Protein AF-0000000076605123 (afdb_homodimer)

Radius of gyration: 27.69 Å; Cα contacts (8 Å, |Δi|>4): 1890; chains: 2; bounding box: 51×82×64 Å

pLDDT: mean 96.24, std 5.24, range [50.0, 98.94]

Structure (mmCIF, N/CA/C/O backbone):
data_AF-0000000076605123-model_v1
#
loop_
_entity.id
_entity.type
_entity.pdbx_description
1 polymer 'Voltage-gated chloride channel protein'
#
loop_
_atom_site.group_PDB
_atom_site.id
_atom_site.type_symbol
_atom_site.label_atom_id
_atom_site.label_alt_id
_atom_site.label_comp_id
_atom_site.label_asym_id
_atom_site.label_entity_id
_atom_site.label_seq_id
_atom_site.pdbx_PDB_ins_code
_atom_site.Cartn_x
_atom_site.Cartn_y
_atom_site.Cartn_z
_atom_site.occupancy
_atom_site.B_iso_or_equiv
_atom_site.auth_seq_id
_atom_site.auth_comp_id
_atom_site.auth_asym_id
_atom_site.auth_atom_id
_atom_site.pdbx_PDB_model_num
ATOM 1 N N . MET A 1 1 ? -19.969 -5.469 -26.234 1 50.12 1 MET A N 1
ATOM 2 C CA . MET A 1 1 ? -18.516 -5.324 -26.188 1 50.12 1 MET A CA 1
ATOM 3 C C . MET A 1 1 ? -18.109 -3.873 -26.422 1 50.12 1 MET A C 1
ATOM 5 O O . MET A 1 1 ? -17.297 -3.322 -25.688 1 50.12 1 MET A O 1
ATOM 9 N N . ASN A 1 2 ? -18.984 -3.258 -27.281 1 64.31 2 ASN A N 1
ATOM 10 C CA . ASN A 1 2 ? -18.688 -1.905 -27.734 1 64.31 2 ASN A CA 1
ATOM 11 C C . ASN A 1 2 ? -19.078 -0.863 -26.688 1 64.31 2 ASN A C 1
ATOM 13 O O . ASN A 1 2 ? -18.328 0.08 -26.438 1 64.31 2 ASN A O 1
ATOM 17 N N . ILE A 1 3 ? -20.203 -1.2 -26.062 1 66.75 3 ILE A N 1
ATOM 18 C CA . ILE A 1 3 ? -20.688 -0.213 -25.094 1 66.75 3 ILE A CA 1
ATOM 19 C C . ILE A 1 3 ? -19.781 -0.209 -23.875 1 66.75 3 ILE A C 1
ATOM 21 O O . ILE A 1 3 ? -19.453 0.853 -23.328 1 66.75 3 ILE A O 1
ATOM 25 N N . ALA A 1 4 ? -19.312 -1.386 -23.562 1 74.69 4 ALA A N 1
ATOM 26 C CA . ALA A 1 4 ? -18.438 -1.502 -22.406 1 74.69 4 ALA A CA 1
ATOM 27 C C . ALA A 1 4 ? -17.125 -0.764 -22.641 1 74.69 4 ALA A C 1
ATOM 29 O O . ALA A 1 4 ? -16.625 -0.078 -21.734 1 74.69 4 ALA A O 1
ATOM 30 N N . TYR A 1 5 ? -16.703 -0.868 -23.812 1 79.31 5 TYR A N 1
ATOM 31 C CA . TYR A 1 5 ? -15.438 -0.214 -24.141 1 79.31 5 TYR A CA 1
ATOM 32 C C . TYR A 1 5 ? -15.609 1.298 -24.234 1 79.31 5 TYR A C 1
ATOM 34 O O . TYR A 1 5 ? -14.719 2.057 -23.859 1 79.31 5 TYR A O 1
ATOM 42 N N . ARG A 1 6 ? -16.766 1.688 -24.719 1 82.75 6 ARG A N 1
ATOM 43 C CA . ARG A 1 6 ? -17.047 3.117 -24.812 1 82.75 6 ARG A CA 1
ATOM 44 C C . ARG A 1 6 ? -17.172 3.73 -23.422 1 82.75 6 ARG A C 1
ATOM 46 O O . ARG A 1 6 ? -16.688 4.836 -23.172 1 82.75 6 ARG A O 1
ATOM 53 N N . THR A 1 7 ? -17.781 3 -22.609 1 83.81 7 THR A N 1
ATOM 54 C CA . THR A 1 7 ? -17.922 3.461 -21.234 1 83.81 7 THR A CA 1
ATOM 55 C C . THR A 1 7 ? -16.578 3.521 -20.531 1 83.81 7 THR A C 1
ATOM 57 O O . THR A 1 7 ? -16.297 4.469 -19.797 1 83.81 7 THR A O 1
ATOM 60 N N . LEU A 1 8 ? -15.812 2.523 -20.781 1 88.62 8 LEU A N 1
ATOM 61 C CA . LEU A 1 8 ? -14.469 2.475 -20.219 1 88.62 8 LEU A CA 1
ATOM 62 C C . LEU A 1 8 ? -13.648 3.686 -20.656 1 88.62 8 LEU A C 1
ATOM 64 O O . LEU A 1 8 ? -13.102 4.402 -19.812 1 88.62 8 LEU A O 1
ATOM 68 N N . MET A 1 9 ? -13.625 3.906 -21.906 1 90.31 9 MET A N 1
ATOM 69 C CA . MET A 1 9 ? -12.797 4.977 -22.469 1 90.31 9 MET A CA 1
ATOM 70 C C . MET A 1 9 ? -13.305 6.344 -22 1 90.31 9 MET A C 1
ATOM 72 O O . MET A 1 9 ? -12.516 7.211 -21.641 1 90.31 9 MET A O 1
ATOM 76 N N . ALA A 1 10 ? -14.586 6.547 -22.031 1 90.75 10 ALA A N 1
ATOM 77 C CA . ALA A 1 10 ? -15.172 7.824 -21.625 1 90.75 10 ALA A CA 1
ATOM 78 C C . ALA A 1 10 ? -14.859 8.133 -20.156 1 90.75 10 ALA A C 1
ATOM 80 O O . ALA A 1 10 ? -14.492 9.258 -19.812 1 90.75 10 ALA A O 1
ATOM 81 N N . THR A 1 11 ? -15.023 7.152 -19.344 1 91.06 11 THR A N 1
ATOM 82 C CA . THR A 1 11 ? -14.789 7.344 -17.922 1 91.06 11 THR A CA 1
ATOM 83 C C . THR A 1 11 ? -13.305 7.559 -17.641 1 91.06 11 THR A C 1
ATOM 85 O O . THR A 1 11 ? -12.93 8.422 -16.844 1 91.06 11 THR A O 1
ATOM 88 N N . LEU A 1 12 ? -12.492 6.805 -18.312 1 93.56 12 LEU A N 1
ATOM 89 C CA . LEU A 1 12 ? -11.047 6.93 -18.125 1 93.56 12 LEU A CA 1
ATOM 90 C C . LEU A 1 12 ? -10.555 8.297 -18.594 1 93.56 12 LEU A C 1
ATOM 92 O O . LEU A 1 12 ? -9.734 8.93 -17.922 1 93.56 12 LEU A O 1
ATOM 96 N N . ILE A 1 13 ? -11.008 8.719 -19.703 1 94.5 13 ILE A N 1
ATOM 97 C CA . ILE A 1 13 ? -10.617 10.016 -20.25 1 94.5 13 ILE A CA 1
ATOM 98 C C . ILE A 1 13 ? -11.047 11.133 -19.312 1 94.5 13 ILE A C 1
ATOM 100 O O . ILE A 1 13 ? -10.297 12.078 -19.078 1 94.5 13 ILE A O 1
ATOM 104 N N . LYS A 1 14 ? -12.227 10.992 -18.797 1 94.31 14 LYS A N 1
ATOM 105 C CA . LYS A 1 14 ? -12.734 11.969 -17.844 1 94.31 14 LYS A CA 1
ATOM 106 C C . LYS A 1 14 ? -11.859 12.023 -16.594 1 94.31 14 LYS A C 1
ATOM 108 O O . LYS A 1 14 ? -11.5 13.102 -16.125 1 94.31 14 LYS A O 1
ATOM 113 N N . TRP A 1 15 ? -11.547 10.875 -16.062 1 95 15 TRP A N 1
ATOM 114 C CA . TRP A 1 15 ? -10.75 10.797 -14.844 1 95 15 TRP A CA 1
ATOM 115 C C . TRP A 1 15 ? -9.344 11.352 -15.078 1 95 15 TRP A C 1
ATOM 117 O O . TRP A 1 15 ? -8.805 12.062 -14.227 1 95 15 TRP A O 1
ATOM 127 N N . ILE A 1 16 ? -8.789 11.055 -16.203 1 96.75 16 ILE A N 1
ATOM 128 C CA . ILE A 1 16 ? -7.453 11.531 -16.547 1 96.75 16 ILE A CA 1
ATOM 129 C C . ILE A 1 16 ? -7.484 13.039 -16.781 1 96.75 16 ILE A C 1
ATOM 131 O O . ILE A 1 16 ? -6.586 13.758 -16.344 1 96.75 16 ILE A O 1
ATOM 135 N N . PHE A 1 17 ? -8.477 13.516 -17.422 1 97.19 17 PHE A N 1
ATOM 136 C CA . PHE A 1 17 ? -8.633 14.93 -17.719 1 97.19 17 PHE A CA 1
ATOM 137 C C . PHE A 1 17 ? -8.719 15.742 -16.438 1 97.19 17 PHE A C 1
ATOM 139 O O . PHE A 1 17 ? -7.957 16.688 -16.234 1 97.19 17 PHE A O 1
ATOM 146 N N . PHE A 1 18 ? -9.617 15.367 -15.602 1 97.56 18 PHE A N 1
ATOM 147 C CA . PHE A 1 18 ? -9.805 16.109 -14.359 1 97.56 18 PHE A CA 1
ATOM 148 C C . PHE A 1 18 ? -8.586 15.961 -13.461 1 97.56 18 PHE A C 1
ATOM 150 O O . PHE A 1 18 ? -8.18 16.922 -12.789 1 97.56 18 PHE A O 1
ATOM 157 N N . GLY A 1 19 ? -7.992 14.727 -13.406 1 98.12 19 GLY A N 1
ATOM 158 C CA . GLY A 1 19 ? -6.77 14.547 -12.641 1 98.12 19 GLY A CA 1
ATOM 159 C C . GLY A 1 19 ? -5.637 15.445 -13.109 1 98.12 19 GLY A C 1
ATOM 160 O O . GLY A 1 19 ? -4.895 15.984 -12.289 1 98.12 19 GLY A O 1
ATOM 161 N N . THR A 1 20 ? -5.574 15.578 -14.383 1 98.5 20 THR A N 1
ATOM 162 C CA . THR A 1 20 ? -4.52 16.391 -14.969 1 98.5 20 THR A CA 1
ATOM 163 C C . THR A 1 20 ? -4.734 17.875 -14.648 1 98.5 20 THR A C 1
ATOM 165 O O . THR A 1 20 ? -3.803 18.562 -14.242 1 98.5 20 THR A O 1
ATOM 168 N N . ILE A 1 21 ? -5.902 18.344 -14.766 1 98.56 21 ILE A N 1
ATOM 169 C CA . ILE A 1 21 ? -6.223 19.75 -14.5 1 98.56 21 ILE A CA 1
ATOM 170 C C . ILE A 1 21 ? -5.945 20.062 -13.039 1 98.56 21 ILE A C 1
ATOM 172 O O . ILE A 1 21 ? -5.289 21.062 -12.727 1 98.56 21 ILE A O 1
ATOM 176 N N . ILE A 1 22 ? -6.414 19.203 -12.219 1 98.62 22 ILE A N 1
ATOM 177 C CA . ILE A 1 22 ? -6.223 19.391 -10.781 1 98.62 22 ILE A CA 1
ATOM 178 C C . ILE A 1 22 ? -4.734 19.328 -10.445 1 98.62 22 ILE A C 1
ATOM 180 O O . ILE A 1 22 ? -4.23 20.156 -9.688 1 98.62 22 ILE A O 1
ATOM 184 N N . GLY A 1 23 ? -4.051 18.391 -11.023 1 98.75 23 GLY A N 1
ATOM 185 C CA . GLY A 1 23 ? -2.621 18.266 -10.797 1 98.75 23 GLY A CA 1
ATOM 186 C C . GLY A 1 23 ? -1.836 19.484 -11.227 1 98.75 23 GLY A C 1
ATOM 187 O O . GLY A 1 23 ? -0.926 19.922 -10.516 1 98.75 23 GLY A O 1
ATOM 188 N N . ILE A 1 24 ? -2.164 20.016 -12.336 1 98.75 24 ILE A N 1
ATOM 189 C CA . ILE A 1 24 ? -1.457 21.172 -12.867 1 98.75 24 ILE A CA 1
ATOM 190 C C . ILE A 1 24 ? -1.662 22.375 -11.945 1 98.75 24 ILE A C 1
ATOM 192 O O . ILE A 1 24 ? -0.703 23.062 -11.586 1 98.75 24 ILE A O 1
ATOM 196 N N . ILE A 1 25 ? -2.881 22.625 -11.57 1 98.81 25 ILE A N 1
ATOM 197 C CA . ILE A 1 25 ? -3.191 23.781 -10.742 1 98.81 25 ILE A CA 1
ATOM 198 C C . ILE A 1 25 ? -2.564 23.609 -9.359 1 98.81 25 ILE A C 1
ATOM 200 O O . ILE A 1 25 ? -1.899 24.531 -8.859 1 98.81 25 ILE A O 1
ATOM 204 N N . ILE A 1 26 ? -2.73 22.469 -8.812 1 98.75 26 ILE A N 1
ATOM 205 C CA . ILE A 1 26 ? -2.234 22.25 -7.457 1 98.75 26 ILE A CA 1
ATOM 206 C C . ILE A 1 26 ? -0.708 22.203 -7.469 1 98.75 26 ILE A C 1
ATOM 208 O O . ILE A 1 26 ? -0.061 22.672 -6.531 1 98.75 26 ILE A O 1
ATOM 212 N N . GLY A 1 27 ? -0.133 21.547 -8.508 1 98.75 27 GLY A N 1
ATOM 213 C CA . GLY A 1 27 ? 1.315 21.578 -8.625 1 98.75 27 GLY A CA 1
ATOM 214 C C . GLY A 1 27 ? 1.87 23 -8.656 1 98.75 27 GLY A C 1
ATOM 215 O O . GLY A 1 27 ? 2.875 23.281 -8.008 1 98.75 27 GLY A O 1
ATOM 216 N N . SER A 1 28 ? 1.258 23.859 -9.32 1 98.81 28 SER A N 1
ATOM 217 C CA . SER A 1 28 ? 1.699 25.234 -9.445 1 98.81 28 SER A CA 1
ATOM 218 C C . SER A 1 28 ? 1.484 26 -8.148 1 98.81 28 SER A C 1
ATOM 220 O O . SER A 1 28 ? 2.365 26.75 -7.703 1 98.81 28 SER A O 1
ATOM 222 N N . THR A 1 29 ? 0.337 25.875 -7.574 1 98.69 29 THR A N 1
ATOM 223 C CA . THR A 1 29 ? 0.069 26.578 -6.328 1 98.69 29 THR A CA 1
ATOM 224 C C . THR A 1 29 ? 0.966 26.047 -5.207 1 98.69 29 THR A C 1
ATOM 226 O O . THR A 1 29 ? 1.363 26.812 -4.32 1 98.69 29 THR A O 1
ATOM 229 N N . THR A 1 30 ? 1.227 24.75 -5.246 1 98.62 30 THR A N 1
ATOM 230 C CA . THR A 1 30 ? 2.096 24.188 -4.219 1 98.62 30 THR A CA 1
ATOM 231 C C . THR A 1 30 ? 3.531 24.672 -4.398 1 98.62 30 THR A C 1
ATOM 233 O O . THR A 1 30 ? 4.246 24.906 -3.42 1 98.62 30 THR A O 1
ATOM 236 N N . ALA A 1 31 ? 3.936 24.828 -5.641 1 98.56 31 ALA A N 1
ATOM 237 C CA . ALA A 1 31 ? 5.242 25.438 -5.891 1 98.56 31 ALA A CA 1
ATOM 238 C C . ALA A 1 31 ? 5.328 26.828 -5.266 1 98.56 31 ALA A C 1
ATOM 240 O O . ALA A 1 31 ? 6.348 27.172 -4.668 1 98.56 31 ALA A O 1
ATOM 241 N N . LEU A 1 32 ? 4.301 27.578 -5.422 1 98.56 32 LEU A N 1
ATOM 242 C CA . LEU A 1 32 ? 4.23 28.891 -4.809 1 98.56 32 LEU A CA 1
ATOM 243 C C . LEU A 1 32 ? 4.309 28.797 -3.289 1 98.56 32 LEU A C 1
ATOM 245 O O . LEU A 1 32 ? 5.031 29.562 -2.648 1 98.56 32 LEU A O 1
ATOM 249 N N . LEU A 1 33 ? 3.576 27.875 -2.742 1 98.5 33 LEU A N 1
ATOM 250 C CA . LEU A 1 33 ? 3.564 27.672 -1.299 1 98.5 33 LEU A CA 1
ATOM 251 C C . LEU A 1 33 ? 4.965 27.359 -0.784 1 98.5 33 LEU A C 1
ATOM 253 O O . LEU A 1 33 ? 5.426 27.969 0.188 1 98.5 33 LEU A O 1
ATOM 257 N N . LEU A 1 34 ? 5.609 26.453 -1.407 1 97.81 34 LEU A N 1
ATOM 258 C CA . LEU A 1 34 ? 6.91 25.969 -0.949 1 97.81 34 LEU A CA 1
ATOM 259 C C . LEU A 1 34 ? 7.965 27.062 -1.074 1 97.81 34 LEU A C 1
ATOM 261 O O . LEU A 1 34 ? 8.719 27.312 -0.131 1 97.81 34 LEU A O 1
ATOM 265 N N . THR A 1 35 ? 8.023 27.75 -2.166 1 97.75 35 THR A N 1
ATOM 266 C CA . THR A 1 35 ? 9.047 28.766 -2.416 1 97.75 35 THR A CA 1
ATOM 267 C C . THR A 1 35 ? 8.82 29.984 -1.528 1 97.75 35 THR A C 1
ATOM 269 O O . THR A 1 35 ? 9.773 30.547 -0.978 1 97.75 35 THR A O 1
ATOM 272 N N . THR A 1 36 ? 7.59 30.359 -1.417 1 98.19 36 THR A N 1
ATOM 273 C CA . THR A 1 36 ? 7.277 31.516 -0.577 1 98.19 36 THR A CA 1
ATOM 274 C C . THR A 1 36 ? 7.559 31.203 0.891 1 98.19 36 THR A C 1
ATOM 276 O O . THR A 1 36 ? 8.102 32.031 1.613 1 98.19 36 THR A O 1
ATOM 279 N N . ASN A 1 37 ? 7.176 30.047 1.323 1 96.94 37 ASN A N 1
ATOM 280 C CA . ASN A 1 37 ? 7.438 29.641 2.701 1 96.94 37 ASN A CA 1
ATOM 281 C C . ASN A 1 37 ? 8.93 29.609 3.004 1 96.94 37 ASN A C 1
ATOM 283 O O . ASN A 1 37 ? 9.359 29.984 4.102 1 96.94 37 ASN A O 1
ATOM 287 N N . ASP A 1 38 ? 9.688 29.094 2.1 1 96.06 38 ASP A N 1
ATOM 288 C CA . ASP A 1 38 ? 11.141 29.078 2.279 1 96.06 38 ASP A CA 1
ATOM 289 C C . ASP A 1 38 ? 11.703 30.484 2.418 1 96.06 38 ASP A C 1
ATOM 291 O O . ASP A 1 38 ? 12.508 30.75 3.309 1 96.06 38 ASP A O 1
ATOM 295 N N . MET A 1 39 ? 11.25 31.344 1.558 1 97.38 39 MET A N 1
ATOM 296 C CA . MET A 1 39 ? 11.695 32.75 1.59 1 97.38 39 MET A CA 1
ATOM 297 C C . MET A 1 39 ? 11.281 33.406 2.898 1 97.38 39 MET A C 1
ATOM 299 O O . MET A 1 39 ? 12.094 34.094 3.525 1 97.38 39 MET A O 1
ATOM 303 N N . LEU A 1 40 ? 10.102 33.219 3.305 1 98 40 LEU A N 1
ATOM 304 C CA . LEU A 1 40 ? 9.586 33.844 4.516 1 98 40 LEU A CA 1
ATOM 305 C C . LEU A 1 40 ? 10.266 33.25 5.754 1 98 40 LEU A C 1
ATOM 307 O O . LEU A 1 40 ? 10.539 34 6.715 1 98 40 LEU A O 1
ATOM 311 N N . GLY A 1 41 ? 10.453 31.969 5.734 1 96.31 41 GLY A N 1
ATOM 312 C CA . GLY A 1 41 ? 11.172 31.344 6.836 1 96.31 41 GLY A CA 1
ATOM 313 C C . GLY A 1 41 ? 12.578 31.891 7.004 1 96.31 41 GLY A C 1
ATOM 314 O O . GLY A 1 41 ? 13.016 32.156 8.125 1 96.31 41 GLY A O 1
ATOM 315 N N . GLU A 1 42 ? 13.297 32.062 5.926 1 96.44 42 GLU A N 1
ATOM 316 C CA . GLU A 1 42 ? 14.648 32.625 5.949 1 96.44 42 GLU A CA 1
ATOM 317 C C . GLU A 1 42 ? 14.633 34.062 6.438 1 96.44 42 GLU A C 1
ATOM 319 O O . GLU A 1 42 ? 15.523 34.469 7.188 1 96.44 42 GLU A O 1
ATOM 324 N N . THR A 1 43 ? 13.711 34.781 5.969 1 98 43 THR A N 1
ATOM 325 C CA . THR A 1 43 ? 13.57 36.156 6.398 1 98 43 THR A CA 1
ATOM 326 C C . THR A 1 43 ? 13.398 36.25 7.91 1 98 43 THR A C 1
ATOM 328 O O . THR A 1 43 ? 14.031 37.062 8.57 1 98 43 THR A O 1
ATOM 331 N N . ARG A 1 44 ? 12.555 35.438 8.461 1 97.62 44 ARG A N 1
ATOM 332 C CA . ARG A 1 44 ? 12.336 35.406 9.906 1 97.62 44 ARG A CA 1
ATOM 333 C C . ARG A 1 44 ? 13.609 34.969 10.641 1 97.62 44 ARG A C 1
ATOM 335 O O . ARG A 1 44 ? 13.938 35.531 11.695 1 97.62 44 ARG A O 1
ATOM 342 N N . GLU A 1 45 ? 14.273 33.969 10.117 1 95.25 45 GLU A N 1
ATOM 343 C CA . GLU A 1 45 ? 15.5 33.5 10.742 1 95.25 45 GLU A CA 1
ATOM 344 C C . GLU A 1 45 ? 16.562 34.594 10.812 1 95.25 45 GLU A C 1
ATOM 346 O O . GLU A 1 45 ? 17.344 34.625 11.766 1 95.25 45 GLU A O 1
ATOM 351 N N . ASN A 1 46 ? 16.578 35.469 9.844 1 96.31 46 ASN A N 1
ATOM 352 C CA . ASN A 1 46 ? 17.531 36.562 9.805 1 96.31 46 ASN A CA 1
ATOM 353 C C . ASN A 1 46 ? 17.031 37.781 10.586 1 96.31 46 ASN A C 1
ATOM 355 O O . ASN A 1 46 ? 17.797 38.719 10.859 1 96.31 46 ASN A O 1
ATOM 359 N N . ASN A 1 47 ? 15.734 37.688 10.859 1 97.75 47 ASN A N 1
ATOM 360 C CA . ASN A 1 47 ? 15.109 38.781 11.586 1 97.75 47 ASN A CA 1
ATOM 361 C C . ASN A 1 47 ? 14.211 38.281 12.703 1 97.75 47 ASN A C 1
ATOM 363 O O . ASN A 1 47 ? 12.984 38.438 12.648 1 97.75 47 ASN A O 1
ATOM 367 N N . SER A 1 48 ? 14.781 37.875 13.758 1 95.88 48 SER A N 1
ATOM 368 C CA . SER A 1 48 ? 14.07 37.188 14.82 1 95.88 48 SER A CA 1
ATOM 369 C C . SER A 1 48 ? 13.078 38.094 15.516 1 95.88 48 SER A C 1
ATOM 371 O O . SER A 1 48 ? 12.148 37.625 16.172 1 95.88 48 SER A O 1
ATOM 373 N N . TRP A 1 49 ? 13.281 39.438 15.398 1 97 49 TRP A N 1
ATOM 374 C CA . TRP A 1 49 ? 12.375 40.375 16.031 1 97 49 TRP A CA 1
ATOM 375 C C . TRP A 1 49 ? 10.969 40.25 15.469 1 97 49 TRP A C 1
ATOM 377 O O . TRP A 1 49 ? 9.992 40.688 16.094 1 97 49 TRP A O 1
ATOM 387 N N . LEU A 1 50 ? 10.805 39.656 14.281 1 98.56 50 LEU A N 1
ATOM 388 C CA . LEU A 1 50 ? 9.5 39.469 13.648 1 98.56 50 LEU A CA 1
ATOM 389 C C . LEU A 1 50 ? 8.602 38.562 14.5 1 98.56 50 LEU A C 1
ATOM 391 O O . LEU A 1 50 ? 7.375 38.656 14.43 1 98.56 50 LEU A O 1
ATOM 395 N N . ILE A 1 51 ? 9.211 37.719 15.297 1 98.69 51 ILE A N 1
ATOM 396 C CA . ILE A 1 51 ? 8.469 36.781 16.125 1 98.69 51 ILE A CA 1
ATOM 397 C C . ILE A 1 51 ? 7.594 37.531 17.125 1 98.69 51 ILE A C 1
ATOM 399 O O . ILE A 1 51 ? 6.496 37.094 17.453 1 98.69 51 ILE A O 1
ATOM 403 N N . PHE A 1 52 ? 8 38.781 17.531 1 98.56 52 PHE A N 1
ATOM 404 C CA . PHE A 1 52 ? 7.266 39.562 18.5 1 98.56 52 PHE A CA 1
ATOM 405 C C . PHE A 1 52 ? 5.938 40.062 17.922 1 98.56 52 PHE A C 1
ATOM 407 O O . PHE A 1 52 ? 5.047 40.469 18.656 1 98.56 52 PHE A O 1
ATOM 414 N N . PHE A 1 53 ? 5.762 39.906 16.578 1 98.81 53 PHE A N 1
ATOM 415 C CA . PHE A 1 53 ? 4.535 40.344 15.93 1 98.81 53 PHE A CA 1
ATOM 416 C C . PHE A 1 53 ? 3.574 39.188 15.719 1 98.81 53 PHE A C 1
ATOM 418 O O . PHE A 1 53 ? 2.51 39.375 15.125 1 98.81 53 PHE A O 1
ATOM 425 N N . LEU A 1 54 ? 3.908 38.031 16.234 1 98.88 54 LEU A N 1
ATOM 426 C CA . LEU A 1 54 ? 3.064 36.875 16.047 1 98.88 54 LEU A CA 1
ATOM 427 C C . LEU A 1 54 ? 1.677 37.094 16.641 1 98.88 54 LEU A C 1
ATOM 429 O O . LEU A 1 54 ? 0.672 36.688 16.047 1 98.88 54 LEU A O 1
ATOM 433 N N . PRO A 1 55 ? 1.543 37.719 17.859 1 98.88 55 PRO A N 1
ATOM 434 C CA . PRO A 1 55 ? 0.198 38 18.375 1 98.88 55 PRO A CA 1
ATOM 435 C C . PRO A 1 55 ? -0.639 38.844 17.406 1 98.88 55 PRO A C 1
ATOM 437 O O . PRO A 1 55 ? -1.821 38.562 17.203 1 98.88 55 PRO A O 1
ATOM 440 N N . LEU A 1 56 ? -0.04 39.812 16.781 1 98.81 56 LEU A N 1
ATOM 441 C CA . LEU A 1 56 ? -0.747 40.656 15.82 1 98.81 56 LEU A CA 1
ATOM 442 C C . LEU A 1 56 ? -1.094 39.844 14.562 1 98.81 56 LEU A C 1
ATOM 444 O O . LEU A 1 56 ? -2.164 40.031 13.977 1 98.81 56 LEU A O 1
ATOM 448 N N . GLY A 1 57 ? -0.141 39.062 14.148 1 98.81 57 GLY A N 1
ATOM 449 C CA . GLY A 1 57 ? -0.446 38.156 13.055 1 98.81 57 GLY A CA 1
ATOM 450 C C . GLY A 1 57 ? -1.642 37.25 13.336 1 98.81 57 GLY A C 1
ATOM 451 O O . GLY A 1 57 ? -2.43 36.969 12.438 1 98.81 57 GLY A O 1
ATOM 452 N N . GLY A 1 58 ? -1.74 36.812 14.602 1 98.81 58 GLY A N 1
ATOM 453 C CA . GLY A 1 58 ? -2.889 36.031 15.016 1 98.81 58 GLY A CA 1
ATOM 454 C C . GLY A 1 58 ? -4.207 36.75 14.852 1 98.81 58 GLY A C 1
ATOM 455 O O . GLY A 1 58 ? -5.199 36.188 14.414 1 98.81 58 GLY A O 1
ATOM 456 N N . ILE A 1 59 ? -4.215 38.031 15.156 1 98.75 59 ILE A N 1
ATOM 457 C CA . ILE A 1 59 ? -5.41 38.844 14.992 1 98.75 59 ILE A CA 1
ATOM 458 C C . ILE A 1 59 ? -5.793 38.906 13.516 1 98.75 59 ILE A C 1
ATOM 460 O O . ILE A 1 59 ? -6.973 38.781 13.164 1 98.75 59 ILE A O 1
ATOM 464 N N . VAL A 1 60 ? -4.855 39.062 12.656 1 98.81 60 VAL A N 1
ATOM 465 C CA . VAL A 1 60 ? -5.098 39.156 11.227 1 98.81 60 VAL A CA 1
ATOM 466 C C . VAL A 1 60 ? -5.688 37.844 10.711 1 98.81 60 VAL A C 1
ATOM 468 O O . VAL A 1 60 ? -6.676 37.844 9.977 1 98.81 60 VAL A O 1
ATOM 471 N N . ILE A 1 61 ? -5.109 36.719 11.102 1 98.75 61 ILE A N 1
ATOM 472 C CA . ILE A 1 61 ? -5.582 35.438 10.672 1 98.75 61 ILE A CA 1
ATOM 473 C C . ILE A 1 61 ? -6.996 35.188 11.195 1 98.75 61 ILE A C 1
ATOM 475 O O . ILE A 1 61 ? -7.871 34.719 10.453 1 98.75 61 ILE A O 1
ATOM 479 N N . GLY A 1 62 ? -7.156 35.469 12.5 1 98.56 62 GLY A N 1
ATOM 480 C CA . GLY A 1 62 ? -8.492 35.312 13.062 1 98.56 62 GLY A CA 1
ATOM 481 C C . GLY A 1 62 ? -9.531 36.156 12.328 1 98.56 62 GLY A C 1
ATOM 482 O O . GLY A 1 62 ? -10.641 35.656 12.07 1 98.56 62 GLY A O 1
ATOM 483 N N . PHE A 1 63 ? -9.164 37.344 12.039 1 98.44 63 PHE A N 1
ATOM 484 C CA . PHE A 1 63 ? -10.062 38.25 11.312 1 98.44 63 PHE A CA 1
ATOM 485 C C . PHE A 1 63 ? -10.406 37.656 9.945 1 98.44 63 PHE A C 1
ATOM 487 O O . PHE A 1 63 ? -11.57 37.656 9.547 1 98.44 63 PHE A O 1
ATOM 494 N N . MET A 1 64 ? -9.453 37.188 9.211 1 98.44 64 MET A N 1
ATOM 495 C CA . MET A 1 64 ? -9.641 36.594 7.883 1 98.44 64 MET A CA 1
ATOM 496 C C . MET A 1 64 ? -10.609 35.438 7.934 1 98.44 64 MET A C 1
ATOM 498 O O . MET A 1 64 ? -11.539 35.344 7.129 1 98.44 64 MET A O 1
ATOM 502 N N . TYR A 1 65 ? -10.445 34.594 8.898 1 98.06 65 TYR A N 1
ATOM 503 C CA . TYR A 1 65 ? -11.258 33.375 8.961 1 98.06 65 TYR A CA 1
ATOM 504 C C . TYR A 1 65 ? -12.664 33.688 9.469 1 98.06 65 TYR A C 1
ATOM 506 O O . TYR A 1 65 ? -13.633 33.062 9.039 1 98.06 65 TYR A O 1
ATOM 514 N N . MET A 1 66 ? -12.805 34.656 10.375 1 97.31 66 MET A N 1
ATOM 515 C CA . MET A 1 66 ? -14.109 35 10.914 1 97.31 66 MET A CA 1
ATOM 516 C C . MET A 1 66 ? -14.961 35.719 9.867 1 97.31 66 MET A C 1
ATOM 518 O O . MET A 1 66 ? -16.172 35.531 9.812 1 97.31 66 MET A O 1
ATOM 522 N N . ASN A 1 67 ? -14.289 36.406 8.977 1 97.12 67 ASN A N 1
ATOM 523 C CA . ASN A 1 67 ? -15.039 37.25 8.039 1 97.12 67 ASN A CA 1
ATOM 524 C C . ASN A 1 67 ? -15.133 36.594 6.664 1 97.12 67 ASN A C 1
ATOM 526 O O . ASN A 1 67 ? -16.109 36.812 5.941 1 97.12 67 ASN A O 1
ATOM 530 N N . PHE A 1 68 ? -14.141 35.75 6.34 1 97.44 68 PHE A N 1
ATOM 531 C CA . PHE A 1 68 ? -14.117 35.25 4.977 1 97.44 68 PHE A CA 1
ATOM 532 C C . PHE A 1 68 ? -14.078 33.719 4.977 1 97.44 68 PHE A C 1
ATOM 534 O O . PHE A 1 68 ? -14.195 33.094 3.924 1 97.44 68 PHE A O 1
ATOM 541 N N . GLY A 1 69 ? -14 33.125 6.102 1 96.94 69 GLY A N 1
ATOM 542 C CA . GLY A 1 69 ? -13.758 31.703 6.16 1 96.94 69 GLY A CA 1
ATOM 543 C C . GLY A 1 69 ? -15.031 30.891 6.234 1 96.94 69 GLY A C 1
ATOM 544 O O . GLY A 1 69 ? -14.992 29.656 6.117 1 96.94 69 GLY A O 1
ATOM 545 N N . LYS A 1 70 ? -16.156 31.562 6.336 1 96.31 70 LYS A N 1
ATOM 546 C CA . LYS A 1 70 ? -17.422 30.844 6.52 1 96.31 70 LYS A CA 1
ATOM 547 C C . LYS A 1 70 ? -18.375 31.109 5.359 1 96.31 70 LYS A C 1
ATOM 549 O O . LYS A 1 70 ? -18.344 32.188 4.77 1 96.31 70 LYS A O 1
ATOM 554 N N . SER A 1 71 ? -19.062 30 4.965 1 94.31 71 SER A N 1
ATOM 555 C CA . SER A 1 71 ? -20.109 30.109 3.953 1 94.31 71 SER A CA 1
ATOM 556 C C . SER A 1 71 ? -21.125 28.984 4.078 1 94.31 71 SER A C 1
ATOM 558 O O . SER A 1 71 ? -20.766 27.812 4.098 1 94.31 71 SER A O 1
ATOM 560 N N . PHE A 1 72 ? -22.438 29.297 4.188 1 91.56 72 PHE A N 1
ATOM 561 C CA . PHE A 1 72 ? -23.562 28.375 4.18 1 91.56 72 PHE A CA 1
ATOM 562 C C . PHE A 1 72 ? -23.344 27.25 5.184 1 91.56 72 PHE A C 1
ATOM 564 O O . PHE A 1 72 ? -23.453 26.062 4.84 1 91.56 72 PHE A O 1
ATOM 571 N N . GLY A 1 73 ? -22.891 27.531 6.316 1 90.94 73 GLY A N 1
ATOM 572 C CA . GLY A 1 73 ? -22.766 26.578 7.395 1 90.94 73 GLY A CA 1
ATOM 573 C C . GLY A 1 73 ? -21.438 25.812 7.367 1 90.94 73 GLY A C 1
ATOM 574 O O . GLY A 1 73 ? -21.172 25 8.25 1 90.94 73 GLY A O 1
ATOM 575 N N . ASN A 1 74 ? -20.625 26.125 6.387 1 95.06 74 ASN A N 1
ATOM 576 C CA . ASN A 1 74 ? -19.297 25.531 6.297 1 95.06 74 ASN A CA 1
ATOM 577 C C . ASN A 1 74 ? -18.203 26.5 6.762 1 95.06 74 ASN A C 1
ATOM 579 O O . ASN A 1 74 ? -18.297 27.703 6.508 1 95.06 74 ASN A O 1
ATOM 583 N N . ASP A 1 75 ? -17.25 25.984 7.488 1 96.12 75 ASP A N 1
ATOM 584 C CA . ASP A 1 75 ? -16.219 26.797 8.102 1 96.12 75 ASP A CA 1
ATOM 585 C C . ASP A 1 75 ? -14.82 26.344 7.66 1 96.12 75 ASP A C 1
ATOM 587 O O . ASP A 1 75 ? -14.391 25.25 8 1 96.12 75 ASP A O 1
ATOM 591 N N . SER A 1 76 ? -14.109 27.188 7.012 1 96.5 76 SER A N 1
ATOM 592 C CA . SER A 1 76 ? -12.773 26.891 6.52 1 96.5 76 SER A CA 1
ATOM 593 C C . SER A 1 76 ? -11.789 26.688 7.668 1 96.5 76 SER A C 1
ATOM 595 O O . SER A 1 76 ? -10.727 26.094 7.492 1 96.5 76 SER A O 1
ATOM 597 N N . ALA A 1 77 ? -12.164 27.203 8.812 1 95.69 77 ALA A N 1
ATOM 598 C CA . ALA A 1 77 ? -11.289 27.078 9.969 1 95.69 77 ALA A CA 1
ATOM 599 C C . ALA A 1 77 ? -11.164 25.609 10.406 1 95.69 77 ALA A C 1
ATOM 601 O O . ALA A 1 77 ? -10.258 25.266 11.164 1 95.69 77 ALA A O 1
ATOM 602 N N . LYS A 1 78 ? -12.062 24.734 9.898 1 95.69 78 LYS A N 1
ATOM 603 C CA . LYS A 1 78 ? -11.977 23.312 10.188 1 95.69 78 LYS A CA 1
ATOM 604 C C . LYS A 1 78 ? -10.789 22.672 9.461 1 95.69 78 LYS A C 1
ATOM 606 O O . LYS A 1 78 ? -10.367 21.562 9.797 1 95.69 78 LYS A O 1
ATOM 611 N N . GLY A 1 79 ? -10.273 23.375 8.461 1 97 79 GLY A N 1
ATOM 612 C CA . GLY A 1 79 ? -9.094 22.906 7.75 1 97 79 GLY A CA 1
ATOM 613 C C . GLY A 1 79 ? -9.305 21.562 7.062 1 97 79 GLY A C 1
ATOM 614 O O . GLY A 1 79 ? -10.297 21.375 6.348 1 97 79 GLY A O 1
ATOM 615 N N . ASN A 1 80 ? -8.43 20.656 7.258 1 97.5 80 ASN A N 1
ATOM 616 C CA . ASN A 1 80 ? -8.484 19.359 6.609 1 97.5 80 ASN A CA 1
ATOM 617 C C . ASN A 1 80 ? -9.711 18.562 7.051 1 97.5 80 ASN A C 1
ATOM 619 O O . ASN A 1 80 ? -10.18 17.672 6.324 1 97.5 80 ASN A O 1
ATOM 623 N N . ASN A 1 81 ? -10.25 18.875 8.234 1 97.94 81 ASN A N 1
ATOM 624 C CA . ASN A 1 81 ? -11.5 18.234 8.648 1 97.94 81 ASN A CA 1
ATOM 625 C C . ASN A 1 81 ? -12.641 18.562 7.688 1 97.94 81 ASN A C 1
ATOM 627 O O . ASN A 1 81 ? -13.477 17.703 7.391 1 97.94 81 ASN A O 1
ATOM 631 N N . LEU A 1 82 ? -12.68 19.781 7.227 1 97.94 82 LEU A N 1
ATOM 632 C CA . LEU A 1 82 ? -13.711 20.156 6.27 1 97.94 82 LEU A CA 1
ATOM 633 C C . LEU A 1 82 ? -13.555 19.391 4.965 1 97.94 82 LEU A C 1
ATOM 635 O O . LEU A 1 82 ? -14.547 18.984 4.359 1 97.94 82 LEU A O 1
ATOM 639 N N . VAL A 1 83 ? -12.336 19.219 4.523 1 97.88 83 VAL A N 1
ATOM 640 C CA . VAL A 1 83 ? -12.047 18.469 3.307 1 97.88 83 VAL A CA 1
ATOM 641 C C . VAL A 1 83 ? -12.516 17.016 3.465 1 97.88 83 VAL A C 1
ATOM 643 O O . VAL A 1 83 ? -13.172 16.469 2.578 1 97.88 83 VAL A O 1
ATOM 646 N N . ILE A 1 84 ? -12.211 16.422 4.605 1 97.81 84 ILE A N 1
ATOM 647 C CA . ILE A 1 84 ? -12.609 15.047 4.891 1 97.81 84 ILE A CA 1
ATOM 648 C C . ILE A 1 84 ? -14.133 14.945 4.941 1 97.81 84 ILE A C 1
ATOM 650 O O . ILE A 1 84 ? -14.719 14.023 4.375 1 97.81 84 ILE A O 1
ATOM 654 N N . GLU A 1 85 ? -14.766 15.906 5.586 1 97.31 85 GLU A N 1
ATOM 655 C CA . GLU A 1 85 ? -16.219 15.93 5.648 1 97.31 85 GLU A CA 1
ATOM 656 C C . GLU A 1 85 ? -16.828 16.094 4.258 1 97.31 85 GLU A C 1
ATOM 658 O O . GLU A 1 85 ? -17.891 15.547 3.977 1 97.31 85 GLU A O 1
ATOM 663 N N . GLY A 1 86 ? -16.156 16.859 3.455 1 95.88 86 GLY A N 1
ATOM 664 C CA . GLY A 1 86 ? -16.594 17 2.072 1 95.88 86 GLY A CA 1
ATOM 665 C C . GLY A 1 86 ? -16.578 15.68 1.315 1 95.88 86 GLY A C 1
ATOM 666 O O . GLY A 1 86 ? -17.484 15.383 0.55 1 95.88 86 GLY A O 1
ATOM 667 N N . VAL A 1 87 ? -15.594 14.898 1.487 1 95.69 87 VAL A N 1
ATOM 668 C CA . VAL A 1 87 ? -15.477 13.594 0.846 1 95.69 87 VAL A CA 1
ATOM 669 C C . VAL A 1 87 ? -16.594 12.68 1.334 1 95.69 87 VAL A C 1
ATOM 671 O O . VAL A 1 87 ? -17.125 11.875 0.564 1 95.69 87 VAL A O 1
ATOM 674 N N . HIS A 1 88 ? -16.969 12.844 2.609 1 94.38 88 HIS A N 1
ATOM 675 C CA . HIS A 1 88 ? -18 12 3.186 1 94.38 88 HIS A CA 1
ATOM 676 C C . HIS A 1 88 ? -19.391 12.547 2.859 1 94.38 88 HIS A C 1
ATOM 678 O O . HIS A 1 88 ? -20.406 11.93 3.211 1 94.38 88 HIS A O 1
ATOM 684 N N . GLY A 1 89 ? -19.484 13.703 2.268 1 92.31 89 GLY A N 1
ATOM 685 C CA . GLY A 1 89 ? -20.75 14.297 1.892 1 92.31 89 GLY A CA 1
ATOM 686 C C . GLY A 1 89 ? -21.438 15 3.043 1 92.31 89 GLY A C 1
ATOM 687 O O . GLY A 1 89 ? -22.641 15.281 2.975 1 92.31 89 GLY A O 1
ATOM 688 N N . LYS A 1 90 ? -20.656 15.32 4.039 1 93.75 90 LYS A N 1
ATOM 689 C CA . LYS A 1 90 ? -21.234 15.93 5.234 1 93.75 90 LYS A CA 1
ATOM 690 C C . LYS A 1 90 ? -21.094 17.453 5.195 1 93.75 90 LYS A C 1
ATOM 692 O O . LYS A 1 90 ? -21.766 18.156 5.961 1 93.75 90 LYS A O 1
ATOM 697 N N . ALA A 1 91 ? -20.219 17.906 4.363 1 95.69 91 ALA A N 1
ATOM 698 C CA . ALA A 1 91 ? -19.969 19.344 4.23 1 95.69 91 ALA A CA 1
ATOM 699 C C . ALA A 1 91 ? -19.531 19.688 2.814 1 95.69 91 ALA A C 1
ATOM 701 O O . ALA A 1 91 ? -19.328 18.812 1.979 1 95.69 91 ALA A O 1
ATOM 702 N N . LYS A 1 92 ? -19.531 20.938 2.629 1 95.38 92 LYS A N 1
ATOM 703 C CA . LYS A 1 92 ? -19.047 21.438 1.346 1 95.38 92 LYS A CA 1
ATOM 704 C C . LYS A 1 92 ? -17.719 22.188 1.511 1 95.38 92 LYS A C 1
ATOM 706 O O . LYS A 1 92 ? -17.625 23.109 2.33 1 95.38 92 LYS A O 1
ATOM 711 N N . VAL A 1 93 ? -16.766 21.797 0.72 1 97.19 93 VAL A N 1
ATOM 712 C CA . VAL A 1 93 ? -15.5 22.516 0.721 1 97.19 93 VAL A CA 1
ATOM 713 C C . VAL A 1 93 ? -15.68 23.891 0.069 1 97.19 93 VAL A C 1
ATOM 715 O O . VAL A 1 93 ? -16.422 24.031 -0.899 1 97.19 93 VAL A O 1
ATOM 718 N N . LEU A 1 94 ? -14.984 24.844 0.574 1 97.56 94 LEU A N 1
ATOM 719 C CA . LEU A 1 94 ? -15.133 26.203 0.065 1 97.56 94 LEU A CA 1
ATOM 720 C C . LEU A 1 94 ? -14 26.562 -0.893 1 97.56 94 LEU A C 1
ATOM 722 O O . LEU A 1 94 ? -12.836 26.219 -0.638 1 97.56 94 LEU A O 1
ATOM 726 N N . LYS A 1 95 ? -14.25 27.266 -1.944 1 97.06 95 LYS A N 1
ATOM 727 C CA . LYS A 1 95 ? -13.258 27.672 -2.938 1 97.06 95 LYS A CA 1
ATOM 728 C C . LYS A 1 95 ? -12.242 28.625 -2.336 1 97.06 95 LYS A C 1
ATOM 730 O O . LYS A 1 95 ? -11.07 28.641 -2.736 1 97.06 95 LYS A O 1
ATOM 735 N N . ARG A 1 96 ? -12.68 29.406 -1.421 1 97.44 96 ARG A N 1
ATOM 736 C CA . ARG A 1 96 ? -11.805 30.422 -0.851 1 97.44 96 ARG A CA 1
ATOM 737 C C . ARG A 1 96 ? -10.922 29.828 0.242 1 97.44 96 ARG A C 1
ATOM 739 O O . ARG A 1 96 ? -10.016 30.5 0.746 1 97.44 96 ARG A O 1
ATOM 746 N N . MET A 1 97 ? -11.133 28.625 0.636 1 98 97 MET A N 1
ATOM 747 C CA . MET A 1 97 ? -10.352 27.953 1.68 1 98 97 MET A CA 1
ATOM 748 C C . MET A 1 97 ? -8.875 27.922 1.316 1 98 97 MET A C 1
ATOM 750 O O . MET A 1 97 ? -8.016 28.188 2.162 1 98 97 MET A O 1
ATOM 754 N N . GLY A 1 98 ? -8.57 27.609 0.071 1 98.12 98 GLY A N 1
ATOM 755 C CA . GLY A 1 98 ? -7.199 27.5 -0.402 1 98.12 98 GLY A CA 1
ATOM 756 C C . GLY A 1 98 ? -6.41 28.781 -0.252 1 98.12 98 GLY A C 1
ATOM 757 O O . GLY A 1 98 ? -5.398 28.812 0.452 1 98.12 98 GLY A O 1
ATOM 758 N N . PRO A 1 99 ? -6.875 29.844 -0.862 1 98.19 99 PRO A N 1
ATOM 759 C CA . PRO A 1 99 ? -6.184 31.125 -0.718 1 98.19 99 PRO A CA 1
ATOM 760 C C . PRO A 1 99 ? -6.082 31.578 0.736 1 98.19 99 PRO A C 1
ATOM 762 O O . PRO A 1 99 ? -5.051 32.125 1.146 1 98.19 99 PRO A O 1
ATOM 765 N N . LEU A 1 100 ? -7.094 31.375 1.509 1 98.38 100 LEU A N 1
ATOM 766 C CA . LEU A 1 100 ? -7.102 31.781 2.908 1 98.38 100 LEU A CA 1
ATOM 767 C C . LEU A 1 100 ? -6.008 31.062 3.693 1 98.38 100 LEU A C 1
ATOM 769 O O . LEU A 1 100 ? -5.273 31.703 4.457 1 98.38 100 LEU A O 1
ATOM 773 N N . VAL A 1 101 ? -5.938 29.75 3.502 1 98.69 101 VAL A N 1
ATOM 774 C CA . VAL A 1 101 ? -4.969 28.984 4.281 1 98.69 101 VAL A CA 1
ATOM 775 C C . VAL A 1 101 ? -3.553 29.328 3.816 1 98.69 101 VAL A C 1
ATOM 777 O O . VAL A 1 101 ? -2.613 29.328 4.617 1 98.69 101 VAL A O 1
ATOM 780 N N . TYR A 1 102 ? -3.334 29.594 2.527 1 98.69 102 TYR A N 1
ATOM 781 C CA . TYR A 1 102 ? -2.006 29.969 2.049 1 98.69 102 TYR A CA 1
ATOM 782 C C . TYR A 1 102 ? -1.548 31.281 2.674 1 98.69 102 TYR A C 1
ATOM 784 O O . TYR A 1 102 ? -0.441 31.359 3.211 1 98.69 102 TYR A O 1
ATOM 792 N N . ILE A 1 103 ? -2.391 32.281 2.68 1 98.62 103 ILE A N 1
ATOM 793 C CA . ILE A 1 103 ? -2.055 33.562 3.281 1 98.62 103 ILE A CA 1
ATOM 794 C C . ILE A 1 103 ? -1.812 33.406 4.777 1 98.62 103 ILE A C 1
ATOM 796 O O . ILE A 1 103 ? -0.842 33.938 5.324 1 98.62 103 ILE A O 1
ATOM 800 N N . GLY A 1 104 ? -2.719 32.656 5.402 1 98.69 104 GLY A N 1
ATOM 801 C CA . GLY A 1 104 ? -2.531 32.375 6.816 1 98.69 104 GLY A CA 1
ATOM 802 C C . GLY A 1 104 ? -1.224 31.656 7.113 1 98.69 104 GLY A C 1
ATOM 803 O O . GLY A 1 104 ? -0.566 31.953 8.117 1 98.69 104 GLY A O 1
ATOM 804 N N . THR A 1 105 ? -0.885 30.688 6.281 1 98.75 105 THR A N 1
ATOM 805 C CA . THR A 1 105 ? 0.355 29.938 6.457 1 98.75 105 THR A CA 1
ATOM 806 C C . THR A 1 105 ? 1.566 30.859 6.289 1 98.75 105 THR A C 1
ATOM 808 O O . THR A 1 105 ? 2.531 30.766 7.047 1 98.75 105 THR A O 1
ATOM 811 N N . PHE A 1 106 ? 1.521 31.766 5.32 1 98.69 106 PHE A N 1
ATOM 812 C CA . PHE A 1 106 ? 2.6 32.719 5.102 1 98.69 106 PHE A CA 1
ATOM 813 C C . PHE A 1 106 ? 2.805 33.594 6.332 1 98.69 106 PHE A C 1
ATOM 815 O O . PHE A 1 106 ? 3.938 33.812 6.773 1 98.69 106 PHE A O 1
ATOM 822 N N . ILE A 1 107 ? 1.741 34.094 6.926 1 98.81 107 ILE A N 1
ATOM 823 C CA . ILE A 1 107 ? 1.808 34.906 8.117 1 98.81 107 ILE A CA 1
ATOM 824 C C . ILE A 1 107 ? 2.369 34.125 9.281 1 98.81 107 ILE A C 1
ATOM 826 O O . ILE A 1 107 ? 3.244 34.594 10.008 1 98.81 107 ILE A O 1
ATOM 830 N N . THR A 1 108 ? 1.88 32.906 9.453 1 98.81 108 THR A N 1
ATOM 831 C CA . THR A 1 108 ? 2.309 32.031 10.547 1 98.81 108 THR A CA 1
ATOM 832 C C . THR A 1 108 ? 3.809 31.766 10.469 1 98.81 108 THR A C 1
ATOM 834 O O . THR A 1 108 ? 4.52 31.859 11.469 1 98.81 108 THR A O 1
ATOM 837 N N . VAL A 1 109 ? 4.266 31.469 9.266 1 98.25 109 VAL A N 1
ATOM 838 C CA . VAL A 1 109 ? 5.668 31.109 9.062 1 98.25 109 VAL A CA 1
ATOM 839 C C . VAL A 1 109 ? 6.543 32.344 9.242 1 98.25 109 VAL A C 1
ATOM 841 O O . VAL A 1 109 ? 7.562 32.312 9.93 1 98.25 109 VAL A O 1
ATOM 844 N N . LEU A 1 110 ? 6.145 33.469 8.656 1 98.5 110 LEU A N 1
ATOM 845 C CA . LEU A 1 110 ? 6.922 34.688 8.719 1 98.5 110 LEU A CA 1
ATOM 846 C C . LEU A 1 110 ? 7.078 35.156 10.156 1 98.5 110 LEU A C 1
ATOM 848 O O . LEU A 1 110 ? 8.141 35.656 10.539 1 98.5 110 LEU A O 1
ATOM 852 N N . LEU A 1 111 ? 6.039 35 10.945 1 98.75 111 LEU A N 1
ATOM 853 C CA . LEU A 1 111 ? 6.047 35.594 12.281 1 98.75 111 LEU A CA 1
ATOM 854 C C . LEU A 1 111 ? 6.414 34.531 13.328 1 98.75 111 LEU A C 1
ATOM 856 O O . LEU A 1 111 ? 6.383 34.812 14.531 1 98.75 111 LEU A O 1
ATOM 860 N N . GLY A 1 112 ? 6.676 33.344 12.898 1 98.31 112 GLY A N 1
ATOM 861 C CA . GLY A 1 112 ? 7.383 32.406 13.758 1 98.31 112 GLY A CA 1
ATOM 862 C C . GLY A 1 112 ? 6.461 31.406 14.438 1 98.31 112 GLY A C 1
ATOM 863 O O . GLY A 1 112 ? 6.832 30.797 15.453 1 98.31 112 GLY A O 1
ATOM 864 N N . GLY A 1 113 ? 5.23 31.25 13.984 1 98.62 113 GLY A N 1
ATOM 865 C CA . GLY A 1 113 ? 4.434 30.125 14.445 1 98.62 113 GLY A CA 1
ATOM 866 C C . GLY A 1 113 ? 5.02 28.781 14.055 1 98.62 113 GLY A C 1
ATOM 867 O O . GLY A 1 113 ? 5.582 28.625 12.969 1 98.62 113 GLY A O 1
ATOM 868 N N . SER A 1 114 ? 4.922 27.781 14.953 1 98.62 114 SER A N 1
ATOM 869 C CA . SER A 1 114 ? 5.406 26.438 14.672 1 98.62 114 SER A CA 1
ATOM 870 C C . SER A 1 114 ? 4.398 25.641 13.836 1 98.62 114 SER A C 1
ATOM 872 O O . SER A 1 114 ? 3.334 25.266 14.328 1 98.62 114 SER A O 1
ATOM 874 N N . THR A 1 115 ? 4.711 25.453 12.586 1 97.94 115 THR A N 1
ATOM 875 C CA . THR A 1 115 ? 3.773 24.812 11.672 1 97.94 115 THR A CA 1
ATOM 876 C C . THR A 1 115 ? 4.504 24.25 10.453 1 97.94 115 THR A C 1
ATOM 878 O O . THR A 1 115 ? 5.672 24.578 10.227 1 97.94 115 THR A O 1
ATOM 881 N N . GLY A 1 116 ? 3.904 23.359 9.781 1 96.31 116 GLY A N 1
ATOM 882 C CA . GLY A 1 116 ? 4.328 22.938 8.461 1 96.31 116 GLY A CA 1
ATOM 883 C C . GLY A 1 116 ? 3.541 23.594 7.344 1 96.31 116 GLY A C 1
ATOM 884 O O . GLY A 1 116 ? 3.012 24.688 7.512 1 96.31 116 GLY A O 1
ATOM 885 N N . ARG A 1 117 ? 3.547 22.922 6.195 1 94.44 117 ARG A N 1
ATOM 886 C CA . ARG A 1 117 ? 2.896 23.531 5.043 1 94.44 117 ARG A CA 1
ATOM 887 C C . ARG A 1 117 ? 2.066 22.516 4.273 1 94.44 117 ARG A C 1
ATOM 889 O O . ARG A 1 117 ? 1.233 22.875 3.443 1 94.44 117 ARG A O 1
ATOM 896 N N . GLU A 1 118 ? 2.131 21.234 4.605 1 92.25 118 GLU A N 1
ATOM 897 C CA . GLU A 1 118 ? 1.48 20.172 3.828 1 92.25 118 GLU A CA 1
ATOM 898 C C . GLU A 1 118 ? -0.03 20.188 4.043 1 92.25 118 GLU A C 1
ATOM 900 O O . GLU A 1 118 ? -0.794 19.875 3.129 1 92.25 118 GLU A O 1
ATOM 905 N N . GLY A 1 119 ? -0.402 20.5 5.246 1 96 119 GLY A N 1
ATOM 906 C CA . GLY A 1 119 ? -1.826 20.656 5.5 1 96 119 GLY A CA 1
ATOM 907 C C . GLY A 1 119 ? -2.475 21.734 4.645 1 96 119 GLY A C 1
ATOM 908 O O . GLY A 1 119 ? -3.615 21.578 4.207 1 96 119 GLY A O 1
ATOM 909 N N . ALA A 1 120 ? -1.738 22.781 4.461 1 98.25 120 ALA A N 1
ATOM 910 C CA . ALA A 1 120 ? -2.219 23.859 3.607 1 98.25 120 ALA A CA 1
ATOM 911 C C . ALA A 1 120 ? -2.342 23.391 2.156 1 98.25 120 ALA A C 1
ATOM 913 O O . ALA A 1 120 ? -3.293 23.766 1.462 1 98.25 120 ALA A O 1
ATOM 914 N N . ALA A 1 121 ? -1.414 22.578 1.723 1 98.5 121 ALA A N 1
ATOM 915 C CA . ALA A 1 121 ? -1.454 22.062 0.361 1 98.5 121 ALA A CA 1
ATOM 916 C C . ALA A 1 121 ? -2.674 21.172 0.152 1 98.5 121 ALA A C 1
ATOM 918 O O . ALA A 1 121 ? -3.297 21.203 -0.912 1 98.5 121 ALA A O 1
ATOM 919 N N . ILE A 1 122 ? -3.014 20.391 1.127 1 98.31 122 ILE A N 1
ATOM 920 C CA . ILE A 1 122 ? -4.176 19.516 1.06 1 98.31 122 ILE A CA 1
ATOM 921 C C . ILE A 1 122 ? -5.453 20.344 1.006 1 98.31 122 ILE A C 1
ATOM 923 O O . ILE A 1 122 ? -6.355 20.062 0.219 1 98.31 122 ILE A O 1
ATOM 927 N N . GLN A 1 123 ? -5.5 21.375 1.879 1 98.56 123 GLN A N 1
ATOM 928 C CA . GLN A 1 123 ? -6.656 22.266 1.858 1 98.56 123 GLN A CA 1
ATOM 929 C C . GLN A 1 123 ? -6.801 22.953 0.5 1 98.56 123 GLN A C 1
ATOM 931 O O . GLN A 1 123 ? -7.91 23.062 -0.024 1 98.56 123 GLN A O 1
ATOM 936 N N . MET A 1 124 ? -5.688 23.406 -0.054 1 98.69 124 MET A N 1
ATOM 937 C CA . MET A 1 124 ? -5.715 23.969 -1.401 1 98.69 124 MET A CA 1
ATOM 938 C C . MET A 1 124 ? -6.207 22.938 -2.41 1 98.69 124 MET A C 1
ATOM 940 O O . MET A 1 124 ? -6.941 23.281 -3.34 1 98.69 124 MET A O 1
ATOM 944 N N . GLY A 1 125 ? -5.793 21.734 -2.248 1 98.38 125 GLY A N 1
ATOM 945 C CA . GLY A 1 125 ? -6.289 20.656 -3.088 1 98.38 125 GLY A CA 1
ATOM 946 C C . GLY A 1 125 ? -7.801 20.531 -3.059 1 98.38 125 GLY A C 1
ATOM 947 O O . GLY A 1 125 ? -8.438 20.391 -4.105 1 98.38 125 GLY A O 1
ATOM 948 N N . GLY A 1 126 ? -8.344 20.531 -1.841 1 97.81 126 GLY A N 1
ATOM 949 C CA . GLY A 1 126 ? -9.797 20.516 -1.71 1 97.81 126 GLY A CA 1
ATOM 950 C C . GLY A 1 126 ? -10.461 21.703 -2.365 1 97.81 126 GLY A C 1
ATOM 951 O O . GLY A 1 126 ? -11.484 21.562 -3.039 1 97.81 126 GLY A O 1
ATOM 952 N N . SER A 1 127 ? -9.867 22.844 -2.18 1 98.06 127 SER A N 1
ATOM 953 C CA . SER A 1 127 ? -10.391 24.094 -2.719 1 98.06 127 SER A CA 1
ATOM 954 C C . SER A 1 127 ? -10.406 24.078 -4.242 1 98.06 127 SER A C 1
ATOM 956 O O . SER A 1 127 ? -11.414 24.422 -4.863 1 98.06 127 SER A O 1
ATOM 958 N N . VAL A 1 128 ? -9.344 23.672 -4.848 1 98.62 128 VAL A N 1
ATOM 959 C CA . VAL A 1 128 ? -9.211 23.625 -6.297 1 98.62 128 VAL A CA 1
ATOM 960 C C . VAL A 1 128 ? -10.188 22.594 -6.863 1 98.62 128 VAL A C 1
ATOM 962 O O . VAL A 1 128 ? -10.82 22.828 -7.895 1 98.62 128 VAL A O 1
ATOM 965 N N . SER A 1 129 ? -10.273 21.453 -6.238 1 98.12 129 SER A N 1
ATOM 966 C CA . SER A 1 129 ? -11.211 20.438 -6.676 1 98.12 129 SER A CA 1
ATOM 967 C C . SER A 1 129 ? -12.648 20.953 -6.656 1 98.12 129 SER A C 1
ATOM 969 O O . SER A 1 129 ? -13.43 20.656 -7.562 1 98.12 129 SER A O 1
ATOM 971 N N . GLN A 1 130 ? -12.938 21.703 -5.59 1 96.81 130 GLN A N 1
ATOM 972 C CA . GLN A 1 130 ? -14.266 22.297 -5.512 1 96.81 130 GLN A CA 1
ATOM 973 C C . GLN A 1 130 ? -14.5 23.266 -6.664 1 96.81 130 GLN A C 1
ATOM 975 O O . GLN A 1 130 ? -15.586 23.297 -7.254 1 96.81 130 GLN A O 1
ATOM 980 N N . ALA A 1 131 ? -13.562 24.062 -6.984 1 97.62 131 ALA A N 1
ATOM 981 C CA . ALA A 1 131 ? -13.672 25 -8.102 1 97.62 131 ALA A CA 1
ATOM 982 C C . ALA A 1 131 ? -13.875 24.266 -9.422 1 97.62 131 ALA A C 1
ATOM 984 O O . ALA A 1 131 ? -14.688 24.672 -10.25 1 97.62 131 ALA A O 1
ATOM 985 N N . VAL A 1 132 ? -13.133 23.188 -9.617 1 97.44 132 VAL A N 1
ATOM 986 C CA . VAL A 1 132 ? -13.242 22.391 -10.828 1 97.44 132 VAL A CA 1
ATOM 987 C C . VAL A 1 132 ? -14.617 21.734 -10.891 1 97.44 132 VAL A C 1
ATOM 989 O O . VAL A 1 132 ? -15.258 21.719 -11.945 1 97.44 132 VAL A O 1
ATOM 992 N N . ASN A 1 133 ? -15.062 21.203 -9.789 1 95.81 133 ASN A N 1
ATOM 993 C CA . ASN A 1 133 ? -16.391 20.594 -9.695 1 95.81 133 ASN A CA 1
ATOM 994 C C . ASN A 1 133 ? -17.484 21.578 -10.117 1 95.81 133 ASN A C 1
ATOM 996 O O . ASN A 1 133 ? -18.406 21.219 -10.844 1 95.81 133 ASN A O 1
ATOM 1000 N N . GLN A 1 134 ? -17.359 22.781 -9.656 1 95.06 134 GLN A N 1
ATOM 1001 C CA . GLN A 1 134 ? -18.375 23.797 -9.938 1 95.06 134 GLN A CA 1
ATOM 1002 C C . GLN A 1 134 ? -18.281 24.281 -11.375 1 95.06 134 GLN A C 1
ATOM 1004 O O . GLN A 1 134 ? -19.297 24.438 -12.055 1 95.06 134 GLN A O 1
ATOM 1009 N N . PHE A 1 135 ? -17.078 24.5 -11.789 1 96.56 135 PHE A N 1
ATOM 1010 C CA . PHE A 1 135 ? -16.875 25.031 -13.125 1 96.56 135 PHE A CA 1
ATOM 1011 C C . PHE A 1 135 ? -17.344 24.062 -14.188 1 96.56 135 PHE A C 1
ATOM 1013 O O . PHE A 1 135 ? -17.984 24.453 -15.172 1 96.56 135 PHE A O 1
ATOM 1020 N N . PHE A 1 136 ? -17.141 22.766 -14.031 1 96.19 136 PHE A N 1
ATOM 1021 C CA . PHE A 1 136 ? -17.469 21.766 -15.031 1 96.19 136 PHE A CA 1
ATOM 1022 C C . PHE A 1 136 ? -18.781 21.078 -14.695 1 96.19 136 PHE A C 1
ATOM 1024 O O . PHE A 1 136 ? -19.203 20.141 -15.391 1 96.19 136 PHE A O 1
ATOM 1031 N N . LYS A 1 137 ? -19.422 21.438 -13.625 1 94.5 137 LYS A N 1
ATOM 1032 C CA . LYS A 1 137 ? -20.688 20.859 -13.18 1 94.5 137 LYS A CA 1
ATOM 1033 C C . LYS A 1 137 ? -20.609 19.344 -13.078 1 94.5 137 LYS A C 1
ATOM 1035 O O . LYS A 1 137 ? -21.422 18.641 -13.664 1 94.5 137 LYS A O 1
ATOM 1040 N N . VAL A 1 138 ? -19.625 18.969 -12.398 1 92.31 138 VAL A N 1
ATOM 1041 C CA . VAL A 1 138 ? -19.344 17.547 -12.258 1 92.31 138 VAL A CA 1
ATOM 1042 C C . VAL A 1 138 ? -20.469 16.875 -11.469 1 92.31 138 VAL A C 1
ATOM 1044 O O . VAL A 1 138 ? -21.047 17.484 -10.57 1 92.31 138 VAL A O 1
ATOM 1047 N N . SER A 1 139 ? -20.75 15.641 -11.805 1 88.94 139 SER A N 1
ATOM 1048 C CA . SER A 1 139 ? -21.797 14.891 -11.125 1 88.94 139 SER A CA 1
ATOM 1049 C C . SER A 1 139 ? -21.422 14.617 -9.672 1 88.94 139 SER A C 1
ATOM 1051 O O . SER A 1 139 ? -20.234 14.594 -9.328 1 88.94 139 SER A O 1
ATOM 1053 N N . ILE A 1 140 ? -22.391 14.336 -8.875 1 79.31 140 ILE A N 1
ATOM 1054 C CA . ILE A 1 140 ? -22.25 14.188 -7.434 1 79.31 140 ILE A CA 1
ATOM 1055 C C . ILE A 1 140 ? -21.297 13.031 -7.129 1 79.31 140 ILE A C 1
ATOM 1057 O O . ILE A 1 140 ? -20.469 13.117 -6.215 1 79.31 140 ILE A O 1
ATOM 1061 N N . LEU A 1 141 ? -21.453 12 -7.863 1 78.12 141 LEU A N 1
ATOM 1062 C CA . LEU A 1 141 ? -20.641 10.828 -7.605 1 78.12 141 LEU A CA 1
ATOM 1063 C C . LEU A 1 141 ? -19.172 11.117 -7.891 1 78.12 141 LEU A C 1
ATOM 1065 O O . LEU A 1 141 ? -18.281 10.609 -7.195 1 78.12 141 LEU A O 1
ATOM 1069 N N . ASP A 1 142 ? -18.953 11.945 -8.695 1 90.25 142 ASP A N 1
ATOM 1070 C CA . ASP A 1 142 ? -17.578 12.219 -9.125 1 90.25 142 ASP A CA 1
ATOM 1071 C C . ASP A 1 142 ? -16.969 13.375 -8.328 1 90.25 142 ASP A C 1
ATOM 1073 O O . ASP A 1 142 ? -15.758 13.531 -8.281 1 90.25 142 ASP A O 1
ATOM 1077 N N . LYS A 1 143 ? -17.875 14.125 -7.664 1 93.25 143 LYS A N 1
ATOM 1078 C CA . LYS A 1 143 ? -17.375 15.258 -6.891 1 93.25 143 LYS A CA 1
ATOM 1079 C C . LYS A 1 143 ? -16.422 14.797 -5.797 1 93.25 143 LYS A C 1
ATOM 1081 O O . LYS A 1 143 ? -15.344 15.383 -5.617 1 93.25 143 LYS A O 1
ATOM 1086 N N . LYS A 1 144 ? -16.797 13.758 -5.113 1 94.19 144 LYS A N 1
ATOM 1087 C CA . LYS A 1 144 ? -15.984 13.227 -4.027 1 94.19 144 LYS A CA 1
ATOM 1088 C C . LYS A 1 144 ? -14.664 12.672 -4.555 1 94.19 144 LYS A C 1
ATOM 1090 O O . LYS A 1 144 ? -13.625 12.797 -3.898 1 94.19 144 LYS A O 1
ATOM 1095 N N . ILE A 1 145 ? -14.727 12.125 -5.707 1 95.31 145 ILE A N 1
ATOM 1096 C CA . ILE A 1 145 ? -13.555 11.555 -6.359 1 95.31 145 ILE A CA 1
ATOM 1097 C C . ILE A 1 145 ? -12.539 12.664 -6.648 1 95.31 145 ILE A C 1
ATOM 1099 O O . ILE A 1 145 ? -11.344 12.492 -6.402 1 95.31 145 ILE A O 1
ATOM 1103 N N . LEU A 1 146 ? -13 13.773 -7.07 1 97.25 146 LEU A N 1
ATOM 1104 C CA . LEU A 1 146 ? -12.102 14.859 -7.43 1 97.25 146 LEU A CA 1
ATOM 1105 C C . LEU A 1 146 ? -11.508 15.508 -6.18 1 97.25 146 LEU A C 1
ATOM 1107 O O . LEU A 1 146 ? -10.359 15.953 -6.191 1 97.25 146 LEU A O 1
ATOM 1111 N N . ILE A 1 147 ? -12.281 15.578 -5.117 1 97.69 147 ILE A N 1
ATOM 1112 C CA . ILE A 1 147 ? -11.742 16.125 -3.871 1 97.69 147 ILE A CA 1
ATOM 1113 C C . ILE A 1 147 ? -10.586 15.25 -3.389 1 97.69 147 ILE A C 1
ATOM 1115 O O . ILE A 1 147 ? -9.539 15.766 -2.986 1 97.69 147 ILE A O 1
ATOM 1119 N N . MET A 1 148 ? -10.758 13.961 -3.492 1 98 148 MET A N 1
ATOM 1120 C CA . MET A 1 148 ? -9.703 13.047 -3.072 1 98 148 MET A CA 1
ATOM 1121 C C . MET A 1 148 ? -8.492 13.156 -3.99 1 98 148 MET A C 1
ATOM 1123 O O . MET A 1 148 ? -7.352 13.031 -3.537 1 98 148 MET A O 1
ATOM 1127 N N . SER A 1 149 ? -8.742 13.383 -5.238 1 98.19 149 SER A N 1
ATOM 1128 C CA . SER A 1 149 ? -7.629 13.617 -6.156 1 98.19 149 SER A CA 1
ATOM 1129 C C . SER A 1 149 ? -6.875 14.891 -5.805 1 98.19 149 SER A C 1
ATOM 1131 O O . SER A 1 149 ? -5.656 14.969 -5.984 1 98.19 149 SER A O 1
ATOM 1133 N N . GLY A 1 150 ? -7.574 15.883 -5.324 1 98.56 150 GLY A N 1
ATOM 1134 C CA . GLY A 1 150 ? -6.938 17.094 -4.836 1 98.56 150 GLY A CA 1
ATOM 1135 C C . GLY A 1 150 ? -6.043 16.859 -3.633 1 98.56 150 GLY A C 1
ATOM 1136 O O . GLY A 1 150 ? -4.953 17.422 -3.541 1 98.56 150 GLY A O 1
ATOM 1137 N N . ILE A 1 151 ? -6.559 16.047 -2.691 1 98.5 151 ILE A N 1
ATOM 1138 C CA . ILE A 1 151 ? -5.758 15.664 -1.536 1 98.5 151 ILE A CA 1
ATOM 1139 C C . ILE A 1 151 ? -4.453 15.023 -2.006 1 98.5 151 ILE A C 1
ATOM 1141 O O . ILE A 1 151 ? -3.373 15.383 -1.529 1 98.5 151 ILE A O 1
ATOM 1145 N N . SER A 1 152 ? -4.562 14.133 -2.977 1 98.75 152 SER A N 1
ATOM 1146 C CA . SER A 1 152 ? -3.422 13.391 -3.508 1 98.75 152 SER A CA 1
ATOM 1147 C C . SER A 1 152 ? -2.408 14.336 -4.152 1 98.75 152 SER A C 1
ATOM 1149 O O . SER A 1 152 ? -1.203 14.211 -3.918 1 98.75 152 SER A O 1
ATOM 1151 N N . ALA A 1 153 ? -2.91 15.227 -4.965 1 98.81 153 ALA A N 1
ATOM 1152 C CA . ALA A 1 153 ? -2.037 16.172 -5.648 1 98.81 153 ALA A CA 1
ATOM 1153 C C . ALA A 1 153 ? -1.313 17.078 -4.648 1 98.81 153 ALA A C 1
ATOM 1155 O O . ALA A 1 153 ? -0.117 17.344 -4.793 1 98.81 153 ALA A O 1
ATOM 1156 N N . GLY A 1 154 ? -2.029 17.547 -3.707 1 98.5 154 GLY A N 1
ATOM 1157 C CA . GLY A 1 154 ? -1.433 18.406 -2.691 1 98.5 154 GLY A CA 1
ATOM 1158 C C . GLY A 1 154 ? -0.318 17.719 -1.92 1 98.5 154 GLY A C 1
ATOM 1159 O O . GLY A 1 154 ? 0.771 18.281 -1.77 1 98.5 154 GLY A O 1
ATOM 1160 N N . PHE A 1 155 ? -0.606 16.516 -1.461 1 98 155 PHE A N 1
ATOM 1161 C CA . PHE A 1 155 ? 0.377 15.789 -0.67 1 98 155 PHE A CA 1
ATOM 1162 C C . PHE A 1 155 ? 1.588 15.422 -1.518 1 98 155 PHE A C 1
ATOM 1164 O O . PHE A 1 155 ? 2.73 15.633 -1.104 1 98 155 PHE A O 1
ATOM 1171 N N . GLY A 1 156 ? 1.354 14.898 -2.686 1 98.12 156 GLY A N 1
ATOM 1172 C CA . GLY A 1 156 ? 2.438 14.492 -3.568 1 98.12 156 GLY A CA 1
ATOM 1173 C C . GLY A 1 156 ? 3.334 15.648 -3.979 1 98.12 156 GLY A C 1
ATOM 1174 O O . GLY A 1 156 ? 4.559 15.508 -4.012 1 98.12 156 GLY A O 1
ATOM 1175 N N . ALA A 1 157 ? 2.732 16.766 -4.273 1 98.25 157 ALA A N 1
ATOM 1176 C CA . ALA A 1 157 ? 3.484 17.953 -4.684 1 98.25 157 ALA A CA 1
ATOM 1177 C C . ALA A 1 157 ? 4.27 18.531 -3.514 1 98.25 157 ALA A C 1
ATOM 1179 O O . ALA A 1 157 ? 5.402 19 -3.684 1 98.25 157 ALA A O 1
ATOM 1180 N N . ALA A 1 158 ? 3.686 18.5 -2.396 1 97.75 158 ALA A N 1
ATOM 1181 C CA . ALA A 1 158 ? 4.285 19.156 -1.239 1 97.75 158 ALA A CA 1
ATOM 1182 C C . ALA A 1 158 ? 5.523 18.406 -0.761 1 97.75 158 ALA A C 1
ATOM 1184 O O . ALA A 1 158 ? 6.508 19.016 -0.341 1 97.75 158 ALA A O 1
ATOM 1185 N N . PHE A 1 159 ? 5.516 17.078 -0.827 1 96.94 159 PHE A N 1
ATOM 1186 C CA . PHE A 1 159 ? 6.617 16.297 -0.287 1 96.94 159 PHE A CA 1
ATOM 1187 C C . PHE A 1 159 ? 7.508 15.773 -1.407 1 96.94 159 PHE A C 1
ATOM 1189 O O . PHE A 1 159 ? 8.586 15.234 -1.149 1 96.94 159 PHE A O 1
ATOM 1196 N N . GLY A 1 160 ? 7.035 15.922 -2.623 1 97.12 160 GLY A N 1
ATOM 1197 C CA . GLY A 1 160 ? 7.781 15.344 -3.73 1 97.12 160 GLY A CA 1
ATOM 1198 C C . GLY A 1 160 ? 7.703 13.828 -3.773 1 97.12 160 GLY A C 1
ATOM 1199 O O . GLY A 1 160 ? 8.68 13.164 -4.125 1 97.12 160 GLY A O 1
ATOM 1200 N N . THR A 1 161 ? 6.695 13.297 -3.338 1 97.75 161 THR A N 1
ATOM 1201 C CA . THR A 1 161 ? 6.473 11.852 -3.281 1 97.75 161 THR A CA 1
ATOM 1202 C C . THR A 1 161 ? 5.164 11.477 -3.969 1 97.75 161 THR A C 1
ATOM 1204 O O . THR A 1 161 ? 4.145 11.281 -3.307 1 97.75 161 THR A O 1
ATOM 1207 N N . PRO A 1 162 ? 5.133 11.336 -5.285 1 98.06 162 PRO A N 1
ATOM 1208 C CA . PRO A 1 162 ? 3.891 11.156 -6.039 1 98.06 162 PRO A CA 1
ATOM 1209 C C . PRO A 1 162 ? 3.191 9.836 -5.727 1 98.06 162 PRO A C 1
ATOM 1211 O O . PRO A 1 162 ? 1.96 9.766 -5.734 1 98.06 162 PRO A O 1
ATOM 1214 N N . ILE A 1 163 ? 3.941 8.742 -5.449 1 98.69 163 ILE A N 1
ATOM 1215 C CA . ILE A 1 163 ? 3.324 7.469 -5.105 1 98.69 163 ILE A CA 1
ATOM 1216 C C . ILE A 1 163 ? 2.588 7.594 -3.773 1 98.69 163 ILE A C 1
ATOM 1218 O O . ILE A 1 163 ? 1.425 7.203 -3.66 1 98.69 163 ILE A O 1
ATOM 1222 N N . THR A 1 164 ? 3.311 8.188 -2.795 1 98.62 164 THR A N 1
ATOM 1223 C CA . THR A 1 164 ? 2.713 8.43 -1.485 1 98.62 164 THR A CA 1
ATOM 1224 C C . THR A 1 164 ? 1.477 9.312 -1.607 1 98.62 164 THR A C 1
ATOM 1226 O O . THR A 1 164 ? 0.446 9.031 -0.99 1 98.62 164 THR A O 1
ATOM 1229 N N . GLY A 1 165 ? 1.614 10.367 -2.391 1 98.69 165 GLY A N 1
ATOM 1230 C CA . GLY A 1 165 ? 0.483 11.258 -2.584 1 98.69 165 GLY A CA 1
ATOM 1231 C C . GLY A 1 165 ? -0.743 10.562 -3.141 1 98.69 165 GLY A C 1
ATOM 1232 O O . GLY A 1 165 ? -1.857 10.773 -2.66 1 98.69 165 GLY A O 1
ATOM 1233 N N . ALA A 1 166 ? -0.55 9.719 -4.145 1 98.62 166 ALA A N 1
ATOM 1234 C CA . ALA A 1 166 ? -1.661 8.992 -4.754 1 98.62 166 ALA A CA 1
ATOM 1235 C C . ALA A 1 166 ? -2.389 8.141 -3.721 1 98.62 166 ALA A C 1
ATOM 1237 O O . ALA A 1 166 ? -3.615 8.203 -3.605 1 98.62 166 ALA A O 1
ATOM 1238 N N . VAL A 1 167 ? -1.635 7.418 -2.928 1 98.44 167 VAL A N 1
ATOM 1239 C CA . VAL A 1 167 ? -2.223 6.484 -1.975 1 98.44 167 VAL A CA 1
ATOM 1240 C C . VAL A 1 167 ? -2.777 7.25 -0.775 1 98.44 167 VAL A C 1
ATOM 1242 O O . VAL A 1 167 ? -3.801 6.863 -0.204 1 98.44 167 VAL A O 1
ATOM 1245 N N . PHE A 1 168 ? -2.152 8.32 -0.405 1 98.5 168 PHE A N 1
ATOM 1246 C CA . PHE A 1 168 ? -2.6 9.125 0.728 1 98.5 168 PHE A CA 1
ATOM 1247 C C . PHE A 1 168 ? -4.023 9.617 0.514 1 98.5 168 PHE A C 1
ATOM 1249 O O . PHE A 1 168 ? -4.852 9.555 1.427 1 98.5 168 PHE A O 1
ATOM 1256 N N . GLY A 1 169 ? -4.316 10.125 -0.652 1 97.81 169 GLY A N 1
ATOM 1257 C CA . GLY A 1 169 ? -5.668 10.57 -0.954 1 97.81 169 GLY A CA 1
ATOM 1258 C C . GLY A 1 169 ? -6.695 9.453 -0.878 1 97.81 169 GLY A C 1
ATOM 1259 O O . GLY A 1 169 ? -7.855 9.695 -0.54 1 97.81 169 GLY A O 1
ATOM 1260 N N . MET A 1 170 ? -6.25 8.203 -1.147 1 97.19 170 MET A N 1
ATOM 1261 C CA . MET A 1 170 ? -7.137 7.047 -1.124 1 97.19 170 MET A CA 1
ATOM 1262 C C . MET A 1 170 ? -7.367 6.566 0.304 1 97.19 170 MET A C 1
ATOM 1264 O O . MET A 1 170 ? -8.375 5.914 0.591 1 97.19 170 MET A O 1
ATOM 1268 N N . GLU A 1 171 ? -6.48 6.949 1.213 1 97.12 171 GLU A N 1
ATOM 1269 C CA . GLU A 1 171 ? -6.441 6.273 2.506 1 97.12 171 GLU A CA 1
ATOM 1270 C C . GLU A 1 171 ? -6.777 7.238 3.643 1 97.12 171 GLU A C 1
ATOM 1272 O O . GLU A 1 171 ? -7.32 6.828 4.672 1 97.12 171 GLU A O 1
ATOM 1277 N N . MET A 1 172 ? -6.59 8.469 3.506 1 95.44 172 MET A N 1
ATOM 1278 C CA . MET A 1 172 ? -6.523 9.406 4.625 1 95.44 172 MET A CA 1
ATOM 1279 C C . MET A 1 172 ? -7.914 9.695 5.172 1 95.44 172 MET A C 1
ATOM 1281 O O . MET A 1 172 ? -8.07 10.047 6.344 1 95.44 172 MET A O 1
ATOM 1285 N N . VAL A 1 173 ? -9.016 9.453 4.367 1 95.06 173 VAL A N 1
ATOM 1286 C CA . VAL A 1 173 ? -10.328 9.961 4.77 1 95.06 173 VAL A CA 1
ATOM 1287 C C . VAL A 1 173 ? -10.977 8.984 5.746 1 95.06 173 VAL A C 1
ATOM 1289 O O . VAL A 1 173 ? -11.93 9.344 6.441 1 95.06 173 VAL A O 1
ATOM 1292 N N . ALA A 1 174 ? -10.422 7.762 5.793 1 94.5 174 ALA A N 1
ATOM 1293 C CA . ALA A 1 174 ? -10.992 6.758 6.688 1 94.5 174 ALA A CA 1
ATOM 1294 C C . ALA A 1 174 ? -9.914 5.793 7.188 1 94.5 174 ALA A C 1
ATOM 1296 O O . ALA A 1 174 ? -9.133 5.27 6.398 1 94.5 174 ALA A O 1
ATOM 1297 N N . LEU A 1 175 ? -9.906 5.609 8.516 1 95.25 175 LEU A N 1
ATOM 1298 C CA . LEU A 1 175 ? -9.016 4.605 9.086 1 95.25 175 LEU A CA 1
ATOM 1299 C C . LEU A 1 175 ? -9.469 3.201 8.703 1 95.25 175 LEU A C 1
ATOM 1301 O O . LEU A 1 175 ? -10.602 2.811 8.977 1 95.25 175 LEU A O 1
ATOM 1305 N N . GLY A 1 176 ? -8.562 2.504 8.055 1 95.31 176 GLY A N 1
ATOM 1306 C CA . GLY A 1 176 ? -8.859 1.102 7.812 1 95.31 176 GLY A CA 1
ATOM 1307 C C . GLY A 1 176 ? -9.555 0.86 6.48 1 95.31 176 GLY A C 1
ATOM 1308 O O . GLY A 1 176 ? -10.07 -0.229 6.234 1 95.31 176 GLY A O 1
ATOM 1309 N N . LYS A 1 177 ? -9.523 1.852 5.645 1 95.19 177 LYS A N 1
ATOM 1310 C CA . LYS A 1 177 ? -10.102 1.686 4.309 1 95.19 177 LYS A CA 1
ATOM 1311 C C . LYS A 1 177 ? -9.219 2.342 3.25 1 95.19 177 LYS A C 1
ATOM 1313 O O . LYS A 1 177 ? -8.664 3.42 3.475 1 95.19 177 LYS A O 1
ATOM 1318 N N . MET A 1 178 ? -9.07 1.646 2.172 1 95.38 178 MET A N 1
ATOM 1319 C CA . MET A 1 178 ? -8.461 2.18 0.957 1 95.38 178 MET A CA 1
ATOM 1320 C C . MET A 1 178 ? -9.5 2.299 -0.159 1 95.38 178 MET A C 1
ATOM 1322 O O . MET A 1 178 ? -10.102 1.303 -0.563 1 95.38 178 MET A O 1
ATOM 1326 N N . LYS A 1 179 ? -9.711 3.455 -0.676 1 95.19 179 LYS A N 1
ATOM 1327 C CA . LYS A 1 179 ? -10.742 3.672 -1.689 1 95.19 179 LYS A CA 1
ATOM 1328 C C . LYS A 1 179 ? -10.164 3.51 -3.096 1 95.19 179 LYS A C 1
ATOM 1330 O O . LYS A 1 179 ? -9.742 4.488 -3.713 1 95.19 179 LYS A O 1
ATOM 1335 N N . TYR A 1 180 ? -10.375 2.404 -3.674 1 94.75 180 TYR A N 1
ATOM 1336 C CA . TYR A 1 180 ? -9.828 2.074 -4.984 1 94.75 180 TYR A CA 1
ATOM 1337 C C . TYR A 1 180 ? -10.578 2.799 -6.09 1 94.75 180 TYR A C 1
ATOM 1339 O O . TYR A 1 180 ? -10.055 2.994 -7.188 1 94.75 180 TYR A O 1
ATOM 1347 N N . LYS A 1 181 ? -11.781 3.217 -5.785 1 93.75 181 LYS A N 1
ATOM 1348 C CA . LYS A 1 181 ? -12.625 3.846 -6.797 1 93.75 181 LYS A CA 1
ATOM 1349 C C . LYS A 1 181 ? -11.984 5.117 -7.34 1 93.75 181 LYS A C 1
ATOM 1351 O O . LYS A 1 181 ? -12.32 5.57 -8.438 1 93.75 181 LYS A O 1
ATOM 1356 N N . VAL A 1 182 ? -11.078 5.656 -6.582 1 95.25 182 VAL A N 1
ATOM 1357 C CA . VAL A 1 182 ? -10.5 6.938 -6.969 1 95.25 182 VAL A CA 1
ATOM 1358 C C . VAL A 1 182 ? -9.062 6.73 -7.438 1 95.25 182 VAL A C 1
ATOM 1360 O O . VAL A 1 182 ? -8.32 7.695 -7.629 1 95.25 182 VAL A O 1
ATOM 1363 N N . LEU A 1 183 ? -8.695 5.59 -7.688 1 95.31 183 LEU A N 1
ATOM 1364 C CA . LEU A 1 183 ? -7.324 5.184 -7.953 1 95.31 183 LEU A CA 1
ATOM 1365 C C . LEU A 1 183 ? -6.746 5.957 -9.133 1 95.31 183 LEU A C 1
ATOM 1367 O O . LEU A 1 183 ? -5.656 6.52 -9.039 1 95.31 183 LEU A O 1
ATOM 1371 N N . VAL A 1 184 ? -7.449 6.102 -10.227 1 96.38 184 VAL A N 1
ATOM 1372 C CA . VAL A 1 184 ? -6.938 6.668 -11.469 1 96.38 184 VAL A CA 1
ATOM 1373 C C . VAL A 1 184 ? -6.785 8.18 -11.32 1 96.38 184 VAL A C 1
ATOM 1375 O O . VAL A 1 184 ? -5.703 8.727 -11.555 1 96.38 184 VAL A O 1
ATOM 1378 N N . PRO A 1 185 ? -7.789 8.867 -10.875 1 97.5 185 PRO A N 1
ATOM 1379 C CA . PRO A 1 185 ? -7.617 10.312 -10.734 1 97.5 185 PRO A CA 1
ATOM 1380 C C . PRO A 1 185 ? -6.586 10.688 -9.672 1 97.5 185 PRO A C 1
ATOM 1382 O O . PRO A 1 185 ? -5.871 11.68 -9.82 1 97.5 185 PRO A O 1
ATOM 1385 N N . CYS A 1 186 ? -6.504 9.945 -8.602 1 98.38 186 CYS A N 1
ATOM 1386 C CA . CYS A 1 186 ? -5.516 10.203 -7.562 1 98.38 186 CYS A CA 1
ATOM 1387 C C . CYS A 1 186 ? -4.102 10.016 -8.094 1 98.38 186 CYS A C 1
ATOM 1389 O O . CYS A 1 186 ? -3.215 10.828 -7.82 1 98.38 186 CYS A O 1
ATOM 1391 N N . LEU A 1 187 ? -3.934 8.977 -8.859 1 98.19 187 LEU A N 1
ATOM 1392 C CA . LEU A 1 187 ? -2.639 8.727 -9.484 1 98.19 187 LEU A CA 1
ATOM 1393 C C . LEU A 1 187 ? -2.258 9.875 -10.414 1 98.19 187 LEU A C 1
ATOM 1395 O O . LEU A 1 187 ? -1.161 10.43 -10.312 1 98.19 187 LEU A O 1
ATOM 1399 N N . VAL A 1 188 ? -3.127 10.195 -11.289 1 98.31 188 VAL A N 1
ATOM 1400 C CA . VAL A 1 188 ? -2.854 11.211 -12.305 1 98.31 188 VAL A CA 1
ATOM 1401 C C . VAL A 1 188 ? -2.602 12.562 -11.641 1 98.31 188 VAL A C 1
ATOM 1403 O O . VAL A 1 188 ? -1.615 13.234 -11.945 1 98.31 188 VAL A O 1
ATOM 1406 N N . ALA A 1 189 ? -3.457 12.938 -10.742 1 98.81 189 ALA A N 1
ATOM 1407 C CA . ALA A 1 189 ? -3.34 14.242 -10.086 1 98.81 189 ALA A CA 1
ATOM 1408 C C . ALA A 1 189 ? -2.039 14.344 -9.297 1 98.81 189 ALA A C 1
ATOM 1410 O O . ALA A 1 189 ? -1.359 15.367 -9.336 1 98.81 189 ALA A O 1
ATOM 1411 N N . SER A 1 190 ? -1.706 13.32 -8.578 1 98.81 190 SER A N 1
ATOM 1412 C CA . SER A 1 190 ? -0.509 13.336 -7.746 1 98.81 190 SER A CA 1
ATOM 1413 C C . SER A 1 190 ? 0.755 13.406 -8.594 1 98.81 190 SER A C 1
ATOM 1415 O O . SER A 1 190 ? 1.659 14.195 -8.305 1 98.81 190 SER A O 1
ATOM 1417 N N . PHE A 1 191 ? 0.829 12.594 -9.617 1 98.38 191 PHE A N 1
ATOM 1418 C CA . PHE A 1 191 ? 2.014 12.562 -10.469 1 98.38 191 PHE A CA 1
ATOM 1419 C C . PHE A 1 191 ? 2.154 13.867 -11.242 1 98.38 191 PHE A C 1
ATOM 1421 O O . PHE A 1 191 ? 3.248 14.43 -11.336 1 98.38 191 PHE A O 1
ATOM 1428 N N . VAL A 1 192 ? 1.083 14.305 -11.812 1 98.44 192 VAL A N 1
ATOM 1429 C CA . VAL A 1 192 ? 1.126 15.562 -12.547 1 98.44 192 VAL A CA 1
ATOM 1430 C C . VAL A 1 192 ? 1.5 16.703 -11.602 1 98.44 192 VAL A C 1
ATOM 1432 O O . VAL A 1 192 ? 2.342 17.547 -11.93 1 98.44 192 VAL A O 1
ATOM 1435 N N . GLY A 1 193 ? 0.854 16.766 -10.438 1 98.56 193 GLY A N 1
ATOM 1436 C CA . GLY A 1 193 ? 1.188 17.781 -9.461 1 98.56 193 GLY A CA 1
ATOM 1437 C C . GLY A 1 193 ? 2.656 17.781 -9.078 1 98.56 193 GLY A C 1
ATOM 1438 O O . GLY A 1 193 ? 3.287 18.844 -9.016 1 98.56 193 GLY A O 1
ATOM 1439 N N . HIS A 1 194 ? 3.18 16.641 -8.812 1 97.88 194 HIS A N 1
ATOM 1440 C CA . HIS A 1 194 ? 4.582 16.484 -8.438 1 97.88 194 HIS A CA 1
ATOM 1441 C C . HIS A 1 194 ? 5.508 17 -9.531 1 97.88 194 HIS A C 1
ATOM 1443 O O . HIS A 1 194 ? 6.43 17.766 -9.266 1 97.88 194 HIS A O 1
ATOM 1449 N N . TYR A 1 195 ? 5.281 16.625 -10.758 1 96.94 195 TYR A N 1
ATOM 1450 C CA . TYR A 1 195 ? 6.203 16.953 -11.836 1 96.94 195 TYR A CA 1
ATOM 1451 C C . TYR A 1 195 ? 6.078 18.422 -12.234 1 96.94 195 TYR A C 1
ATOM 1453 O O . TYR A 1 195 ? 7.066 19.047 -12.617 1 96.94 195 TYR A O 1
ATOM 1461 N N . VAL A 1 196 ? 4.859 18.938 -12.148 1 98.25 196 VAL A N 1
ATOM 1462 C CA . VAL A 1 196 ? 4.699 20.359 -12.375 1 98.25 196 VAL A CA 1
ATOM 1463 C C . VAL A 1 196 ? 5.496 21.141 -11.328 1 98.25 196 VAL A C 1
ATOM 1465 O O . VAL A 1 196 ? 6.168 22.125 -11.656 1 98.25 196 VAL A O 1
ATOM 1468 N N . THR A 1 197 ? 5.418 20.719 -10.102 1 98.38 197 THR A N 1
ATOM 1469 C CA . THR A 1 197 ? 6.129 21.391 -9.023 1 98.38 197 THR A CA 1
ATOM 1470 C C . THR A 1 197 ? 7.637 21.297 -9.227 1 98.38 197 THR A C 1
ATOM 1472 O O . THR A 1 197 ? 8.344 22.312 -9.172 1 98.38 197 THR A O 1
ATOM 1475 N N . GLU A 1 198 ? 8.164 20.125 -9.461 1 96.44 198 GLU A N 1
ATOM 1476 C CA . GLU A 1 198 ? 9.602 19.891 -9.492 1 96.44 198 GLU A CA 1
ATOM 1477 C C . GLU A 1 198 ? 10.203 20.312 -10.836 1 96.44 198 GLU A C 1
ATOM 1479 O O . GLU A 1 198 ? 11.211 21.031 -10.867 1 96.44 198 GLU A O 1
ATOM 1484 N N . LYS A 1 199 ? 9.609 19.828 -11.914 1 94.81 199 LYS A N 1
ATOM 1485 C CA . LYS A 1 199 ? 10.203 20.062 -13.227 1 94.81 199 LYS A CA 1
ATOM 1486 C C . LYS A 1 199 ? 9.641 21.344 -13.852 1 94.81 199 LYS A C 1
ATOM 1488 O O . LYS A 1 199 ? 10.344 22.031 -14.602 1 94.81 199 LYS A O 1
ATOM 1493 N N . GLY A 1 200 ? 8.406 21.609 -13.68 1 96.56 200 GLY A N 1
ATOM 1494 C CA . GLY A 1 200 ? 7.805 22.812 -14.242 1 96.56 200 GLY A CA 1
ATOM 1495 C C . GLY A 1 200 ? 8.289 24.094 -13.578 1 96.56 200 GLY A C 1
ATOM 1496 O O . GLY A 1 200 ? 8.711 25.031 -14.258 1 96.56 200 GLY A O 1
ATOM 1497 N N . TRP A 1 201 ? 8.281 24.016 -12.234 1 97.94 201 TRP A N 1
ATOM 1498 C CA . TRP A 1 201 ? 8.602 25.25 -11.5 1 97.94 201 TRP A CA 1
ATOM 1499 C C . TRP A 1 201 ? 9.984 25.141 -10.859 1 97.94 201 TRP A C 1
ATOM 1501 O O . TRP A 1 201 ? 10.461 26.109 -10.25 1 97.94 201 TRP A O 1
ATOM 1511 N N . GLY A 1 202 ? 10.633 24 -10.914 1 96.62 202 GLY A N 1
ATOM 1512 C CA . GLY A 1 202 ? 12.008 23.828 -10.484 1 96.62 202 GLY A CA 1
ATOM 1513 C C . GLY A 1 202 ? 12.164 23.781 -8.977 1 96.62 202 GLY A C 1
ATOM 1514 O O . GLY A 1 202 ? 13.219 24.125 -8.445 1 96.62 202 GLY A O 1
ATOM 1515 N N . VAL A 1 203 ? 11.102 23.375 -8.312 1 96.69 203 VAL A N 1
ATOM 1516 C CA . VAL A 1 203 ? 11.148 23.328 -6.852 1 96.69 203 VAL A CA 1
ATOM 1517 C C . VAL A 1 203 ? 11.891 22.078 -6.398 1 96.69 203 VAL A C 1
ATOM 1519 O O . VAL A 1 203 ? 11.703 21 -6.965 1 96.69 203 VAL A O 1
ATOM 1522 N N . GLU A 1 204 ? 12.766 22.234 -5.402 1 92.62 204 GLU A N 1
ATOM 1523 C CA . GLU A 1 204 ? 13.477 21.109 -4.809 1 92.62 204 GLU A CA 1
ATOM 1524 C C . GLU A 1 204 ? 12.891 20.734 -3.447 1 92.62 204 GLU A C 1
ATOM 1526 O O . GLU A 1 204 ? 12.508 21.625 -2.674 1 92.62 204 GLU A O 1
ATOM 1531 N N . HIS A 1 205 ? 12.867 19.484 -3.182 1 92.56 205 HIS A N 1
ATOM 1532 C CA . HIS A 1 205 ? 12.336 19.016 -1.908 1 92.56 205 HIS A CA 1
ATOM 1533 C C . HIS A 1 205 ? 13.461 18.594 -0.966 1 92.56 205 HIS A C 1
ATOM 1535 O O . HIS A 1 205 ? 14.578 18.312 -1.41 1 92.56 205 HIS A O 1
ATOM 1541 N N . GLU A 1 206 ? 13.117 18.547 0.321 1 87.75 206 GLU A N 1
ATOM 1542 C CA . GLU A 1 206 ? 14.078 18.125 1.341 1 87.75 206 GLU A CA 1
ATOM 1543 C C . GLU A 1 206 ? 14.406 16.641 1.208 1 87.75 206 GLU A C 1
ATOM 1545 O O . GLU A 1 206 ? 13.547 15.836 0.845 1 87.75 206 GLU A O 1
ATOM 1550 N N . THR A 1 207 ? 15.672 16.359 1.493 1 89.25 207 THR A N 1
ATOM 1551 C CA . THR A 1 207 ? 16.109 14.961 1.467 1 89.25 207 THR A CA 1
ATOM 1552 C C . THR A 1 207 ? 16.719 14.562 2.807 1 89.25 207 THR A C 1
ATOM 1554 O O . THR A 1 207 ? 17.422 15.352 3.438 1 89.25 207 THR A O 1
ATOM 1557 N N . PHE A 1 208 ? 16.406 13.406 3.229 1 93.44 208 PHE A N 1
ATOM 1558 C CA . PHE A 1 208 ? 16.969 12.797 4.43 1 93.44 208 PHE A CA 1
ATOM 1559 C C . PHE A 1 208 ? 17.688 11.492 4.094 1 93.44 208 PHE A C 1
ATOM 1561 O O . PHE A 1 208 ? 17.203 10.711 3.27 1 93.44 208 PHE A O 1
ATOM 1568 N N . ILE A 1 209 ? 18.891 11.281 4.75 1 94.12 209 ILE A N 1
ATOM 1569 C CA . ILE A 1 209 ? 19.688 10.133 4.363 1 94.12 209 ILE A CA 1
ATOM 1570 C C . ILE A 1 209 ? 19.859 9.195 5.555 1 94.12 209 ILE A C 1
ATOM 1572 O O . ILE A 1 209 ? 20.328 9.609 6.617 1 94.12 209 ILE A O 1
ATOM 1576 N N . ILE A 1 210 ? 19.453 8.008 5.34 1 96.75 210 ILE A N 1
ATOM 1577 C CA . ILE A 1 210 ? 19.797 6.941 6.273 1 96.75 210 ILE A CA 1
ATOM 1578 C C . ILE A 1 210 ? 21.172 6.363 5.91 1 96.75 210 ILE A C 1
ATOM 1580 O O . ILE A 1 210 ? 21.328 5.762 4.844 1 96.75 210 ILE A O 1
ATOM 1584 N N . LYS A 1 211 ? 22.094 6.512 6.746 1 96.31 211 LYS A N 1
ATOM 1585 C CA . LYS A 1 211 ? 23.469 6.102 6.461 1 96.31 211 LYS A CA 1
ATOM 1586 C C . LYS A 1 211 ? 23.625 4.594 6.609 1 96.31 211 LYS A C 1
ATOM 1588 O O . LYS A 1 211 ? 24.312 3.955 5.801 1 96.31 211 LYS A O 1
ATOM 1593 N N . THR A 1 212 ? 23.078 4.055 7.715 1 96.19 212 THR A N 1
ATOM 1594 C CA . THR A 1 212 ? 23.234 2.635 8.008 1 96.19 212 THR A CA 1
ATOM 1595 C C . THR A 1 212 ? 21.906 2.023 8.453 1 96.19 212 THR A C 1
ATOM 1597 O O . THR A 1 212 ? 21.203 2.598 9.289 1 96.19 212 THR A O 1
ATOM 1600 N N . VAL A 1 213 ? 21.578 0.868 7.867 1 97.38 213 VAL A N 1
ATOM 1601 C CA . VAL A 1 213 ? 20.422 0.07 8.281 1 97.38 213 VAL A CA 1
ATOM 1602 C C . VAL A 1 213 ? 20.891 -1.133 9.094 1 97.38 213 VAL A C 1
ATOM 1604 O O . VAL A 1 213 ? 21.844 -1.819 8.711 1 97.38 213 VAL A O 1
ATOM 1607 N N . PRO A 1 214 ? 20.328 -1.329 10.203 1 97.12 214 PRO A N 1
ATOM 1608 C CA . PRO A 1 214 ? 20.75 -2.486 11 1 97.12 214 PRO A CA 1
ATOM 1609 C C . PRO A 1 214 ? 20.438 -3.814 10.312 1 97.12 214 PRO A C 1
ATOM 1611 O O . PRO A 1 214 ? 19.578 -3.877 9.438 1 97.12 214 PRO A O 1
ATOM 1614 N N . GLU A 1 215 ? 21.172 -4.828 10.781 1 94.44 215 GLU A N 1
ATOM 1615 C CA . GLU A 1 215 ? 20.922 -6.172 10.266 1 94.44 215 GLU A CA 1
ATOM 1616 C C . GLU A 1 215 ? 19.594 -6.715 10.758 1 94.44 215 GLU A C 1
ATOM 1618 O O . GLU A 1 215 ? 19.172 -6.434 11.883 1 94.44 215 GLU A O 1
ATOM 1623 N N . SER A 1 216 ? 19.016 -7.535 9.914 1 92.62 216 SER A N 1
ATOM 1624 C CA . SER A 1 216 ? 17.75 -8.172 10.266 1 92.62 216 SER A CA 1
ATOM 1625 C C . SER A 1 216 ? 17.969 -9.273 11.305 1 92.62 216 SER A C 1
ATOM 1627 O O . SER A 1 216 ? 18.734 -10.203 11.086 1 92.62 216 SER A O 1
ATOM 1629 N N . SER A 1 217 ? 17.391 -9.133 12.445 1 93.56 217 SER A N 1
ATOM 1630 C CA . SER A 1 217 ? 17.406 -10.117 13.531 1 93.56 217 SER A CA 1
ATOM 1631 C C . SER A 1 217 ? 16.172 -9.992 14.398 1 93.56 217 SER A C 1
ATOM 1633 O O . SER A 1 217 ? 15.469 -8.977 14.352 1 93.56 217 SER A O 1
ATOM 1635 N N . PHE A 1 218 ? 15.875 -10.992 15.133 1 92.69 218 PHE A N 1
ATOM 1636 C CA . PHE A 1 218 ? 14.734 -10.969 16.047 1 92.69 218 PHE A CA 1
ATOM 1637 C C . PHE A 1 218 ? 14.875 -9.836 17.047 1 92.69 218 PHE A C 1
ATOM 1639 O O . PHE A 1 218 ? 13.891 -9.18 17.391 1 92.69 218 PHE A O 1
ATOM 1646 N N . ALA A 1 219 ? 16.062 -9.617 17.484 1 95.62 219 ALA A N 1
ATOM 1647 C CA . ALA A 1 219 ? 16.312 -8.562 18.469 1 95.62 219 ALA A CA 1
ATOM 1648 C C . ALA A 1 219 ? 16.062 -7.184 17.859 1 95.62 219 ALA A C 1
ATOM 1650 O O . ALA A 1 219 ? 15.484 -6.312 18.516 1 95.62 219 ALA A O 1
ATOM 1651 N N . THR A 1 220 ? 16.531 -7.008 16.641 1 97.44 220 THR A N 1
ATOM 1652 C CA . THR A 1 220 ? 16.344 -5.727 15.977 1 97.44 220 THR A CA 1
ATOM 1653 C C . THR A 1 220 ? 14.859 -5.449 15.75 1 97.44 220 THR A C 1
ATOM 1655 O O . THR A 1 220 ? 14.391 -4.328 15.969 1 97.44 220 THR A O 1
ATOM 1658 N N . TYR A 1 221 ? 14.117 -6.453 15.336 1 97.31 221 TYR A N 1
ATOM 1659 C CA . TYR A 1 221 ? 12.68 -6.281 15.148 1 97.31 221 TYR A CA 1
ATOM 1660 C C . TYR A 1 221 ? 11.984 -5.973 16.469 1 97.31 221 TYR A C 1
ATOM 1662 O O . TYR A 1 221 ? 11.062 -5.16 16.516 1 97.31 221 TYR A O 1
ATOM 1670 N N . GLY A 1 222 ? 12.414 -6.691 17.5 1 97.5 222 GLY A N 1
ATOM 1671 C CA . GLY A 1 222 ? 11.875 -6.383 18.812 1 97.5 222 GLY A CA 1
ATOM 1672 C C . GLY A 1 222 ? 12.07 -4.93 19.219 1 97.5 222 GLY A C 1
ATOM 1673 O O . GLY A 1 222 ? 11.141 -4.289 19.719 1 97.5 222 GLY A O 1
ATOM 1674 N N . LYS A 1 223 ? 13.258 -4.398 19.031 1 98.44 223 LYS A N 1
ATOM 1675 C CA . LYS A 1 223 ? 13.562 -3 19.328 1 98.44 223 LYS A CA 1
ATOM 1676 C C . LYS A 1 223 ? 12.711 -2.064 18.484 1 98.44 223 LYS A C 1
ATOM 1678 O O . LYS A 1 223 ? 12.195 -1.059 18.984 1 98.44 223 LYS A O 1
ATOM 1683 N N . VAL A 1 224 ? 12.547 -2.412 17.172 1 98.69 224 VAL A N 1
ATOM 1684 C CA . VAL A 1 224 ? 11.773 -1.597 16.25 1 98.69 224 VAL A CA 1
ATOM 1685 C C . VAL A 1 224 ? 10.312 -1.531 16.703 1 98.69 224 VAL A C 1
ATOM 1687 O O . VAL A 1 224 ? 9.695 -0.468 16.656 1 98.69 224 VAL A O 1
ATOM 1690 N N . ILE A 1 225 ? 9.766 -2.641 17.141 1 98.31 225 ILE A N 1
ATOM 1691 C CA . ILE A 1 225 ? 8.391 -2.688 17.609 1 98.31 225 ILE A CA 1
ATOM 1692 C C . ILE A 1 225 ? 8.234 -1.798 18.844 1 98.31 225 ILE A C 1
ATOM 1694 O O . ILE A 1 225 ? 7.297 -1.006 18.938 1 98.31 225 ILE A O 1
ATOM 1698 N N . VAL A 1 226 ? 9.133 -1.847 19.75 1 98.5 226 VAL A N 1
ATOM 1699 C CA . VAL A 1 226 ? 9.07 -1.08 21 1 98.5 226 VAL A CA 1
ATOM 1700 C C . VAL A 1 226 ? 9.141 0.413 20.688 1 98.5 226 VAL A C 1
ATOM 1702 O O . VAL A 1 226 ? 8.328 1.195 21.188 1 98.5 226 VAL A O 1
ATOM 1705 N N . VAL A 1 227 ? 10.094 0.799 19.875 1 98.81 227 VAL A N 1
ATOM 1706 C CA . VAL A 1 227 ? 10.25 2.223 19.594 1 98.81 227 VAL A CA 1
ATOM 1707 C C . VAL A 1 227 ? 9.062 2.719 18.766 1 98.81 227 VAL A C 1
ATOM 1709 O O . VAL A 1 227 ? 8.648 3.873 18.891 1 98.81 227 VAL A O 1
ATOM 1712 N N . ALA A 1 228 ? 8.516 1.856 17.875 1 98.88 228 ALA A N 1
ATOM 1713 C CA . ALA A 1 228 ? 7.344 2.252 17.094 1 98.88 228 ALA A CA 1
ATOM 1714 C C . ALA A 1 228 ? 6.16 2.566 18 1 98.88 228 ALA A C 1
ATOM 1716 O O . ALA A 1 228 ? 5.371 3.471 17.703 1 98.88 228 ALA A O 1
ATOM 1717 N N . ILE A 1 229 ? 6.016 1.798 19.031 1 98.5 229 ILE A N 1
ATOM 1718 C CA . ILE A 1 229 ? 4.969 2.07 20.016 1 98.5 229 ILE A CA 1
ATOM 1719 C C . ILE A 1 229 ? 5.211 3.436 20.656 1 98.5 229 ILE A C 1
ATOM 1721 O O . ILE A 1 229 ? 4.277 4.227 20.812 1 98.5 229 ILE A O 1
ATOM 1725 N N . ILE A 1 230 ? 6.406 3.738 20.984 1 98.88 230 ILE A N 1
ATOM 1726 C CA . ILE A 1 230 ? 6.766 5.012 21.594 1 98.88 230 ILE A CA 1
ATOM 1727 C C . ILE A 1 230 ? 6.461 6.156 20.625 1 98.88 230 ILE A C 1
ATOM 1729 O O . ILE A 1 230 ? 5.883 7.172 21.016 1 98.88 230 ILE A O 1
ATOM 1733 N N . PHE A 1 231 ? 6.863 6.012 19.375 1 98.94 231 PHE A N 1
ATOM 1734 C CA . PHE A 1 231 ? 6.598 7.031 18.359 1 98.94 231 PHE A CA 1
ATOM 1735 C C . PHE A 1 231 ? 5.098 7.234 18.188 1 98.94 231 PHE A C 1
ATOM 1737 O O . PHE A 1 231 ? 4.641 8.359 17.969 1 98.94 231 PHE A O 1
ATOM 1744 N N . SER A 1 232 ? 4.367 6.113 18.234 1 98.81 232 SER A N 1
ATOM 1745 C CA . SER A 1 232 ? 2.912 6.184 18.141 1 98.81 232 SER A CA 1
ATOM 1746 C C . SER A 1 232 ? 2.33 6.992 19.297 1 98.81 232 SER A C 1
ATOM 1748 O O . SER A 1 232 ? 1.449 7.828 19.094 1 98.81 232 SER A O 1
ATOM 1750 N N . LEU A 1 233 ? 2.787 6.762 20.422 1 98.69 233 LEU A N 1
ATOM 1751 C CA . LEU A 1 233 ? 2.309 7.465 21.609 1 98.69 233 LEU A CA 1
ATOM 1752 C C . LEU A 1 233 ? 2.658 8.945 21.531 1 98.69 233 LEU A C 1
ATOM 1754 O O . LEU A 1 233 ? 1.902 9.789 22.031 1 98.69 233 LEU A O 1
ATOM 1758 N N . LEU A 1 234 ? 3.799 9.227 20.969 1 98.88 234 LEU A N 1
ATOM 1759 C CA . LEU A 1 234 ? 4.164 10.625 20.75 1 98.88 234 LEU A CA 1
ATOM 1760 C C . LEU A 1 234 ? 3.131 11.32 19.875 1 98.88 234 LEU A C 1
ATOM 1762 O O . LEU A 1 234 ? 2.742 12.461 20.141 1 98.88 234 LEU A O 1
ATOM 1766 N N . SER A 1 235 ? 2.697 10.688 18.828 1 98.75 235 SER A N 1
ATOM 1767 C CA . SER A 1 235 ? 1.687 11.266 17.938 1 98.75 235 SER A CA 1
ATOM 1768 C C . SER A 1 235 ? 0.36 11.453 18.672 1 98.75 235 SER A C 1
ATOM 1770 O O . SER A 1 235 ? -0.348 12.43 18.438 1 98.75 235 SER A O 1
ATOM 1772 N N . VAL A 1 236 ? 0.023 10.477 19.531 1 98.5 236 VAL A N 1
ATOM 1773 C CA . VAL A 1 236 ? -1.203 10.57 20.312 1 98.5 236 VAL A CA 1
ATOM 1774 C C . VAL A 1 236 ? -1.121 11.766 21.266 1 98.5 236 VAL A C 1
ATOM 1776 O O . VAL A 1 236 ? -2.078 12.531 21.375 1 98.5 236 VAL A O 1
ATOM 1779 N N . LEU A 1 237 ? 0.017 11.883 21.875 1 98.75 237 LEU A N 1
ATOM 1780 C CA . LEU A 1 237 ? 0.222 12.992 22.812 1 98.75 237 LEU A CA 1
ATOM 1781 C C . LEU A 1 237 ? 0.071 14.328 22.094 1 98.75 237 LEU A C 1
ATOM 1783 O O . LEU A 1 237 ? -0.592 15.242 22.594 1 98.75 237 LEU A O 1
ATOM 1787 N N . TYR A 1 238 ? 0.667 14.453 21.016 1 98.81 238 TYR A N 1
ATOM 1788 C CA . TYR A 1 238 ? 0.545 15.68 20.234 1 98.81 238 TYR A CA 1
ATOM 1789 C C . TYR A 1 238 ? -0.91 15.961 19.891 1 98.81 238 TYR A C 1
ATOM 1791 O O . TYR A 1 238 ? -1.403 17.078 20.109 1 98.81 238 TYR A O 1
ATOM 1799 N N . SER A 1 239 ? -1.568 14.961 19.312 1 98.44 239 SER A N 1
ATOM 1800 C CA . SER A 1 239 ? -2.943 15.148 18.859 1 98.44 239 SER A CA 1
ATOM 1801 C C . SER A 1 239 ? -3.852 15.562 20.016 1 98.44 239 SER A C 1
ATOM 1803 O O . SER A 1 239 ? -4.672 16.469 19.875 1 98.44 239 SER A O 1
ATOM 1805 N N . GLN A 1 240 ? -3.672 14.93 21.109 1 97.56 240 GLN A N 1
ATOM 1806 C CA . GLN A 1 240 ? -4.52 15.211 22.266 1 97.56 240 GLN A CA 1
ATOM 1807 C C . GLN A 1 240 ? -4.246 16.609 22.828 1 97.56 240 GLN A C 1
ATOM 1809 O O . GLN A 1 240 ? -5.172 17.312 23.219 1 97.56 240 GLN A O 1
ATOM 1814 N N . LEU A 1 241 ? -2.98 16.938 22.859 1 98.56 241 LEU A N 1
ATOM 1815 C CA . LEU A 1 241 ? -2.639 18.266 23.359 1 98.56 241 LEU A CA 1
ATOM 1816 C C . LEU A 1 241 ? -3.16 19.359 22.422 1 98.56 241 LEU A C 1
ATOM 1818 O O . LEU A 1 241 ? -3.725 20.359 22.875 1 98.56 241 LEU A O 1
ATOM 1822 N N . ARG A 1 242 ? -2.963 19.188 21.219 1 98.31 242 ARG A N 1
ATOM 1823 C CA . ARG A 1 242 ? -3.416 20.141 20.203 1 98.31 242 ARG A CA 1
ATOM 1824 C C . ARG A 1 242 ? -4.93 20.312 20.266 1 98.31 242 ARG A C 1
ATOM 1826 O O . ARG A 1 242 ? -5.426 21.453 20.312 1 98.31 242 ARG A O 1
ATOM 1833 N N . HIS A 1 243 ? -5.676 19.266 20.297 1 97.75 243 HIS A N 1
ATOM 1834 C CA . HIS A 1 243 ? -7.133 19.312 20.359 1 97.75 243 HIS A CA 1
ATOM 1835 C C . HIS A 1 243 ? -7.594 19.891 21.703 1 97.75 243 HIS A C 1
ATOM 1837 O O . HIS A 1 243 ? -8.594 20.609 21.75 1 97.75 243 HIS A O 1
ATOM 1843 N N . GLY A 1 244 ? -6.887 19.5 22.734 1 97.62 244 GLY A N 1
ATOM 1844 C CA . GLY A 1 244 ? -7.211 20.047 24.047 1 97.62 244 GLY A CA 1
ATOM 1845 C C . GLY A 1 244 ? -7.062 21.562 24.109 1 97.62 244 GLY A C 1
ATOM 1846 O O . GLY A 1 244 ? -7.93 22.25 24.641 1 97.62 244 GLY A O 1
ATOM 1847 N N . ILE A 1 245 ? -5.988 22.031 23.609 1 98.62 245 ILE A N 1
ATOM 1848 C CA . ILE A 1 245 ? -5.75 23.484 23.594 1 98.62 245 ILE A CA 1
ATOM 1849 C C . ILE A 1 245 ? -6.836 24.172 22.766 1 98.62 245 ILE A C 1
ATOM 1851 O O . ILE A 1 245 ? -7.324 25.234 23.156 1 98.62 245 ILE A O 1
ATOM 1855 N N . GLN A 1 246 ? -7.16 23.594 21.656 1 98.06 246 GLN A N 1
ATOM 1856 C CA . GLN A 1 246 ? -8.219 24.156 20.828 1 98.06 246 GLN A CA 1
ATOM 1857 C C . GLN A 1 246 ? -9.539 24.234 21.594 1 98.06 246 GLN A C 1
ATOM 1859 O O . GLN A 1 246 ? -10.203 25.281 21.578 1 98.06 246 GLN A O 1
ATOM 1864 N N . ARG A 1 247 ? -9.906 23.172 22.234 1 96.31 247 ARG A N 1
ATOM 1865 C CA . ARG A 1 247 ? -11.172 23.125 22.969 1 96.31 247 ARG A CA 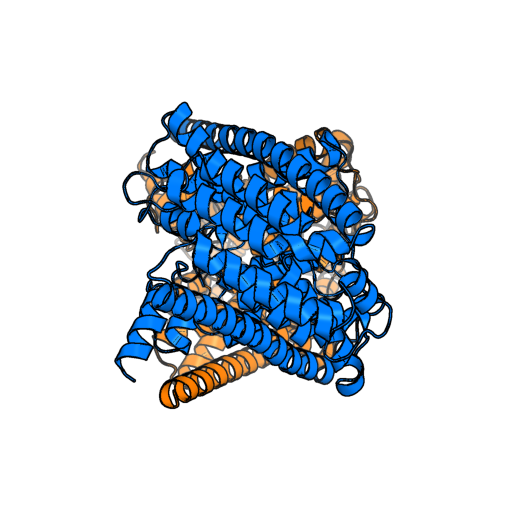1
ATOM 1866 C C . ARG A 1 247 ? -11.188 24.172 24.078 1 96.31 247 ARG A C 1
ATOM 1868 O O . ARG A 1 247 ? -12.172 24.891 24.25 1 96.31 247 ARG A O 1
ATOM 1875 N N . ILE A 1 248 ? -10.141 24.234 24.812 1 97.44 248 ILE A N 1
ATOM 1876 C CA . ILE A 1 248 ? -10.055 25.141 25.969 1 97.44 248 ILE A CA 1
ATOM 1877 C C . ILE A 1 248 ? -10.047 26.594 25.484 1 97.44 248 ILE A C 1
ATOM 1879 O O . ILE A 1 248 ? -10.734 27.438 26.047 1 97.44 248 ILE A O 1
ATOM 1883 N N . SER A 1 249 ? -9.258 26.844 24.5 1 97.69 249 SER A N 1
ATOM 1884 C CA . SER A 1 249 ? -9.188 28.219 23.984 1 97.69 249 SER A CA 1
ATOM 1885 C C . SER A 1 249 ? -10.523 28.656 23.391 1 97.69 249 SER A C 1
ATOM 1887 O O . SER A 1 249 ? -10.922 29.812 23.547 1 97.69 249 SER A O 1
ATOM 1889 N N . GLU A 1 250 ? -11.18 27.781 22.719 1 97.12 250 GLU A N 1
ATOM 1890 C CA . GLU A 1 250 ? -12.492 28.109 22.172 1 97.12 250 GLU A CA 1
ATOM 1891 C C . GLU A 1 250 ? -13.5 28.391 23.297 1 97.12 250 GLU A C 1
ATOM 1893 O O . GLU A 1 250 ? -14.312 29.312 23.172 1 97.12 250 GLU A O 1
ATOM 1898 N N . LYS A 1 251 ? -13.469 27.609 24.297 1 96.44 251 LYS A N 1
ATOM 1899 C CA . LYS A 1 251 ? -14.391 27.766 25.422 1 96.44 251 LYS A CA 1
ATOM 1900 C C . LYS A 1 251 ? -14.195 29.125 26.094 1 96.44 251 LYS A C 1
ATOM 1902 O O . LYS A 1 251 ? -15.164 29.859 26.297 1 96.44 251 LYS A O 1
ATOM 1907 N N . TYR A 1 252 ? -13 29.469 26.312 1 97 252 TYR A N 1
ATOM 1908 C CA . TYR A 1 252 ? -12.727 30.656 27.141 1 97 252 TYR A CA 1
ATOM 1909 C C . TYR A 1 252 ? -12.805 31.922 26.312 1 97 252 TYR A C 1
ATOM 1911 O O . TYR A 1 252 ? -12.992 33.031 26.844 1 97 252 TYR A O 1
ATOM 1919 N N . THR A 1 253 ? -12.68 31.828 25.047 1 96.88 253 THR A N 1
ATOM 1920 C CA . THR A 1 253 ? -12.727 33 24.188 1 96.88 253 THR A CA 1
ATOM 1921 C C . THR A 1 253 ? -14.062 33.094 23.453 1 96.88 253 THR A C 1
ATOM 1923 O O . THR A 1 253 ? -14.219 33.906 22.531 1 96.88 253 THR A O 1
ATOM 1926 N N . LYS A 1 254 ? -15.023 32.188 23.781 1 95.81 254 LYS A N 1
ATOM 1927 C CA . LYS A 1 254 ? -16.328 32.094 23.141 1 95.81 254 LYS A CA 1
ATOM 1928 C C . LYS A 1 254 ? -16.188 31.969 21.625 1 95.81 254 LYS A C 1
ATOM 1930 O O . LYS A 1 254 ? -16.828 32.719 20.875 1 95.81 254 LYS A O 1
ATOM 1935 N N . LYS A 1 255 ? -15.172 31.297 21.203 1 94.56 255 LYS A N 1
ATOM 1936 C CA . LYS A 1 255 ? -14.93 30.922 19.828 1 94.56 255 LYS A CA 1
ATOM 1937 C C . LYS A 1 255 ? -14.508 32.125 18.984 1 94.56 255 LYS A C 1
ATOM 1939 O O . LYS A 1 255 ? -14.625 32.094 17.75 1 94.56 255 LYS A O 1
ATOM 1944 N N . ASN A 1 256 ? -14.062 33.188 19.688 1 97.94 256 ASN A N 1
ATOM 1945 C CA . ASN A 1 256 ? -13.484 34.312 18.938 1 97.94 256 ASN A CA 1
ATOM 1946 C C . ASN A 1 256 ? -12.086 33.969 18.422 1 97.94 256 ASN A C 1
ATOM 1948 O O . ASN A 1 256 ? -11.125 33.969 19.203 1 97.94 256 ASN A O 1
ATOM 1952 N N . HIS A 1 257 ? -11.945 33.812 17.141 1 98.25 257 HIS A N 1
ATOM 1953 C CA . HIS A 1 257 ? -10.711 33.344 16.516 1 98.25 257 HIS A CA 1
ATOM 1954 C C . HIS A 1 257 ? -9.586 34.375 16.656 1 98.25 257 HIS A C 1
ATOM 1956 O O . HIS A 1 257 ? -8.422 34 16.812 1 98.25 257 HIS A O 1
ATOM 1962 N N . MET A 1 258 ? -9.891 35.656 16.641 1 98.56 258 MET A N 1
ATOM 1963 C CA . MET A 1 258 ? -8.891 36.719 16.766 1 98.56 258 MET A CA 1
ATOM 1964 C C . MET A 1 258 ? -8.242 36.688 18.156 1 98.56 258 MET A C 1
ATOM 1966 O O . MET A 1 258 ? -7.02 36.719 18.266 1 98.56 258 MET A O 1
ATOM 1970 N N . VAL A 1 259 ? -9.062 36.531 19.188 1 98.56 259 VAL A N 1
ATOM 1971 C CA . VAL A 1 259 ? -8.57 36.531 20.562 1 98.56 259 VAL A CA 1
ATOM 1972 C C . VAL A 1 259 ? -7.746 35.25 20.812 1 98.56 259 VAL A C 1
ATOM 1974 O O . VAL A 1 259 ? -6.688 35.312 21.438 1 98.56 259 VAL A O 1
ATOM 1977 N N . ARG A 1 260 ? -8.242 34.188 20.359 1 98.31 260 ARG A N 1
ATOM 1978 C CA . ARG A 1 260 ? -7.562 32.906 20.531 1 98.31 260 ARG A CA 1
ATOM 1979 C C . ARG A 1 260 ? -6.16 32.938 19.922 1 98.31 260 ARG A C 1
ATOM 1981 O O . ARG A 1 260 ? -5.188 32.562 20.578 1 98.31 260 ARG A O 1
ATOM 1988 N N . ALA A 1 261 ? -6.109 33.406 18.703 1 98.69 261 ALA A N 1
ATOM 1989 C CA . ALA A 1 261 ? -4.832 33.438 17.984 1 98.69 261 ALA A CA 1
ATOM 1990 C C . ALA A 1 261 ? -3.885 34.469 18.609 1 98.69 261 ALA A C 1
ATOM 1992 O O . ALA A 1 261 ? -2.67 34.25 18.641 1 98.69 261 ALA A O 1
ATOM 1993 N N . PHE A 1 262 ? -4.422 35.594 19.047 1 98.75 262 PHE A N 1
ATOM 1994 C CA . PHE A 1 262 ? -3.604 36.594 19.734 1 98.75 262 PHE A CA 1
ATOM 1995 C C . PHE A 1 262 ? -2.943 36 20.969 1 98.75 262 PHE A C 1
ATOM 1997 O O . PHE A 1 262 ? -1.732 36.125 21.156 1 98.75 262 PHE A O 1
ATOM 2004 N N . VAL A 1 263 ? -3.703 35.344 21.781 1 98.69 263 VAL A N 1
ATOM 2005 C CA . VAL A 1 263 ? -3.207 34.75 23.016 1 98.69 263 VAL A CA 1
ATOM 2006 C C . VAL A 1 263 ? -2.176 33.656 22.703 1 98.69 263 VAL A C 1
ATOM 2008 O O . VAL A 1 263 ? -1.14 33.562 23.359 1 98.69 263 VAL A O 1
ATOM 2011 N N . GLY A 1 264 ? -2.535 32.844 21.719 1 98.75 264 GLY A N 1
ATOM 2012 C CA . GLY A 1 264 ? -1.565 31.859 21.281 1 98.75 264 GLY A CA 1
ATOM 2013 C C . GLY A 1 264 ? -0.245 32.469 20.844 1 98.75 264 GLY A C 1
ATOM 2014 O O . GLY A 1 264 ? 0.822 31.953 21.172 1 98.75 264 GLY A O 1
ATOM 2015 N N . GLY A 1 265 ? -0.307 33.531 20.047 1 98.81 265 GLY A N 1
ATOM 2016 C CA . GLY A 1 265 ? 0.894 34.25 19.641 1 98.81 265 GLY A CA 1
ATOM 2017 C C . GLY A 1 265 ? 1.718 34.75 20.812 1 98.81 265 GLY A C 1
ATOM 2018 O O . GLY A 1 265 ? 2.947 34.656 20.797 1 98.81 265 GLY A O 1
ATOM 2019 N N . VAL A 1 266 ? 1.062 35.25 21.844 1 98.81 266 VAL A N 1
ATOM 2020 C CA . VAL A 1 266 ? 1.748 35.75 23.031 1 98.81 266 VAL A CA 1
ATOM 2021 C C . VAL A 1 266 ? 2.475 34.594 23.719 1 98.81 266 VAL A C 1
ATOM 2023 O O . VAL A 1 266 ? 3.625 34.75 24.141 1 98.81 266 VAL A O 1
ATOM 2026 N N . LEU A 1 267 ? 1.81 33.5 23.844 1 98.81 267 LEU A N 1
ATOM 2027 C CA . LEU A 1 267 ? 2.406 32.344 24.5 1 98.81 267 LEU A CA 1
ATOM 2028 C C . LEU A 1 267 ? 3.652 31.875 23.75 1 98.81 267 LEU A C 1
ATOM 2030 O O . LEU A 1 267 ? 4.652 31.5 24.375 1 98.81 267 LEU A O 1
ATOM 2034 N N . ILE A 1 268 ? 3.602 31.875 22.469 1 98.81 268 ILE A N 1
ATOM 2035 C CA . ILE A 1 268 ? 4.742 31.453 21.656 1 98.81 268 ILE A CA 1
ATOM 2036 C C . ILE A 1 268 ? 5.902 32.406 21.844 1 98.81 268 ILE A C 1
ATOM 2038 O O . ILE A 1 268 ? 7.062 32 21.922 1 98.81 268 ILE A O 1
ATOM 2042 N N . VAL A 1 269 ? 5.582 33.75 21.891 1 98.69 269 VAL A N 1
ATOM 2043 C CA . VAL A 1 269 ? 6.613 34.75 22.125 1 98.69 269 VAL A CA 1
ATOM 2044 C C . VAL A 1 269 ? 7.277 34.5 23.469 1 98.69 269 VAL A C 1
ATOM 2046 O O . VAL A 1 269 ? 8.5 34.594 23.594 1 98.69 269 VAL A O 1
ATOM 2049 N N . ILE A 1 270 ? 6.492 34.219 24.469 1 98.69 270 ILE A N 1
ATOM 2050 C CA . ILE A 1 270 ? 7.012 33.938 25.797 1 98.69 270 ILE A CA 1
ATOM 2051 C C . ILE A 1 270 ? 7.926 32.719 25.766 1 98.69 270 ILE A C 1
ATOM 2053 O O . ILE A 1 270 ? 9.023 32.75 26.328 1 98.69 270 ILE A O 1
ATOM 2057 N N . LEU A 1 271 ? 7.492 31.656 25.109 1 98.5 271 LEU A N 1
ATOM 2058 C CA . LEU A 1 271 ? 8.289 30.438 25.016 1 98.5 271 LEU A CA 1
ATOM 2059 C C . LEU A 1 271 ? 9.578 30.688 24.25 1 98.5 271 LEU A C 1
ATOM 2061 O O . LEU A 1 271 ? 10.625 30.141 24.609 1 98.5 271 LEU A O 1
ATOM 2065 N N . PHE A 1 272 ? 9.461 31.484 23.188 1 97.94 272 PHE A N 1
ATOM 2066 C CA . PHE A 1 272 ? 10.633 31.859 22.406 1 97.94 272 PHE A CA 1
ATOM 2067 C C . PHE A 1 272 ? 11.656 32.562 23.297 1 97.94 272 PHE A C 1
ATOM 2069 O O . PHE A 1 272 ? 12.852 32.281 23.219 1 97.94 272 PHE A O 1
ATOM 2076 N N . LEU A 1 273 ? 11.18 33.438 24.141 1 97.62 273 LEU A N 1
ATOM 2077 C CA . LEU A 1 273 ? 12.055 34.188 25.047 1 97.62 273 LEU A CA 1
ATOM 2078 C C . LEU A 1 273 ? 12.664 33.281 26.094 1 97.62 273 LEU A C 1
ATOM 2080 O O . LEU A 1 273 ? 13.828 33.438 26.469 1 97.62 273 LEU A O 1
ATOM 2084 N N . ILE A 1 274 ? 11.922 32.281 26.562 1 97.56 274 ILE A N 1
ATOM 2085 C CA . ILE A 1 274 ? 12.391 31.359 27.578 1 97.56 274 ILE A CA 1
ATOM 2086 C C . ILE A 1 274 ? 13.469 30.453 26.984 1 97.56 274 ILE A C 1
ATOM 2088 O O . ILE A 1 274 ? 14.5 30.203 27.609 1 97.56 274 ILE A O 1
ATOM 2092 N N . ILE A 1 275 ? 13.219 29.922 25.797 1 96.12 275 ILE A N 1
ATOM 2093 C CA . ILE A 1 275 ? 14.125 29 25.141 1 96.12 275 ILE A CA 1
ATOM 2094 C C . ILE A 1 275 ? 15.367 29.734 24.656 1 96.12 275 ILE A C 1
ATOM 2096 O O . ILE A 1 275 ? 16.469 29.203 24.703 1 96.12 275 ILE A O 1
ATOM 2100 N N . GLY A 1 276 ? 15.234 30.891 24.141 1 94.75 276 GLY A N 1
ATOM 2101 C CA . GLY A 1 276 ? 16.344 31.719 23.688 1 94.75 276 GLY A CA 1
ATOM 2102 C C . GLY A 1 276 ? 16.828 31.344 22.297 1 94.75 276 GLY A C 1
ATOM 2103 O O . GLY A 1 276 ? 17.953 31.688 21.922 1 94.75 276 GLY A O 1
ATOM 2104 N N . SER A 1 277 ? 16.078 30.562 21.641 1 93.75 277 SER A N 1
ATOM 2105 C CA . SER A 1 277 ? 16.391 30.188 20.266 1 93.75 277 SER A CA 1
ATOM 2106 C C . SER A 1 277 ? 15.117 30.047 19.438 1 93.75 277 SER A C 1
ATOM 2108 O O . SER A 1 277 ? 14.031 29.844 19.984 1 93.75 277 SER A O 1
ATOM 2110 N N . GLN A 1 278 ? 15.234 30.156 18.156 1 95.12 278 GLN A N 1
ATOM 2111 C CA . GLN A 1 278 ? 14.07 30.031 17.281 1 95.12 278 GLN A CA 1
ATOM 2112 C C . GLN A 1 278 ? 13.961 28.625 16.703 1 95.12 278 GLN A C 1
ATOM 2114 O O . GLN A 1 278 ? 13.242 28.406 15.727 1 95.12 278 GLN A O 1
ATOM 2119 N N . ASP A 1 279 ? 14.625 27.609 17.281 1 96.06 279 ASP A N 1
ATOM 2120 C CA . ASP A 1 279 ? 14.742 26.25 16.781 1 96.06 279 ASP A CA 1
ATOM 2121 C C . ASP A 1 279 ? 13.375 25.594 16.656 1 96.06 279 ASP A C 1
ATOM 2123 O O . ASP A 1 279 ? 13.18 24.688 15.82 1 96.06 279 ASP A O 1
ATOM 2127 N N . TYR A 1 280 ? 12.477 26.047 17.438 1 97.88 280 TYR A N 1
ATOM 2128 C CA . TYR A 1 280 ? 11.188 25.375 17.5 1 97.88 280 TYR A CA 1
ATOM 2129 C C . TYR A 1 280 ? 10.086 26.219 16.875 1 97.88 280 TYR A C 1
ATOM 2131 O O . TYR A 1 280 ? 8.922 25.828 16.859 1 97.88 280 TYR A O 1
ATOM 2139 N N . ASN A 1 281 ? 10.523 27.469 16.422 1 97.69 281 ASN A N 1
ATOM 2140 C CA . ASN A 1 281 ? 9.656 28.281 15.578 1 97.69 281 ASN A CA 1
ATOM 2141 C C . ASN A 1 281 ? 9.703 27.844 14.117 1 97.69 281 ASN A C 1
ATOM 2143 O O . ASN A 1 281 ? 10.695 27.281 13.672 1 97.69 281 ASN A O 1
ATOM 2147 N N . GLY A 1 282 ? 8.602 28.016 13.414 1 95.94 282 GLY A N 1
ATOM 2148 C CA . GLY A 1 282 ? 8.555 27.641 12.016 1 95.94 282 GLY A CA 1
ATOM 2149 C C . GLY A 1 282 ? 8.586 26.141 11.797 1 95.94 282 GLY A C 1
ATOM 2150 O O . GLY A 1 282 ? 8.039 25.391 12.586 1 95.94 282 GLY A O 1
ATOM 2151 N N . ARG A 1 283 ? 9.234 25.734 10.781 1 92.81 283 ARG A N 1
ATOM 2152 C CA . ARG A 1 283 ? 9.211 24.344 10.359 1 92.81 283 ARG A CA 1
ATOM 2153 C C . ARG A 1 283 ? 10.25 23.516 11.117 1 92.81 283 ARG A C 1
ATOM 2155 O O . ARG A 1 283 ? 10.07 22.312 11.32 1 92.81 283 ARG A O 1
ATOM 2162 N N . GLY A 1 284 ? 11.328 24.078 11.398 1 95.25 284 GLY A N 1
ATOM 2163 C CA . GLY A 1 284 ? 12.383 23.391 12.117 1 95.25 284 GLY A CA 1
ATOM 2164 C C . GLY A 1 284 ? 13.164 22.422 11.25 1 95.25 284 GLY A C 1
ATOM 2165 O O . GLY A 1 284 ? 13.648 21.391 11.727 1 95.25 284 GLY A O 1
ATOM 2166 N N . LEU A 1 285 ? 13.375 22.703 9.969 1 94.56 285 LEU A N 1
ATOM 2167 C CA . LEU A 1 285 ? 13.961 21.797 8.992 1 94.56 285 LEU A CA 1
ATOM 2168 C C . LEU A 1 285 ? 15.445 21.578 9.281 1 94.56 285 LEU A C 1
ATOM 2170 O O . LEU A 1 285 ? 15.969 20.484 9.07 1 94.56 285 LEU A O 1
ATOM 2174 N N . ASP A 1 286 ? 16.109 22.625 9.758 1 95.19 286 ASP A N 1
ATOM 2175 C CA . ASP A 1 286 ? 17.547 22.516 10.031 1 95.19 286 ASP A CA 1
ATOM 2176 C C . ASP A 1 286 ? 17.812 21.453 11.086 1 95.19 286 ASP A C 1
ATOM 2178 O O . ASP A 1 286 ? 18.656 20.562 10.891 1 95.19 286 ASP A O 1
ATOM 2182 N N . MET A 1 287 ? 17.094 21.547 12.148 1 97.5 287 MET A N 1
ATOM 2183 C CA . MET A 1 287 ? 17.297 20.578 13.219 1 97.5 287 MET A CA 1
ATOM 2184 C C . MET A 1 287 ? 16.812 19.203 12.797 1 97.5 287 MET A C 1
ATOM 2186 O O . MET A 1 287 ? 17.391 18.188 13.188 1 97.5 287 MET A O 1
ATOM 2190 N N . LEU A 1 288 ? 15.727 19.141 12.031 1 98 288 LEU A N 1
ATOM 2191 C CA . LEU A 1 288 ? 15.242 17.875 11.492 1 98 288 LEU A CA 1
ATOM 2192 C C . LEU A 1 288 ? 16.328 17.188 10.68 1 98 288 LEU A C 1
ATOM 2194 O O . LEU A 1 288 ? 16.594 15.992 10.875 1 98 288 LEU A O 1
ATOM 2198 N N . GLU A 1 289 ? 16.984 17.906 9.844 1 97.19 289 GLU A N 1
ATOM 2199 C CA . GLU A 1 289 ? 18.062 17.344 9.031 1 97.19 289 GLU A CA 1
ATOM 2200 C C . GLU A 1 289 ? 19.266 16.953 9.891 1 97.19 289 GLU A C 1
ATOM 2202 O O . GLU A 1 289 ? 19.875 15.906 9.664 1 97.19 289 GLU A O 1
ATOM 2207 N N . GLN A 1 290 ? 19.547 17.812 10.836 1 97.81 290 GLN A N 1
ATOM 2208 C CA . GLN A 1 290 ? 20.656 17.562 11.742 1 97.81 290 GLN A CA 1
ATOM 2209 C C . GLN A 1 290 ? 20.453 16.266 12.531 1 97.81 290 GLN A C 1
ATOM 2211 O O . GLN A 1 290 ? 21.406 15.562 12.844 1 97.81 290 GLN A O 1
ATOM 2216 N N . SER A 1 291 ? 19.25 15.953 12.828 1 98.5 291 SER A N 1
ATOM 2217 C CA . SER A 1 291 ? 18.922 14.797 13.656 1 98.5 291 SER A CA 1
ATOM 2218 C C . SER A 1 291 ? 19.328 13.492 12.977 1 98.5 291 SER A C 1
ATOM 2220 O O . SER A 1 291 ? 19.453 12.461 13.633 1 98.5 291 SER A O 1
ATOM 2222 N N . PHE A 1 292 ? 19.531 13.523 11.688 1 98.38 292 PHE A N 1
ATOM 2223 C CA . PHE A 1 292 ? 19.953 12.336 10.945 1 98.38 292 PHE A CA 1
ATOM 2224 C C . PHE A 1 292 ? 21.484 12.195 10.977 1 98.38 292 PHE A C 1
ATOM 2226 O O . PHE A 1 292 ? 22.016 11.133 10.648 1 98.38 292 PHE A O 1
ATOM 2233 N N . LYS A 1 293 ? 22.156 13.266 11.352 1 97.5 293 LYS A N 1
ATOM 2234 C CA . LYS A 1 293 ? 23.594 13.312 11.156 1 97.5 293 LYS A CA 1
ATOM 2235 C C . LYS A 1 293 ? 24.344 13.344 12.484 1 97.5 293 LYS A C 1
ATOM 2237 O O . LYS A 1 293 ? 25.406 12.75 12.617 1 97.5 293 LYS A O 1
ATOM 2242 N N . GLU A 1 294 ? 23.75 14.094 13.438 1 97.69 294 GLU A N 1
ATOM 2243 C CA . GLU A 1 294 ? 24.438 14.281 14.719 1 97.69 294 GLU A CA 1
ATOM 2244 C C . GLU A 1 294 ? 23.422 14.414 15.859 1 97.69 294 GLU A C 1
ATOM 2246 O O . GLU A 1 294 ? 22.219 14.422 15.633 1 97.69 294 GLU A O 1
ATOM 2251 N N . ASP A 1 295 ? 23.953 14.516 17.047 1 97.94 295 ASP A N 1
ATOM 2252 C CA . ASP A 1 295 ? 23.078 14.648 18.219 1 97.94 295 ASP A CA 1
ATOM 2253 C C . ASP A 1 295 ? 22.422 16.016 18.266 1 97.94 295 ASP A C 1
ATOM 2255 O O . ASP A 1 295 ? 23.047 17.031 17.922 1 97.94 295 ASP A O 1
ATOM 2259 N N . VAL A 1 296 ? 21.234 16.016 18.547 1 98.25 296 VAL A N 1
ATOM 2260 C CA . VAL A 1 296 ? 20.469 17.234 18.797 1 98.25 296 VAL A CA 1
ATOM 2261 C C . VAL A 1 296 ? 19.969 17.25 20.234 1 98.25 296 VAL A C 1
ATOM 2263 O O . VAL A 1 296 ? 20.109 16.25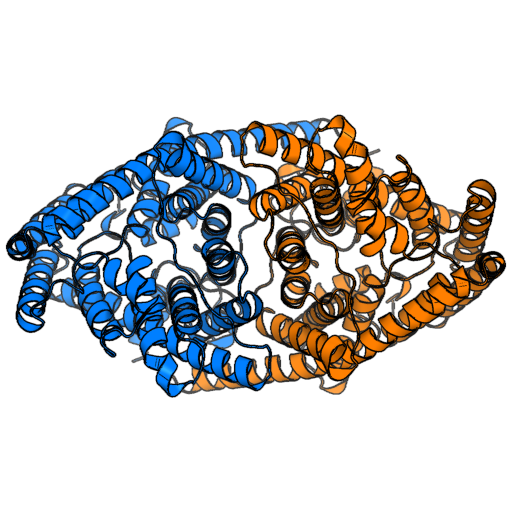 20.953 1 98.25 296 VAL A O 1
ATOM 2266 N N . PRO A 1 297 ? 19.469 18.422 20.75 1 98 297 PRO A N 1
ATOM 2267 C CA . PRO A 1 297 ? 19.016 18.438 22.141 1 98 297 PRO A CA 1
ATOM 2268 C C . PRO A 1 297 ? 18 17.328 22.438 1 98 297 PRO A C 1
ATOM 2270 O O . PRO A 1 297 ? 17.031 17.156 21.703 1 98 297 PRO A O 1
ATOM 2273 N N . PRO A 1 298 ? 18.203 16.547 23.438 1 97.81 298 PRO A N 1
ATOM 2274 C CA . PRO A 1 298 ? 17.438 15.32 23.688 1 97.81 298 PRO A CA 1
ATOM 2275 C C . PRO A 1 298 ? 15.938 15.586 23.891 1 97.81 298 PRO A C 1
ATOM 2277 O O . PRO A 1 298 ? 15.117 14.688 23.672 1 97.81 298 PRO A O 1
ATOM 2280 N N . PHE A 1 299 ? 15.523 16.781 24.234 1 97.88 299 PHE A N 1
ATOM 2281 C CA . PHE A 1 299 ? 14.109 17.062 24.484 1 97.88 299 PHE A CA 1
ATOM 2282 C C . PHE A 1 299 ? 13.547 17.984 23.406 1 97.88 299 PHE A C 1
ATOM 2284 O O . PHE A 1 299 ? 12.516 18.625 23.594 1 97.88 299 PHE A O 1
ATOM 2291 N N . ALA A 1 300 ? 14.242 18.016 22.312 1 98.62 300 ALA A N 1
ATOM 2292 C CA . ALA A 1 300 ? 13.781 18.828 21.188 1 98.62 300 ALA A CA 1
ATOM 2293 C C . ALA A 1 300 ? 12.375 18.422 20.766 1 98.62 300 ALA A C 1
ATOM 2295 O O . ALA A 1 300 ? 11.57 19.281 20.375 1 98.62 300 ALA A O 1
ATOM 2296 N N . PHE A 1 301 ? 12.07 17.109 20.812 1 98.75 301 PHE A N 1
ATOM 2297 C CA . PHE A 1 301 ? 10.766 16.625 20.391 1 98.75 301 PHE A CA 1
ATOM 2298 C C . PHE A 1 301 ? 9.664 17.172 21.281 1 98.75 301 PHE A C 1
ATOM 2300 O O . PHE A 1 301 ? 8.562 17.469 20.812 1 98.75 301 PHE A O 1
ATOM 2307 N N . ILE A 1 302 ? 9.898 17.422 22.531 1 98.62 302 ILE A N 1
ATOM 2308 C CA . ILE A 1 302 ? 8.906 17.953 23.453 1 98.62 302 ILE A CA 1
ATOM 2309 C C . ILE A 1 302 ? 8.688 19.438 23.172 1 98.62 302 ILE A C 1
ATOM 2311 O O . ILE A 1 302 ? 7.551 19.922 23.188 1 98.62 302 ILE A O 1
ATOM 2315 N N . ALA A 1 303 ? 9.797 20.156 23.016 1 98.56 303 ALA A N 1
ATOM 2316 C CA . ALA A 1 303 ? 9.695 21.578 22.719 1 98.56 303 ALA A CA 1
ATOM 2317 C C . ALA A 1 303 ? 8.875 21.828 21.453 1 98.56 303 ALA A C 1
ATOM 2319 O O . ALA A 1 303 ? 7.973 22.672 21.453 1 98.56 303 ALA A O 1
ATOM 2320 N N . LYS A 1 304 ? 9.211 21.062 20.391 1 98.81 304 LYS A N 1
ATOM 2321 C CA . LYS A 1 304 ? 8.469 21.203 19.141 1 98.81 304 LYS A CA 1
ATOM 2322 C C . LYS A 1 304 ? 6.996 20.844 19.328 1 98.81 304 LYS A C 1
ATOM 2324 O O . LYS A 1 304 ? 6.113 21.5 18.766 1 98.81 304 LYS A O 1
ATOM 2329 N N . LEU A 1 305 ? 6.773 19.781 20.078 1 98.88 305 LEU A N 1
ATOM 2330 C CA . LEU A 1 305 ? 5.418 19.344 20.391 1 98.88 305 LEU A CA 1
ATOM 2331 C C . LEU A 1 305 ? 4.609 20.469 21.031 1 98.88 305 LEU A C 1
ATOM 2333 O O . LEU A 1 305 ? 3.498 20.766 20.594 1 98.88 305 LEU A O 1
ATOM 2337 N N . ILE A 1 306 ? 5.16 21.156 21.984 1 98.81 306 ILE A N 1
ATOM 2338 C CA . ILE A 1 306 ? 4.477 22.203 22.734 1 98.81 306 ILE A CA 1
ATOM 2339 C C . ILE A 1 306 ? 4.27 23.422 21.844 1 98.81 306 ILE A C 1
ATOM 2341 O O . ILE A 1 306 ? 3.166 23.969 21.766 1 98.81 306 ILE A O 1
ATOM 2345 N N . PHE A 1 307 ? 5.34 23.875 21.141 1 98.88 307 PHE A N 1
ATOM 2346 C CA . PHE A 1 307 ? 5.25 25.031 20.25 1 98.88 307 PHE A CA 1
ATOM 2347 C C . PHE A 1 307 ? 4.164 24.828 19.203 1 98.88 307 PHE A C 1
ATOM 2349 O O . PHE A 1 307 ? 3.355 25.719 18.953 1 98.88 307 PHE A O 1
ATOM 2356 N N . THR A 1 308 ? 4.145 23.625 18.625 1 98.88 308 THR A N 1
ATOM 2357 C CA . THR A 1 308 ? 3.215 23.359 17.531 1 98.88 308 THR A CA 1
ATOM 2358 C C . THR A 1 308 ? 1.789 23.219 18.047 1 98.88 308 THR A C 1
ATOM 2360 O O . THR A 1 308 ? 0.844 23.703 17.438 1 98.88 308 THR A O 1
ATOM 2363 N N . ALA A 1 309 ? 1.667 22.516 19.172 1 98.88 309 ALA A N 1
ATOM 2364 C CA . ALA A 1 309 ? 0.337 22.312 19.75 1 98.88 309 ALA A CA 1
ATOM 2365 C C . ALA A 1 309 ? -0.316 23.656 20.094 1 98.88 309 ALA A C 1
ATOM 2367 O O . ALA A 1 309 ? -1.513 23.844 19.859 1 98.88 309 ALA A O 1
ATOM 2368 N N . ILE A 1 310 ? 0.454 24.578 20.641 1 98.81 310 ILE A N 1
ATOM 2369 C CA . ILE A 1 310 ? -0.071 25.891 20.984 1 98.81 310 ILE A CA 1
ATOM 2370 C C . ILE A 1 310 ? -0.408 26.656 19.703 1 98.81 310 ILE A C 1
ATOM 2372 O O . ILE A 1 310 ? -1.497 27.234 19.578 1 98.81 310 ILE A O 1
ATOM 2376 N N . THR A 1 311 ? 0.504 26.672 18.75 1 98.81 311 THR A N 1
ATOM 2377 C CA . THR A 1 311 ? 0.305 27.406 17.5 1 98.81 311 THR A CA 1
ATOM 2378 C C . THR A 1 311 ? -0.948 26.922 16.781 1 98.81 311 THR A C 1
ATOM 2380 O O . THR A 1 311 ? -1.854 27.703 16.5 1 98.81 311 THR A O 1
ATOM 2383 N N . MET A 1 312 ? -1.033 25.641 16.578 1 98.44 312 MET A N 1
ATOM 2384 C CA . MET A 1 312 ? -2.127 25.062 15.805 1 98.44 312 MET A CA 1
ATOM 2385 C C . MET A 1 312 ? -3.406 25 16.625 1 98.44 312 MET A C 1
ATOM 2387 O O . MET A 1 312 ? -4.508 25.125 16.094 1 98.44 312 MET A O 1
ATOM 2391 N N . GLY A 1 313 ? -3.289 24.875 17.875 1 98.44 313 GLY A N 1
ATOM 2392 C CA . GLY A 1 313 ? -4.441 24.766 18.75 1 98.44 313 GLY A CA 1
ATOM 2393 C C . GLY A 1 313 ? -5.133 26.094 19 1 98.44 313 GLY A C 1
ATOM 2394 O O . GLY A 1 313 ? -6.289 26.125 19.438 1 98.44 313 GLY A O 1
ATOM 2395 N N . THR A 1 314 ? -4.445 27.188 18.781 1 98.56 314 THR A N 1
ATOM 2396 C CA . THR A 1 314 ? -5.02 28.484 19.125 1 98.56 314 THR A CA 1
ATOM 2397 C C . THR A 1 314 ? -5.461 29.219 17.859 1 98.56 314 THR A C 1
ATOM 2399 O O . THR A 1 314 ? -5.887 30.375 17.922 1 98.56 314 THR A O 1
ATOM 2402 N N . GLY A 1 315 ? -5.281 28.562 16.734 1 97.38 315 GLY A N 1
ATOM 2403 C CA . GLY A 1 315 ? -5.98 29.125 15.594 1 97.38 315 GLY A CA 1
ATOM 2404 C C . GLY A 1 315 ? -5.059 29.484 14.445 1 97.38 315 GLY A C 1
ATOM 2405 O O . GLY A 1 315 ? -5.52 29.875 13.367 1 97.38 315 GLY A O 1
ATOM 2406 N N . PHE A 1 316 ? -3.736 29.422 14.602 1 98.56 316 PHE A N 1
ATOM 2407 C CA . PHE A 1 316 ? -2.838 29.578 13.469 1 98.56 316 PHE A CA 1
ATOM 2408 C C . PHE A 1 316 ? -2.986 28.406 12.5 1 98.56 316 PHE A C 1
ATOM 2410 O O . PHE A 1 316 ? -3.662 27.422 12.805 1 98.56 316 PHE A O 1
ATOM 2417 N N . VAL A 1 317 ? -2.447 28.594 11.25 1 98.19 317 VAL A N 1
ATOM 2418 C CA . VAL A 1 317 ? -2.73 27.594 10.219 1 98.19 317 VAL A CA 1
ATOM 2419 C C . VAL A 1 317 ? -1.439 27.219 9.492 1 98.19 317 VAL A C 1
ATOM 2421 O O . VAL A 1 317 ? -0.432 27.922 9.602 1 98.19 317 VAL A O 1
ATOM 2424 N N . GLY A 1 318 ? -1.477 26.094 8.734 1 97.56 318 GLY A N 1
ATOM 2425 C CA . GLY A 1 318 ? -0.369 25.531 7.988 1 97.56 318 GLY A CA 1
ATOM 2426 C C . GLY A 1 318 ? -0.484 24.031 7.812 1 97.56 318 GLY A C 1
ATOM 2427 O O . GLY A 1 318 ? -1.402 23.547 7.145 1 97.56 318 GLY A O 1
ATOM 2428 N N . GLY A 1 319 ? 0.444 23.328 8.43 1 96.62 319 GLY A N 1
ATOM 2429 C CA . GLY A 1 319 ? 0.448 21.875 8.383 1 96.62 319 GLY A CA 1
ATOM 2430 C C . GLY A 1 319 ? 1.116 21.234 9.586 1 96.62 319 GLY A C 1
ATOM 2431 O O . GLY A 1 319 ? 1.913 21.875 10.273 1 96.62 319 GLY A O 1
ATOM 2432 N N . GLU A 1 320 ? 0.778 19.984 9.766 1 97.25 320 GLU A N 1
ATOM 2433 C CA . GLU A 1 320 ? 1.28 19.344 10.977 1 97.25 320 GLU A CA 1
ATOM 2434 C C . GLU A 1 320 ? 2.156 18.141 10.633 1 97.25 320 GLU A C 1
ATOM 2436 O O . GLU A 1 320 ? 2.738 17.516 11.516 1 97.25 320 GLU A O 1
ATOM 2441 N N . ALA A 1 321 ? 2.334 17.844 9.344 1 97.25 321 ALA A N 1
ATOM 2442 C CA . ALA A 1 321 ? 3.143 16.688 8.945 1 97.25 321 ALA A CA 1
ATOM 2443 C C . ALA A 1 321 ? 4.613 16.906 9.289 1 97.25 321 ALA A C 1
ATOM 2445 O O . ALA A 1 321 ? 5.234 16.078 9.953 1 97.25 321 ALA A O 1
ATOM 2446 N N . ILE A 1 322 ? 5.152 18.047 8.891 1 97.62 322 ILE A N 1
ATOM 2447 C CA . ILE A 1 322 ? 6.566 18.312 9.117 1 97.62 322 ILE A CA 1
ATOM 2448 C C . ILE A 1 322 ? 6.844 18.406 10.617 1 97.62 322 ILE A C 1
ATOM 2450 O O . ILE A 1 322 ? 7.828 17.844 11.109 1 97.62 322 ILE A O 1
ATOM 2454 N N . PRO A 1 323 ? 5.996 19.062 11.359 1 98.5 323 PRO A N 1
ATOM 2455 C CA . PRO A 1 323 ? 6.211 19.031 12.805 1 98.5 323 PRO A CA 1
ATOM 2456 C C . PRO A 1 323 ? 6.238 17.609 13.375 1 98.5 323 PRO A C 1
ATOM 2458 O O . PRO A 1 323 ? 7.039 17.312 14.266 1 98.5 323 PRO A O 1
ATOM 2461 N N . LEU A 1 324 ? 5.375 16.734 12.883 1 98.81 324 LEU A N 1
ATOM 2462 C CA . LEU A 1 324 ? 5.402 15.352 13.328 1 98.81 324 LEU A CA 1
ATOM 2463 C C . LEU A 1 324 ? 6.703 14.672 12.922 1 98.81 324 LEU A C 1
ATOM 2465 O O . LEU A 1 324 ? 7.254 13.867 13.68 1 98.81 324 LEU A O 1
ATOM 2469 N N . PHE A 1 325 ? 7.141 15 11.68 1 98.75 325 PHE A N 1
ATOM 2470 C CA . PHE A 1 325 ? 8.445 14.5 11.258 1 98.75 325 PHE A CA 1
ATOM 2471 C C . PHE A 1 325 ? 9.531 14.922 12.227 1 98.75 325 PHE A C 1
ATOM 2473 O O . PHE A 1 325 ? 10.359 14.109 12.641 1 98.75 325 PHE A O 1
ATOM 2480 N N . PHE A 1 326 ? 9.508 16.234 12.602 1 98.75 326 PHE A N 1
ATOM 2481 C CA . PHE A 1 326 ? 10.492 16.812 13.508 1 98.75 326 PHE A CA 1
ATOM 2482 C C . PHE A 1 326 ? 10.461 16.109 14.859 1 98.75 326 PHE A C 1
ATOM 2484 O O . PHE A 1 326 ? 11.508 15.688 15.367 1 98.75 326 PHE A O 1
ATOM 2491 N N . MET A 1 327 ? 9.289 15.953 15.43 1 98.88 327 MET A N 1
ATOM 2492 C CA . MET A 1 327 ? 9.125 15.328 16.734 1 98.88 327 MET A CA 1
ATOM 2493 C C . MET A 1 327 ? 9.641 13.891 16.719 1 98.88 327 MET A C 1
ATOM 2495 O O . MET A 1 327 ? 10.406 13.492 17.609 1 98.88 327 MET A O 1
ATOM 2499 N N . GLY A 1 328 ? 9.234 13.172 15.711 1 98.94 328 GLY A N 1
ATOM 2500 C CA . GLY A 1 328 ? 9.625 11.773 15.609 1 98.94 328 GLY A CA 1
ATOM 2501 C C . GLY A 1 328 ? 11.109 11.586 15.375 1 98.94 328 GLY A C 1
ATOM 2502 O O . GLY A 1 328 ? 11.742 10.75 16.031 1 98.94 328 GLY A O 1
ATOM 2503 N N . ALA A 1 329 ? 11.648 12.336 14.461 1 98.88 329 ALA A N 1
ATOM 2504 C CA . ALA A 1 329 ? 13.062 12.211 14.117 1 98.88 329 ALA A CA 1
ATOM 2505 C C . ALA A 1 329 ? 13.945 12.57 15.305 1 98.88 329 ALA A C 1
ATOM 2507 O O . ALA A 1 329 ? 14.938 11.891 15.578 1 98.88 329 ALA A O 1
ATOM 2508 N N . THR A 1 330 ? 13.602 13.656 16 1 98.88 330 THR A N 1
ATOM 2509 C CA . THR A 1 330 ? 14.438 14.094 17.109 1 98.88 330 THR A CA 1
ATOM 2510 C C . THR A 1 330 ? 14.281 13.148 18.297 1 98.88 330 THR A C 1
ATOM 2512 O O . THR A 1 330 ? 15.234 12.93 19.047 1 98.88 330 THR A O 1
ATOM 2515 N N . LEU A 1 331 ? 13.094 12.609 18.5 1 98.94 331 LEU A N 1
ATOM 2516 C CA . LEU A 1 331 ? 12.977 11.562 19.516 1 98.94 331 LEU A CA 1
ATOM 2517 C C . LEU A 1 331 ? 13.781 10.328 19.125 1 98.94 331 LEU A C 1
ATOM 2519 O O . LEU A 1 331 ? 14.43 9.711 19.969 1 98.94 331 LEU A O 1
ATOM 2523 N N . GLY A 1 332 ? 13.68 9.922 17.875 1 98.88 332 GLY A N 1
ATOM 2524 C CA . GLY A 1 332 ? 14.508 8.828 17.391 1 98.88 332 GLY A CA 1
ATOM 2525 C C . GLY A 1 332 ? 15.992 9.055 17.625 1 98.88 332 GLY A C 1
ATOM 2526 O O . GLY A 1 332 ? 16.703 8.133 18.031 1 98.88 332 GLY A O 1
ATOM 2527 N N . ASN A 1 333 ? 16.422 10.305 17.344 1 98.69 333 ASN A N 1
ATOM 2528 C CA . ASN A 1 333 ? 17.797 10.711 17.625 1 98.69 333 ASN A CA 1
ATOM 2529 C C . ASN A 1 333 ? 18.141 10.492 19.094 1 98.69 333 ASN A C 1
ATOM 2531 O O . ASN A 1 333 ? 19.172 9.891 19.406 1 98.69 333 ASN A O 1
ATOM 2535 N N . THR A 1 334 ? 17.281 10.867 19.969 1 98.62 334 THR A N 1
ATOM 2536 C CA . THR A 1 334 ? 17.5 10.727 21.406 1 98.62 334 THR A CA 1
ATOM 2537 C C . THR A 1 334 ? 17.562 9.258 21.812 1 98.62 334 THR A C 1
ATOM 2539 O O . THR A 1 334 ? 18.406 8.852 22.609 1 98.62 334 THR A O 1
ATOM 2542 N N . LEU A 1 335 ? 16.734 8.438 21.266 1 98.62 335 LEU A N 1
ATOM 2543 C CA . LEU A 1 335 ? 16.578 7.039 21.656 1 98.62 335 LEU A CA 1
ATOM 2544 C C . LEU A 1 335 ? 17.734 6.203 21.109 1 98.62 335 LEU A C 1
ATOM 2546 O O . LEU A 1 335 ? 17.969 5.082 21.578 1 98.62 335 LEU A O 1
ATOM 2550 N N . SER A 1 336 ? 18.422 6.68 20.156 1 97.81 336 SER A N 1
ATOM 2551 C CA . SER A 1 336 ? 19.484 5.918 19.516 1 97.81 336 SER A CA 1
ATOM 2552 C C . SER A 1 336 ? 20.531 5.48 20.547 1 97.81 336 SER A C 1
ATOM 2554 O O . SER A 1 336 ? 21.078 4.379 20.453 1 97.81 336 SER A O 1
ATOM 2556 N N . GLU A 1 337 ? 20.781 6.301 21.531 1 94.25 337 GLU A N 1
ATOM 2557 C CA . GLU A 1 337 ? 21.781 6.008 22.547 1 94.25 337 GLU A CA 1
ATOM 2558 C C . GLU A 1 337 ? 21.281 4.91 23.5 1 94.25 337 GLU A C 1
ATOM 2560 O O . GLU A 1 337 ? 22.078 4.117 24 1 94.25 337 GLU A O 1
ATOM 2565 N N . PHE A 1 338 ? 20.062 4.809 23.656 1 96.56 338 PHE A N 1
ATOM 2566 C CA . PHE A 1 338 ? 19.484 3.887 24.625 1 96.56 338 PHE A CA 1
ATOM 2567 C C . PHE A 1 338 ? 19.172 2.547 23.969 1 96.56 338 PHE A C 1
ATOM 2569 O O . PHE A 1 338 ? 19.312 1.495 24.594 1 96.56 338 PHE A O 1
ATOM 2576 N N . ILE A 1 339 ? 18.734 2.611 22.734 1 96.62 339 ILE A N 1
ATOM 2577 C CA . ILE A 1 339 ? 18.234 1.432 22.031 1 96.62 339 ILE A CA 1
ATOM 2578 C C . ILE A 1 339 ? 19.375 0.746 21.297 1 96.62 339 ILE A C 1
ATOM 2580 O O . ILE A 1 339 ? 19.281 -0.43 20.938 1 96.62 339 ILE A O 1
ATOM 2584 N N . HIS A 1 340 ? 20.453 1.411 21.062 1 96.19 340 HIS A N 1
ATOM 2585 C CA . HIS A 1 340 ? 21.656 0.915 20.391 1 96.19 340 HIS A CA 1
ATOM 2586 C C . HIS A 1 340 ? 21.344 0.498 18.953 1 96.19 340 HIS A C 1
ATOM 2588 O O . HIS A 1 340 ? 21.672 -0.618 18.547 1 96.19 340 HIS A O 1
ATOM 2594 N N . LEU A 1 341 ? 20.672 1.286 18.172 1 97.75 341 LEU A N 1
ATOM 2595 C CA . LEU A 1 341 ? 20.469 1.243 16.734 1 97.75 341 LEU A CA 1
ATOM 2596 C C . LEU A 1 341 ? 21.047 2.492 16.078 1 97.75 341 LEU A C 1
ATOM 2598 O O . LEU A 1 341 ? 21.219 3.521 16.719 1 97.75 341 LEU A O 1
ATOM 2602 N N . PRO A 1 342 ? 21.438 2.406 14.859 1 98.12 342 PRO A N 1
ATOM 2603 C CA . PRO A 1 342 ? 22.047 3.551 14.188 1 98.12 342 PRO A CA 1
ATOM 2604 C C . PRO A 1 342 ? 21.203 4.812 14.266 1 98.12 342 PRO A C 1
ATOM 2606 O O . PRO A 1 342 ? 19.969 4.75 14.102 1 98.12 342 PRO A O 1
ATOM 2609 N N . LEU A 1 343 ? 21.828 5.945 14.469 1 98.31 343 LEU A N 1
ATOM 2610 C CA . LEU A 1 343 ? 21.188 7.234 14.727 1 98.31 343 LEU A CA 1
ATOM 2611 C C . LEU A 1 343 ? 20.297 7.641 13.562 1 98.31 343 LEU A C 1
ATOM 2613 O O . LEU A 1 343 ? 19.125 7.953 13.758 1 98.31 343 LEU A O 1
ATOM 2617 N N . SER A 1 344 ? 20.844 7.609 12.32 1 98.56 344 SER A N 1
ATOM 2618 C CA . SER A 1 344 ? 20.078 8.039 11.148 1 98.56 344 SER A CA 1
ATOM 2619 C C . SER A 1 344 ? 18.875 7.121 10.906 1 98.56 344 SER A C 1
ATOM 2621 O O . SER A 1 344 ? 17.828 7.578 10.469 1 98.56 344 SER A O 1
ATOM 2623 N N . PHE A 1 345 ? 19.047 5.812 11.25 1 98.62 345 PHE A N 1
ATOM 2624 C CA . PHE A 1 345 ? 17.969 4.84 11.078 1 98.62 345 PHE A CA 1
ATOM 2625 C C . PHE A 1 345 ? 16.828 5.121 12.055 1 98.62 345 PHE A C 1
ATOM 2627 O O . PHE A 1 345 ? 15.656 5.152 11.656 1 98.62 345 PHE A O 1
ATOM 2634 N N . LEU A 1 346 ? 17.141 5.418 13.289 1 98.75 346 LEU A N 1
ATOM 2635 C CA . LEU A 1 346 ? 16.109 5.664 14.289 1 98.75 346 LEU A CA 1
ATOM 2636 C C . LEU A 1 346 ? 15.438 7.012 14.055 1 98.75 346 LEU A C 1
ATOM 2638 O O . LEU A 1 346 ? 14.242 7.168 14.328 1 98.75 346 LEU A O 1
ATOM 2642 N N . ALA A 1 347 ? 16.219 8.008 13.594 1 98.81 347 ALA A N 1
ATOM 2643 C CA . ALA A 1 347 ? 15.625 9.281 13.211 1 98.81 347 ALA A CA 1
ATOM 2644 C C . ALA A 1 347 ? 14.586 9.094 12.109 1 98.81 347 ALA A C 1
ATOM 2646 O O . ALA A 1 347 ? 13.477 9.625 12.195 1 98.81 347 ALA A O 1
ATOM 2647 N N . GLY A 1 348 ? 14.992 8.328 11.094 1 98.81 348 GLY A N 1
ATOM 2648 C CA . GLY A 1 348 ? 14.078 8.047 10 1 98.81 348 GLY A CA 1
ATOM 2649 C C . GLY A 1 348 ? 12.852 7.266 10.438 1 98.81 348 GLY A C 1
ATOM 2650 O O . GLY A 1 348 ? 11.734 7.574 10.023 1 98.81 348 GLY A O 1
ATOM 2651 N N . LEU A 1 349 ? 13.086 6.258 11.25 1 98.88 349 LEU A N 1
ATOM 2652 C CA . LEU A 1 349 ? 11.984 5.438 11.758 1 98.88 349 LEU A CA 1
ATOM 2653 C C . LEU A 1 349 ? 11.016 6.281 12.57 1 98.88 349 LEU A C 1
ATOM 2655 O O . LEU A 1 349 ? 9.797 6.137 12.438 1 98.88 349 LEU A O 1
ATOM 2659 N N . GLY A 1 350 ? 11.562 7.109 13.398 1 98.94 350 GLY A N 1
ATOM 2660 C CA . GLY A 1 350 ? 10.742 8 14.195 1 98.94 350 GLY A CA 1
ATOM 2661 C C . GLY A 1 350 ? 9.938 8.977 13.359 1 98.94 350 GLY A C 1
ATOM 2662 O O . GLY A 1 350 ? 8.758 9.211 13.625 1 98.94 350 GLY A O 1
ATOM 2663 N N . MET A 1 351 ? 10.586 9.539 12.391 1 98.81 351 MET A N 1
ATOM 2664 C CA . MET A 1 351 ? 9.961 10.484 11.477 1 98.81 351 MET A CA 1
ATOM 2665 C C . MET A 1 351 ? 8.711 9.875 10.844 1 98.81 351 MET A C 1
ATOM 2667 O O . MET A 1 351 ? 7.625 10.453 10.93 1 98.81 351 MET A O 1
ATOM 2671 N N . ILE A 1 352 ? 8.82 8.672 10.344 1 98.88 352 ILE A N 1
ATOM 2672 C CA . ILE A 1 352 ? 7.762 8.031 9.57 1 98.88 352 ILE A CA 1
ATOM 2673 C C . ILE A 1 352 ? 6.703 7.461 10.508 1 98.88 352 ILE A C 1
ATOM 2675 O O . ILE A 1 352 ? 5.504 7.605 10.266 1 98.88 352 ILE A O 1
ATOM 2679 N N . ALA A 1 353 ? 7.105 6.836 11.57 1 98.94 353 ALA A N 1
ATOM 2680 C CA . ALA A 1 353 ? 6.176 6.172 12.477 1 98.94 353 ALA A CA 1
ATOM 2681 C C . ALA A 1 353 ? 5.316 7.188 13.219 1 98.94 353 ALA A C 1
ATOM 2683 O O . ALA A 1 353 ? 4.129 6.945 13.461 1 98.94 353 ALA A O 1
ATOM 2684 N N . THR A 1 354 ? 5.887 8.281 13.641 1 98.94 354 THR A N 1
ATOM 2685 C CA . THR A 1 354 ? 5.109 9.312 14.32 1 98.94 354 THR A CA 1
ATOM 2686 C C . THR A 1 354 ? 4.078 9.922 13.367 1 98.94 354 THR A C 1
ATOM 2688 O O . THR A 1 354 ? 2.926 10.133 13.75 1 98.94 354 THR A O 1
ATOM 2691 N N . PHE A 1 355 ? 4.5 10.164 12.18 1 98.81 355 PHE A N 1
ATOM 2692 C CA . PHE A 1 355 ? 3.559 10.648 11.172 1 98.81 355 PHE A CA 1
ATOM 2693 C C . PHE A 1 355 ? 2.436 9.641 10.953 1 98.81 355 PHE A C 1
ATOM 2695 O O . PHE A 1 355 ? 1.264 10.016 10.875 1 98.81 355 PHE A O 1
ATOM 2702 N N . CYS A 1 356 ? 2.805 8.398 10.844 1 98.81 356 CYS A N 1
ATOM 2703 C CA . CYS A 1 356 ? 1.84 7.332 10.617 1 98.81 356 CYS A CA 1
ATOM 2704 C C . CYS A 1 356 ? 0.796 7.293 11.727 1 98.81 356 CYS A C 1
ATOM 2706 O O . CYS A 1 356 ? -0.402 7.203 11.461 1 98.81 356 CYS A O 1
ATOM 2708 N N . GLY A 1 357 ? 1.235 7.359 12.953 1 98.56 357 GLY A N 1
ATOM 2709 C CA . GLY A 1 357 ? 0.308 7.359 14.07 1 98.56 357 GLY A CA 1
ATOM 2710 C C . GLY A 1 357 ? -0.637 8.547 14.062 1 98.56 357 GLY A C 1
ATOM 2711 O O . GLY A 1 357 ? -1.816 8.406 14.398 1 98.56 357 GLY A O 1
ATOM 2712 N N . GLY A 1 358 ? -0.154 9.672 13.711 1 98.5 358 GLY A N 1
ATOM 2713 C CA . GLY A 1 358 ? -0.965 10.875 13.672 1 98.5 358 GLY A CA 1
ATOM 2714 C C . GLY A 1 358 ? -1.938 10.898 12.508 1 98.5 358 GLY A C 1
ATOM 2715 O O . GLY A 1 358 ? -3.096 11.297 12.664 1 98.5 358 GLY A O 1
ATOM 2716 N N . ALA A 1 359 ? -1.468 10.461 11.336 1 98.25 359 ALA A N 1
ATOM 2717 C CA . ALA A 1 359 ? -2.258 10.539 10.109 1 98.25 359 ALA A CA 1
ATOM 2718 C C . ALA A 1 359 ? -3.143 9.312 9.945 1 98.25 359 ALA A C 1
ATOM 2720 O O . ALA A 1 359 ? -4.102 9.328 9.172 1 98.25 359 ALA A O 1
ATOM 2721 N N . ASN A 1 360 ? -2.814 8.203 10.609 1 98.31 360 ASN A N 1
ATOM 2722 C CA . ASN A 1 360 ? -3.551 6.941 10.531 1 98.31 360 ASN A CA 1
ATOM 2723 C C . ASN A 1 360 ? -3.621 6.418 9.102 1 98.31 360 ASN A C 1
ATOM 2725 O O . ASN A 1 360 ? -4.676 5.973 8.648 1 98.31 360 ASN A O 1
ATOM 2729 N N . THR A 1 361 ? -2.605 6.551 8.375 1 98 361 THR A N 1
ATOM 2730 C CA . THR A 1 361 ? -2.473 6.066 7.004 1 98 361 THR A CA 1
ATOM 2731 C C . THR A 1 361 ? -1.261 5.148 6.871 1 98 361 THR A C 1
ATOM 2733 O O . THR A 1 361 ? -0.234 5.547 6.316 1 98 361 THR A O 1
ATOM 2736 N N . PRO A 1 362 ? -1.34 3.908 7.301 1 98.12 362 PRO A N 1
ATOM 2737 C CA . PRO A 1 362 ? -0.166 3.041 7.418 1 98.12 362 PRO A CA 1
ATOM 2738 C C . PRO A 1 362 ? 0.462 2.711 6.066 1 98.12 362 PRO A C 1
ATOM 2740 O O . PRO A 1 362 ? 1.689 2.66 5.945 1 98.12 362 PRO A O 1
ATOM 2743 N N . ILE A 1 363 ? -0.317 2.529 4.992 1 98.31 363 ILE A N 1
ATOM 2744 C CA . ILE A 1 363 ? 0.251 2.18 3.693 1 98.31 363 ILE A CA 1
ATOM 2745 C C . ILE A 1 363 ? 0.913 3.406 3.072 1 98.31 363 ILE A C 1
ATOM 2747 O O . ILE A 1 363 ? 2.031 3.324 2.559 1 98.31 363 ILE A O 1
ATOM 2751 N N . ALA A 1 364 ? 0.232 4.539 3.189 1 98.5 364 ALA A N 1
ATOM 2752 C CA . ALA A 1 364 ? 0.806 5.773 2.656 1 98.5 364 ALA A CA 1
ATOM 2753 C C . ALA A 1 364 ? 2.092 6.141 3.391 1 98.5 364 ALA A C 1
ATOM 2755 O O . ALA A 1 364 ? 3.074 6.547 2.766 1 98.5 364 ALA A O 1
ATOM 2756 N N . ALA A 1 365 ? 2.074 6.031 4.695 1 98.75 365 ALA A N 1
ATOM 2757 C CA . ALA A 1 365 ? 3.266 6.348 5.48 1 98.75 365 ALA A CA 1
ATOM 2758 C C . ALA A 1 365 ? 4.422 5.418 5.117 1 98.75 365 ALA A C 1
ATOM 2760 O O . ALA A 1 365 ? 5.574 5.852 5.051 1 98.75 365 ALA A O 1
ATOM 2761 N N . PHE A 1 366 ? 4.102 4.141 4.906 1 98.75 366 PHE A N 1
ATOM 2762 C CA . PHE A 1 366 ? 5.125 3.189 4.488 1 98.75 366 PHE A CA 1
ATOM 2763 C C . PHE A 1 366 ? 5.703 3.58 3.133 1 98.75 366 PHE A C 1
ATOM 2765 O O . PHE A 1 366 ? 6.922 3.561 2.943 1 98.75 366 PHE A O 1
ATOM 2772 N N . LEU A 1 367 ? 4.855 3.938 2.188 1 98.69 367 LEU A N 1
ATOM 2773 C CA . LEU A 1 367 ? 5.316 4.332 0.86 1 98.69 367 LEU A CA 1
ATOM 2774 C C . LEU A 1 367 ? 6.129 5.617 0.925 1 98.69 367 LEU A C 1
ATOM 2776 O O . LEU A 1 367 ? 7.074 5.805 0.151 1 98.69 367 LEU A O 1
ATOM 2780 N N . LEU A 1 368 ? 5.773 6.453 1.855 1 98.56 368 LEU A N 1
ATOM 2781 C CA . LEU A 1 368 ? 6.562 7.656 2.09 1 98.56 368 LEU A CA 1
ATOM 2782 C C . LEU A 1 368 ? 8 7.297 2.455 1 98.56 368 LEU A C 1
ATOM 2784 O O . LEU A 1 368 ? 8.945 7.918 1.958 1 98.56 368 LEU A O 1
ATOM 2788 N N . ALA A 1 369 ? 8.164 6.309 3.32 1 98.5 369 ALA A N 1
ATOM 2789 C CA . ALA A 1 369 ? 9.5 5.836 3.688 1 98.5 369 ALA A CA 1
ATOM 2790 C C . ALA A 1 369 ? 10.234 5.281 2.475 1 98.5 369 ALA A C 1
ATOM 2792 O O . ALA A 1 369 ? 11.43 5.531 2.297 1 98.5 369 ALA A O 1
ATOM 2793 N N . VAL A 1 370 ? 9.523 4.523 1.643 1 98 370 VAL A N 1
ATOM 2794 C CA . VAL A 1 370 ? 10.117 3.91 0.463 1 98 370 VAL A CA 1
ATOM 2795 C C . VAL A 1 370 ? 10.648 4.992 -0.474 1 98 370 VAL A C 1
ATOM 2797 O O . VAL A 1 370 ? 11.766 4.895 -0.979 1 98 370 VAL A O 1
ATOM 2800 N N . GLU A 1 371 ? 9.859 6.047 -0.705 1 97.31 371 GLU A N 1
ATOM 2801 C CA . GLU A 1 371 ? 10.242 7.113 -1.623 1 97.31 371 GLU A CA 1
ATOM 2802 C C . GLU A 1 371 ? 11.328 8 -1.018 1 97.31 371 GLU A C 1
ATOM 2804 O O . GLU A 1 371 ? 12.273 8.391 -1.707 1 97.31 371 GLU A O 1
ATOM 2809 N N . MET A 1 372 ? 11.234 8.273 0.272 1 97.19 372 MET A N 1
ATOM 2810 C CA . MET A 1 372 ? 12.141 9.234 0.903 1 97.19 372 MET A CA 1
ATOM 2811 C C . MET A 1 372 ? 13.523 8.609 1.124 1 97.19 372 MET A C 1
ATOM 2813 O O . MET A 1 372 ? 14.531 9.312 1.079 1 97.19 372 MET A O 1
ATOM 2817 N N . PHE A 1 373 ? 13.539 7.293 1.38 1 97.19 373 PHE A N 1
ATOM 2818 C CA . PHE A 1 373 ? 14.805 6.68 1.765 1 97.19 373 PHE A CA 1
ATOM 2819 C C . PHE A 1 373 ? 15.266 5.68 0.71 1 97.19 373 PHE A C 1
ATOM 2821 O O . PHE A 1 373 ? 16.094 4.812 0.99 1 97.19 373 PHE A O 1
ATOM 2828 N N . ASP A 1 374 ? 14.656 5.699 -0.458 1 93.44 374 ASP A N 1
ATOM 2829 C CA . ASP A 1 374 ? 15.07 4.926 -1.625 1 93.44 374 ASP A CA 1
ATOM 2830 C C . ASP A 1 374 ? 15.055 3.428 -1.328 1 93.44 374 ASP A C 1
ATOM 2832 O O . ASP A 1 374 ? 16 2.713 -1.649 1 93.44 374 ASP A O 1
ATOM 2836 N N . GLY A 1 375 ? 14.148 3.057 -0.566 1 94.62 375 GLY A N 1
ATOM 2837 C CA . GLY A 1 375 ? 13.922 1.637 -0.347 1 94.62 375 GLY A CA 1
ATOM 2838 C C . GLY A 1 375 ? 14.789 1.059 0.758 1 94.62 375 GLY A C 1
ATOM 2839 O O . GLY A 1 375 ? 14.742 -0.144 1.024 1 94.62 375 GLY A O 1
ATOM 2840 N N . LYS A 1 376 ? 15.539 1.839 1.493 1 95.56 376 LYS A N 1
ATOM 2841 C CA . LYS A 1 376 ? 16.375 1.352 2.588 1 95.56 376 LYS A CA 1
ATOM 2842 C C . LYS A 1 376 ? 15.523 0.996 3.807 1 95.56 376 LYS A C 1
ATOM 2844 O O . LYS A 1 376 ? 14.695 1.795 4.246 1 95.56 376 LYS A O 1
ATOM 2849 N N . GLY A 1 377 ? 15.727 -0.187 4.297 1 96.81 377 GLY A N 1
ATOM 2850 C CA . GLY A 1 377 ? 15.109 -0.598 5.547 1 96.81 377 GLY A CA 1
ATOM 2851 C C . GLY A 1 377 ? 13.617 -0.809 5.438 1 96.81 377 GLY A C 1
ATOM 2852 O O . GLY A 1 377 ? 12.883 -0.634 6.414 1 96.81 377 GLY A O 1
ATOM 2853 N N . ILE A 1 378 ? 13.109 -1.219 4.332 1 97.5 378 ILE A N 1
ATOM 2854 C CA . ILE A 1 378 ? 11.68 -1.186 4.055 1 97.5 378 ILE A CA 1
ATOM 2855 C C . ILE A 1 378 ? 10.953 -2.172 4.965 1 97.5 378 ILE A C 1
ATOM 2857 O O . ILE A 1 378 ? 9.82 -1.918 5.391 1 97.5 378 ILE A O 1
ATOM 2861 N N . GLU A 1 379 ? 11.555 -3.279 5.328 1 97.69 379 GLU A N 1
ATOM 2862 C CA . GLU A 1 379 ? 10.883 -4.238 6.195 1 97.69 379 GLU A CA 1
ATOM 2863 C C . GLU A 1 379 ? 10.625 -3.645 7.578 1 97.69 379 GLU A C 1
ATOM 2865 O O . GLU A 1 379 ? 9.547 -3.818 8.148 1 97.69 379 GLU A O 1
ATOM 2870 N N . PHE A 1 380 ? 11.641 -2.926 8.094 1 98.62 380 PHE A N 1
ATOM 2871 C CA . PHE A 1 380 ? 11.516 -2.289 9.398 1 98.62 380 PHE A CA 1
ATOM 2872 C C . PHE A 1 380 ? 10.461 -1.188 9.367 1 98.62 380 PHE A C 1
ATOM 2874 O O . PHE A 1 380 ? 9.648 -1.07 10.281 1 98.62 380 PHE A O 1
ATOM 2881 N N . PHE A 1 381 ? 10.492 -0.412 8.305 1 98.75 381 PHE A N 1
ATOM 2882 C CA . PHE A 1 381 ? 9.531 0.678 8.188 1 98.75 381 PHE A CA 1
ATOM 2883 C C . PHE A 1 381 ? 8.109 0.139 8.062 1 98.75 381 PHE A C 1
ATOM 2885 O O . PHE A 1 381 ? 7.164 0.737 8.578 1 98.75 381 PHE A O 1
ATOM 2892 N N . PHE A 1 382 ? 7.953 -0.977 7.348 1 98.69 382 PHE A N 1
ATOM 2893 C CA . PHE A 1 382 ? 6.633 -1.577 7.199 1 98.69 382 PHE A CA 1
ATOM 2894 C C . PHE A 1 382 ? 6.082 -2.012 8.555 1 98.69 382 PHE A C 1
ATOM 2896 O O . PHE A 1 382 ? 4.941 -1.701 8.898 1 98.69 382 PHE A O 1
ATOM 2903 N N . VAL A 1 383 ? 6.871 -2.678 9.312 1 98.5 383 VAL A N 1
ATOM 2904 C CA . VAL A 1 383 ? 6.477 -3.135 10.641 1 98.5 383 VAL A CA 1
ATOM 2905 C C . VAL A 1 383 ? 6.188 -1.933 11.539 1 98.5 383 VAL A C 1
ATOM 2907 O O . VAL A 1 383 ? 5.176 -1.907 12.242 1 98.5 383 VAL A O 1
ATOM 2910 N N . ALA A 1 384 ? 7.055 -0.935 11.492 1 98.81 384 ALA A N 1
ATOM 2911 C CA . ALA A 1 384 ? 6.91 0.245 12.336 1 98.81 384 ALA A CA 1
ATOM 2912 C C . ALA A 1 384 ? 5.613 0.987 12.031 1 98.81 384 ALA A C 1
ATOM 2914 O O . ALA A 1 384 ? 4.93 1.462 12.938 1 98.81 384 ALA A O 1
ATOM 2915 N N . CYS A 1 385 ? 5.273 1.118 10.75 1 98.75 385 CYS A N 1
ATOM 2916 C CA . CYS A 1 385 ? 4.059 1.825 10.359 1 98.75 385 CYS A CA 1
ATOM 2917 C C . CYS A 1 385 ? 2.816 1.088 10.844 1 98.75 385 CYS A C 1
ATOM 2919 O O . CYS A 1 385 ? 1.884 1.706 11.359 1 98.75 385 CYS A O 1
ATOM 2921 N N . LEU A 1 386 ? 2.832 -0.195 10.711 1 97.94 386 LEU A N 1
ATOM 2922 C CA . LEU A 1 386 ? 1.666 -0.966 11.125 1 97.94 386 LEU A CA 1
ATOM 2923 C C . LEU A 1 386 ? 1.502 -0.921 12.641 1 97.94 386 LEU A C 1
ATOM 2925 O O . LEU A 1 386 ? 0.385 -0.782 13.148 1 97.94 386 LEU A O 1
ATOM 2929 N N . VAL A 1 387 ? 2.615 -1.051 13.344 1 98.12 387 VAL A N 1
ATOM 2930 C CA . VAL A 1 387 ? 2.58 -0.994 14.805 1 98.12 387 VAL A CA 1
ATOM 2931 C C . VAL A 1 387 ? 2.105 0.385 15.25 1 98.12 387 VAL A C 1
ATOM 2933 O O . VAL A 1 387 ? 1.243 0.495 16.125 1 98.12 387 VAL A O 1
ATOM 2936 N N . SER A 1 388 ? 2.66 1.402 14.688 1 98.75 388 SER A N 1
ATOM 2937 C CA . SER A 1 388 ? 2.268 2.762 15.039 1 98.75 388 SER A CA 1
ATOM 2938 C C . SER A 1 388 ? 0.786 2.998 14.766 1 98.75 388 SER A C 1
ATOM 2940 O O . SER A 1 388 ? 0.088 3.607 15.578 1 98.75 388 SER A O 1
ATOM 2942 N N . TYR A 1 389 ? 0.303 2.496 13.633 1 98.31 389 TYR A N 1
ATOM 2943 C CA . TYR A 1 389 ? -1.102 2.623 13.258 1 98.31 389 TYR A CA 1
ATOM 2944 C C . TYR A 1 389 ? -2.002 1.979 14.312 1 98.31 389 TYR A C 1
ATOM 2946 O O . TYR A 1 389 ? -2.984 2.582 14.75 1 98.31 389 TYR A O 1
ATOM 2954 N N . ILE A 1 390 ? -1.657 0.822 14.711 1 97 390 ILE A N 1
ATOM 2955 C CA . ILE A 1 390 ? -2.492 0.059 15.633 1 97 390 ILE A CA 1
ATOM 2956 C C . ILE A 1 390 ? -2.506 0.739 17 1 97 390 ILE A C 1
ATOM 2958 O O . ILE A 1 390 ? -3.566 0.913 17.609 1 97 390 ILE A O 1
ATOM 2962 N N . PHE A 1 391 ? -1.427 1.259 17.438 1 97.06 391 PHE A N 1
ATOM 2963 C CA . PHE A 1 391 ? -1.306 1.681 18.828 1 97.06 391 PHE A CA 1
ATOM 2964 C C . PHE A 1 391 ? -1.713 3.141 19 1 97.06 391 PHE A C 1
ATOM 2966 O O . PHE A 1 391 ? -1.916 3.613 20.109 1 97.06 391 PHE A O 1
ATOM 2973 N N . SER A 1 392 ? -1.864 3.863 17.906 1 97.38 392 SER A N 1
ATOM 2974 C CA . SER A 1 392 ? -2.402 5.215 18.016 1 97.38 392 SER A CA 1
ATOM 2975 C C . SER A 1 392 ? -3.881 5.195 18.391 1 97.38 392 SER A C 1
ATOM 2977 O O . SER A 1 392 ? -4.441 6.223 18.766 1 97.38 392 SER A O 1
ATOM 2979 N N . GLY A 1 393 ? -4.531 4.008 18.25 1 93.62 393 GLY A N 1
ATOM 2980 C CA . GLY A 1 393 ? -5.918 3.859 18.672 1 93.62 393 GLY A CA 1
ATOM 2981 C C . GLY A 1 393 ? -6.879 4.684 17.828 1 93.62 393 GLY A C 1
ATOM 2982 O O . GLY A 1 393 ? -6.828 4.641 16.594 1 93.62 393 GLY A O 1
ATOM 2983 N N . HIS A 1 394 ? -7.777 5.336 18.516 1 92.56 394 HIS A N 1
ATOM 2984 C CA . HIS A 1 394 ? -8.766 6.148 17.812 1 92.56 394 HIS A CA 1
ATOM 2985 C C . HIS A 1 394 ? -8.344 7.613 17.766 1 92.56 394 HIS A C 1
ATOM 2987 O O . HIS A 1 394 ? -9.195 8.5 17.672 1 92.56 394 HIS A O 1
ATOM 2993 N N . HIS A 1 395 ? -7.094 7.863 17.969 1 96.12 395 HIS A N 1
ATOM 2994 C CA . HIS A 1 395 ? -6.578 9.227 17.969 1 96.12 395 HIS A CA 1
ATOM 2995 C C . HIS A 1 395 ? -5.938 9.562 16.625 1 96.12 395 HIS A C 1
ATOM 2997 O O . HIS A 1 395 ? -5.539 8.672 15.875 1 96.12 395 HIS A O 1
ATOM 3003 N N . GLY A 1 396 ? -5.859 10.836 16.344 1 97.19 396 GLY A N 1
ATOM 3004 C CA . GLY A 1 396 ? -5.266 11.305 15.102 1 97.19 396 GLY A CA 1
ATOM 3005 C C . GLY A 1 396 ? -5.359 12.805 14.922 1 97.19 396 GLY A C 1
ATOM 3006 O O . GLY A 1 396 ? -5.969 13.492 15.742 1 97.19 396 GLY A O 1
ATOM 3007 N N . LEU A 1 397 ? -4.805 13.25 13.914 1 97.81 397 LEU A N 1
ATOM 3008 C CA . LEU A 1 397 ? -4.727 14.672 13.625 1 97.81 397 LEU A CA 1
ATOM 3009 C C . LEU A 1 397 ? -6.102 15.242 13.305 1 97.81 397 LEU A C 1
ATOM 3011 O O . LEU A 1 397 ? -6.375 16.406 13.578 1 97.81 397 LEU A O 1
ATOM 3015 N N . TRP A 1 398 ? -6.953 14.43 12.68 1 97.88 398 TRP A N 1
ATOM 3016 C CA . TRP A 1 398 ? -8.195 14.961 12.125 1 97.88 398 TRP A CA 1
ATOM 3017 C C . TRP A 1 398 ? -9.406 14.227 12.688 1 97.88 398 TRP A C 1
ATOM 3019 O O . TRP A 1 398 ? -9.75 13.141 12.219 1 97.88 398 TRP A O 1
ATOM 3029 N N . PRO A 1 399 ? -10.109 14.844 13.531 1 97.19 399 PRO A N 1
ATOM 3030 C CA . PRO A 1 399 ? -11.25 14.25 14.219 1 97.19 399 PRO A CA 1
ATOM 3031 C C . PRO A 1 399 ? -12.344 13.797 13.25 1 97.19 399 PRO A C 1
ATOM 3033 O O . PRO A 1 399 ? -13.164 12.938 13.602 1 97.19 399 PRO A O 1
ATOM 3036 N N . SER A 1 400 ? -12.383 14.266 12.047 1 97.25 400 SER A N 1
ATOM 3037 C CA . SER A 1 400 ? -13.438 13.961 11.086 1 97.25 400 SER A CA 1
ATOM 3038 C C . SER A 1 400 ? -13.211 12.609 10.414 1 97.25 400 SER A C 1
ATOM 3040 O O . SER A 1 400 ? -14.086 12.102 9.719 1 97.25 400 SER A O 1
ATOM 3042 N N . GLN A 1 401 ? -12.047 11.953 10.617 1 97.5 401 GLN A N 1
ATOM 3043 C CA . GLN A 1 401 ? -11.781 10.641 10.047 1 97.5 401 GLN A CA 1
ATOM 3044 C C . GLN A 1 401 ? -12.695 9.578 10.648 1 97.5 401 GLN A C 1
ATOM 3046 O O . GLN A 1 401 ? -12.867 9.531 11.867 1 97.5 401 GLN A O 1
ATOM 3051 N N . LYS A 1 402 ? -13.25 8.773 9.812 1 97.56 402 LYS A N 1
ATOM 3052 C CA . LYS A 1 402 ? -14.07 7.652 10.281 1 97.56 402 LYS A CA 1
ATOM 3053 C C . LYS A 1 402 ? -13.195 6.449 10.625 1 97.56 402 LYS A C 1
ATOM 3055 O O . LYS A 1 402 ? -12.133 6.25 10.039 1 97.56 402 LYS A O 1
ATOM 3060 N N . ILE A 1 403 ? -13.625 5.633 11.562 1 96.81 403 ILE A N 1
ATOM 3061 C CA . ILE A 1 403 ? -12.844 4.508 12.07 1 96.81 403 ILE A CA 1
ATOM 3062 C C . ILE A 1 403 ? -13.484 3.195 11.633 1 96.81 403 ILE A C 1
ATOM 3064 O O . ILE A 1 403 ? -14.68 2.971 11.867 1 96.81 403 ILE A O 1
ATOM 3068 N N . PHE A 1 404 ? -12.734 2.338 11.047 1 96.69 404 PHE A N 1
ATOM 3069 C CA . PHE A 1 404 ? -13.164 0.997 10.664 1 96.69 404 PHE A CA 1
ATOM 3070 C C . PHE A 1 404 ? -12.195 -0.051 11.195 1 96.69 404 PHE A C 1
ATOM 3072 O O . PHE A 1 404 ? -11.234 0.282 11.898 1 96.69 404 PHE A O 1
ATOM 3079 N N . GLU A 1 405 ? -12.469 -1.353 10.953 1 93.56 405 GLU A N 1
ATOM 3080 C CA . GLU A 1 405 ? -11.562 -2.422 11.367 1 93.56 405 GLU A CA 1
ATOM 3081 C C . GLU A 1 405 ? -10.195 -2.27 10.711 1 93.56 405 GLU A C 1
ATOM 3083 O O . GLU A 1 405 ? -10.094 -1.787 9.578 1 93.56 405 GLU A O 1
ATOM 3088 N N . PRO A 1 406 ? -9.164 -2.594 11.43 1 94.06 406 PRO A N 1
ATOM 3089 C CA . PRO A 1 406 ? -9.125 -3.418 12.641 1 94.06 406 PRO A CA 1
ATOM 3090 C C . PRO A 1 406 ? -9.25 -2.596 13.922 1 94.06 406 PRO A C 1
ATOM 3092 O O . PRO A 1 406 ? -9.484 -3.152 14.992 1 94.06 406 PRO A O 1
ATOM 3095 N N . LYS A 1 407 ? -9.141 -1.301 13.867 1 93.88 407 LYS A N 1
ATOM 3096 C CA . LYS A 1 407 ? -9.102 -0.479 15.07 1 93.88 407 LYS A CA 1
ATOM 3097 C C . LYS A 1 407 ? -10.453 -0.478 15.781 1 93.88 407 LYS A C 1
ATOM 3099 O O . LYS A 1 407 ? -10.508 -0.488 17.016 1 93.88 407 LYS A O 1
ATOM 3104 N N . SER A 1 408 ? -11.57 -0.429 15.008 1 93.5 408 SER A N 1
ATOM 3105 C CA . SER A 1 408 ? -12.883 -0.428 15.648 1 93.5 408 SER A CA 1
ATOM 3106 C C . SER A 1 408 ? -13.086 -1.677 16.5 1 93.5 408 SER A C 1
ATOM 3108 O O . SER A 1 408 ? -13.562 -1.591 17.641 1 93.5 408 SER A O 1
ATOM 3110 N N . ARG A 1 409 ? -12.656 -2.793 15.953 1 90.69 409 ARG A N 1
ATOM 3111 C CA . ARG A 1 409 ? -12.773 -4.047 16.688 1 90.69 409 ARG A CA 1
ATOM 3112 C C . ARG A 1 409 ? -11.805 -4.078 17.875 1 90.69 409 ARG A C 1
ATOM 3114 O O . ARG A 1 409 ? -12.188 -4.461 18.969 1 90.69 409 ARG A O 1
ATOM 3121 N N . LEU A 1 410 ? -10.609 -3.686 17.688 1 91.81 410 LEU A N 1
ATOM 3122 C CA . LEU A 1 410 ? -9.562 -3.74 18.703 1 91.81 410 LEU A CA 1
ATOM 3123 C C . LEU A 1 410 ? -9.914 -2.842 19.875 1 91.81 410 LEU A C 1
ATOM 3125 O O . LEU A 1 410 ? -9.594 -3.168 21.031 1 91.81 410 LEU A O 1
ATOM 3129 N N . TYR A 1 411 ? -10.609 -1.753 19.625 1 92.06 411 TYR A N 1
ATOM 3130 C CA . TYR A 1 411 ? -10.867 -0.774 20.672 1 92.06 411 TYR A CA 1
ATOM 3131 C C . TYR A 1 411 ? -12.352 -0.697 21 1 92.06 411 TYR A C 1
ATOM 3133 O O . TYR A 1 411 ? -12.812 0.249 21.641 1 92.06 411 TYR A O 1
ATOM 3141 N N . ASN A 1 412 ? -13.156 -1.692 20.531 1 89.75 412 ASN A N 1
ATOM 3142 C CA . ASN A 1 412 ? -14.578 -1.848 20.828 1 89.75 412 ASN A CA 1
ATOM 3143 C C . ASN A 1 412 ? -15.359 -0.592 20.453 1 89.75 412 ASN A C 1
ATOM 3145 O O . ASN A 1 412 ? -16.078 -0.039 21.297 1 89.75 412 ASN A O 1
ATOM 3149 N N . ILE A 1 413 ? -15.086 -0.149 19.219 1 91.81 413 ILE A N 1
ATOM 3150 C CA . ILE A 1 413 ? -15.773 0.999 18.641 1 91.81 413 ILE A CA 1
ATOM 3151 C C . ILE A 1 413 ? -16.672 0.54 17.484 1 91.81 413 ILE A C 1
ATOM 3153 O O . ILE A 1 413 ? -16.297 -0.362 16.734 1 91.81 413 ILE A O 1
ATOM 3157 N N . GLU A 1 414 ? -17.844 1.161 17.359 1 93.12 414 GLU A N 1
ATOM 3158 C CA . GLU A 1 414 ? -18.703 0.869 16.219 1 93.12 414 GLU A CA 1
ATOM 3159 C C . GLU A 1 414 ? -18.078 1.347 14.906 1 93.12 414 GLU A C 1
ATOM 3161 O O . GLU A 1 414 ? -17.516 2.439 14.852 1 93.12 414 GLU A O 1
ATOM 3166 N N . ASP A 1 415 ? -18.219 0.582 13.844 1 94.38 415 ASP A N 1
ATOM 3167 C CA . ASP A 1 415 ? -17.656 0.948 12.539 1 94.38 415 ASP A CA 1
ATOM 3168 C C . ASP A 1 415 ? -18.328 2.211 12 1 94.38 415 ASP A C 1
ATOM 3170 O O . ASP A 1 415 ? -19.547 2.354 12.062 1 94.38 415 ASP A O 1
ATOM 3174 N N . GLY A 1 416 ? -17.453 3.104 11.57 1 94.56 416 GLY A N 1
ATOM 3175 C CA . GLY A 1 416 ? -18 4.234 10.844 1 94.56 416 GLY A CA 1
ATOM 3176 C C . GLY A 1 416 ? -18.125 5.488 11.68 1 94.56 416 GLY A C 1
ATOM 3177 O O . GLY A 1 416 ? -18.375 6.574 11.156 1 94.56 416 GLY A O 1
ATOM 3178 N N . LEU A 1 417 ? -17.875 5.34 12.977 1 95.69 417 LEU A N 1
ATOM 3179 C CA . LEU A 1 417 ? -17.844 6.539 13.812 1 95.69 417 LEU A CA 1
ATOM 3180 C C . LEU A 1 417 ? -16.578 7.352 13.547 1 95.69 417 LEU A C 1
ATOM 3182 O O . LEU A 1 417 ? -15.523 6.785 13.266 1 95.69 417 LEU A O 1
ATOM 3186 N N . SER A 1 418 ? -16.703 8.664 13.633 1 96 418 SER A N 1
ATOM 3187 C CA . SER A 1 418 ? -15.516 9.516 13.508 1 96 418 SER A CA 1
ATOM 3188 C C . SER A 1 418 ? -14.719 9.547 14.805 1 96 418 SER A C 1
ATOM 3190 O O . SER A 1 418 ? -15.227 9.172 15.859 1 96 418 SER A O 1
ATOM 3192 N N . ILE A 1 419 ? -13.547 9.977 14.75 1 95.06 419 ILE A N 1
ATOM 3193 C CA . ILE A 1 419 ? -12.703 10.148 15.93 1 95.06 419 ILE A CA 1
ATOM 3194 C C . ILE A 1 419 ? -13.391 11.094 16.922 1 95.06 419 ILE A C 1
ATOM 3196 O O . ILE A 1 419 ? -13.398 10.844 18.125 1 95.06 419 ILE A O 1
ATOM 3200 N N . GLU A 1 420 ? -13.953 12.117 16.375 1 94.75 420 GLU A N 1
ATOM 3201 C CA . GLU A 1 420 ? -14.656 13.102 17.203 1 94.75 420 GLU A CA 1
ATOM 3202 C C . GLU A 1 420 ? -15.812 12.461 17.953 1 94.75 420 GLU A C 1
ATOM 3204 O O . GLU A 1 420 ? -16.016 12.727 19.141 1 94.75 420 GLU A O 1
ATOM 3209 N N . ASP A 1 421 ? -16.562 11.633 17.266 1 94.5 421 ASP A N 1
ATOM 3210 C CA . ASP A 1 421 ? -17.703 10.961 17.875 1 94.5 421 ASP A CA 1
ATOM 3211 C C . ASP A 1 421 ? -17.25 10.094 19.047 1 94.5 421 ASP A C 1
ATOM 3213 O O . ASP A 1 421 ? -17.906 10.07 20.094 1 94.5 421 ASP A O 1
ATOM 3217 N N . VAL A 1 422 ? -16.188 9.438 18.906 1 93.25 422 VAL A N 1
ATOM 3218 C CA . VAL A 1 422 ? -15.695 8.516 19.906 1 93.25 422 VAL A CA 1
ATOM 3219 C C . VAL A 1 422 ? -15.18 9.305 21.125 1 93.25 422 VAL A C 1
ATOM 3221 O O . VAL A 1 422 ? -15.43 8.922 22.266 1 93.25 422 VAL A O 1
ATOM 3224 N N . GLU A 1 423 ? -14.477 10.391 20.859 1 90.75 423 GLU A N 1
ATOM 3225 C CA . GLU A 1 423 ? -13.93 11.211 21.938 1 90.75 423 GLU A CA 1
ATOM 3226 C C . GLU A 1 423 ? -15.039 11.883 22.734 1 90.75 423 GLU A C 1
ATOM 3228 O O . GLU A 1 423 ? -14.938 12.008 23.953 1 90.75 423 GLU A O 1
ATOM 3233 N N . LYS A 1 424 ? -16.094 12.281 22.094 1 89.81 424 LYS A N 1
ATOM 3234 C CA . LYS A 1 424 ? -17.219 12.906 22.766 1 89.81 424 LYS A CA 1
ATOM 3235 C C . LYS A 1 424 ? -17.938 11.898 23.672 1 89.81 424 LYS A C 1
ATOM 3237 O O . LYS A 1 424 ? -18.359 12.242 24.781 1 89.81 424 LYS A O 1
ATOM 3242 N N . LYS A 1 425 ? -18.125 10.742 23.156 1 86.62 425 LYS A N 1
ATOM 3243 C CA . LYS A 1 425 ? -18.781 9.695 23.922 1 86.62 425 LYS A CA 1
ATOM 3244 C C . LYS A 1 425 ? -17.969 9.344 25.172 1 86.62 425 LYS A C 1
ATOM 3246 O O . LYS A 1 425 ? -18.547 9.047 26.219 1 86.62 425 LYS A O 1
ATOM 3251 N N . LYS A 1 426 ? -16.688 9.383 25.109 1 81.25 426 LYS A N 1
ATOM 3252 C CA . LYS A 1 426 ? -15.82 9.078 26.25 1 81.25 426 LYS A CA 1
ATOM 3253 C C . LYS A 1 426 ? -15.898 10.172 27.312 1 81.25 426 LYS A C 1
ATOM 3255 O O . LYS A 1 426 ? -15.844 9.883 28.5 1 81.25 426 LYS A O 1
ATOM 3260 N N . ARG A 1 427 ? -16.078 11.359 26.891 1 75.94 427 ARG A N 1
ATOM 3261 C CA . ARG A 1 427 ? -16.141 12.484 27.812 1 75.94 427 ARG A CA 1
ATOM 3262 C C . ARG A 1 427 ? -17.484 12.5 28.547 1 75.94 427 ARG A C 1
ATOM 3264 O O . ARG A 1 427 ? -17.547 12.906 29.719 1 75.94 427 ARG A O 1
ATOM 3271 N N . HIS A 1 428 ? -18.406 12.031 27.891 1 71.25 428 HIS A N 1
ATOM 3272 C CA . HIS A 1 428 ? -19.703 12.008 28.531 1 71.25 428 HIS A CA 1
ATOM 3273 C C . HIS A 1 428 ? -19.812 10.859 29.531 1 71.25 428 HIS A C 1
ATOM 3275 O O . HIS A 1 428 ? -20.625 10.914 30.453 1 71.25 428 HIS A O 1
ATOM 3281 N N . LYS A 1 429 ? -19.188 9.828 29.297 1 68.31 429 LYS A N 1
ATOM 3282 C CA . LYS A 1 429 ? -19.203 8.695 30.219 1 68.31 429 LYS A CA 1
ATOM 3283 C C . LYS A 1 429 ? -18.359 8.977 31.469 1 68.31 429 LYS A C 1
ATOM 3285 O O . LYS A 1 429 ? -18.547 8.344 32.5 1 68.31 429 LYS A O 1
ATOM 3290 N N . LYS A 1 430 ? -17.453 10.133 31.375 1 53.28 430 LYS A N 1
ATOM 3291 C CA . LYS A 1 430 ? -16.672 10.5 32.562 1 53.28 430 LYS A CA 1
ATOM 3292 C C . LYS A 1 430 ? -17.406 11.555 33.375 1 53.28 430 LYS A C 1
ATOM 3294 O O . LYS A 1 430 ? -18.062 12.445 32.844 1 53.28 430 LYS A O 1
ATOM 3299 N N . MET B 1 1 ? -11.477 2.365 30.422 1 50 1 MET B N 1
ATOM 3300 C CA . MET B 1 1 ? -10.109 2.457 29.906 1 50 1 MET B CA 1
ATOM 3301 C C . MET B 1 1 ? -9.414 1.102 29.969 1 50 1 MET B C 1
ATOM 3303 O O . MET B 1 1 ? -8.789 0.674 29 1 50 1 MET B O 1
ATOM 3307 N N . ASN B 1 2 ? -9.875 0.364 31.062 1 64 2 ASN B N 1
ATOM 3308 C CA . ASN B 1 2 ? -9.242 -0.912 31.375 1 64 2 ASN B CA 1
ATOM 3309 C C . ASN B 1 2 ? -9.766 -2.033 30.484 1 64 2 ASN B C 1
ATOM 3311 O O . ASN B 1 2 ? -8.984 -2.852 29.984 1 64 2 ASN B O 1
ATOM 3315 N N . ILE B 1 3 ? -11.086 -1.898 30.219 1 66.69 3 ILE B N 1
ATOM 3316 C CA . ILE B 1 3 ? -11.672 -2.977 29.438 1 66.69 3 ILE B CA 1
ATOM 3317 C C . ILE B 1 3 ? -11.211 -2.869 27.984 1 66.69 3 ILE B C 1
ATOM 3319 O O . ILE B 1 3 ? -10.914 -3.881 27.344 1 66.69 3 ILE B O 1
ATOM 3323 N N . ALA B 1 4 ? -11.062 -1.643 27.578 1 74.88 4 ALA B N 1
ATOM 3324 C CA . ALA B 1 4 ? -10.617 -1.422 26.203 1 74.88 4 ALA B CA 1
ATOM 3325 C C . ALA B 1 4 ? -9.195 -1.931 26 1 74.88 4 ALA B C 1
ATOM 3327 O O . ALA B 1 4 ? -8.891 -2.559 24.984 1 74.88 4 ALA B O 1
ATOM 3328 N N . TYR B 1 5 ? -8.43 -1.708 26.984 1 79.25 5 TYR B N 1
ATOM 3329 C CA . TYR B 1 5 ? -7.039 -2.141 26.891 1 79.25 5 TYR B CA 1
ATOM 3330 C C . TYR B 1 5 ? -6.934 -3.658 26.984 1 79.25 5 TYR B C 1
ATOM 3332 O O . TYR B 1 5 ? -6.086 -4.273 26.344 1 79.25 5 TYR B O 1
ATOM 3340 N N . ARG B 1 6 ? -7.801 -4.227 27.797 1 82.94 6 ARG B N 1
ATOM 3341 C CA . ARG B 1 6 ? -7.812 -5.68 27.922 1 82.94 6 ARG B CA 1
ATOM 3342 C C . ARG B 1 6 ? -8.266 -6.344 26.625 1 82.94 6 ARG B C 1
ATOM 3344 O O . ARG B 1 6 ? -7.707 -7.359 26.219 1 82.94 6 ARG B O 1
ATOM 3351 N N . THR B 1 7 ? -9.195 -5.758 26.062 1 84 7 THR B N 1
ATOM 3352 C CA . THR B 1 7 ? -9.695 -6.27 24.797 1 84 7 THR B CA 1
ATOM 3353 C C . THR B 1 7 ? -8.641 -6.133 23.703 1 84 7 THR B C 1
ATOM 3355 O O . THR B 1 7 ? -8.453 -7.039 22.891 1 84 7 THR B O 1
ATOM 3358 N N . LEU B 1 8 ? -8.008 -5.008 23.734 1 88.75 8 LEU B N 1
ATOM 3359 C CA . LEU B 1 8 ? -6.938 -4.758 22.781 1 88.75 8 LEU B CA 1
ATOM 3360 C C . LEU B 1 8 ? -5.84 -5.809 22.906 1 88.75 8 LEU B C 1
ATOM 3362 O O . LEU B 1 8 ? -5.473 -6.449 21.922 1 88.75 8 LEU B O 1
ATOM 3366 N N . MET B 1 9 ? -5.375 -5.988 24.078 1 90.44 9 MET B N 1
ATOM 3367 C CA . MET B 1 9 ? -4.258 -6.898 24.312 1 90.44 9 MET B CA 1
ATOM 3368 C C . MET B 1 9 ? -4.656 -8.336 24.016 1 90.44 9 MET B C 1
ATOM 3370 O O . MET B 1 9 ? -3.891 -9.078 23.391 1 90.44 9 MET B O 1
ATOM 3374 N N . ALA B 1 10 ? -5.82 -8.75 24.422 1 90.81 10 ALA B N 1
ATOM 3375 C CA . ALA B 1 10 ? -6.289 -10.109 24.188 1 90.81 10 ALA B CA 1
ATOM 3376 C C . ALA B 1 10 ? -6.406 -10.398 22.688 1 90.81 10 ALA B C 1
ATOM 3378 O O . ALA B 1 10 ? -5.988 -11.461 22.219 1 90.81 10 ALA B O 1
ATOM 3379 N N . THR B 1 11 ? -6.977 -9.477 22 1 91.06 11 THR B N 1
ATOM 3380 C CA . THR B 1 11 ? -7.168 -9.664 20.562 1 91.06 11 THR B CA 1
ATOM 3381 C C . THR B 1 11 ? -5.832 -9.648 19.828 1 91.06 11 THR B C 1
ATOM 3383 O O . THR B 1 11 ? -5.598 -10.461 18.938 1 91.06 11 THR B O 1
ATOM 3386 N N . LEU B 1 12 ? -4.98 -8.758 20.234 1 93.56 12 LEU B N 1
ATOM 3387 C CA . LEU B 1 12 ? -3.668 -8.648 19.609 1 93.56 12 LEU B CA 1
ATOM 3388 C C . LEU B 1 12 ? -2.842 -9.906 19.875 1 93.56 12 LEU B C 1
ATOM 3390 O O . LEU B 1 12 ? -2.182 -10.422 18.969 1 93.56 12 LEU B O 1
ATOM 3394 N N . ILE B 1 13 ? -2.855 -10.383 21.047 1 94.56 13 ILE B N 1
ATOM 3395 C CA . ILE B 1 13 ? -2.111 -11.578 21.422 1 94.56 13 ILE B CA 1
ATOM 3396 C C . ILE B 1 13 ? -2.635 -12.773 20.625 1 94.56 13 ILE B C 1
ATOM 3398 O O . ILE B 1 13 ? -1.854 -13.594 20.141 1 94.56 13 ILE B O 1
ATOM 3402 N N . LYS B 1 14 ? -3.912 -12.844 20.516 1 94.31 14 LYS B N 1
ATOM 3403 C CA . LYS B 1 14 ? -4.535 -13.914 19.75 1 94.31 14 LYS B CA 1
ATOM 3404 C C . LYS B 1 14 ? -4.102 -13.859 18.281 1 94.31 14 LYS B C 1
ATOM 3406 O O . LYS B 1 14 ? -3.74 -14.883 17.703 1 94.31 14 LYS B O 1
ATOM 3411 N N . TRP B 1 15 ? -4.164 -12.695 17.703 1 95.06 15 TRP B N 1
ATOM 3412 C CA . TRP B 1 15 ? -3.809 -12.516 16.297 1 95.06 15 TRP B CA 1
ATOM 3413 C C . TRP B 1 15 ? -2.336 -12.836 16.062 1 95.06 15 TRP B C 1
ATOM 3415 O O . TRP B 1 15 ? -1.98 -13.477 15.07 1 95.06 15 TRP B O 1
ATOM 3425 N N . ILE B 1 16 ? -1.502 -12.414 16.969 1 96.81 16 ILE B N 1
ATOM 3426 C CA . ILE B 1 16 ? -0.068 -12.664 16.875 1 96.81 16 ILE B CA 1
ATOM 3427 C C . ILE B 1 16 ? 0.215 -14.148 17.062 1 96.81 16 ILE B C 1
ATOM 3429 O O . ILE B 1 16 ? 1.032 -14.734 16.344 1 96.81 16 ILE B O 1
ATOM 3433 N N . PHE B 1 17 ? -0.452 -14.773 17.969 1 97.25 17 PHE B N 1
ATOM 3434 C CA . PHE B 1 17 ? -0.279 -16.188 18.266 1 97.25 17 PHE B CA 1
ATOM 3435 C C . PHE B 1 17 ? -0.635 -17.031 17.047 1 97.25 17 PHE B C 1
ATOM 3437 O O . PHE B 1 17 ? 0.17 -17.859 16.594 1 97.25 17 PHE B O 1
ATOM 3444 N N . PHE B 1 18 ? -1.798 -16.828 16.547 1 97.62 18 PHE B N 1
ATOM 3445 C CA . PHE B 1 18 ? -2.24 -17.609 15.406 1 97.62 18 PHE B CA 1
ATOM 3446 C C . PHE B 1 18 ? -1.397 -17.297 14.18 1 97.62 18 PHE B C 1
ATOM 3448 O O . PHE B 1 18 ? -1.079 -18.203 13.391 1 97.62 18 PHE B O 1
ATOM 3455 N N . GLY B 1 19 ? -1.055 -15.992 13.969 1 98.19 19 GLY B N 1
ATOM 3456 C CA . GLY B 1 19 ? -0.175 -15.641 12.867 1 98.19 19 GLY B CA 1
ATOM 3457 C C . GLY B 1 19 ? 1.172 -16.328 12.938 1 98.19 19 GLY B C 1
ATOM 3458 O O . GLY B 1 19 ? 1.702 -16.766 11.914 1 98.19 19 GLY B O 1
ATOM 3459 N N . THR B 1 20 ? 1.657 -16.422 14.125 1 98.5 20 THR B N 1
ATOM 3460 C CA . THR B 1 20 ? 2.959 -17.047 14.336 1 98.5 20 THR B CA 1
ATOM 3461 C C . THR B 1 20 ? 2.891 -18.547 14.055 1 98.5 20 THR B C 1
ATOM 3463 O O . THR B 1 20 ? 3.75 -19.094 13.359 1 98.5 20 THR B O 1
ATOM 3466 N N . ILE B 1 21 ? 1.905 -19.203 14.523 1 98.56 21 ILE B N 1
ATOM 3467 C CA . ILE B 1 21 ? 1.749 -20.641 14.328 1 98.56 21 ILE B CA 1
ATOM 3468 C C . ILE B 1 21 ? 1.599 -20.938 12.844 1 98.56 21 ILE B C 1
ATOM 3470 O O . ILE B 1 21 ? 2.275 -21.828 12.312 1 98.56 21 ILE B O 1
ATOM 3474 N N . ILE B 1 22 ? 0.771 -20.203 12.234 1 98.62 22 ILE B N 1
ATOM 3475 C CA . ILE B 1 22 ? 0.53 -20.391 10.805 1 98.62 22 ILE B CA 1
ATOM 3476 C C . ILE B 1 22 ? 1.809 -20.109 10.023 1 98.62 22 ILE B C 1
ATOM 3478 O O . ILE B 1 22 ? 2.174 -20.859 9.117 1 98.62 22 ILE B O 1
ATOM 3482 N N . GLY B 1 23 ? 2.479 -19.047 10.391 1 98.75 23 GLY B N 1
ATOM 3483 C CA . GLY B 1 23 ? 3.727 -18.688 9.727 1 98.75 23 GLY B CA 1
ATOM 3484 C C . GLY B 1 23 ? 4.789 -19.766 9.859 1 98.75 23 GLY B C 1
ATOM 3485 O O . GLY B 1 23 ? 5.492 -20.062 8.891 1 98.75 23 GLY B O 1
ATOM 3486 N N . ILE B 1 24 ? 4.914 -20.312 11 1 98.75 24 ILE B N 1
ATOM 3487 C CA . ILE B 1 24 ? 5.926 -21.328 11.258 1 98.75 24 ILE B CA 1
ATOM 3488 C C . ILE B 1 24 ? 5.637 -22.578 10.414 1 98.75 24 ILE B C 1
ATOM 3490 O O . ILE B 1 24 ? 6.531 -23.109 9.758 1 98.75 24 ILE B O 1
ATOM 3494 N N . ILE B 1 25 ? 4.418 -23.016 10.438 1 98.81 25 ILE B N 1
ATOM 3495 C CA . ILE B 1 25 ? 4.051 -24.234 9.719 1 98.81 25 ILE B CA 1
ATOM 3496 C C . ILE B 1 25 ? 4.184 -24 8.219 1 98.81 25 ILE B C 1
ATOM 3498 O O . ILE B 1 25 ? 4.797 -24.812 7.512 1 98.81 25 ILE B O 1
ATOM 3502 N N . ILE B 1 26 ? 3.674 -22.922 7.773 1 98.75 26 ILE B N 1
ATOM 3503 C CA . ILE B 1 26 ? 3.678 -22.656 6.336 1 98.75 26 ILE B CA 1
ATOM 3504 C C . ILE B 1 26 ? 5.102 -22.359 5.871 1 98.75 26 ILE B C 1
ATOM 3506 O O . ILE B 1 26 ? 5.492 -22.75 4.766 1 98.75 26 ILE B O 1
ATOM 3510 N N . GLY B 1 27 ? 5.867 -21.594 6.699 1 98.75 27 GLY B N 1
ATOM 3511 C CA . GLY B 1 27 ? 7.27 -21.391 6.355 1 98.75 27 GLY B CA 1
ATOM 3512 C C . GLY B 1 27 ? 8.023 -22.703 6.18 1 98.75 27 GLY B C 1
ATOM 3513 O O . GLY B 1 27 ? 8.812 -22.844 5.238 1 98.75 27 GLY B O 1
ATOM 3514 N N . SER B 1 28 ? 7.789 -23.625 6.98 1 98.81 28 SER B N 1
ATOM 3515 C CA . SER B 1 28 ? 8.461 -24.922 6.926 1 98.81 28 SER B CA 1
ATOM 3516 C C . SER B 1 28 ? 7.977 -25.75 5.738 1 98.81 28 SER B C 1
ATOM 3518 O O . SER B 1 28 ? 8.781 -26.359 5.027 1 98.81 28 SER B O 1
ATOM 3520 N N . THR B 1 29 ? 6.707 -25.812 5.562 1 98.69 29 THR B N 1
ATOM 3521 C CA . THR B 1 29 ? 6.18 -26.578 4.441 1 98.69 29 THR B CA 1
ATOM 3522 C C . THR B 1 29 ? 6.586 -25.953 3.113 1 98.69 29 THR B C 1
ATOM 3524 O O . THR B 1 29 ? 6.805 -26.656 2.127 1 98.69 29 THR B O 1
ATOM 3527 N N . THR B 1 30 ? 6.633 -24.641 3.088 1 98.62 30 THR B N 1
ATOM 3528 C CA . THR B 1 30 ? 7.035 -23.984 1.852 1 98.62 30 THR B CA 1
ATOM 3529 C C . THR B 1 30 ? 8.516 -24.219 1.564 1 98.62 30 THR B C 1
ATOM 3531 O O . THR B 1 30 ? 8.914 -24.359 0.406 1 98.62 30 THR B O 1
ATOM 3534 N N . ALA B 1 31 ? 9.312 -24.25 2.617 1 98.62 31 ALA B N 1
ATOM 3535 C CA . ALA B 1 31 ? 10.711 -24.641 2.432 1 98.62 31 ALA B CA 1
ATOM 3536 C C . ALA B 1 31 ? 10.82 -26.016 1.775 1 98.62 31 ALA B C 1
ATOM 3538 O O . ALA B 1 31 ? 11.641 -26.219 0.881 1 98.62 31 ALA B O 1
ATOM 3539 N N . LEU B 1 32 ? 10.016 -26.922 2.225 1 98.56 32 LEU B N 1
ATOM 3540 C CA . LEU B 1 32 ? 9.977 -28.25 1.63 1 98.56 32 LEU B CA 1
ATOM 3541 C C . LEU B 1 32 ? 9.562 -28.188 0.165 1 98.56 32 LEU B C 1
ATOM 3543 O O . LEU B 1 32 ? 10.156 -28.844 -0.689 1 98.56 32 LEU B O 1
ATOM 3547 N N . LEU B 1 33 ? 8.547 -27.422 -0.102 1 98.5 33 LEU B N 1
ATOM 3548 C CA . LEU B 1 33 ? 8.055 -27.25 -1.465 1 98.5 33 LEU B CA 1
ATOM 3549 C C . LEU B 1 33 ? 9.156 -26.734 -2.381 1 98.5 33 LEU B C 1
ATOM 3551 O O . LEU B 1 33 ? 9.383 -27.281 -3.465 1 98.5 33 LEU B O 1
ATOM 3555 N N . LEU B 1 34 ? 9.812 -25.703 -1.957 1 97.81 34 LEU B N 1
ATOM 3556 C CA . LEU B 1 34 ? 10.812 -25.031 -2.785 1 97.81 34 LEU B CA 1
ATOM 3557 C C . LEU B 1 34 ? 12.016 -25.938 -3.025 1 97.81 34 LEU B C 1
ATOM 3559 O O . LEU B 1 34 ? 12.461 -26.094 -4.164 1 97.81 34 LEU B O 1
ATOM 3563 N N . THR B 1 35 ? 12.516 -26.594 -2.033 1 97.75 35 THR B N 1
ATOM 3564 C CA . THR B 1 35 ? 13.711 -27.422 -2.141 1 97.75 35 THR B CA 1
ATOM 3565 C C . THR B 1 35 ? 13.422 -28.688 -2.943 1 97.75 35 THR B C 1
ATOM 3567 O O . THR B 1 35 ? 14.234 -29.094 -3.777 1 97.75 35 THR B O 1
ATOM 3570 N N . THR B 1 36 ? 12.297 -29.25 -2.676 1 98.19 36 THR B N 1
ATOM 3571 C CA . THR B 1 36 ? 11.922 -30.453 -3.404 1 98.19 36 THR B CA 1
ATOM 3572 C C . THR B 1 36 ? 11.68 -30.141 -4.879 1 98.19 36 THR B C 1
ATOM 3574 O O . THR B 1 36 ? 12.094 -30.906 -5.754 1 98.19 36 THR B O 1
ATOM 3577 N N . ASN B 1 37 ? 10.992 -29.078 -5.141 1 96.94 37 ASN B N 1
ATOM 3578 C CA . ASN B 1 37 ? 10.742 -28.688 -6.523 1 96.94 37 ASN B CA 1
ATOM 3579 C C . ASN B 1 37 ? 12.047 -28.422 -7.273 1 96.94 37 ASN B C 1
ATOM 3581 O O . ASN B 1 37 ? 12.156 -28.75 -8.461 1 96.94 37 ASN B O 1
ATOM 3585 N N . ASP B 1 38 ? 12.961 -27.75 -6.633 1 96.12 38 ASP B N 1
ATOM 3586 C CA . ASP B 1 38 ? 14.258 -27.5 -7.258 1 96.12 38 ASP B CA 1
ATOM 3587 C C . ASP B 1 38 ? 14.969 -28.812 -7.602 1 96.12 38 ASP B C 1
ATOM 3589 O O . ASP B 1 38 ? 15.492 -28.969 -8.703 1 96.12 38 ASP B O 1
ATOM 3593 N N . MET B 1 39 ? 14.945 -29.719 -6.668 1 97.38 39 MET B N 1
ATOM 3594 C CA . MET B 1 39 ? 15.578 -31.016 -6.871 1 97.38 39 MET B CA 1
ATOM 3595 C C . MET B 1 39 ? 14.891 -31.781 -8 1 97.38 39 MET B C 1
ATOM 3597 O O . MET B 1 39 ? 15.562 -32.344 -8.867 1 97.38 39 MET B O 1
ATOM 3601 N N . LEU B 1 40 ? 13.633 -31.781 -8.023 1 98 40 LEU B N 1
ATOM 3602 C CA . LEU B 1 40 ? 12.875 -32.531 -9.023 1 98 40 LEU B CA 1
ATOM 3603 C C . LEU B 1 40 ? 13.031 -31.875 -10.398 1 98 40 LEU B C 1
ATOM 3605 O O . LEU B 1 40 ? 13.102 -32.562 -11.414 1 98 40 LEU B O 1
ATOM 3609 N N . GLY B 1 41 ? 13 -30.562 -10.406 1 96.38 41 GLY B N 1
ATOM 3610 C CA . GLY B 1 41 ? 13.234 -29.859 -11.664 1 96.38 41 GLY B CA 1
ATOM 3611 C C . GLY B 1 41 ? 14.586 -30.172 -12.273 1 96.38 41 GLY B C 1
ATOM 3612 O O . GLY B 1 41 ? 14.688 -30.391 -13.484 1 96.38 41 GLY B O 1
ATOM 3613 N N . GLU B 1 42 ? 15.625 -30.203 -11.484 1 96.5 42 GLU B N 1
ATOM 3614 C CA . GLU B 1 42 ? 16.969 -30.547 -11.938 1 96.5 42 GLU B CA 1
ATOM 3615 C C . GLU B 1 42 ? 17.031 -31.984 -12.43 1 96.5 42 GLU B C 1
ATOM 3617 O O . GLU B 1 42 ? 17.703 -32.281 -13.43 1 96.5 42 GLU B O 1
ATOM 3622 N N . THR B 1 43 ? 16.422 -32.844 -11.719 1 98 43 THR B N 1
ATOM 3623 C CA . THR B 1 43 ? 16.375 -34.219 -12.117 1 98 43 THR B CA 1
ATOM 3624 C C . THR B 1 43 ? 15.758 -34.375 -13.508 1 98 43 THR B C 1
ATOM 3626 O O . THR B 1 43 ? 16.281 -35.125 -14.344 1 98 43 THR B O 1
ATOM 3629 N N . ARG B 1 44 ? 14.672 -33.719 -13.742 1 97.62 44 ARG B N 1
ATOM 3630 C CA . ARG B 1 44 ? 14.016 -33.75 -15.047 1 97.62 44 ARG B CA 1
ATOM 3631 C C . ARG B 1 44 ? 14.914 -33.156 -16.125 1 97.62 44 ARG B C 1
ATOM 3633 O O . ARG B 1 44 ? 14.977 -33.688 -17.25 1 97.62 44 ARG B O 1
ATOM 3640 N N . GLU B 1 45 ? 15.539 -32.062 -15.812 1 95.25 45 GLU B N 1
ATOM 3641 C CA . GLU B 1 45 ? 16.406 -31.406 -16.781 1 95.25 45 GLU B CA 1
ATOM 3642 C C . GLU B 1 45 ? 17.562 -32.312 -17.203 1 95.25 45 GLU B C 1
ATOM 3644 O O . GLU B 1 45 ? 18 -32.281 -18.359 1 95.25 45 GLU B O 1
ATOM 3649 N N . ASN B 1 46 ? 18.016 -33.156 -16.297 1 96.31 46 ASN B N 1
ATOM 3650 C CA . ASN B 1 46 ? 19.109 -34.094 -16.594 1 96.31 46 ASN B CA 1
ATOM 3651 C C . ASN B 1 46 ? 18.578 -35.375 -17.219 1 96.31 46 ASN B C 1
ATOM 3653 O O . ASN B 1 46 ? 19.359 -36.188 -17.734 1 96.31 46 ASN B O 1
ATOM 3657 N N . ASN B 1 47 ? 17.266 -35.531 -17.078 1 97.75 47 ASN B N 1
ATOM 3658 C CA . ASN B 1 47 ? 16.625 -36.719 -17.594 1 97.75 47 ASN B CA 1
ATOM 3659 C C . ASN B 1 47 ? 15.352 -36.375 -18.359 1 97.75 47 ASN B C 1
ATOM 3661 O O . ASN B 1 47 ? 14.242 -36.719 -17.938 1 97.75 47 ASN B O 1
ATOM 3665 N N . SER B 1 48 ? 15.492 -35.938 -19.516 1 95.88 48 SER B N 1
ATOM 3666 C CA . SER B 1 48 ? 14.383 -35.375 -20.297 1 95.88 48 SER B CA 1
ATOM 3667 C C . SER B 1 48 ? 13.383 -36.469 -20.672 1 95.88 48 SER B C 1
ATOM 3669 O O . SER B 1 48 ? 12.227 -36.156 -20.984 1 95.88 48 SER B O 1
ATOM 3671 N N . TRP B 1 49 ? 13.812 -37.719 -20.672 1 97 49 TRP B N 1
ATOM 3672 C CA . TRP B 1 49 ? 12.914 -38.812 -21.016 1 97 49 TRP B CA 1
ATOM 3673 C C . TRP B 1 49 ? 11.758 -38.906 -20.031 1 97 49 TRP B C 1
ATOM 3675 O O . TRP B 1 49 ? 10.719 -39.531 -20.328 1 97 49 TRP B O 1
ATOM 3685 N N . LEU B 1 50 ? 11.875 -38.312 -18.828 1 98.56 50 LEU B N 1
ATOM 3686 C CA . LEU B 1 50 ? 10.828 -38.312 -17.812 1 98.56 50 LEU B CA 1
ATOM 3687 C C . LEU B 1 50 ? 9.578 -37.625 -18.312 1 98.56 50 LEU B C 1
ATOM 3689 O O . LEU B 1 50 ? 8.469 -37.906 -17.875 1 98.56 50 LEU B O 1
ATOM 3693 N N . ILE B 1 51 ? 9.766 -36.688 -19.25 1 98.69 51 ILE B N 1
ATOM 3694 C CA . ILE B 1 51 ? 8.664 -35.906 -19.781 1 98.69 51 ILE B CA 1
ATOM 3695 C C . ILE B 1 51 ? 7.656 -36.812 -20.469 1 98.69 51 ILE B C 1
ATOM 3697 O O . ILE B 1 51 ? 6.449 -36.562 -20.438 1 98.69 51 ILE B O 1
ATOM 3701 N N . PHE B 1 52 ? 8.109 -37.969 -21 1 98.5 52 PHE B N 1
ATOM 3702 C CA . PHE B 1 52 ? 7.246 -38.906 -21.719 1 98.5 52 PHE B CA 1
ATOM 3703 C C . PHE B 1 52 ? 6.258 -39.594 -20.766 1 98.5 52 PHE B C 1
ATOM 3705 O O . PHE B 1 52 ? 5.262 -40.156 -21.203 1 98.5 52 PHE B O 1
ATOM 3712 N N . PHE B 1 53 ? 6.484 -39.438 -19.453 1 98.81 53 PHE B N 1
ATOM 3713 C CA . PHE B 1 53 ? 5.613 -40.062 -18.453 1 98.81 53 PHE B CA 1
ATOM 3714 C C . PHE B 1 53 ? 4.59 -39.062 -17.938 1 98.81 53 PHE B C 1
ATOM 3716 O O . PHE B 1 53 ? 3.803 -39.375 -17.047 1 98.81 53 PHE B O 1
ATOM 3723 N N . LEU B 1 54 ? 4.57 -37.875 -18.484 1 98.88 54 LEU B N 1
ATOM 3724 C CA . LEU B 1 54 ? 3.65 -36.844 -18.016 1 98.88 54 LEU B CA 1
ATOM 3725 C C . LEU B 1 54 ? 2.203 -37.312 -18.156 1 98.88 54 LEU B C 1
ATOM 3727 O O . LEU B 1 54 ? 1.381 -37.031 -17.266 1 98.88 54 LEU B O 1
ATOM 3731 N N . PRO B 1 55 ? 1.796 -38 -19.297 1 98.88 55 PRO B N 1
ATOM 3732 C CA . PRO B 1 55 ? 0.421 -38.5 -19.359 1 98.88 55 PRO B CA 1
ATOM 3733 C C . PRO B 1 55 ? 0.072 -39.406 -18.203 1 98.88 55 PRO B C 1
ATOM 3735 O O . PRO B 1 55 ? -1.019 -39.312 -17.641 1 98.88 55 PRO B O 1
ATOM 3738 N N . LEU B 1 56 ? 0.974 -40.281 -17.812 1 98.81 56 LEU B N 1
ATOM 3739 C CA . LEU B 1 56 ? 0.748 -41.188 -16.703 1 98.81 56 LEU B CA 1
ATOM 3740 C C . LEU B 1 56 ? 0.685 -40.406 -15.375 1 98.81 56 LEU B C 1
ATOM 3742 O O . LEU B 1 56 ? -0.102 -40.75 -14.492 1 98.81 56 LEU B O 1
ATOM 3746 N N . GLY B 1 57 ? 1.574 -39.469 -15.258 1 98.81 57 GLY B N 1
ATOM 3747 C CA . GLY B 1 57 ? 1.482 -38.594 -14.102 1 98.81 57 GLY B CA 1
ATOM 3748 C C . GLY B 1 57 ? 0.131 -37.906 -13.977 1 98.81 57 GLY B C 1
ATOM 3749 O O . GLY B 1 57 ? -0.371 -37.719 -12.867 1 98.81 57 GLY B O 1
ATOM 3750 N N . GLY B 1 58 ? -0.426 -37.531 -15.141 1 98.81 58 GLY B N 1
ATOM 3751 C CA . GLY B 1 58 ? -1.758 -36.938 -15.156 1 98.81 58 GLY B CA 1
ATOM 3752 C C . GLY B 1 58 ? -2.822 -37.875 -14.602 1 98.81 58 GLY B C 1
ATOM 3753 O O . GLY B 1 58 ? -3.713 -37.438 -13.867 1 98.81 58 GLY B O 1
ATOM 3754 N N . ILE B 1 59 ? -2.719 -39.125 -14.922 1 98.75 59 ILE B N 1
ATOM 3755 C CA . ILE B 1 59 ? -3.656 -40.125 -14.414 1 98.75 59 ILE B CA 1
ATOM 3756 C C . ILE B 1 59 ? -3.545 -40.188 -12.891 1 98.75 59 ILE B C 1
ATOM 3758 O O . ILE B 1 59 ? -4.559 -40.25 -12.188 1 98.75 59 ILE B O 1
ATOM 3762 N N . VAL B 1 60 ? -2.377 -40.188 -12.375 1 98.81 60 VAL B N 1
ATOM 3763 C CA . VAL B 1 60 ? -2.141 -40.281 -10.938 1 98.81 60 VAL B CA 1
ATOM 3764 C C . VAL B 1 60 ? -2.746 -39.062 -10.234 1 98.81 60 VAL B C 1
ATOM 3766 O O . VAL B 1 60 ? -3.438 -39.188 -9.227 1 98.81 60 VAL B O 1
ATOM 3769 N N . ILE B 1 61 ? -2.5 -37.906 -10.766 1 98.75 61 ILE B N 1
ATOM 3770 C CA . ILE B 1 61 ? -3.014 -36.656 -10.172 1 98.75 61 ILE B CA 1
ATOM 3771 C C . ILE B 1 61 ? -4.539 -36.656 -10.227 1 98.75 61 ILE B C 1
ATOM 3773 O O . ILE B 1 61 ? -5.199 -36.344 -9.234 1 98.75 61 ILE B O 1
ATOM 3777 N N . GLY B 1 62 ? -5.059 -37 -11.414 1 98.56 62 GLY B N 1
ATOM 3778 C CA . GLY B 1 62 ? -6.504 -37.094 -11.531 1 98.56 62 GLY B CA 1
ATOM 3779 C C . GLY B 1 62 ? -7.121 -38.062 -10.539 1 98.56 62 GLY B C 1
ATOM 3780 O O . GLY B 1 62 ? -8.156 -37.75 -9.938 1 98.56 62 GLY B O 1
ATOM 3781 N N . PHE B 1 63 ? -6.496 -39.188 -10.406 1 98.38 63 PHE B N 1
ATOM 3782 C CA . PHE B 1 63 ? -6.961 -40.188 -9.453 1 98.38 63 PHE B CA 1
ATOM 3783 C C . PHE B 1 63 ? -6.949 -39.625 -8.031 1 98.38 63 PHE B C 1
ATOM 3785 O O . PHE B 1 63 ? -7.914 -39.812 -7.289 1 98.38 63 PHE B O 1
ATOM 3792 N N . MET B 1 64 ? -5.902 -38.969 -7.625 1 98.44 64 MET B N 1
ATOM 3793 C CA . MET B 1 64 ? -5.762 -38.406 -6.289 1 98.44 64 MET B CA 1
ATOM 3794 C C . MET B 1 64 ? -6.871 -37.406 -6.008 1 98.44 64 MET B C 1
ATOM 3796 O O . MET B 1 64 ? -7.508 -37.438 -4.949 1 98.44 64 MET B O 1
ATOM 3800 N N . TYR B 1 65 ? -7.152 -36.562 -6.961 1 98.06 65 TYR B N 1
ATOM 3801 C CA . TYR B 1 65 ? -8.125 -35.5 -6.73 1 98.06 65 TYR B CA 1
ATOM 3802 C C . TYR B 1 65 ? -9.547 -36.062 -6.785 1 98.06 65 TYR B C 1
ATOM 3804 O O . TYR B 1 65 ? -10.43 -35.562 -6.062 1 98.06 65 TYR B O 1
ATOM 3812 N N . MET B 1 66 ? -9.812 -37.031 -7.617 1 97.31 66 MET B N 1
ATOM 3813 C CA . MET B 1 66 ? -11.156 -37.625 -7.73 1 97.31 66 MET B CA 1
ATOM 3814 C C . MET B 1 66 ? -11.508 -38.438 -6.492 1 97.31 66 MET B C 1
ATOM 3816 O O . MET B 1 66 ? -12.664 -38.438 -6.062 1 97.31 66 MET B O 1
ATOM 3820 N N . ASN B 1 67 ? -10.477 -39 -5.879 1 97.12 67 ASN B N 1
ATOM 3821 C CA . ASN B 1 67 ? -10.75 -39.906 -4.777 1 97.12 67 ASN B CA 1
ATOM 3822 C C . ASN B 1 67 ? -10.523 -39.25 -3.424 1 97.12 67 ASN B C 1
ATOM 3824 O O . ASN B 1 67 ? -11.18 -39.594 -2.439 1 97.12 67 ASN B O 1
ATOM 3828 N N . PHE B 1 68 ? -9.617 -38.25 -3.404 1 97.44 68 PHE B N 1
ATOM 3829 C CA . PHE B 1 68 ? -9.258 -37.719 -2.104 1 97.44 68 PHE B CA 1
ATOM 3830 C C . PHE B 1 68 ? -9.469 -36.188 -2.074 1 97.44 68 PHE B C 1
ATOM 3832 O O . PHE B 1 68 ? -9.344 -35.562 -1.022 1 97.44 68 PHE B O 1
ATOM 3839 N N . GLY B 1 69 ? -9.844 -35.625 -3.166 1 96.88 69 GLY B N 1
ATOM 3840 C CA . GLY B 1 69 ? -9.867 -34.188 -3.26 1 96.88 69 GLY B CA 1
ATOM 3841 C C . GLY B 1 69 ? -11.219 -33.594 -2.908 1 96.88 69 GLY B C 1
ATOM 3842 O O . GLY B 1 69 ? -11.344 -32.375 -2.775 1 96.88 69 GLY B O 1
ATOM 3843 N N . LYS B 1 70 ? -12.188 -34.438 -2.666 1 96.31 70 LYS B N 1
ATOM 3844 C CA . LYS B 1 70 ? -13.539 -33.938 -2.426 1 96.31 70 LYS B CA 1
ATOM 3845 C C . LYS B 1 70 ? -14.023 -34.344 -1.034 1 96.31 70 LYS B C 1
ATOM 3847 O O . LYS B 1 70 ? -13.656 -35.375 -0.513 1 96.31 70 LYS B O 1
ATOM 3852 N N . SER B 1 71 ? -14.75 -33.344 -0.422 1 94.38 71 SER B N 1
ATOM 3853 C CA . SER B 1 71 ? -15.391 -33.594 0.861 1 94.38 71 SER B CA 1
ATOM 3854 C C . SER B 1 71 ? -16.562 -32.625 1.087 1 94.38 71 SER B C 1
ATOM 3856 O O . SER B 1 71 ? -16.406 -31.422 0.978 1 94.38 71 SER B O 1
ATOM 3858 N N . PHE B 1 72 ? -17.766 -33.156 1.392 1 91.5 72 PHE B N 1
ATOM 3859 C CA . PHE B 1 72 ? -18.969 -32.406 1.773 1 91.5 72 PHE B CA 1
ATOM 3860 C C . PHE B 1 72 ? -19.25 -31.297 0.781 1 91.5 72 PHE B C 1
ATOM 3862 O O . PHE B 1 72 ? -19.453 -30.141 1.175 1 91.5 72 PHE B O 1
ATOM 3869 N N . GLY B 1 73 ? -19.141 -31.547 -0.448 1 90.94 73 GLY B N 1
ATOM 3870 C CA . GLY B 1 73 ? -19.516 -30.594 -1.482 1 90.94 73 GLY B CA 1
ATOM 3871 C C . GLY B 1 73 ? -18.391 -29.641 -1.849 1 90.94 73 GLY B C 1
ATOM 3872 O O . GLY B 1 73 ? -18.547 -28.797 -2.746 1 90.94 73 GLY B O 1
ATOM 3873 N N . ASN B 1 74 ? -17.266 -29.781 -1.176 1 95 74 ASN B N 1
ATOM 3874 C CA . ASN B 1 74 ? -16.094 -28.984 -1.491 1 95 74 ASN B CA 1
ATOM 3875 C C . ASN B 1 74 ? -15.062 -29.781 -2.293 1 95 74 ASN B C 1
ATOM 3877 O O . ASN B 1 74 ? -14.875 -30.969 -2.055 1 95 74 ASN B O 1
ATOM 3881 N N . ASP B 1 75 ? -14.469 -29.125 -3.264 1 96.19 75 ASP B N 1
ATOM 3882 C CA . ASP B 1 75 ? -13.555 -29.781 -4.195 1 96.19 75 ASP B CA 1
ATOM 3883 C C . ASP B 1 75 ? -12.188 -29.109 -4.191 1 96.19 75 ASP B C 1
ATOM 3885 O O . ASP B 1 75 ? -12.07 -27.953 -4.609 1 96.19 75 ASP B O 1
ATOM 3889 N N . SER B 1 76 ? -11.172 -29.812 -3.82 1 96.56 76 SER B N 1
ATOM 3890 C CA . SER B 1 76 ? -9.812 -29.281 -3.764 1 96.56 76 SER B CA 1
ATOM 3891 C C . SER B 1 76 ? -9.289 -28.969 -5.156 1 96.56 76 SER B C 1
ATOM 3893 O O . SER B 1 76 ? -8.328 -28.203 -5.305 1 96.56 76 SER B O 1
ATOM 3895 N N . ALA B 1 77 ? -9.914 -29.547 -6.141 1 95.81 77 ALA B N 1
ATOM 3896 C CA . ALA B 1 77 ? -9.477 -29.312 -7.516 1 95.81 77 ALA B CA 1
ATOM 3897 C C . ALA B 1 77 ? -9.734 -27.859 -7.93 1 95.81 77 ALA B C 1
ATOM 3899 O O . ALA B 1 77 ? -9.18 -27.391 -8.922 1 95.81 77 ALA B O 1
ATOM 3900 N N . LYS B 1 78 ? -10.547 -27.125 -7.145 1 95.75 78 LYS B N 1
ATOM 3901 C CA . LYS B 1 78 ? -10.781 -25.703 -7.406 1 95.75 78 LYS B CA 1
ATOM 3902 C C . LYS B 1 78 ? -9.547 -24.875 -7.074 1 95.75 78 LYS B C 1
ATOM 3904 O O . LYS B 1 78 ? -9.438 -23.719 -7.496 1 95.75 78 LYS B O 1
ATOM 3909 N N . GLY B 1 79 ? -8.648 -25.453 -6.301 1 97.06 79 GLY B N 1
ATOM 3910 C CA . GLY B 1 79 ? -7.395 -24.781 -5.984 1 97.06 79 GLY B CA 1
ATOM 3911 C C . GLY B 1 79 ? -7.59 -23.484 -5.227 1 97.06 79 GLY B C 1
ATOM 3912 O O . GLY B 1 79 ? -8.328 -23.438 -4.238 1 97.06 79 GLY B O 1
ATOM 3913 N N . ASN B 1 80 ? -6.965 -22.453 -5.66 1 97.56 80 ASN B N 1
ATOM 3914 C CA . ASN B 1 80 ? -7.02 -21.156 -4.992 1 97.56 80 ASN B CA 1
ATOM 3915 C C . ASN B 1 80 ? -8.43 -20.578 -5.012 1 97.56 80 ASN B C 1
ATOM 3917 O O . ASN B 1 80 ? -8.789 -19.766 -4.156 1 97.56 80 ASN B O 1
ATOM 3921 N N . ASN B 1 81 ? -9.266 -21 -5.977 1 97.94 81 ASN B N 1
ATOM 3922 C CA . ASN B 1 81 ? -10.664 -20.578 -5.965 1 97.94 81 ASN B CA 1
ATOM 3923 C C . ASN B 1 81 ? -11.383 -21.062 -4.707 1 97.94 81 ASN B C 1
ATOM 3925 O O . ASN B 1 81 ? -12.211 -20.344 -4.148 1 97.94 81 ASN B O 1
ATOM 3929 N N . LEU B 1 82 ? -11.078 -22.266 -4.281 1 97.94 82 LEU B N 1
ATOM 3930 C CA . LEU B 1 82 ? -11.688 -22.781 -3.059 1 97.94 82 LEU B CA 1
ATOM 3931 C C . LEU B 1 82 ? -11.258 -21.953 -1.848 1 97.94 82 LEU B C 1
ATOM 3933 O O . LEU B 1 82 ? -12.062 -21.703 -0.95 1 97.94 82 LEU B O 1
ATOM 3937 N N . VAL B 1 83 ? -10.008 -21.578 -1.813 1 97.94 83 VAL B N 1
ATOM 3938 C CA . VAL B 1 83 ? -9.477 -20.766 -0.726 1 97.94 83 VAL B CA 1
ATOM 3939 C C . VAL B 1 83 ? -10.195 -19.422 -0.693 1 97.94 83 VAL B C 1
ATOM 3941 O O . VAL B 1 83 ? -10.617 -18.969 0.37 1 97.94 83 VAL B O 1
ATOM 3944 N N . ILE B 1 84 ? -10.367 -18.812 -1.856 1 97.81 84 ILE B N 1
ATOM 3945 C CA . ILE B 1 84 ? -11.047 -17.516 -1.972 1 97.81 84 ILE B CA 1
ATOM 3946 C C . ILE B 1 84 ? -12.5 -17.672 -1.537 1 97.81 84 ILE B C 1
ATOM 3948 O O . ILE B 1 84 ? -13.023 -16.828 -0.797 1 97.81 84 ILE B O 1
ATOM 3952 N N . GLU B 1 85 ? -13.141 -18.719 -1.974 1 97.31 85 GLU B N 1
ATOM 3953 C CA . GLU B 1 85 ? -14.523 -18.984 -1.577 1 97.31 85 GLU B CA 1
ATOM 3954 C C . GLU B 1 85 ? -14.633 -19.203 -0.072 1 97.31 85 GLU B C 1
ATOM 3956 O O . GLU B 1 85 ? -15.633 -18.828 0.545 1 97.31 85 GLU B O 1
ATOM 3961 N N . GLY B 1 86 ? -13.625 -19.844 0.464 1 95.88 86 GLY B N 1
ATOM 3962 C CA . GLY B 1 86 ? -13.578 -20 1.908 1 95.88 86 GLY B CA 1
ATOM 3963 C C . GLY B 1 86 ? -13.531 -18.688 2.658 1 95.88 86 GLY B C 1
ATOM 3964 O O . GLY B 1 86 ? -14.203 -18.531 3.682 1 95.88 86 GLY B O 1
ATOM 3965 N N . VAL B 1 87 ? -12.789 -17.766 2.197 1 95.75 87 VAL B N 1
ATOM 3966 C CA . VAL B 1 87 ? -12.688 -16.453 2.807 1 95.75 87 VAL B CA 1
ATOM 3967 C C . VAL B 1 87 ? -14.031 -15.734 2.719 1 95.75 87 VAL B C 1
ATOM 3969 O O . VAL B 1 87 ? -14.422 -15.008 3.637 1 95.75 87 VAL B O 1
ATOM 3972 N N . HIS B 1 88 ? -14.75 -15.977 1.623 1 94.44 88 HIS B N 1
ATOM 3973 C CA . HIS B 1 88 ? -16.047 -15.328 1.423 1 94.44 88 HIS B CA 1
ATOM 3974 C C . HIS B 1 88 ? -17.156 -16.078 2.15 1 94.44 88 HIS B C 1
ATOM 3976 O O . HIS B 1 88 ? -18.312 -15.641 2.145 1 94.44 88 HIS B O 1
ATOM 3982 N N . GLY B 1 89 ? -16.859 -17.219 2.709 1 92.25 89 GLY B N 1
ATOM 3983 C CA . GLY B 1 89 ? -17.844 -18 3.445 1 92.25 89 GLY B CA 1
ATOM 3984 C C . GLY B 1 89 ? -18.75 -18.828 2.547 1 92.25 89 GLY B C 1
ATOM 3985 O O . GLY B 1 89 ? -19.797 -19.297 2.977 1 92.25 89 GLY B O 1
ATOM 3986 N N . LYS B 1 90 ? -18.266 -19.047 1.347 1 93.81 90 LYS B N 1
ATOM 3987 C CA . LYS B 1 90 ? -19.078 -19.766 0.374 1 93.81 90 LYS B CA 1
ATOM 3988 C C . LYS B 1 90 ? -18.703 -21.25 0.332 1 93.81 90 LYS B C 1
ATOM 3990 O O . LYS B 1 90 ? -19.453 -22.062 -0.202 1 93.81 90 LYS B O 1
ATOM 3995 N N . ALA B 1 91 ? -17.547 -21.547 0.823 1 95.75 91 ALA B N 1
ATOM 3996 C CA . ALA B 1 91 ? -17.047 -22.922 0.833 1 95.75 91 ALA B CA 1
ATOM 3997 C C . ALA B 1 91 ? -16.141 -23.156 2.031 1 95.75 91 ALA B C 1
ATOM 3999 O O . ALA B 1 91 ? -15.82 -22.234 2.773 1 95.75 91 ALA B O 1
ATOM 4000 N N . LYS B 1 92 ? -15.883 -24.375 2.189 1 95.38 92 LYS B N 1
ATOM 4001 C CA . LYS B 1 92 ? -14.945 -24.766 3.244 1 95.38 92 LYS B CA 1
ATOM 4002 C C . LYS B 1 92 ? -13.641 -25.297 2.658 1 95.38 92 LYS B C 1
ATOM 4004 O O . LYS B 1 92 ? -13.664 -26.203 1.826 1 95.38 92 LYS B O 1
ATOM 4009 N N . VAL B 1 93 ? -12.562 -24.75 3.111 1 97.25 93 VAL B N 1
ATOM 4010 C CA . VAL B 1 93 ? -11.266 -25.266 2.695 1 97.25 93 VAL B CA 1
ATOM 4011 C C . VAL B 1 93 ? -11.008 -26.625 3.338 1 97.25 93 VAL B C 1
ATOM 4013 O O . VAL B 1 93 ? -11.391 -26.859 4.488 1 97.25 93 VAL B O 1
ATOM 4016 N N . LEU B 1 94 ? -10.359 -27.469 2.643 1 97.56 94 LEU B N 1
ATOM 4017 C CA . LEU B 1 94 ? -10.125 -28.828 3.137 1 97.56 94 LEU B CA 1
ATOM 4018 C C . LEU B 1 94 ? -8.711 -28.953 3.686 1 97.56 94 LEU B C 1
ATOM 4020 O O . LEU B 1 94 ? -7.754 -28.453 3.094 1 97.56 94 LEU B O 1
ATOM 4024 N N . LYS B 1 95 ? -8.516 -29.688 4.711 1 97.06 95 LYS B N 1
ATOM 4025 C CA . LYS B 1 95 ? -7.211 -29.891 5.336 1 97.06 95 LYS B CA 1
ATOM 4026 C C . LYS B 1 95 ? -6.285 -30.703 4.422 1 97.06 95 LYS B C 1
ATOM 4028 O O . LYS B 1 95 ? -5.066 -30.516 4.445 1 97.06 95 LYS B O 1
ATOM 4033 N N . ARG B 1 96 ? -6.855 -31.547 3.678 1 97.44 96 ARG B N 1
ATOM 4034 C CA . ARG B 1 96 ? -6.047 -32.438 2.836 1 97.44 96 ARG B CA 1
ATOM 4035 C C . ARG B 1 96 ? -5.656 -31.734 1.538 1 97.44 96 ARG B C 1
ATOM 4037 O O . ARG B 1 96 ? -4.859 -32.25 0.759 1 97.44 96 ARG B O 1
ATOM 4044 N N . MET B 1 97 ? -6.168 -30.578 1.254 1 97.94 97 MET B N 1
ATOM 4045 C CA . MET B 1 97 ? -5.871 -29.828 0.039 1 97.94 97 MET B CA 1
ATOM 4046 C C . MET B 1 97 ? -4.375 -29.547 -0.078 1 97.94 97 MET B C 1
ATOM 4048 O O . MET B 1 97 ? -3.795 -29.703 -1.154 1 97.94 97 MET B O 1
ATOM 4052 N N . GLY B 1 98 ? -3.746 -29.141 1.033 1 98.12 98 GLY B N 1
ATOM 4053 C CA . GLY B 1 98 ? -2.334 -28.797 1.059 1 98.12 98 GLY B CA 1
ATOM 4054 C C . GLY B 1 98 ? -1.433 -29.953 0.638 1 98.12 98 GLY B C 1
ATOM 4055 O O . GLY B 1 98 ? -0.695 -29.828 -0.344 1 98.12 98 GLY B O 1
ATOM 4056 N N . PRO B 1 99 ? -1.514 -31.062 1.318 1 98.19 99 PRO B N 1
ATOM 4057 C CA . PRO B 1 99 ? -0.708 -32.219 0.934 1 98.19 99 PRO B CA 1
ATOM 4058 C C . PRO B 1 99 ? -0.992 -32.688 -0.491 1 98.19 99 PRO B C 1
ATOM 4060 O O . PRO B 1 99 ? -0.068 -33.062 -1.217 1 98.19 99 PRO B O 1
ATOM 4063 N N . LEU B 1 100 ? -2.215 -32.656 -0.894 1 98.38 100 LEU B N 1
ATOM 4064 C CA . LEU B 1 100 ? -2.594 -33.094 -2.23 1 98.38 100 LEU B CA 1
ATOM 4065 C C . LEU B 1 100 ? -1.93 -32.25 -3.299 1 98.38 100 LEU B C 1
ATOM 4067 O O . LEU B 1 100 ? -1.379 -32.781 -4.27 1 98.38 100 LEU B O 1
ATOM 4071 N N . VAL B 1 101 ? -2.008 -30.938 -3.113 1 98.69 101 VAL B N 1
ATOM 4072 C CA . VAL B 1 101 ? -1.467 -30.047 -4.137 1 98.69 101 VAL B CA 1
ATOM 4073 C C . VAL B 1 101 ? 0.057 -30.141 -4.148 1 98.69 101 VAL B C 1
ATOM 4075 O O . VAL B 1 101 ? 0.686 -30.016 -5.203 1 98.69 101 VAL B O 1
ATOM 4078 N N . TYR B 1 102 ? 0.715 -30.344 -2.994 1 98.69 102 TYR B N 1
ATOM 4079 C CA . TYR B 1 102 ? 2.166 -30.484 -2.963 1 98.69 102 TYR B CA 1
ATOM 4080 C C . TYR B 1 102 ? 2.609 -31.719 -3.732 1 98.69 102 TYR B C 1
ATOM 4082 O O . TYR B 1 102 ? 3.494 -31.641 -4.59 1 98.69 102 TYR B O 1
ATOM 4090 N N . ILE B 1 103 ? 1.966 -32.844 -3.5 1 98.62 103 ILE B N 1
ATOM 4091 C CA . ILE B 1 103 ? 2.299 -34.094 -4.211 1 98.62 103 ILE B CA 1
ATOM 4092 C C . ILE B 1 103 ? 2.029 -33.906 -5.703 1 98.62 103 ILE B C 1
ATOM 4094 O O . ILE B 1 103 ? 2.85 -34.281 -6.535 1 98.62 103 ILE B O 1
ATOM 4098 N N . GLY B 1 104 ? 0.87 -33.344 -5.996 1 98.75 104 GLY B N 1
ATOM 4099 C CA . GLY B 1 104 ? 0.56 -33.062 -7.391 1 98.75 104 GLY B CA 1
ATOM 4100 C C . GLY B 1 104 ? 1.579 -3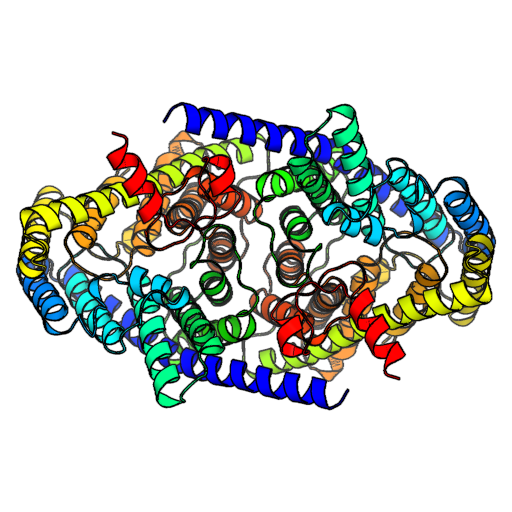2.156 -8.062 1 98.75 104 GLY B C 1
ATOM 4101 O O . GLY B 1 104 ? 1.931 -32.375 -9.227 1 98.75 104 GLY B O 1
ATOM 4102 N N . THR B 1 105 ? 2.008 -31.125 -7.352 1 98.75 105 THR B N 1
ATOM 4103 C CA . THR B 1 105 ? 2.996 -30.188 -7.883 1 98.75 105 THR B CA 1
ATOM 4104 C C . THR B 1 105 ? 4.328 -30.891 -8.125 1 98.75 105 THR B C 1
ATOM 4106 O O . THR B 1 105 ? 4.98 -30.672 -9.141 1 98.75 105 THR B O 1
ATOM 4109 N N . PHE B 1 106 ? 4.727 -31.766 -7.219 1 98.69 106 PHE B N 1
ATOM 4110 C CA . PHE B 1 106 ? 5.957 -32.531 -7.375 1 98.69 106 PHE B CA 1
ATOM 4111 C C . PHE B 1 106 ? 5.906 -33.406 -8.625 1 98.69 106 PHE B C 1
ATOM 4113 O O . PHE B 1 106 ? 6.863 -33.438 -9.398 1 98.69 106 PHE B O 1
ATOM 4120 N N . ILE B 1 107 ? 4.801 -34.062 -8.867 1 98.81 107 ILE B N 1
ATOM 4121 C CA . ILE B 1 107 ? 4.625 -34.906 -10.039 1 98.81 107 ILE B CA 1
ATOM 4122 C C . ILE B 1 107 ? 4.66 -34.062 -11.305 1 98.81 107 ILE B C 1
ATOM 4124 O O . ILE B 1 107 ? 5.324 -34.406 -12.281 1 98.81 107 ILE B O 1
ATOM 4128 N N . THR B 1 108 ? 3.955 -32.969 -11.289 1 98.81 108 THR B N 1
ATOM 4129 C CA . THR B 1 108 ? 3.879 -32.062 -12.445 1 98.81 108 THR B CA 1
ATOM 4130 C C . THR B 1 108 ? 5.266 -31.547 -12.82 1 98.81 108 THR B C 1
ATOM 4132 O O . THR B 1 108 ? 5.633 -31.562 -14 1 98.81 108 THR B O 1
ATOM 4135 N N . VAL B 1 109 ? 6.02 -31.141 -11.82 1 98.25 109 VAL B N 1
ATOM 4136 C CA . VAL B 1 109 ? 7.344 -30.562 -12.055 1 98.25 109 VAL B CA 1
ATOM 4137 C C . VAL B 1 109 ? 8.305 -31.656 -12.523 1 98.25 109 VAL B C 1
ATOM 4139 O O . VAL B 1 109 ? 9.039 -31.469 -13.492 1 98.25 109 VAL B O 1
ATOM 4142 N N . LEU B 1 110 ? 8.289 -32.812 -11.875 1 98.5 110 LEU B N 1
ATOM 4143 C CA . LEU B 1 110 ? 9.188 -33.906 -12.203 1 98.5 110 LEU B CA 1
ATOM 4144 C C . LEU B 1 110 ? 8.961 -34.375 -13.633 1 98.5 110 LEU B C 1
ATOM 4146 O O . LEU B 1 110 ? 9.914 -34.688 -14.344 1 98.5 110 LEU B O 1
ATOM 4150 N N . LEU B 1 111 ? 7.727 -34.406 -14.055 1 98.75 111 LEU B N 1
ATOM 4151 C CA . LEU B 1 111 ? 7.406 -35 -15.344 1 98.75 111 LEU B CA 1
ATOM 4152 C C . LEU B 1 111 ? 7.258 -33.938 -16.422 1 98.75 111 LEU B C 1
ATOM 4154 O O . LEU B 1 111 ? 6.898 -34.25 -17.562 1 98.75 111 LEU B O 1
ATOM 4158 N N . GLY B 1 112 ? 7.449 -32.688 -16.062 1 98.31 112 GLY B N 1
ATOM 4159 C CA . GLY B 1 112 ? 7.691 -31.688 -17.078 1 98.31 112 GLY B CA 1
ATOM 4160 C C . GLY B 1 112 ? 6.457 -30.875 -17.422 1 98.31 112 GLY B C 1
ATOM 4161 O O . GLY B 1 112 ? 6.391 -30.25 -18.484 1 98.31 112 GLY B O 1
ATOM 4162 N N . GLY B 1 113 ? 5.418 -30.891 -16.594 1 98.62 113 GLY B N 1
ATOM 4163 C CA . GLY B 1 113 ? 4.348 -29.922 -16.75 1 98.62 113 GLY B CA 1
ATOM 4164 C C . GLY B 1 113 ? 4.801 -28.484 -16.531 1 98.62 113 GLY B C 1
ATOM 4165 O O . GLY B 1 113 ? 5.648 -28.234 -15.68 1 98.62 113 GLY B O 1
ATOM 4166 N N . SER B 1 114 ? 4.273 -27.547 -17.328 1 98.62 114 SER B N 1
ATOM 4167 C CA . SER B 1 114 ? 4.602 -26.125 -17.172 1 98.62 114 SER B CA 1
ATOM 4168 C C . SER B 1 114 ? 3.799 -25.5 -16.047 1 98.62 114 SER B C 1
ATOM 4170 O O . SER B 1 114 ? 2.586 -25.297 -16.172 1 98.62 114 SER B O 1
ATOM 4172 N N . THR B 1 115 ? 4.445 -25.234 -14.945 1 98 115 THR B N 1
ATOM 4173 C CA . THR B 1 115 ? 3.75 -24.719 -13.773 1 98 115 THR B CA 1
ATOM 4174 C C . THR B 1 115 ? 4.723 -24.016 -12.828 1 98 115 THR B C 1
ATOM 4176 O O . THR B 1 115 ? 5.941 -24.141 -12.977 1 98 115 THR B O 1
ATOM 4179 N N . GLY B 1 116 ? 4.223 -23.219 -11.969 1 96.38 116 GLY B N 1
ATOM 4180 C CA . GLY B 1 116 ? 4.965 -22.688 -10.836 1 96.38 116 GLY B CA 1
ATOM 4181 C C . GLY B 1 116 ? 4.684 -23.438 -9.547 1 96.38 116 GLY B C 1
ATOM 4182 O O . GLY B 1 116 ? 4.316 -24.609 -9.57 1 96.38 116 GLY B O 1
ATOM 4183 N N . ARG B 1 117 ? 4.93 -22.734 -8.453 1 94.56 117 ARG B N 1
ATOM 4184 C CA . ARG B 1 117 ? 4.781 -23.422 -7.168 1 94.56 117 ARG B CA 1
ATOM 4185 C C . ARG B 1 117 ? 4.082 -22.516 -6.156 1 94.56 117 ARG B C 1
ATOM 4187 O O . ARG B 1 117 ? 3.615 -22.984 -5.117 1 94.56 117 ARG B O 1
ATOM 4194 N N . GLU B 1 118 ? 3.838 -21.266 -6.453 1 92.44 118 GLU B N 1
ATOM 4195 C CA . GLU B 1 118 ? 3.303 -20.297 -5.488 1 92.44 118 GLU B CA 1
ATOM 4196 C C . GLU B 1 118 ? 1.823 -20.562 -5.219 1 92.44 118 GLU B C 1
ATOM 4198 O O . GLU B 1 118 ? 1.343 -20.344 -4.105 1 92.44 118 GLU B O 1
ATOM 4203 N N . GLY B 1 119 ? 1.144 -20.969 -6.258 1 96.19 119 GLY B N 1
ATOM 4204 C CA . GLY B 1 119 ? -0.244 -21.359 -6.059 1 96.19 119 GLY B CA 1
ATOM 4205 C C . GLY B 1 119 ? -0.411 -22.5 -5.07 1 96.19 119 GLY B C 1
ATOM 4206 O O . GLY B 1 119 ? -1.369 -22.516 -4.293 1 96.19 119 GLY B O 1
ATOM 4207 N N . ALA B 1 120 ? 0.507 -23.391 -5.148 1 98.31 120 ALA B N 1
ATOM 4208 C CA . ALA B 1 120 ? 0.498 -24.516 -4.215 1 98.31 120 ALA B CA 1
ATOM 4209 C C . ALA B 1 120 ? 0.759 -24.047 -2.785 1 98.31 120 ALA B C 1
ATOM 4211 O O . ALA B 1 120 ? 0.145 -24.547 -1.839 1 98.31 120 ALA B O 1
ATOM 4212 N N . ALA B 1 121 ? 1.64 -23.094 -2.648 1 98.5 121 ALA B N 1
ATOM 4213 C CA . ALA B 1 121 ? 1.944 -22.547 -1.329 1 98.5 121 ALA B CA 1
ATOM 4214 C C . ALA B 1 121 ? 0.723 -21.844 -0.727 1 98.5 121 ALA B C 1
ATOM 4216 O O . ALA B 1 121 ? 0.478 -21.953 0.478 1 98.5 121 ALA B O 1
ATOM 4217 N N . ILE B 1 122 ? -0.032 -21.156 -1.534 1 98.38 122 ILE B N 1
ATOM 4218 C CA . ILE B 1 122 ? -1.24 -20.484 -1.087 1 98.38 122 ILE B CA 1
ATOM 4219 C C . ILE B 1 122 ? -2.285 -21.5 -0.657 1 98.38 122 ILE B C 1
ATOM 4221 O O . ILE B 1 122 ? -2.934 -21.344 0.38 1 98.38 122 ILE B O 1
ATOM 4225 N N . GLN B 1 123 ? -2.43 -22.547 -1.479 1 98.56 123 GLN B N 1
ATOM 4226 C CA . GLN B 1 123 ? -3.363 -23.609 -1.12 1 98.56 123 GLN B CA 1
ATOM 4227 C C . GLN B 1 123 ? -2.969 -24.281 0.197 1 98.56 123 GLN B C 1
ATOM 4229 O O . GLN B 1 123 ? -3.824 -24.562 1.038 1 98.56 123 GLN B O 1
ATOM 4234 N N . MET B 1 124 ? -1.683 -24.547 0.359 1 98.69 124 MET B N 1
ATOM 4235 C CA . MET B 1 124 ? -1.195 -25.062 1.634 1 98.69 124 MET B CA 1
ATOM 4236 C C . MET B 1 124 ? -1.507 -24.094 2.771 1 98.69 124 MET B C 1
ATOM 4238 O O . MET B 1 124 ? -1.856 -24.516 3.875 1 98.69 124 MET B O 1
ATOM 4242 N N . GLY B 1 125 ? -1.361 -22.844 2.512 1 98.44 125 GLY B N 1
ATOM 4243 C CA . GLY B 1 125 ? -1.739 -21.844 3.49 1 98.44 125 GLY B CA 1
ATOM 4244 C C . GLY B 1 125 ? -3.186 -21.953 3.938 1 98.44 125 GLY B C 1
ATOM 4245 O O . GLY B 1 125 ? -3.479 -21.891 5.133 1 98.44 125 GLY B O 1
ATOM 4246 N N . GLY B 1 126 ? -4.07 -22.078 2.955 1 97.81 126 GLY B N 1
ATOM 4247 C CA . GLY B 1 126 ? -5.469 -22.297 3.281 1 97.81 126 GLY B CA 1
ATOM 4248 C C . GLY B 1 126 ? -5.703 -23.562 4.078 1 97.81 126 GLY B C 1
ATOM 4249 O O . GLY B 1 126 ? -6.477 -23.562 5.039 1 97.81 126 GLY B O 1
ATOM 4250 N N . SER B 1 127 ? -5.027 -24.578 3.699 1 98.12 127 SER B N 1
ATOM 4251 C CA . SER B 1 127 ? -5.145 -25.891 4.34 1 98.12 127 SER B CA 1
ATOM 4252 C C . SER B 1 127 ? -4.688 -25.844 5.793 1 98.12 127 SER B C 1
ATOM 4254 O O . SER B 1 127 ? -5.379 -26.328 6.688 1 98.12 127 SER B O 1
ATOM 4256 N N . VAL B 1 128 ? -3.568 -25.266 6.043 1 98.62 128 VAL B N 1
ATOM 4257 C CA . VAL B 1 128 ? -3.004 -25.156 7.383 1 98.62 128 VAL B CA 1
ATOM 4258 C C . VAL B 1 128 ? -3.906 -24.281 8.25 1 98.62 128 VAL B C 1
ATOM 4260 O O . VAL B 1 128 ? -4.137 -24.578 9.422 1 98.62 128 VAL B O 1
ATOM 4263 N N . SER B 1 129 ? -4.359 -23.188 7.703 1 98.12 129 SER B N 1
ATOM 4264 C CA . SER B 1 129 ? -5.266 -22.312 8.438 1 98.12 129 SER B CA 1
ATOM 4265 C C . SER B 1 129 ? -6.535 -23.062 8.852 1 98.12 129 SER B C 1
ATOM 4267 O O . SER B 1 129 ? -7.035 -22.875 9.961 1 98.12 129 SER B O 1
ATOM 4269 N N . GLN B 1 130 ? -7.016 -23.875 7.926 1 96.88 130 GLN B N 1
ATOM 4270 C CA . GLN B 1 130 ? -8.188 -24.688 8.242 1 96.88 130 GLN B CA 1
ATOM 4271 C C . GLN B 1 130 ? -7.895 -25.656 9.391 1 96.88 130 GLN B C 1
ATOM 4273 O O . GLN B 1 130 ? -8.727 -25.828 10.289 1 96.88 130 GLN B O 1
ATOM 4278 N N . ALA B 1 131 ? -6.797 -26.266 9.383 1 97.69 131 ALA B N 1
ATOM 4279 C CA . ALA B 1 131 ? -6.402 -27.188 10.453 1 97.69 131 ALA B CA 1
ATOM 4280 C C . ALA B 1 131 ? -6.301 -26.453 11.781 1 97.69 131 ALA B C 1
ATOM 4282 O O . ALA B 1 131 ? -6.738 -26.969 12.82 1 97.69 131 ALA B O 1
ATOM 4283 N N . VAL B 1 132 ? -5.703 -25.266 11.766 1 97.56 132 VAL B N 1
ATOM 4284 C CA . VAL B 1 132 ? -5.559 -24.453 12.969 1 97.56 132 VAL B CA 1
ATOM 4285 C C . VAL B 1 132 ? -6.934 -24.031 13.477 1 97.56 132 VAL B C 1
ATOM 4287 O O . VAL B 1 132 ? -7.207 -24.094 14.672 1 97.56 132 VAL B O 1
ATOM 4290 N N . ASN B 1 133 ? -7.777 -23.609 12.57 1 95.81 133 ASN B N 1
ATOM 4291 C CA . ASN B 1 133 ? -9.141 -23.219 12.914 1 95.81 133 ASN B CA 1
ATOM 4292 C C . ASN B 1 133 ? -9.875 -24.359 13.625 1 95.81 133 ASN B C 1
ATOM 4294 O O . ASN B 1 133 ? -10.57 -24.125 14.617 1 95.81 133 ASN B O 1
ATOM 4298 N N . GLN B 1 134 ? -9.711 -25.531 13.141 1 95.19 134 GLN B N 1
ATOM 4299 C CA . GLN B 1 134 ? -10.414 -26.688 13.688 1 95.19 134 GLN B CA 1
ATOM 4300 C C . GLN B 1 134 ? -9.797 -27.125 15.016 1 95.19 134 GLN B C 1
ATOM 4302 O O . GLN B 1 134 ? -10.508 -27.406 15.977 1 95.19 134 GLN B O 1
ATOM 4307 N N . PHE B 1 135 ? -8.523 -27.141 15.031 1 96.56 135 PHE B N 1
ATOM 4308 C CA . PHE B 1 135 ? -7.816 -27.594 16.219 1 96.56 135 PHE B CA 1
ATOM 4309 C C . PHE B 1 135 ? -8.094 -26.672 17.406 1 96.56 135 PHE B C 1
ATOM 4311 O O . PHE B 1 135 ? -8.312 -27.141 18.531 1 96.56 135 PHE B O 1
ATOM 4318 N N . PHE B 1 136 ? -8.133 -25.375 17.219 1 96.25 136 PHE B N 1
ATOM 4319 C CA . PHE B 1 136 ? -8.297 -24.406 18.297 1 96.25 136 PHE B CA 1
ATOM 4320 C C . PHE B 1 136 ? -9.742 -23.938 18.406 1 96.25 136 PHE B C 1
ATOM 4322 O O . PHE B 1 136 ? -10.062 -23.062 19.203 1 96.25 136 PHE B O 1
ATOM 4329 N N . LYS B 1 137 ? -10.609 -24.438 17.562 1 94.62 137 LYS B N 1
ATOM 4330 C CA . LYS B 1 137 ? -12.023 -24.078 17.547 1 94.62 137 LYS B CA 1
ATOM 4331 C C . LYS B 1 137 ? -12.219 -22.578 17.469 1 94.62 137 LYS B C 1
ATOM 4333 O O . LYS B 1 137 ? -12.922 -21.984 18.297 1 94.62 137 LYS B O 1
ATOM 4338 N N . VAL B 1 138 ? -11.57 -22.078 16.531 1 92.38 138 VAL B N 1
ATOM 4339 C CA . VAL B 1 138 ? -11.586 -20.625 16.344 1 92.38 138 VAL B CA 1
ATOM 4340 C C . VAL B 1 138 ? -12.992 -20.156 15.969 1 92.38 138 VAL B C 1
ATOM 4342 O O . VAL B 1 138 ? -13.727 -20.875 15.281 1 92.38 138 VAL B O 1
ATOM 4345 N N . SER B 1 139 ? -13.336 -18.969 16.406 1 89.06 139 SER B N 1
ATOM 4346 C CA . SER B 1 139 ? -14.656 -18.406 16.125 1 89.06 139 SER B CA 1
ATOM 4347 C C . SER B 1 139 ? -14.812 -18.109 14.633 1 89.06 139 SER B C 1
ATOM 4349 O O . SER B 1 139 ? -13.82 -17.906 13.93 1 89.06 139 SER B O 1
ATOM 4351 N N . ILE B 1 140 ? -16.016 -18.031 14.203 1 79.75 140 ILE B N 1
ATOM 4352 C CA . ILE B 1 140 ? -16.375 -17.891 12.797 1 79.75 140 ILE B CA 1
ATOM 4353 C C . ILE B 1 140 ? -15.773 -16.594 12.242 1 79.75 140 ILE B C 1
ATOM 4355 O O . ILE B 1 140 ? -15.289 -16.562 11.109 1 79.75 140 ILE B O 1
ATOM 4359 N N . LEU B 1 141 ? -15.844 -15.602 13.047 1 78 141 LEU B N 1
ATOM 4360 C CA . LEU B 1 141 ? -15.352 -14.305 12.578 1 78 141 LEU B CA 1
ATOM 4361 C C . LEU B 1 141 ? -13.844 -14.344 12.352 1 78 141 LEU B C 1
ATOM 4363 O O . LEU B 1 141 ? -13.336 -13.711 11.43 1 78 141 LEU B O 1
ATOM 4367 N N . ASP B 1 142 ? -13.234 -15.125 13.016 1 90.12 142 ASP B N 1
ATOM 4368 C CA . ASP B 1 142 ? -11.781 -15.148 12.969 1 90.12 142 ASP B CA 1
ATOM 4369 C C . ASP B 1 142 ? -11.281 -16.203 11.984 1 90.12 142 ASP B C 1
ATOM 4371 O O . ASP B 1 142 ? -10.125 -16.172 11.555 1 90.12 142 ASP B O 1
ATOM 4375 N N . LYS B 1 143 ? -12.211 -17.109 11.617 1 93.38 143 LYS B N 1
ATOM 4376 C CA . LYS B 1 143 ? -11.805 -18.172 10.695 1 93.38 143 LYS B CA 1
ATOM 4377 C C . LYS B 1 143 ? -11.32 -17.594 9.375 1 93.38 143 LYS B C 1
ATOM 4379 O O . LYS B 1 143 ? -10.273 -18.016 8.859 1 93.38 143 LYS B O 1
ATOM 4384 N N . LYS B 1 144 ? -12.055 -16.656 8.867 1 94.25 144 LYS B N 1
ATOM 4385 C CA . LYS B 1 144 ? -11.703 -16.031 7.598 1 94.25 144 LYS B CA 1
ATOM 4386 C C . LYS B 1 144 ? -10.391 -15.266 7.703 1 94.25 144 LYS B C 1
ATOM 4388 O O . LYS B 1 144 ? -9.602 -15.234 6.75 1 94.25 144 LYS B O 1
ATOM 4393 N N . ILE B 1 145 ? -10.172 -14.695 8.844 1 95.31 145 ILE B N 1
ATOM 4394 C CA . ILE B 1 145 ? -8.961 -13.93 9.109 1 95.31 145 ILE B CA 1
ATOM 4395 C C . ILE B 1 145 ? -7.742 -14.852 9.039 1 95.31 145 ILE B C 1
ATOM 4397 O O . ILE B 1 145 ? -6.723 -14.5 8.438 1 95.31 145 ILE B O 1
ATOM 4401 N N . LEU B 1 146 ? -7.883 -16.016 9.547 1 97.25 146 LEU B N 1
ATOM 4402 C CA . LEU B 1 146 ? -6.754 -16.938 9.57 1 97.25 146 LEU B CA 1
ATOM 4403 C C . LEU B 1 146 ? -6.488 -17.516 8.188 1 97.25 146 LEU B C 1
ATOM 4405 O O . LEU B 1 146 ? -5.336 -17.766 7.828 1 97.25 146 LEU B O 1
ATOM 4409 N N . ILE B 1 147 ? -7.527 -17.734 7.426 1 97.75 147 ILE B N 1
ATOM 4410 C CA . ILE B 1 147 ? -7.324 -18.219 6.062 1 97.75 147 ILE B CA 1
ATOM 4411 C C . ILE B 1 147 ? -6.527 -17.188 5.266 1 97.75 147 ILE B C 1
ATOM 4413 O O . ILE B 1 147 ? -5.594 -17.547 4.543 1 97.75 147 ILE B O 1
ATOM 4417 N N . MET B 1 148 ? -6.863 -15.945 5.445 1 98 148 MET B N 1
ATOM 4418 C CA . MET B 1 148 ? -6.152 -14.883 4.738 1 98 148 MET B CA 1
ATOM 4419 C C . MET B 1 148 ? -4.711 -14.773 5.227 1 98 148 MET B C 1
ATOM 4421 O O . MET B 1 148 ? -3.807 -14.484 4.445 1 98 148 MET B O 1
ATOM 4425 N N . SER B 1 149 ? -4.516 -14.992 6.488 1 98.19 149 SER B N 1
ATOM 4426 C CA . SER B 1 149 ? -3.152 -15.016 7.004 1 98.19 149 SER B CA 1
ATOM 4427 C C . SER B 1 149 ? -2.354 -16.172 6.402 1 98.19 149 SER B C 1
ATOM 4429 O O . SER B 1 149 ? -1.145 -16.047 6.191 1 98.19 149 SER B O 1
ATOM 4431 N N . GLY B 1 150 ? -3 -17.266 6.141 1 98.56 150 GLY B N 1
ATOM 4432 C CA . GLY B 1 150 ? -2.361 -18.375 5.449 1 98.56 150 GLY B CA 1
ATOM 4433 C C . GLY B 1 150 ? -1.939 -18.031 4.035 1 98.56 150 GLY B C 1
ATOM 4434 O O . GLY B 1 150 ? -0.855 -18.422 3.594 1 98.56 150 GLY B O 1
ATOM 4435 N N . 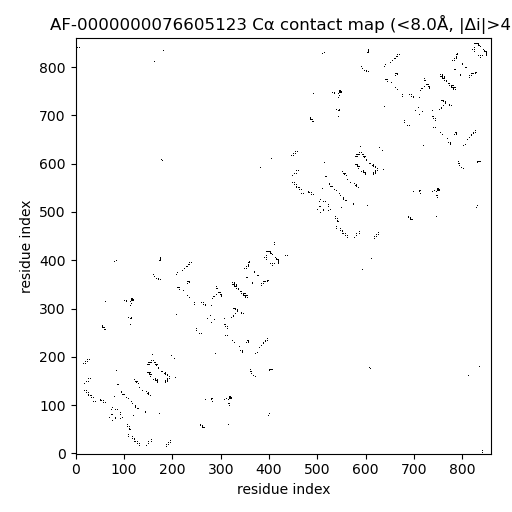ILE B 1 151 ? -2.844 -17.359 3.318 1 98.5 151 ILE B N 1
ATOM 4436 C CA . ILE B 1 151 ? -2.516 -16.875 1.981 1 98.5 151 ILE B CA 1
ATOM 4437 C C . ILE B 1 151 ? -1.249 -16.031 2.035 1 98.5 151 ILE B C 1
ATOM 4439 O O . ILE B 1 151 ? -0.331 -16.219 1.235 1 98.5 151 ILE B O 1
ATOM 4443 N N . SER B 1 152 ? -1.184 -15.133 3.023 1 98.81 152 SER B N 1
ATOM 4444 C CA . SER B 1 152 ? -0.065 -14.203 3.189 1 98.81 152 SER B CA 1
ATOM 4445 C C . SER B 1 152 ? 1.234 -14.953 3.463 1 98.81 152 SER B C 1
ATOM 4447 O O . SER B 1 152 ? 2.27 -14.648 2.869 1 98.81 152 SER B O 1
ATOM 4449 N N . ALA B 1 153 ? 1.148 -15.898 4.359 1 98.81 153 ALA B N 1
ATOM 4450 C CA . ALA B 1 153 ? 2.33 -16.688 4.711 1 98.81 153 ALA B CA 1
ATOM 4451 C C . ALA B 1 153 ? 2.84 -17.484 3.514 1 98.81 153 ALA B C 1
ATOM 4453 O O . ALA B 1 153 ? 4.047 -17.547 3.273 1 98.81 153 ALA B O 1
ATOM 4454 N N . GLY B 1 154 ? 1.955 -18.094 2.834 1 98.5 154 GLY B N 1
ATOM 4455 C CA . GLY B 1 154 ? 2.336 -18.859 1.663 1 98.5 154 GLY B CA 1
ATOM 4456 C C . GLY B 1 154 ? 3.029 -18.031 0.6 1 98.5 154 GLY B C 1
ATOM 4457 O O . GLY B 1 154 ? 4.09 -18.406 0.101 1 98.5 154 GLY B O 1
ATOM 4458 N N . PHE B 1 155 ? 2.42 -16.906 0.272 1 98 155 PHE B N 1
ATOM 4459 C CA . PHE B 1 155 ? 2.977 -16.047 -0.769 1 98 155 PHE B CA 1
ATOM 4460 C C . PHE B 1 155 ? 4.316 -15.469 -0.333 1 98 155 PHE B C 1
ATOM 4462 O O . PHE B 1 155 ? 5.289 -15.508 -1.089 1 98 155 PHE B O 1
ATOM 4469 N N . GLY B 1 156 ? 4.379 -14.945 0.874 1 98.12 156 GLY B N 1
ATOM 4470 C CA . GLY B 1 156 ? 5.602 -14.352 1.385 1 98.12 156 GLY B CA 1
ATOM 4471 C C . GLY B 1 156 ? 6.754 -15.336 1.466 1 98.12 156 GLY B C 1
ATOM 4472 O O . GLY B 1 156 ? 7.891 -15 1.122 1 98.12 156 GLY B O 1
ATOM 4473 N N . ALA B 1 157 ? 6.465 -16.531 1.898 1 98.31 157 ALA B N 1
ATOM 4474 C CA . ALA B 1 157 ? 7.488 -17.562 2.023 1 98.31 157 ALA B CA 1
ATOM 4475 C C . ALA B 1 157 ? 7.949 -18.047 0.653 1 98.31 157 ALA B C 1
ATOM 4477 O O . ALA B 1 157 ? 9.133 -18.312 0.45 1 98.31 157 ALA B O 1
ATOM 4478 N N . ALA B 1 158 ? 7.051 -18.141 -0.229 1 97.75 158 ALA B N 1
ATOM 4479 C CA . ALA B 1 158 ? 7.359 -18.734 -1.532 1 97.75 158 ALA B CA 1
ATOM 4480 C C . ALA B 1 158 ? 8.258 -17.797 -2.35 1 97.75 158 ALA B C 1
ATOM 4482 O O . ALA B 1 158 ? 9.141 -18.266 -3.072 1 97.75 158 ALA B O 1
ATOM 4483 N N . PHE B 1 159 ? 8.055 -16.484 -2.254 1 96.94 159 PHE B N 1
ATOM 4484 C CA . PHE B 1 159 ? 8.789 -15.547 -3.086 1 96.94 159 PHE B CA 1
ATOM 4485 C C . PHE B 1 159 ? 9.891 -14.867 -2.285 1 96.94 159 PHE B C 1
ATOM 4487 O O . PHE B 1 159 ? 10.734 -14.172 -2.854 1 96.94 159 PHE B O 1
ATOM 4494 N N . GLY B 1 160 ? 9.852 -15.055 -0.974 1 97.12 160 GLY B N 1
ATOM 4495 C CA . GLY B 1 160 ? 10.797 -14.336 -0.139 1 97.12 160 GLY B CA 1
ATOM 4496 C C . GLY B 1 160 ? 10.5 -12.852 -0.036 1 97.12 160 GLY B C 1
ATOM 4497 O O . GLY B 1 160 ? 11.422 -12.031 0.012 1 97.12 160 GLY B O 1
ATOM 4498 N N . THR B 1 161 ? 9.336 -12.508 -0.131 1 97.75 161 THR B N 1
ATOM 4499 C CA . THR B 1 161 ? 8.883 -11.125 -0.08 1 97.75 161 THR B CA 1
ATOM 4500 C C . THR B 1 161 ? 7.812 -10.945 0.992 1 97.75 161 THR B C 1
ATOM 4502 O O . THR B 1 161 ? 6.617 -10.938 0.688 1 97.75 161 THR B O 1
ATOM 4505 N N . PRO B 1 162 ? 8.164 -10.766 2.252 1 98.12 162 PRO B N 1
ATOM 4506 C CA . PRO B 1 162 ? 7.207 -10.766 3.363 1 98.12 162 PRO B CA 1
ATOM 4507 C C . PRO B 1 162 ? 6.246 -9.586 3.316 1 98.12 162 PRO B C 1
ATOM 4509 O O . PRO B 1 162 ? 5.082 -9.711 3.711 1 98.12 162 PRO B O 1
ATOM 4512 N N . ILE B 1 163 ? 6.695 -8.391 2.854 1 98.69 163 ILE B N 1
ATOM 4513 C CA . ILE B 1 163 ? 5.805 -7.238 2.752 1 98.69 163 ILE B CA 1
ATOM 4514 C C . ILE B 1 163 ? 4.719 -7.52 1.715 1 98.69 163 ILE B C 1
ATOM 4516 O O . ILE B 1 163 ? 3.533 -7.32 1.983 1 98.69 163 ILE B O 1
ATOM 4520 N N . THR B 1 164 ? 5.184 -8.023 0.54 1 98.62 164 THR B N 1
ATOM 4521 C CA . THR B 1 164 ? 4.254 -8.391 -0.523 1 98.62 164 THR B CA 1
ATOM 4522 C C . THR B 1 164 ? 3.277 -9.461 -0.045 1 98.62 164 THR B C 1
ATOM 4524 O O . THR B 1 164 ? 2.074 -9.367 -0.304 1 98.62 164 THR B O 1
ATOM 4527 N N . GLY B 1 165 ? 3.814 -10.438 0.633 1 98.69 165 GLY B N 1
ATOM 4528 C CA . GLY B 1 165 ? 2.957 -11.492 1.143 1 98.69 165 GLY B CA 1
ATOM 4529 C C . GLY B 1 165 ? 1.87 -10.984 2.07 1 98.69 165 GLY B C 1
ATOM 4530 O O . GLY B 1 165 ? 0.711 -11.391 1.956 1 98.69 165 GLY B O 1
ATOM 4531 N N . ALA B 1 166 ? 2.23 -10.117 2.982 1 98.62 166 ALA B N 1
ATOM 4532 C CA . ALA B 1 166 ? 1.263 -9.555 3.924 1 98.62 166 ALA B CA 1
ATOM 4533 C C . ALA B 1 166 ? 0.123 -8.859 3.189 1 98.62 166 ALA B C 1
ATOM 4535 O O . ALA B 1 166 ? -1.052 -9.117 3.457 1 98.62 166 ALA B O 1
ATOM 4536 N N . VAL B 1 167 ? 0.457 -8.047 2.23 1 98.44 167 VAL B N 1
ATOM 4537 C CA . VAL B 1 167 ? -0.543 -7.242 1.535 1 98.44 167 VAL B CA 1
ATOM 4538 C C . VAL B 1 167 ? -1.314 -8.117 0.549 1 98.44 167 VAL B C 1
ATOM 4540 O O . VAL B 1 167 ? -2.512 -7.914 0.335 1 98.44 167 VAL B O 1
ATOM 4543 N N . PHE B 1 168 ? -0.661 -9.094 -0.03 1 98.56 168 PHE B N 1
ATOM 4544 C CA . PHE B 1 168 ? -1.307 -9.984 -0.987 1 98.56 168 PHE B CA 1
ATOM 4545 C C . PHE B 1 168 ? -2.496 -10.695 -0.351 1 98.56 168 PHE B C 1
ATOM 4547 O O . PHE B 1 168 ? -3.564 -10.789 -0.958 1 98.56 168 PHE B O 1
ATOM 4554 N N . GLY B 1 169 ? -2.338 -11.195 0.828 1 97.88 169 GLY B N 1
ATOM 4555 C CA . GLY B 1 169 ? -3.438 -11.844 1.526 1 97.88 169 GLY B CA 1
ATOM 4556 C C . GLY B 1 169 ? -4.598 -10.914 1.808 1 97.88 169 GLY B C 1
ATOM 4557 O O . GLY B 1 169 ? -5.754 -11.344 1.844 1 97.88 169 GLY B O 1
ATOM 4558 N N . MET B 1 170 ? -4.285 -9.609 1.964 1 97.25 170 MET B N 1
ATOM 4559 C CA . MET B 1 170 ? -5.301 -8.602 2.25 1 97.25 170 MET B CA 1
ATOM 4560 C C . MET B 1 170 ? -6.039 -8.195 0.978 1 97.25 170 MET B C 1
ATOM 4562 O O . MET B 1 170 ? -7.172 -7.715 1.038 1 97.25 170 MET B O 1
ATOM 4566 N N . GLU B 1 171 ? -5.445 -8.461 -0.173 1 97.12 171 GLU B N 1
ATOM 4567 C CA . GLU B 1 171 ? -5.922 -7.824 -1.396 1 97.12 171 GLU B CA 1
ATOM 4568 C C . GLU B 1 171 ? -6.43 -8.859 -2.396 1 97.12 171 GLU B C 1
ATOM 4570 O O . GLU B 1 171 ? -7.328 -8.57 -3.189 1 97.12 171 GLU B O 1
ATOM 4575 N N . MET B 1 172 ? -6.02 -10.031 -2.354 1 95.62 172 MET B N 1
ATOM 4576 C CA . MET B 1 172 ? -6.156 -10.969 -3.463 1 95.62 172 MET B CA 1
ATOM 4577 C C . MET B 1 172 ? -7.586 -11.5 -3.555 1 95.62 172 MET B C 1
ATOM 4579 O O . MET B 1 172 ? -8.039 -11.898 -4.633 1 95.62 172 MET B O 1
ATOM 4583 N N . VAL B 1 173 ? -8.398 -11.422 -2.457 1 95.19 173 VAL B N 1
ATOM 4584 C CA . VAL B 1 173 ? -9.672 -12.141 -2.439 1 95.19 173 VAL B CA 1
ATOM 4585 C C . VAL B 1 173 ? -10.742 -11.305 -3.137 1 95.19 173 VAL B C 1
ATOM 4587 O O . VAL B 1 173 ? -11.797 -11.828 -3.512 1 95.19 173 VAL B O 1
ATOM 4590 N N . ALA B 1 174 ? -10.438 -10.008 -3.318 1 94.69 174 ALA B N 1
ATOM 4591 C CA . ALA B 1 174 ? -11.406 -9.133 -3.963 1 94.69 174 ALA B CA 1
ATOM 4592 C C . ALA B 1 174 ? -10.711 -8.023 -4.746 1 94.69 174 ALA B C 1
ATOM 4594 O O . ALA B 1 174 ? -9.812 -7.359 -4.23 1 94.69 174 ALA B O 1
ATOM 4595 N N . LEU B 1 175 ? -11.141 -7.867 -6.02 1 95.38 175 LEU B N 1
ATOM 4596 C CA . LEU B 1 175 ? -10.648 -6.75 -6.816 1 95.38 175 LEU B CA 1
ATOM 4597 C C . LEU B 1 175 ? -11.172 -5.426 -6.273 1 95.38 175 LEU B C 1
ATOM 4599 O O . LEU B 1 175 ? -12.383 -5.23 -6.156 1 95.38 175 LEU B O 1
ATOM 4603 N N . GLY B 1 176 ? -10.234 -4.574 -5.91 1 95.38 176 GLY B N 1
ATOM 4604 C CA . GLY B 1 176 ? -10.664 -3.232 -5.547 1 95.38 176 GLY B CA 1
ATOM 4605 C C . GLY B 1 176 ? -10.93 -3.072 -4.062 1 95.38 176 GLY B C 1
ATOM 4606 O O . GLY B 1 176 ? -11.523 -2.078 -3.639 1 95.38 176 GLY B O 1
ATOM 4607 N N . LYS B 1 177 ? -10.492 -4.035 -3.305 1 95.31 177 LYS B N 1
ATOM 4608 C CA . LYS B 1 177 ? -10.633 -3.928 -1.854 1 95.31 177 LYS B CA 1
ATOM 4609 C C . LYS B 1 177 ? -9.367 -4.41 -1.145 1 95.31 177 LYS B C 1
ATOM 4611 O O . LYS B 1 177 ? -8.75 -5.391 -1.562 1 95.31 177 LYS B O 1
ATOM 4616 N N . MET B 1 178 ? -9.008 -3.68 -0.154 1 95.5 178 MET B N 1
ATOM 4617 C CA . MET B 1 178 ? -7.969 -4.082 0.794 1 95.5 178 MET B CA 1
ATOM 4618 C C . MET B 1 178 ? -8.562 -4.328 2.176 1 95.5 178 MET B C 1
ATOM 4620 O O . MET B 1 178 ? -9.156 -3.426 2.773 1 95.5 178 MET B O 1
ATOM 4624 N N . LYS B 1 179 ? -8.422 -5.469 2.717 1 95.25 179 LYS B N 1
ATOM 4625 C CA . LYS B 1 179 ? -9.031 -5.816 3.996 1 95.25 179 LYS B CA 1
ATOM 4626 C C . LYS B 1 179 ? -8.086 -5.531 5.156 1 95.25 179 LYS B C 1
ATOM 4628 O O . LYS B 1 179 ? -7.332 -6.41 5.578 1 95.25 179 LYS B O 1
ATOM 4633 N N . TYR B 1 180 ? -8.273 -4.461 5.793 1 94.88 180 TYR B N 1
ATOM 4634 C CA . TYR B 1 180 ? -7.398 -4.016 6.871 1 94.88 180 TYR B CA 1
ATOM 4635 C C . TYR B 1 180 ? -7.645 -4.824 8.141 1 94.88 180 TYR B C 1
ATOM 4637 O O . TYR B 1 180 ? -6.773 -4.902 9.016 1 94.88 180 TYR B O 1
ATOM 4645 N N . LYS B 1 181 ? -8.797 -5.434 8.227 1 93.75 181 LYS B N 1
ATOM 4646 C CA . LYS B 1 181 ? -9.172 -6.16 9.43 1 93.75 181 LYS B CA 1
ATOM 4647 C C . LYS B 1 181 ? -8.195 -7.301 9.711 1 93.75 181 LYS B C 1
ATOM 4649 O O . LYS B 1 181 ? -8.094 -7.777 10.844 1 93.75 181 LYS B O 1
ATOM 4654 N N . VAL B 1 182 ? -7.508 -7.703 8.695 1 95.38 182 VAL B N 1
ATOM 4655 C CA . VAL B 1 182 ? -6.637 -8.867 8.844 1 95.38 182 VAL B CA 1
ATOM 4656 C C . VAL B 1 182 ? -5.176 -8.422 8.844 1 95.38 182 VAL B C 1
ATOM 4658 O O . VAL B 1 182 ? -4.27 -9.25 8.766 1 95.38 182 VAL B O 1
ATOM 4661 N N . LEU B 1 183 ? -4.945 -7.227 8.992 1 95.31 183 LEU B N 1
ATOM 4662 C CA . LEU B 1 183 ? -3.639 -6.602 8.828 1 95.31 183 LEU B CA 1
ATOM 4663 C C . LEU B 1 183 ? -2.609 -7.246 9.75 1 95.31 183 LEU B C 1
ATOM 4665 O O . LEU B 1 183 ? -1.527 -7.637 9.305 1 95.31 183 LEU B O 1
ATOM 4669 N N . VAL B 1 184 ? -2.904 -7.469 11 1 96.38 184 VAL B N 1
ATOM 4670 C CA . VAL B 1 184 ? -1.95 -7.918 12.016 1 96.38 184 VAL B CA 1
ATOM 4671 C C . VAL B 1 184 ? -1.612 -9.391 11.789 1 96.38 184 VAL B C 1
ATOM 4673 O O . VAL B 1 184 ? -0.44 -9.75 11.656 1 96.38 184 VAL B O 1
ATOM 4676 N N . PRO B 1 185 ? -2.588 -10.234 11.664 1 97.56 185 PRO B N 1
ATOM 4677 C CA . PRO B 1 185 ? -2.24 -11.641 11.438 1 97.56 185 PRO B CA 1
ATOM 4678 C C . PRO B 1 185 ? -1.548 -11.867 10.094 1 97.56 185 PRO B C 1
ATOM 4680 O O . PRO B 1 185 ? -0.671 -12.727 9.984 1 97.56 185 PRO B O 1
ATOM 4683 N N . CYS B 1 186 ? -1.921 -11.18 9.062 1 98.38 186 CYS B N 1
ATOM 4684 C CA . CYS B 1 186 ? -1.274 -11.305 7.762 1 98.38 186 CYS B CA 1
ATOM 4685 C C . CYS B 1 186 ? 0.188 -10.883 7.836 1 98.38 186 CYS B C 1
ATOM 4687 O O . CYS B 1 186 ? 1.06 -11.555 7.277 1 98.38 186 CYS B O 1
ATOM 4689 N N . LEU B 1 187 ? 0.419 -9.773 8.539 1 98.19 187 LEU B N 1
ATOM 4690 C CA . LEU B 1 187 ? 1.788 -9.312 8.727 1 98.19 187 LEU B CA 1
ATOM 4691 C C . LEU B 1 187 ? 2.619 -10.352 9.469 1 98.19 187 LEU B C 1
ATOM 4693 O O . LEU B 1 187 ? 3.699 -10.727 9.008 1 98.19 187 LEU B O 1
ATOM 4697 N N . VAL B 1 188 ? 2.117 -10.805 10.562 1 98.31 188 VAL B N 1
ATOM 4698 C CA . VAL B 1 188 ? 2.852 -11.734 11.414 1 98.31 188 VAL B CA 1
ATOM 4699 C C . VAL B 1 188 ? 3.096 -13.047 10.672 1 98.31 188 VAL B C 1
ATOM 4701 O O . VAL B 1 188 ? 4.223 -13.547 10.633 1 98.31 188 VAL B O 1
ATOM 4704 N N . ALA B 1 189 ? 2.08 -13.578 10.078 1 98.81 189 ALA B N 1
ATOM 4705 C CA . ALA B 1 189 ? 2.191 -14.859 9.383 1 98.81 189 ALA B CA 1
ATOM 4706 C C . ALA B 1 189 ? 3.182 -14.773 8.227 1 98.81 189 ALA B C 1
ATOM 4708 O O . ALA B 1 189 ? 3.994 -15.68 8.031 1 98.81 189 ALA B O 1
ATOM 4709 N N . SER B 1 190 ? 3.105 -13.742 7.465 1 98.81 190 SER B N 1
ATOM 4710 C CA . SER B 1 190 ? 3.971 -13.586 6.301 1 98.81 190 SER B CA 1
ATOM 4711 C C . SER B 1 190 ? 5.43 -13.438 6.711 1 98.81 190 SER B C 1
ATOM 4713 O O . SER B 1 190 ? 6.312 -14.078 6.137 1 98.81 190 SER B O 1
ATOM 4715 N N . PHE B 1 191 ? 5.691 -12.562 7.68 1 98.38 191 PHE B N 1
ATOM 4716 C CA . PHE B 1 191 ? 7.062 -12.32 8.117 1 98.38 191 PHE B CA 1
ATOM 4717 C C . PHE B 1 191 ? 7.645 -13.562 8.773 1 98.38 191 PHE B C 1
ATOM 4719 O O . PHE B 1 191 ? 8.789 -13.938 8.508 1 98.38 191 PHE B O 1
ATOM 4726 N N . VAL B 1 192 ? 6.887 -14.164 9.648 1 98.44 192 VAL B N 1
ATOM 4727 C CA . VAL B 1 192 ? 7.355 -15.383 10.297 1 98.44 192 VAL B CA 1
ATOM 4728 C C . VAL B 1 192 ? 7.594 -16.469 9.258 1 98.44 192 VAL B C 1
ATOM 4730 O O . VAL B 1 192 ? 8.617 -17.156 9.289 1 98.44 192 VAL B O 1
ATOM 4733 N N . GLY B 1 193 ? 6.637 -16.672 8.344 1 98.56 193 GLY B N 1
ATOM 4734 C CA . GLY B 1 193 ? 6.809 -17.656 7.285 1 98.56 193 GLY B CA 1
ATOM 4735 C C . GLY B 1 193 ? 8.062 -17.438 6.465 1 98.56 193 GLY B C 1
ATOM 4736 O O . GLY B 1 193 ? 8.805 -18.375 6.18 1 98.56 193 GLY B O 1
ATOM 4737 N N . HIS B 1 194 ? 8.289 -16.219 6.078 1 97.88 194 HIS B N 1
ATOM 4738 C CA . HIS B 1 194 ? 9.461 -15.852 5.285 1 97.88 194 HIS B CA 1
ATOM 4739 C C . HIS B 1 194 ? 10.75 -16.172 6.023 1 97.88 194 HIS B C 1
ATOM 4741 O O . HIS B 1 194 ? 11.648 -16.812 5.465 1 97.88 194 HIS B O 1
ATOM 4747 N N . TYR B 1 195 ? 10.867 -15.805 7.266 1 96.94 195 TYR B N 1
ATOM 4748 C CA . TYR B 1 195 ? 12.117 -15.953 7.996 1 96.94 195 TYR B CA 1
ATOM 4749 C C . TYR B 1 195 ? 12.359 -17.406 8.383 1 96.94 195 TYR B C 1
ATOM 4751 O O . TYR B 1 195 ? 13.5 -17.859 8.422 1 96.94 195 TYR B O 1
ATOM 4759 N N . VAL B 1 196 ? 11.273 -18.125 8.664 1 98.25 196 VAL B N 1
ATOM 4760 C CA . VAL B 1 196 ? 11.422 -19.547 8.891 1 98.25 196 VAL B CA 1
ATOM 4761 C C . VAL B 1 196 ? 11.969 -20.219 7.633 1 98.25 196 VAL B C 1
ATOM 4763 O O . VAL B 1 196 ? 12.852 -21.078 7.711 1 98.25 196 VAL B O 1
ATOM 4766 N N . THR B 1 197 ? 11.438 -19.859 6.504 1 98.38 197 THR B N 1
ATOM 4767 C CA . THR B 1 197 ? 11.875 -20.438 5.234 1 98.38 197 THR B CA 1
ATOM 4768 C C . THR B 1 197 ? 13.336 -20.094 4.961 1 98.38 197 THR B C 1
ATOM 4770 O O . THR B 1 197 ? 14.148 -20.984 4.672 1 98.38 197 THR B O 1
ATOM 4773 N N . GLU B 1 198 ? 13.727 -18.844 5.039 1 96.44 198 GLU B N 1
ATOM 4774 C CA . GLU B 1 198 ? 15.047 -18.375 4.625 1 96.44 198 GLU B CA 1
ATOM 4775 C C . GLU B 1 198 ? 16.094 -18.656 5.699 1 96.44 198 GLU B C 1
ATOM 4777 O O . GLU B 1 198 ? 17.156 -19.203 5.402 1 96.44 198 GLU B O 1
ATOM 4782 N N . LYS B 1 199 ? 15.797 -18.25 6.922 1 94.88 199 LYS B N 1
ATOM 4783 C CA . LYS B 1 199 ? 16.797 -18.359 7.98 1 94.88 199 LYS B CA 1
ATOM 4784 C C . LYS B 1 199 ? 16.672 -19.688 8.719 1 94.88 199 LYS B C 1
ATOM 4786 O O . LYS B 1 199 ? 17.672 -20.234 9.188 1 94.88 199 LYS B O 1
ATOM 4791 N N . GLY B 1 200 ? 15.5 -20.172 8.93 1 96.5 200 GLY B N 1
ATOM 4792 C CA . GLY B 1 200 ? 15.305 -21.422 9.625 1 96.5 200 GLY B CA 1
ATOM 4793 C C . GLY B 1 200 ? 15.758 -22.625 8.812 1 96.5 200 GLY B C 1
ATOM 4794 O O . GLY B 1 200 ? 16.516 -23.469 9.312 1 96.5 200 GLY B O 1
ATOM 4795 N N . TRP B 1 201 ? 15.32 -22.594 7.547 1 97.94 201 TRP B N 1
ATOM 4796 C CA . TRP B 1 201 ? 15.578 -23.766 6.719 1 97.94 201 TRP B CA 1
ATOM 4797 C C . TRP B 1 201 ? 16.656 -23.469 5.676 1 97.94 201 TRP B C 1
ATOM 4799 O O . TRP B 1 201 ? 17.062 -24.359 4.922 1 97.94 201 TRP B O 1
ATOM 4809 N N . GLY B 1 202 ? 17.094 -22.219 5.555 1 96.56 202 GLY B N 1
ATOM 4810 C CA . GLY B 1 202 ? 18.234 -21.859 4.723 1 96.56 202 GLY B CA 1
ATOM 4811 C C . GLY B 1 202 ? 17.891 -21.828 3.242 1 96.56 202 GLY B C 1
ATOM 4812 O O . GLY B 1 202 ? 18.781 -22 2.396 1 96.56 202 GLY B O 1
ATOM 4813 N N . VAL B 1 203 ? 16.625 -21.609 2.949 1 96.69 203 VAL B N 1
ATOM 4814 C CA . VAL B 1 203 ? 16.203 -21.594 1.554 1 96.69 203 VAL B CA 1
ATOM 4815 C C . VAL B 1 203 ? 16.562 -20.25 0.923 1 96.69 203 VAL B C 1
ATOM 4817 O O . VAL B 1 203 ? 16.406 -19.203 1.551 1 96.69 203 VAL B O 1
ATOM 4820 N N . GLU B 1 204 ? 17.078 -20.297 -0.302 1 92.62 204 GLU B N 1
ATOM 4821 C CA . GLU B 1 204 ? 17.391 -19.094 -1.061 1 92.62 204 GLU B CA 1
ATOM 4822 C C . GLU B 1 204 ? 16.359 -18.859 -2.164 1 92.62 204 GLU B C 1
ATOM 4824 O O . GLU B 1 204 ? 15.898 -19.797 -2.807 1 92.62 204 GLU B O 1
ATOM 4829 N N . HIS B 1 205 ? 16.062 -17.641 -2.383 1 92.5 205 HIS B N 1
ATOM 4830 C CA . HIS B 1 205 ? 15.086 -17.281 -3.416 1 92.5 205 HIS B CA 1
ATOM 4831 C C . HIS B 1 205 ? 15.789 -16.719 -4.648 1 92.5 205 HIS B C 1
ATOM 4833 O O . HIS B 1 205 ? 16.922 -16.266 -4.57 1 92.5 205 HIS B O 1
ATOM 4839 N N . GLU B 1 206 ? 15.047 -16.75 -5.758 1 87.75 206 GLU B N 1
ATOM 4840 C CA . GLU B 1 206 ? 15.562 -16.203 -7.012 1 87.75 206 GLU B CA 1
ATOM 4841 C C . GLU B 1 206 ? 15.68 -14.68 -6.949 1 87.75 206 GLU B C 1
ATOM 4843 O O . GLU B 1 206 ? 14.859 -14.016 -6.316 1 87.75 206 GLU B O 1
ATOM 4848 N N . THR B 1 207 ? 16.719 -14.203 -7.613 1 89.31 207 THR B N 1
ATOM 4849 C CA . THR B 1 207 ? 16.922 -12.766 -7.688 1 89.31 207 THR B CA 1
ATOM 4850 C C . THR B 1 207 ? 17 -12.297 -9.141 1 89.31 207 THR B C 1
ATOM 4852 O O . THR B 1 207 ? 17.594 -12.984 -9.977 1 89.31 207 THR B O 1
ATOM 4855 N N . PHE B 1 208 ? 16.406 -11.227 -9.414 1 93.56 208 PHE B N 1
ATOM 4856 C CA . PHE B 1 208 ? 16.453 -10.562 -10.719 1 93.56 208 PHE B CA 1
ATOM 4857 C C . PHE B 1 208 ? 17.016 -9.148 -10.586 1 93.56 208 PHE B C 1
ATOM 4859 O O . PHE B 1 208 ? 16.703 -8.438 -9.633 1 93.56 208 PHE B O 1
ATOM 4866 N N . ILE B 1 209 ? 17.906 -8.766 -11.562 1 94.19 209 ILE B N 1
ATOM 4867 C CA . ILE B 1 209 ? 18.594 -7.488 -11.414 1 94.19 209 ILE B CA 1
ATOM 4868 C C . ILE B 1 209 ? 18.234 -6.562 -12.57 1 94.19 209 ILE B C 1
ATOM 4870 O O . ILE B 1 209 ? 18.406 -6.922 -13.734 1 94.19 209 ILE B O 1
ATOM 4874 N N . ILE B 1 210 ? 17.734 -5.457 -12.211 1 96.81 210 ILE B N 1
ATOM 4875 C CA . ILE B 1 210 ? 17.594 -4.375 -13.18 1 96.81 210 ILE B CA 1
ATOM 4876 C C . ILE B 1 210 ? 18.906 -3.58 -13.25 1 96.81 210 ILE B C 1
ATOM 4878 O O . ILE B 1 210 ? 19.281 -2.93 -12.273 1 96.81 210 ILE B O 1
ATOM 4882 N N . LYS B 1 211 ? 19.531 -3.594 -14.328 1 96.31 211 LYS B N 1
ATOM 4883 C CA . LYS B 1 211 ? 20.844 -2.965 -14.477 1 96.31 211 LYS B CA 1
ATOM 4884 C C . LYS B 1 211 ? 20.703 -1.453 -14.641 1 96.31 211 LYS B C 1
ATOM 4886 O O . LYS B 1 211 ? 21.5 -0.694 -14.078 1 96.31 211 LYS B O 1
ATOM 4891 N N . THR B 1 212 ? 19.75 -1.045 -15.5 1 96.25 212 THR B N 1
ATOM 4892 C CA . THR B 1 212 ? 19.578 0.374 -15.789 1 96.25 212 THR B CA 1
ATOM 4893 C C . THR B 1 212 ? 18.109 0.756 -15.789 1 96.25 212 THR B C 1
ATOM 4895 O O . THR B 1 212 ? 17.281 0.056 -16.375 1 96.25 212 THR B O 1
ATOM 4898 N N . VAL B 1 213 ? 17.797 1.853 -15.109 1 97.38 213 VAL B N 1
ATOM 4899 C CA . VAL B 1 213 ? 16.469 2.447 -15.117 1 97.38 213 VAL B CA 1
ATOM 4900 C C . VAL B 1 213 ? 16.453 3.689 -16.016 1 97.38 213 VAL B C 1
ATOM 4902 O O . VAL B 1 213 ? 17.359 4.531 -15.914 1 97.38 213 VAL B O 1
ATOM 4905 N N . PRO B 1 214 ? 15.539 3.777 -16.859 1 97.19 214 PRO B N 1
ATOM 4906 C CA . PRO B 1 214 ? 15.508 4.965 -17.719 1 97.19 214 PRO B CA 1
ATOM 4907 C C . PRO B 1 214 ? 15.219 6.246 -16.938 1 97.19 214 PRO B C 1
ATOM 4909 O O . PRO B 1 214 ? 14.672 6.191 -15.844 1 97.19 214 PRO B O 1
ATOM 4912 N N . GLU B 1 215 ? 15.586 7.34 -17.609 1 94.5 215 GLU B N 1
ATOM 4913 C CA . GLU B 1 215 ? 15.305 8.641 -17 1 94.5 215 GLU B CA 1
ATOM 4914 C C . GLU B 1 215 ? 13.812 8.945 -17.031 1 94.5 215 GLU B C 1
ATOM 4916 O O . GLU B 1 215 ? 13.117 8.578 -17.984 1 94.5 215 GLU B O 1
ATOM 4921 N N . SER B 1 216 ? 13.414 9.688 -16.031 1 92.69 216 SER B N 1
ATOM 4922 C CA . SER B 1 216 ? 12.023 10.109 -15.961 1 92.69 216 SER B CA 1
ATOM 4923 C C . SER B 1 216 ? 11.711 11.195 -16.984 1 92.69 216 SER B C 1
ATOM 4925 O O . SER B 1 216 ? 12.367 12.242 -17 1 92.69 216 SER B O 1
ATOM 4927 N N . SER B 1 217 ? 10.836 10.953 -17.891 1 93.62 217 SER B N 1
ATOM 4928 C CA . SER B 1 217 ? 10.352 11.898 -18.891 1 93.62 217 SER B CA 1
ATOM 4929 C C . SER B 1 217 ? 8.93 11.547 -19.328 1 93.62 217 SER B C 1
ATOM 4931 O O . SER B 1 217 ? 8.453 10.438 -19.094 1 93.62 217 SER B O 1
ATOM 4933 N N . PHE B 1 218 ? 8.273 12.461 -19.922 1 92.75 218 PHE B N 1
ATOM 4934 C CA . PHE B 1 218 ? 6.926 12.234 -20.422 1 92.75 218 PHE B CA 1
ATOM 4935 C C . PHE B 1 218 ? 6.918 11.109 -21.453 1 92.75 218 PHE B C 1
ATOM 4937 O O . PHE B 1 218 ? 5.996 10.297 -21.484 1 92.75 218 PHE B O 1
ATOM 4944 N N . ALA B 1 219 ? 7.926 11.086 -22.25 1 95.62 219 ALA B N 1
ATOM 4945 C CA . ALA B 1 219 ? 8.031 10.055 -23.281 1 95.62 219 ALA B CA 1
ATOM 4946 C C . ALA B 1 219 ? 8.195 8.672 -22.656 1 95.62 219 ALA B C 1
ATOM 4948 O O . ALA B 1 219 ? 7.598 7.699 -23.125 1 95.62 219 ALA B O 1
ATOM 4949 N N . THR B 1 220 ? 9.062 8.602 -21.656 1 97.44 220 THR B N 1
ATOM 4950 C CA . THR B 1 220 ? 9.297 7.32 -21 1 97.44 220 THR B CA 1
ATOM 4951 C C . THR B 1 220 ? 8.023 6.816 -20.328 1 97.44 220 THR B C 1
ATOM 4953 O O . THR B 1 220 ? 7.699 5.629 -20.422 1 97.44 220 THR B O 1
ATOM 4956 N N . TYR B 1 221 ? 7.301 7.695 -19.688 1 97.31 221 TYR B N 1
ATOM 4957 C CA . TYR B 1 221 ? 6.047 7.297 -19.047 1 97.31 221 TYR B CA 1
ATOM 4958 C C . TYR B 1 221 ? 5.031 6.848 -20.094 1 97.31 221 TYR B C 1
ATOM 4960 O O . TYR B 1 221 ? 4.277 5.898 -19.875 1 97.31 221 TYR B O 1
ATOM 4968 N N . GLY B 1 222 ? 4.98 7.609 -21.188 1 97.5 222 GLY B N 1
ATOM 4969 C CA . GLY B 1 222 ? 4.113 7.184 -22.281 1 97.5 222 GLY B CA 1
ATOM 4970 C C . GLY B 1 222 ? 4.406 5.777 -22.766 1 97.5 222 GLY B C 1
ATOM 4971 O O . GLY B 1 222 ? 3.486 4.98 -22.969 1 97.5 222 GLY B O 1
ATOM 4972 N N . LYS B 1 223 ? 5.664 5.441 -22.969 1 98.44 223 LYS B N 1
ATOM 4973 C CA . LYS B 1 223 ? 6.078 4.105 -23.391 1 98.44 223 LYS B CA 1
ATOM 4974 C C . LYS B 1 223 ? 5.691 3.064 -22.344 1 98.44 223 LYS B C 1
ATOM 4976 O O . LYS B 1 223 ? 5.215 1.979 -22.672 1 98.44 223 LYS B O 1
ATOM 4981 N N . VAL B 1 224 ? 5.898 3.416 -21.031 1 98.69 224 VAL B N 1
ATOM 4982 C CA . VAL B 1 224 ? 5.594 2.508 -19.938 1 98.69 224 VAL B CA 1
ATOM 4983 C C . VAL B 1 224 ? 4.098 2.199 -19.922 1 98.69 224 VAL B C 1
ATOM 4985 O O . VAL B 1 224 ? 3.697 1.052 -19.703 1 98.69 224 VAL B O 1
ATOM 4988 N N . ILE B 1 225 ? 3.271 3.189 -20.125 1 98.31 225 ILE B N 1
ATOM 4989 C CA . ILE B 1 225 ? 1.824 3.004 -20.156 1 98.31 225 ILE B CA 1
ATOM 4990 C C . ILE B 1 225 ? 1.439 2.068 -21.297 1 98.31 225 ILE B C 1
ATOM 4992 O O . ILE B 1 225 ? 0.656 1.135 -21.109 1 98.31 225 ILE B O 1
ATOM 4996 N N . VAL B 1 226 ? 1.991 2.248 -22.438 1 98.5 226 VAL B N 1
ATOM 4997 C CA . VAL B 1 226 ? 1.668 1.449 -23.609 1 98.5 226 VAL B CA 1
ATOM 4998 C C . VAL B 1 226 ? 2.068 -0.005 -23.375 1 98.5 226 VAL B C 1
ATOM 5000 O O . VAL B 1 226 ? 1.279 -0.92 -23.625 1 98.5 226 VAL B O 1
ATOM 5003 N N . VAL B 1 227 ? 3.268 -0.213 -22.922 1 98.81 227 VAL B N 1
ATOM 5004 C CA . VAL B 1 227 ? 3.727 -1.587 -22.734 1 98.81 227 VAL B CA 1
ATOM 5005 C C . VAL B 1 227 ? 2.957 -2.244 -21.594 1 98.81 227 VAL B C 1
ATOM 5007 O O . VAL B 1 227 ? 2.719 -3.455 -21.609 1 98.81 227 VAL B O 1
ATOM 5010 N N . ALA B 1 228 ? 2.592 -1.468 -20.547 1 98.88 228 ALA B N 1
ATOM 5011 C CA . ALA B 1 228 ? 1.803 -2.025 -19.453 1 98.88 228 ALA B CA 1
ATOM 5012 C C . ALA B 1 228 ? 0.459 -2.547 -19.953 1 98.88 228 ALA B C 1
ATOM 5014 O O . ALA B 1 228 ? -0.046 -3.559 -19.469 1 98.88 228 ALA B O 1
ATOM 5015 N N . ILE B 1 229 ? -0.128 -1.829 -20.875 1 98.5 229 ILE B N 1
ATOM 5016 C CA . ILE B 1 229 ? -1.368 -2.291 -21.484 1 98.5 229 ILE B CA 1
ATOM 5017 C C . ILE B 1 229 ? -1.127 -3.615 -22.203 1 98.5 229 ILE B C 1
ATOM 5019 O O . ILE B 1 229 ? -1.925 -4.547 -22.094 1 98.5 229 ILE B O 1
ATOM 5023 N N . ILE B 1 230 ? -0.049 -3.729 -22.891 1 98.88 230 ILE B N 1
ATOM 5024 C CA . ILE B 1 230 ? 0.298 -4.945 -23.625 1 98.88 230 ILE B CA 1
ATOM 5025 C C . ILE B 1 230 ? 0.496 -6.098 -22.641 1 98.88 230 ILE B C 1
ATOM 5027 O O . ILE B 1 230 ? -0.003 -7.203 -22.859 1 98.88 230 ILE B O 1
ATOM 5031 N N . PHE B 1 231 ? 1.24 -5.867 -21.578 1 98.94 231 PHE B N 1
ATOM 5032 C CA . PHE B 1 231 ? 1.468 -6.887 -20.562 1 98.94 231 PHE B CA 1
ATOM 5033 C C . PHE B 1 231 ? 0.152 -7.32 -19.938 1 98.94 231 PHE B C 1
ATOM 5035 O O . PHE B 1 231 ? -0.032 -8.5 -19.609 1 98.94 231 PHE B O 1
ATOM 5042 N N . SER B 1 232 ? -0.737 -6.336 -19.703 1 98.81 232 SER B N 1
ATOM 5043 C CA . SER B 1 232 ? -2.062 -6.637 -19.172 1 98.81 232 SER B CA 1
ATOM 5044 C C . SER B 1 232 ? -2.836 -7.559 -20.109 1 98.81 232 SER B C 1
ATOM 5046 O O . SER B 1 232 ? -3.469 -8.516 -19.672 1 98.81 232 SER B O 1
ATOM 5048 N N . LEU B 1 233 ? -2.789 -7.277 -21.328 1 98.69 233 LEU B N 1
ATOM 5049 C CA . LEU B 1 233 ? -3.492 -8.078 -22.312 1 98.69 233 LEU B CA 1
ATOM 5050 C C . LEU B 1 233 ? -2.91 -9.484 -22.391 1 98.69 233 LEU B C 1
ATOM 5052 O O . LEU B 1 233 ? -3.635 -10.453 -22.641 1 98.69 233 LEU B O 1
ATOM 5056 N N . LEU B 1 234 ? -1.616 -9.57 -22.219 1 98.88 234 LEU B N 1
ATOM 5057 C CA . LEU B 1 234 ? -0.983 -10.883 -22.156 1 98.88 234 LEU B CA 1
ATOM 5058 C C . LEU B 1 234 ? -1.566 -11.711 -21.016 1 98.88 234 LEU B C 1
ATOM 5060 O O . LEU B 1 234 ? -1.834 -12.906 -21.188 1 98.88 234 LEU B O 1
ATOM 5064 N N . SER B 1 235 ? -1.751 -11.125 -19.859 1 98.75 235 SER B N 1
ATOM 5065 C CA . SER B 1 235 ? -2.33 -11.836 -18.734 1 98.75 235 SER B CA 1
ATOM 5066 C C . SER B 1 235 ? -3.771 -12.25 -19.016 1 98.75 235 SER B C 1
ATOM 5068 O O . SER B 1 235 ? -4.207 -13.32 -18.594 1 98.75 235 SER B O 1
ATOM 5070 N N . VAL B 1 236 ? -4.516 -11.359 -19.703 1 98.5 236 VAL B N 1
ATOM 5071 C CA . VAL B 1 236 ? -5.891 -11.664 -20.062 1 98.5 236 VAL B CA 1
ATOM 5072 C C . VAL B 1 236 ? -5.922 -12.859 -21.016 1 98.5 236 VAL B C 1
ATOM 5074 O O . VAL B 1 236 ? -6.738 -13.766 -20.859 1 98.5 236 VAL B O 1
ATOM 5077 N N . LEU B 1 237 ? -5.027 -12.805 -21.969 1 98.75 237 LEU B N 1
ATOM 5078 C CA . LEU B 1 237 ? -4.945 -13.891 -22.938 1 98.75 237 LEU B CA 1
ATOM 5079 C C . LEU B 1 237 ? -4.652 -15.219 -22.25 1 98.75 237 LEU B C 1
ATOM 5081 O O . LEU B 1 237 ? -5.289 -16.234 -22.547 1 98.75 237 LEU B O 1
ATOM 5085 N N . TYR B 1 238 ? -3.742 -15.227 -21.406 1 98.81 238 TYR B N 1
ATOM 5086 C CA . TYR B 1 238 ? -3.418 -16.438 -20.672 1 98.81 238 TYR B CA 1
ATOM 5087 C C . TYR B 1 238 ? -4.629 -16.938 -19.891 1 98.81 238 TYR B C 1
ATOM 5089 O O . TYR B 1 238 ? -4.977 -18.125 -19.969 1 98.81 238 TYR B O 1
ATOM 5097 N N . SER B 1 239 ? -5.23 -16.047 -19.109 1 98.44 239 SER B N 1
ATOM 5098 C CA . SER B 1 239 ? -6.348 -16.438 -18.266 1 98.44 239 SER B CA 1
ATOM 5099 C C . SER B 1 239 ? -7.492 -17.031 -19.078 1 98.44 239 SER B C 1
ATOM 5101 O O . SER B 1 239 ? -8.07 -18.047 -18.719 1 98.44 239 SER B O 1
ATOM 5103 N N . GLN B 1 240 ? -7.77 -16.375 -20.172 1 97.56 240 GLN B N 1
ATOM 5104 C CA . GLN B 1 240 ? -8.875 -16.828 -21.016 1 97.56 240 GLN B CA 1
ATOM 5105 C C . GLN B 1 240 ? -8.57 -18.172 -21.656 1 97.56 240 GLN B C 1
ATOM 5107 O O . GLN B 1 240 ? -9.453 -19.031 -21.766 1 97.56 240 GLN B O 1
ATOM 5112 N N . LEU B 1 241 ? -7.34 -18.312 -22.094 1 98.56 241 LEU B N 1
ATOM 5113 C CA . LEU B 1 241 ? -6.961 -19.578 -22.703 1 98.56 241 LEU B CA 1
ATOM 5114 C C . LEU B 1 241 ? -6.988 -20.719 -21.688 1 98.56 241 LEU B C 1
ATOM 5116 O O . LEU B 1 241 ? -7.5 -21.797 -21.953 1 98.56 241 LEU B O 1
ATOM 5120 N N . ARG B 1 242 ? -6.449 -20.469 -20.578 1 98.31 242 ARG B N 1
ATOM 5121 C CA . ARG B 1 242 ? -6.402 -21.469 -19.516 1 98.31 242 ARG B CA 1
ATOM 5122 C C . ARG B 1 242 ? -7.809 -21.875 -19.094 1 98.31 242 ARG B C 1
ATOM 5124 O O . ARG B 1 242 ? -8.109 -23.078 -19.016 1 98.31 242 ARG B O 1
ATOM 5131 N N . HIS B 1 243 ? -8.688 -20.969 -18.859 1 97.75 243 HIS B N 1
ATOM 5132 C CA . HIS B 1 243 ? -10.07 -21.25 -18.484 1 97.75 243 HIS B CA 1
ATOM 5133 C C . HIS B 1 243 ? -10.82 -21.938 -19.609 1 97.75 243 HIS B C 1
ATOM 5135 O O . HIS B 1 243 ? -11.664 -22.812 -19.359 1 97.75 243 HIS B O 1
ATOM 5141 N N . GLY B 1 244 ? -10.555 -21.453 -20.812 1 97.62 244 GLY B N 1
ATOM 5142 C CA . GLY B 1 244 ? -11.188 -22.078 -21.969 1 97.62 244 GLY B CA 1
ATOM 5143 C C . GLY B 1 244 ? -10.828 -23.547 -22.109 1 97.62 244 GLY B C 1
ATOM 5144 O O . GLY B 1 244 ? -11.695 -24.391 -22.359 1 97.62 244 GLY B O 1
ATOM 5145 N N . ILE B 1 245 ? -9.578 -23.859 -22 1 98.62 245 ILE B N 1
ATOM 5146 C CA . ILE B 1 245 ? -9.117 -25.234 -22.078 1 98.62 245 ILE B CA 1
ATOM 5147 C C . ILE B 1 245 ? -9.773 -26.062 -20.984 1 98.62 245 ILE B C 1
ATOM 5149 O O . ILE B 1 245 ? -10.18 -27.203 -21.219 1 98.62 245 ILE B O 1
ATOM 5153 N N . GLN B 1 246 ? -9.828 -25.516 -19.812 1 98.06 246 GLN B N 1
ATOM 5154 C CA . GLN B 1 246 ? -10.469 -26.219 -18.703 1 98.06 246 GLN B CA 1
ATOM 5155 C C . GLN B 1 246 ? -11.93 -26.531 -19.031 1 98.06 246 GLN B C 1
ATOM 5157 O O . GLN B 1 246 ? -12.383 -27.656 -18.828 1 98.06 246 GLN B O 1
ATOM 5162 N N . ARG B 1 247 ? -12.648 -25.562 -19.469 1 96.25 247 ARG B N 1
ATOM 5163 C CA . ARG B 1 247 ? -14.07 -25.734 -19.781 1 96.25 247 ARG B CA 1
ATOM 5164 C C . ARG B 1 247 ? -14.273 -26.781 -20.859 1 96.25 247 ARG B C 1
ATOM 5166 O O . ARG B 1 247 ? -15.133 -27.656 -20.734 1 96.25 247 ARG B O 1
ATOM 5173 N N . ILE B 1 248 ? -13.5 -26.719 -21.906 1 97.44 248 ILE B N 1
ATOM 5174 C CA . ILE B 1 248 ? -13.633 -27.609 -23.047 1 97.44 248 ILE B CA 1
ATOM 5175 C C . ILE B 1 248 ? -13.25 -29.031 -22.625 1 97.44 248 ILE B C 1
ATOM 5177 O O . ILE B 1 248 ? -13.93 -30 -22.969 1 97.44 248 ILE B O 1
ATOM 5181 N N . SER B 1 249 ? -12.148 -29.141 -21.938 1 97.69 249 SER B N 1
ATOM 5182 C CA . SER B 1 249 ? -11.703 -30.453 -21.5 1 97.69 249 SER B CA 1
ATOM 5183 C C . SER B 1 249 ? -12.703 -31.094 -20.531 1 97.69 249 SER B C 1
ATOM 5185 O O . SER B 1 249 ? -12.938 -32.312 -20.578 1 97.69 249 SER B O 1
ATOM 5187 N N . GLU B 1 250 ? -13.25 -30.312 -19.672 1 97.12 250 GLU B N 1
ATOM 5188 C CA . GLU B 1 250 ? -14.258 -30.828 -18.75 1 97.12 250 GLU B CA 1
ATOM 5189 C C . GLU B 1 250 ? -15.5 -31.297 -19.516 1 97.12 250 GLU B C 1
ATOM 5191 O O . GLU B 1 250 ? -16.094 -32.344 -19.172 1 97.12 250 GLU B O 1
ATOM 5196 N N . LYS B 1 251 ? -15.906 -30.547 -20.453 1 96.44 251 LYS B N 1
ATOM 5197 C CA . LYS B 1 251 ? -17.094 -30.875 -21.234 1 96.44 251 LYS B CA 1
ATOM 5198 C C . LYS B 1 251 ? -16.922 -32.219 -21.984 1 96.44 251 LYS B C 1
ATOM 5200 O O . LYS B 1 251 ? -17.766 -33.094 -21.891 1 96.44 251 LYS B O 1
ATOM 5205 N N . TYR B 1 252 ? -15.805 -32.375 -22.578 1 97 252 TYR B N 1
ATOM 5206 C CA . TYR B 1 252 ? -15.617 -33.5 -23.469 1 97 252 TYR B CA 1
ATOM 5207 C C . TYR B 1 252 ? -15.219 -34.75 -22.703 1 97 252 TYR B C 1
ATOM 5209 O O . TYR B 1 252 ? -15.383 -35.875 -23.188 1 97 252 TYR B O 1
ATOM 5217 N N . THR B 1 253 ? -14.734 -34.625 -21.531 1 96.88 253 THR B N 1
ATOM 5218 C CA . THR B 1 253 ? -14.328 -35.781 -20.734 1 96.88 253 THR B CA 1
ATOM 5219 C C . THR B 1 253 ? -15.328 -36.031 -19.609 1 96.88 253 THR B C 1
ATOM 5221 O O . THR B 1 253 ? -15.062 -36.844 -18.719 1 96.88 253 THR B O 1
ATOM 5224 N N . LYS B 1 254 ? -16.484 -35.281 -19.594 1 95.75 254 LYS B N 1
ATOM 5225 C CA . LYS B 1 254 ? -17.516 -35.406 -18.578 1 95.75 254 LYS B CA 1
ATOM 5226 C C . LYS B 1 254 ? -16.938 -35.219 -17.188 1 95.75 254 LYS B C 1
ATOM 5228 O O . LYS B 1 254 ? -17.188 -36.031 -16.297 1 95.75 254 LYS B O 1
ATOM 5233 N N . LYS B 1 255 ? -15.969 -34.406 -17.094 1 94.5 255 LYS B N 1
ATOM 5234 C CA . LYS B 1 255 ? -15.367 -33.938 -15.836 1 94.5 255 LYS B CA 1
ATOM 5235 C C . LYS B 1 255 ? -14.508 -35.031 -15.211 1 94.5 255 LYS B C 1
ATOM 5237 O O . LYS B 1 255 ? -14.227 -35 -14.008 1 94.5 255 LYS B O 1
ATOM 5242 N N . ASN B 1 256 ? -14.133 -36.031 -16.031 1 97.94 256 ASN B N 1
ATOM 5243 C CA . ASN B 1 256 ? -13.188 -37.031 -15.555 1 97.94 256 ASN B CA 1
ATOM 5244 C C . ASN B 1 256 ? -11.766 -36.469 -15.492 1 97.94 256 ASN B C 1
ATOM 5246 O O . ASN B 1 256 ? -11.109 -36.312 -16.516 1 97.94 256 ASN B O 1
ATOM 5250 N N . HIS B 1 257 ? -11.25 -36.281 -14.305 1 98.25 257 HIS B N 1
ATOM 5251 C CA . HIS B 1 257 ? -9.984 -35.594 -14.078 1 98.25 257 HIS B CA 1
ATOM 5252 C C . HIS B 1 257 ? -8.812 -36.406 -14.602 1 98.25 257 HIS B C 1
ATOM 5254 O O . HIS B 1 257 ? -7.832 -35.875 -15.109 1 98.25 257 HIS B O 1
ATOM 5260 N N . MET B 1 258 ? -8.883 -37.719 -14.516 1 98.56 258 MET B N 1
ATOM 5261 C CA . MET B 1 258 ? -7.82 -38.625 -14.984 1 98.56 258 MET B CA 1
ATOM 5262 C C . MET B 1 258 ? -7.652 -38.5 -16.5 1 98.56 258 MET B C 1
ATOM 5264 O O . MET B 1 258 ? -6.531 -38.375 -16.984 1 98.56 258 MET B O 1
ATOM 5268 N N . VAL B 1 259 ? -8.75 -38.531 -17.219 1 98.56 259 VAL B N 1
ATOM 5269 C CA . VAL B 1 259 ? -8.719 -38.469 -18.672 1 98.56 259 VAL B CA 1
ATOM 5270 C C . VAL B 1 259 ? -8.227 -37.125 -19.141 1 98.56 259 VAL B C 1
ATOM 5272 O O . VAL B 1 259 ? -7.422 -37 -20.062 1 98.56 259 VAL B O 1
ATOM 5275 N N . ARG B 1 260 ? -8.734 -36.094 -18.516 1 98.31 260 ARG B N 1
ATOM 5276 C CA . ARG B 1 260 ? -8.352 -34.75 -18.859 1 98.31 260 ARG B CA 1
ATOM 5277 C C . ARG B 1 260 ? -6.848 -34.531 -18.719 1 98.31 260 ARG B C 1
ATOM 5279 O O . ARG B 1 260 ? -6.203 -34.031 -19.641 1 98.31 260 ARG B O 1
ATOM 5286 N N . ALA B 1 261 ? -6.336 -34.969 -17.594 1 98.69 261 ALA B N 1
ATOM 5287 C CA . ALA B 1 261 ? -4.914 -34.781 -17.328 1 98.69 261 ALA B CA 1
ATOM 5288 C C . ALA B 1 261 ? -4.055 -35.656 -18.234 1 98.69 261 ALA B C 1
ATOM 5290 O O . ALA B 1 261 ? -2.961 -35.25 -18.641 1 98.69 261 ALA B O 1
ATOM 5291 N N . PHE B 1 262 ? -4.512 -36.875 -18.5 1 98.75 262 PHE B N 1
ATOM 5292 C CA . PHE B 1 262 ? -3.799 -37.719 -19.438 1 98.75 262 PHE B CA 1
ATOM 5293 C C . PHE B 1 262 ? -3.662 -37.062 -20.797 1 98.75 262 PHE B C 1
ATOM 5295 O O . PHE B 1 262 ? -2.566 -37 -21.359 1 98.75 262 PHE B O 1
ATOM 5302 N N . VAL B 1 263 ? -4.738 -36.531 -21.344 1 98.69 263 VAL B N 1
ATOM 5303 C CA . VAL B 1 263 ? -4.754 -35.906 -22.656 1 98.69 263 VAL B CA 1
ATOM 5304 C C . VAL B 1 263 ? -3.859 -34.688 -22.641 1 98.69 263 VAL B C 1
ATOM 5306 O O . VAL B 1 263 ? -3.113 -34.438 -23.594 1 98.69 263 VAL B O 1
ATOM 5309 N N . GLY B 1 264 ? -4.012 -33.938 -21.547 1 98.75 264 GLY B N 1
ATOM 5310 C CA . GLY B 1 264 ? -3.125 -32.781 -21.422 1 98.75 264 GLY B CA 1
ATOM 5311 C C . GLY B 1 264 ? -1.656 -33.156 -21.438 1 98.75 264 GLY B C 1
ATOM 5312 O O . GLY B 1 264 ? -0.842 -32.469 -22.062 1 98.75 264 GLY B O 1
ATOM 5313 N N . GLY B 1 265 ? -1.294 -34.188 -20.703 1 98.81 265 GLY B N 1
ATOM 5314 C CA . GLY B 1 265 ? 0.072 -34.688 -20.703 1 98.81 265 GLY B CA 1
ATOM 5315 C C . GLY B 1 265 ? 0.557 -35.094 -22.078 1 98.81 265 GLY B C 1
ATOM 5316 O O . GLY B 1 265 ? 1.701 -34.812 -22.453 1 98.81 265 GLY B O 1
ATOM 5317 N N . VAL B 1 266 ? -0.292 -35.719 -22.859 1 98.81 266 VAL B N 1
ATOM 5318 C CA . VAL B 1 266 ? 0.058 -36.125 -24.219 1 98.81 266 VAL B CA 1
ATOM 5319 C C . VAL B 1 266 ? 0.338 -34.906 -25.078 1 98.81 266 VAL B C 1
ATOM 5321 O O . VAL B 1 266 ? 1.305 -34.875 -25.844 1 98.81 266 VAL B O 1
ATOM 5324 N N . LEU B 1 267 ? -0.506 -33.906 -24.953 1 98.81 267 LEU B N 1
ATOM 5325 C CA . LEU B 1 267 ? -0.336 -32.688 -25.734 1 98.81 267 LEU B CA 1
ATOM 5326 C C . LEU B 1 267 ? 0.99 -32 -25.391 1 98.81 267 LEU B C 1
ATOM 5328 O O . LEU B 1 267 ? 1.673 -31.5 -26.281 1 98.81 267 LEU B O 1
ATOM 5332 N N . ILE B 1 268 ? 1.353 -32 -24.156 1 98.81 268 ILE B N 1
ATOM 5333 C CA . ILE B 1 268 ? 2.602 -31.375 -23.734 1 98.81 268 ILE B CA 1
ATOM 5334 C C . ILE B 1 268 ? 3.787 -32.156 -24.297 1 98.81 268 ILE B C 1
ATOM 5336 O O . ILE B 1 268 ? 4.781 -31.562 -24.719 1 98.81 268 ILE B O 1
ATOM 5340 N N . VAL B 1 269 ? 3.678 -33.531 -24.281 1 98.69 269 VAL B N 1
ATOM 5341 C CA . VAL B 1 269 ? 4.734 -34.344 -24.844 1 98.69 269 VAL B CA 1
ATOM 5342 C C . VAL B 1 269 ? 4.895 -34.031 -26.328 1 98.69 269 VAL B C 1
ATOM 5344 O O . VAL B 1 269 ? 6.016 -33.906 -26.828 1 98.69 269 VAL B O 1
ATOM 5347 N N . ILE B 1 270 ? 3.82 -33.906 -27.031 1 98.69 270 ILE B N 1
ATOM 5348 C CA . ILE B 1 270 ? 3.85 -33.594 -28.453 1 98.69 270 ILE B CA 1
ATOM 5349 C C . ILE B 1 270 ? 4.52 -32.219 -28.672 1 98.69 270 ILE B C 1
ATOM 5351 O O . ILE B 1 270 ? 5.375 -32.094 -29.547 1 98.69 270 ILE B O 1
ATOM 5355 N N . LEU B 1 271 ? 4.129 -31.234 -27.891 1 98.5 271 LEU B N 1
ATOM 5356 C CA . LEU B 1 271 ? 4.707 -29.906 -28.016 1 98.5 271 LEU B CA 1
ATOM 5357 C C . LEU B 1 271 ? 6.199 -29.922 -27.703 1 98.5 271 LEU B C 1
ATOM 5359 O O . LEU B 1 271 ? 6.984 -29.219 -28.344 1 98.5 271 LEU B O 1
ATOM 5363 N N . PHE B 1 272 ? 6.559 -30.688 -26.656 1 97.94 272 PHE B N 1
ATOM 5364 C CA . PHE B 1 272 ? 7.961 -30.859 -26.297 1 97.94 272 PHE B CA 1
ATOM 5365 C C . PHE B 1 272 ? 8.758 -31.422 -27.469 1 97.94 272 PHE B C 1
ATOM 5367 O O . PHE B 1 272 ? 9.852 -30.953 -27.766 1 97.94 272 PHE B O 1
ATOM 5374 N N . LEU B 1 273 ? 8.18 -32.375 -28.156 1 97.62 273 LEU B N 1
ATOM 5375 C CA . LEU B 1 273 ? 8.844 -33 -29.297 1 97.62 273 LEU B CA 1
ATOM 5376 C C . LEU B 1 273 ? 8.938 -32.031 -30.469 1 97.62 273 LEU B C 1
ATOM 5378 O O . LEU B 1 273 ? 9.93 -32 -31.203 1 97.62 273 LEU B O 1
ATOM 5382 N N . ILE B 1 274 ? 7.941 -31.188 -30.672 1 97.62 274 ILE B N 1
ATOM 5383 C CA . ILE B 1 274 ? 7.914 -30.219 -31.75 1 97.62 274 ILE B CA 1
ATOM 5384 C C . ILE B 1 274 ? 8.961 -29.125 -31.5 1 97.62 274 ILE B C 1
ATOM 5386 O O . ILE B 1 274 ? 9.695 -28.734 -32.406 1 97.62 274 ILE B O 1
ATOM 5390 N N . ILE B 1 275 ? 9.008 -28.641 -30.266 1 96.12 275 ILE B N 1
ATOM 5391 C CA . ILE B 1 275 ? 9.914 -27.547 -29.906 1 96.12 275 ILE B CA 1
ATOM 5392 C C . ILE B 1 275 ? 11.352 -28.078 -29.844 1 96.12 275 ILE B C 1
ATOM 5394 O O . ILE B 1 275 ? 12.289 -27.375 -30.219 1 96.12 275 ILE B O 1
ATOM 5398 N N . GLY B 1 276 ? 11.57 -29.219 -29.344 1 94.81 276 GLY B N 1
ATOM 5399 C CA . GLY B 1 276 ? 12.883 -29.844 -29.281 1 94.81 276 GLY B CA 1
ATOM 5400 C C . GLY B 1 276 ? 13.711 -29.375 -28.109 1 94.81 276 GLY B C 1
ATOM 5401 O O . GLY B 1 276 ? 14.93 -29.531 -28.094 1 94.81 276 GLY B O 1
ATOM 5402 N N . SER B 1 277 ? 13.078 -28.688 -27.234 1 93.69 277 SER B N 1
ATOM 5403 C CA . SER B 1 277 ? 13.742 -28.234 -26 1 93.69 277 SER B CA 1
ATOM 5404 C C . SER B 1 277 ? 12.789 -28.266 -24.812 1 93.69 277 SER B C 1
ATOM 5406 O O . SER B 1 277 ? 11.562 -28.25 -25 1 93.69 277 SER B O 1
ATOM 5408 N N . GLN B 1 278 ? 13.305 -28.344 -23.641 1 95.19 278 GLN B N 1
ATOM 5409 C CA . GLN B 1 278 ? 12.469 -28.375 -22.453 1 95.19 278 GLN B CA 1
ATOM 5410 C C . GLN B 1 278 ? 12.328 -27 -21.828 1 95.19 278 GLN B C 1
ATOM 5412 O O . GLN B 1 278 ? 11.938 -26.875 -20.672 1 95.19 278 GLN B O 1
ATOM 5417 N N . ASP B 1 279 ? 12.617 -25.891 -22.562 1 96.06 279 ASP B N 1
ATOM 5418 C CA . ASP B 1 279 ? 12.664 -24.516 -22.078 1 96.06 279 ASP B CA 1
ATOM 5419 C C . ASP B 1 279 ? 11.312 -24.078 -21.516 1 96.06 279 ASP B C 1
ATOM 5421 O O . ASP B 1 279 ? 11.25 -23.203 -20.656 1 96.06 279 ASP B O 1
ATOM 5425 N N . TYR B 1 280 ? 10.297 -24.703 -22 1 97.88 280 TYR B N 1
ATOM 5426 C CA . TYR B 1 280 ? 8.961 -24.25 -21.625 1 97.88 280 TYR B CA 1
ATOM 5427 C C . TYR B 1 280 ? 8.266 -25.25 -20.719 1 97.88 280 TYR B C 1
ATOM 5429 O O . TYR B 1 280 ? 7.109 -25.047 -20.344 1 97.88 280 TYR B O 1
ATOM 5437 N N . ASN B 1 281 ? 9.016 -26.375 -20.438 1 97.69 281 ASN B N 1
ATOM 5438 C CA . ASN B 1 281 ? 8.594 -27.297 -19.391 1 97.69 281 ASN B CA 1
ATOM 5439 C C . ASN B 1 281 ? 9.023 -26.828 -18 1 97.69 281 ASN B C 1
ATOM 5441 O O . ASN B 1 281 ? 9.992 -26.078 -17.875 1 97.69 281 ASN B O 1
ATOM 5445 N N . GLY B 1 282 ? 8.234 -27.156 -17 1 96 282 GLY B N 1
ATOM 5446 C CA . GLY B 1 282 ? 8.57 -26.766 -15.648 1 96 282 GLY B CA 1
ATOM 5447 C C . GLY B 1 282 ? 8.43 -25.266 -15.406 1 96 282 GLY B C 1
ATOM 5448 O O . GLY B 1 282 ? 7.527 -24.625 -15.945 1 96 282 GLY B O 1
ATOM 5449 N N . ARG B 1 283 ? 9.305 -24.688 -14.617 1 94.12 283 ARG B N 1
ATOM 5450 C CA . ARG B 1 283 ? 9.18 -23.312 -14.172 1 94.12 283 ARG B CA 1
ATOM 5451 C C . ARG B 1 283 ? 9.805 -22.359 -15.188 1 94.12 283 ARG B C 1
ATOM 5453 O O . ARG B 1 283 ? 9.375 -21.203 -15.312 1 94.12 283 ARG B O 1
ATOM 5460 N N . GLY B 1 284 ? 10.781 -22.781 -15.875 1 95.12 284 GLY B N 1
ATOM 5461 C CA . GLY B 1 284 ? 11.438 -21.953 -16.859 1 95.12 284 GLY B CA 1
ATOM 5462 C C . GLY B 1 284 ? 12.289 -20.859 -16.25 1 95.12 284 GLY B C 1
ATOM 5463 O O . GLY B 1 284 ? 12.453 -19.781 -16.844 1 95.12 284 GLY B O 1
ATOM 5464 N N . LEU B 1 285 ? 12.93 -21.062 -15.07 1 94.69 285 LEU B N 1
ATOM 5465 C CA . LEU B 1 285 ? 13.641 -20.047 -14.312 1 94.69 285 LEU B CA 1
ATOM 5466 C C . LEU B 1 285 ? 14.906 -19.609 -15.031 1 94.69 285 LEU B C 1
ATOM 5468 O O . LEU B 1 285 ? 15.281 -18.438 -14.969 1 94.69 285 LEU B O 1
ATOM 5472 N N . ASP B 1 286 ? 15.547 -20.547 -15.742 1 95.19 286 ASP B N 1
ATOM 5473 C CA . ASP B 1 286 ? 16.781 -20.203 -16.438 1 95.19 286 ASP B CA 1
ATOM 5474 C C . ASP B 1 286 ? 16.531 -19.141 -17.516 1 95.19 286 ASP B C 1
ATOM 5476 O O . ASP B 1 286 ? 17.234 -18.125 -17.562 1 95.19 286 ASP B O 1
ATOM 5480 N N . MET B 1 287 ? 15.555 -19.391 -18.281 1 97.5 287 MET B N 1
ATOM 5481 C CA . MET B 1 287 ? 15.25 -18.422 -19.344 1 97.5 287 MET B CA 1
ATOM 5482 C C . MET B 1 287 ? 14.703 -17.125 -18.75 1 97.5 287 MET B C 1
ATOM 5484 O O . MET B 1 287 ? 14.961 -16.047 -19.281 1 97.5 287 MET B O 1
ATOM 5488 N N . LEU B 1 288 ? 13.93 -17.234 -17.688 1 98.06 288 LEU B N 1
ATOM 5489 C CA . LEU B 1 288 ? 13.438 -16.047 -17 1 98.06 288 LEU B CA 1
ATOM 5490 C C . LEU B 1 288 ? 14.602 -15.164 -16.547 1 98.06 288 LEU B C 1
ATOM 5492 O O . LEU B 1 288 ? 14.594 -13.953 -16.781 1 98.06 288 LEU B O 1
ATOM 5496 N N . GLU B 1 289 ? 15.594 -15.742 -15.977 1 97.25 289 GLU B N 1
ATOM 5497 C CA . GLU B 1 289 ? 16.766 -15 -15.523 1 97.25 289 GLU B CA 1
ATOM 5498 C C . GLU B 1 289 ? 17.547 -14.445 -16.703 1 97.25 289 GLU B C 1
ATOM 5500 O O . GLU B 1 289 ? 18.031 -13.312 -16.656 1 97.25 289 GLU B O 1
ATOM 5505 N N . GLN B 1 290 ? 17.656 -15.258 -17.719 1 97.81 290 GLN B N 1
ATOM 5506 C CA . GLN B 1 290 ? 18.375 -14.859 -18.922 1 97.81 290 GLN B CA 1
ATOM 5507 C C . GLN B 1 290 ? 17.719 -13.641 -19.578 1 97.81 290 GLN B C 1
ATOM 5509 O O . GLN B 1 290 ? 18.422 -12.797 -20.156 1 97.81 290 GLN B O 1
ATOM 5514 N N . SER B 1 291 ? 16.453 -13.539 -19.469 1 98.5 291 SER B N 1
ATOM 5515 C CA . SER B 1 291 ? 15.711 -12.469 -20.125 1 98.5 291 SER B CA 1
ATOM 5516 C C . SER B 1 291 ? 16.094 -11.102 -19.578 1 98.5 291 SER B C 1
ATOM 5518 O O . SER B 1 291 ? 15.844 -10.078 -20.219 1 98.5 291 SER B O 1
ATOM 5520 N N . PHE B 1 292 ? 16.703 -11.07 -18.406 1 98.38 292 PHE B N 1
ATOM 5521 C CA . PHE B 1 292 ? 17.141 -9.812 -17.812 1 98.38 292 PHE B CA 1
ATOM 5522 C C . PHE B 1 292 ? 18.531 -9.438 -18.312 1 98.38 292 PHE B C 1
ATOM 5524 O O . PHE B 1 292 ? 18.969 -8.297 -18.141 1 98.38 292 PHE B O 1
ATOM 5531 N N . LYS B 1 293 ? 19.203 -10.383 -18.906 1 97.56 293 LYS B N 1
ATOM 5532 C CA . LYS B 1 293 ? 20.641 -10.195 -19.172 1 97.56 293 LYS B CA 1
ATOM 5533 C C . LYS B 1 293 ? 20.922 -10.141 -20.672 1 97.56 293 LYS B C 1
ATOM 5535 O O . LYS B 1 293 ? 21.781 -9.391 -21.109 1 97.56 293 LYS B O 1
ATOM 5540 N N . GLU B 1 294 ? 20.188 -11 -21.406 1 97.69 294 GLU B N 1
ATOM 5541 C CA . GLU B 1 294 ? 20.453 -11.109 -22.844 1 97.69 294 GLU B CA 1
ATOM 5542 C C . GLU B 1 294 ? 19.188 -11.422 -23.609 1 97.69 294 GLU B C 1
ATOM 5544 O O . GLU B 1 294 ? 18.125 -11.617 -23.016 1 97.69 294 GLU B O 1
ATOM 5549 N N . ASP B 1 295 ? 19.312 -11.492 -24.922 1 97.94 295 ASP B N 1
ATOM 5550 C CA . ASP B 1 295 ? 18.172 -11.789 -25.766 1 97.94 295 ASP B CA 1
ATOM 5551 C C . ASP B 1 295 ? 17.75 -13.25 -25.625 1 97.94 295 ASP B C 1
ATOM 5553 O O . ASP B 1 295 ? 18.594 -14.141 -25.531 1 97.94 295 ASP B O 1
ATOM 5557 N N . VAL B 1 296 ? 16.547 -13.445 -25.531 1 98.25 296 VAL B N 1
ATOM 5558 C CA . VAL B 1 296 ? 15.938 -14.773 -25.562 1 98.25 296 VAL B CA 1
ATOM 5559 C C . VAL B 1 296 ? 15.031 -14.898 -26.781 1 98.25 296 VAL B C 1
ATOM 5561 O O . VAL B 1 296 ? 14.781 -13.914 -27.484 1 98.25 296 VAL B O 1
ATOM 5564 N N . PRO B 1 297 ? 14.594 -16.141 -27.125 1 98 297 PRO B N 1
ATOM 5565 C CA . PRO B 1 297 ? 13.734 -16.266 -28.297 1 98 297 PRO B CA 1
ATOM 5566 C C . PRO B 1 297 ? 12.523 -15.344 -28.25 1 98 297 PRO B C 1
ATOM 5568 O O . PRO B 1 297 ? 11.812 -15.305 -27.234 1 98 297 PRO B O 1
ATOM 5571 N N . PRO B 1 298 ? 12.258 -14.562 -29.25 1 97.88 298 PRO B N 1
ATOM 5572 C CA . PRO B 1 298 ? 11.266 -13.484 -29.219 1 97.88 298 PRO B CA 1
ATOM 5573 C C . PRO B 1 298 ? 9.852 -13.992 -28.938 1 97.88 298 PRO B C 1
ATOM 5575 O O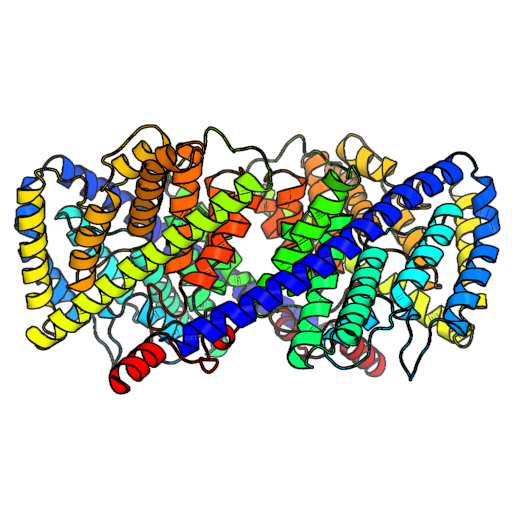 . PRO B 1 298 ? 9 -13.234 -28.469 1 97.88 298 PRO B O 1
ATOM 5578 N N . PHE B 1 299 ? 9.547 -15.242 -29.172 1 97.94 299 PHE B N 1
ATOM 5579 C CA . PHE B 1 299 ? 8.195 -15.742 -28.953 1 97.94 299 PHE B CA 1
ATOM 5580 C C . PHE B 1 299 ? 8.148 -16.719 -27.781 1 97.94 299 PHE B C 1
ATOM 5582 O O . PHE B 1 299 ? 7.223 -17.516 -27.672 1 97.94 299 PHE B O 1
ATOM 5589 N N . ALA B 1 300 ? 9.141 -16.609 -26.969 1 98.62 300 ALA B N 1
ATOM 5590 C CA . ALA B 1 300 ? 9.195 -17.469 -25.781 1 98.62 300 ALA B CA 1
ATOM 5591 C C . ALA B 1 300 ? 7.945 -17.281 -24.922 1 98.62 300 ALA B C 1
ATOM 5593 O O . ALA B 1 300 ? 7.445 -18.234 -24.328 1 98.62 300 ALA B O 1
ATOM 5594 N N . PHE B 1 301 ? 7.438 -16.031 -24.844 1 98.75 301 PHE B N 1
ATOM 5595 C CA . PHE B 1 301 ? 6.27 -15.742 -24.016 1 98.75 301 PHE B CA 1
ATOM 5596 C C . PHE B 1 301 ? 5.047 -16.484 -24.531 1 98.75 301 PHE B C 1
ATOM 5598 O O . PHE B 1 301 ? 4.211 -16.938 -23.75 1 98.75 301 PHE B O 1
ATOM 5605 N N . ILE B 1 302 ? 4.914 -16.734 -25.797 1 98.62 302 ILE B N 1
ATOM 5606 C CA . ILE B 1 302 ? 3.781 -17.438 -26.391 1 98.62 302 ILE B CA 1
ATOM 5607 C C . ILE B 1 302 ? 3.9 -18.938 -26.094 1 98.62 302 ILE B C 1
ATOM 5609 O O . ILE B 1 302 ? 2.908 -19.578 -25.75 1 98.62 302 ILE B O 1
ATOM 5613 N N . ALA B 1 303 ? 5.113 -19.453 -26.297 1 98.62 303 ALA B N 1
ATOM 5614 C CA . ALA B 1 303 ? 5.332 -20.859 -26.031 1 98.62 303 ALA B CA 1
ATOM 5615 C C . ALA B 1 303 ? 4.996 -21.203 -24.578 1 98.62 303 ALA B C 1
ATOM 5617 O O . ALA B 1 303 ? 4.289 -22.172 -24.312 1 98.62 303 ALA B O 1
ATOM 5618 N N . LYS B 1 304 ? 5.527 -20.375 -23.641 1 98.81 304 LYS B N 1
ATOM 5619 C CA . LYS B 1 304 ? 5.238 -20.594 -22.234 1 98.81 304 LYS B CA 1
ATOM 5620 C C . LYS B 1 304 ? 3.742 -20.484 -21.953 1 98.81 304 LYS B C 1
ATOM 5622 O O . LYS B 1 304 ? 3.197 -21.25 -21.156 1 98.81 304 LYS B O 1
ATOM 5627 N N . LEU B 1 305 ? 3.119 -19.484 -22.562 1 98.88 305 LEU B N 1
ATOM 5628 C CA . LEU B 1 305 ? 1.683 -19.281 -22.422 1 98.88 305 LEU B CA 1
ATOM 5629 C C . LEU B 1 305 ? 0.907 -20.531 -22.812 1 98.88 305 LEU B C 1
ATOM 5631 O O . LEU B 1 305 ? 0.052 -21 -22.062 1 98.88 305 LEU B O 1
ATOM 5635 N N . ILE B 1 306 ? 1.244 -21.141 -23.906 1 98.81 306 ILE B N 1
ATOM 5636 C CA . ILE B 1 306 ? 0.541 -22.312 -24.438 1 98.81 306 ILE B CA 1
ATOM 5637 C C . ILE B 1 306 ? 0.818 -23.531 -23.547 1 98.81 306 ILE B C 1
ATOM 5639 O O . ILE B 1 306 ? -0.108 -24.234 -23.141 1 98.81 306 ILE B O 1
ATOM 5643 N N . PHE B 1 307 ? 2.111 -23.797 -23.219 1 98.88 307 PHE B N 1
ATOM 5644 C CA . PHE B 1 307 ? 2.488 -24.922 -22.375 1 98.88 307 PHE B CA 1
ATOM 5645 C C . PHE B 1 307 ? 1.762 -24.859 -21.047 1 98.88 307 PHE B C 1
ATOM 5647 O O . PHE B 1 307 ? 1.226 -25.875 -20.578 1 98.88 307 PHE B O 1
ATOM 5654 N N . THR B 1 308 ? 1.736 -23.656 -20.453 1 98.88 308 THR B N 1
ATOM 5655 C CA . THR B 1 308 ? 1.164 -23.516 -19.125 1 98.88 308 THR B CA 1
ATOM 5656 C C . THR B 1 308 ? -0.358 -23.609 -19.172 1 98.88 308 THR B C 1
ATOM 5658 O O . THR B 1 308 ? -0.973 -24.234 -18.297 1 98.88 308 THR B O 1
ATOM 5661 N N . ALA B 1 309 ? -0.942 -22.984 -20.172 1 98.88 309 ALA B N 1
ATOM 5662 C CA . ALA B 1 309 ? -2.396 -23.016 -20.297 1 98.88 309 ALA B CA 1
ATOM 5663 C C . ALA B 1 309 ? -2.902 -24.438 -20.453 1 98.88 309 ALA B C 1
ATOM 5665 O O . ALA B 1 309 ? -3.926 -24.812 -19.875 1 98.88 309 ALA B O 1
ATOM 5666 N N . ILE B 1 310 ? -2.195 -25.234 -21.25 1 98.81 310 ILE B N 1
ATOM 5667 C CA . ILE B 1 310 ? -2.584 -26.625 -21.438 1 98.81 310 ILE B CA 1
ATOM 5668 C C . ILE B 1 310 ? -2.383 -27.406 -20.141 1 98.81 310 ILE B C 1
ATOM 5670 O O . ILE B 1 310 ? -3.271 -28.141 -19.703 1 98.81 310 ILE B O 1
ATOM 5674 N N . THR B 1 311 ? -1.229 -27.25 -19.516 1 98.88 311 THR B N 1
ATOM 5675 C CA . THR B 1 311 ? -0.912 -27.984 -18.297 1 98.88 311 THR B CA 1
ATOM 5676 C C . THR B 1 311 ? -1.94 -27.672 -17.203 1 98.88 311 THR B C 1
ATOM 5678 O O . THR B 1 311 ? -2.578 -28.594 -16.688 1 98.88 311 THR B O 1
ATOM 5681 N N . MET B 1 312 ? -2.156 -26.438 -16.953 1 98.44 312 MET B N 1
ATOM 5682 C CA . MET B 1 312 ? -3.031 -26.016 -15.852 1 98.44 312 MET B CA 1
ATOM 5683 C C . MET B 1 312 ? -4.5 -26.188 -16.234 1 98.44 312 MET B C 1
ATOM 5685 O O . MET B 1 312 ? -5.344 -26.453 -15.391 1 98.44 312 MET B O 1
ATOM 5689 N N . GLY B 1 313 ? -4.801 -26.062 -17.469 1 98.44 313 GLY B N 1
ATOM 5690 C CA . GLY B 1 313 ? -6.172 -26.156 -17.938 1 98.44 313 GLY B CA 1
ATOM 5691 C C . GLY B 1 313 ? -6.688 -27.594 -18 1 98.44 313 GLY B C 1
ATOM 5692 O O . GLY B 1 313 ? -7.898 -27.812 -18.031 1 98.44 313 GLY B O 1
ATOM 5693 N N . THR B 1 314 ? -5.789 -28.562 -18.031 1 98.56 314 THR B N 1
ATOM 5694 C CA . THR B 1 314 ? -6.223 -29.938 -18.203 1 98.56 314 THR B CA 1
ATOM 5695 C C . THR B 1 314 ? -6.129 -30.703 -16.875 1 98.56 314 THR B C 1
ATOM 5697 O O . THR B 1 314 ? -6.371 -31.922 -16.844 1 98.56 314 THR B O 1
ATOM 5700 N N . GLY B 1 315 ? -5.711 -29.984 -15.844 1 97.38 315 GLY B N 1
ATOM 5701 C CA . GLY B 1 315 ? -5.922 -30.641 -14.562 1 97.38 315 GLY B CA 1
ATOM 5702 C C . GLY B 1 315 ? -4.641 -30.812 -13.766 1 97.38 315 GLY B C 1
ATOM 5703 O O . GLY B 1 315 ? -4.676 -31.234 -12.609 1 97.38 315 GLY B O 1
ATOM 5704 N N . PHE B 1 316 ? -3.471 -30.547 -14.328 1 98.56 316 PHE B N 1
ATOM 5705 C CA . PHE B 1 316 ? -2.25 -30.516 -13.531 1 98.56 316 PHE B CA 1
ATOM 5706 C C . PHE B 1 316 ? -2.273 -29.375 -12.539 1 98.56 316 PHE B C 1
ATOM 5708 O O . PHE B 1 316 ? -3.156 -28.516 -12.594 1 98.56 316 PHE B O 1
ATOM 5715 N N . VAL B 1 317 ? -1.337 -29.422 -11.516 1 98.25 317 VAL B N 1
ATOM 5716 C CA . VAL B 1 317 ? -1.438 -28.469 -10.43 1 98.25 317 VAL B CA 1
ATOM 5717 C C . VAL B 1 317 ? -0.062 -27.875 -10.133 1 98.25 317 VAL B C 1
ATOM 5719 O O . VAL B 1 317 ? 0.959 -28.406 -10.562 1 98.25 317 VAL B O 1
ATOM 5722 N N . GLY B 1 318 ? -0.047 -26.75 -9.391 1 97.56 318 GLY B N 1
ATOM 5723 C CA . GLY B 1 318 ? 1.133 -25.984 -9.008 1 97.56 318 GLY B CA 1
ATOM 5724 C C . GLY B 1 318 ? 0.843 -24.516 -8.758 1 97.56 318 GLY B C 1
ATOM 5725 O O . GLY B 1 318 ? 0.128 -24.172 -7.816 1 97.56 318 GLY B O 1
ATOM 5726 N N . GLY B 1 319 ? 1.402 -23.688 -9.633 1 96.69 319 GLY B N 1
ATOM 5727 C CA . GLY B 1 319 ? 1.189 -22.266 -9.547 1 96.69 319 GLY B CA 1
ATOM 5728 C C . GLY B 1 319 ? 1.336 -21.547 -10.883 1 96.69 319 GLY B C 1
ATOM 5729 O O . GLY B 1 319 ? 1.966 -22.078 -11.797 1 96.69 319 GLY B O 1
ATOM 5730 N N . GLU B 1 320 ? 0.763 -20.375 -10.906 1 97.25 320 GLU B N 1
ATOM 5731 C CA . GLU B 1 320 ? 0.749 -19.688 -12.195 1 97.25 320 GLU B CA 1
ATOM 5732 C C . GLU B 1 320 ? 1.486 -18.359 -12.109 1 97.25 320 GLU B C 1
ATOM 5734 O O . GLU B 1 320 ? 1.658 -17.672 -13.117 1 97.25 320 GLU B O 1
ATOM 5739 N N . ALA B 1 321 ? 2.018 -18 -10.93 1 97.25 321 ALA B N 1
ATOM 5740 C CA . ALA B 1 321 ? 2.717 -16.734 -10.773 1 97.25 321 ALA B CA 1
ATOM 5741 C C . ALA B 1 321 ? 4.023 -16.719 -11.57 1 97.25 321 ALA B C 1
ATOM 5743 O O . ALA B 1 321 ? 4.262 -15.82 -12.367 1 97.25 321 ALA B O 1
ATOM 5744 N N . ILE B 1 322 ? 4.82 -17.734 -11.391 1 97.62 322 ILE B N 1
ATOM 5745 C CA . ILE B 1 322 ? 6.121 -17.797 -12.055 1 97.62 322 ILE B CA 1
ATOM 5746 C C . ILE B 1 322 ? 5.926 -17.875 -13.562 1 97.62 322 ILE B C 1
ATOM 5748 O O . ILE B 1 322 ? 6.613 -17.188 -14.32 1 97.62 322 ILE B O 1
ATOM 5752 N N . PRO B 1 323 ? 5.008 -18.672 -14.016 1 98.5 323 PRO B N 1
ATOM 5753 C CA . PRO B 1 323 ? 4.754 -18.641 -15.453 1 98.5 323 PRO B CA 1
ATOM 5754 C C . PRO B 1 323 ? 4.379 -17.266 -15.969 1 98.5 323 PRO B C 1
ATOM 5756 O O . PRO B 1 323 ? 4.801 -16.859 -17.047 1 98.5 323 PRO B O 1
ATOM 5759 N N . LEU B 1 324 ? 3.576 -16.516 -15.219 1 98.81 324 LEU B N 1
ATOM 5760 C CA . LEU B 1 324 ? 3.236 -15.156 -15.625 1 98.81 324 LEU B CA 1
ATOM 5761 C C . LEU B 1 324 ? 4.477 -14.273 -15.625 1 98.81 324 LEU B C 1
ATOM 5763 O O . LEU B 1 324 ? 4.625 -13.414 -16.5 1 98.81 324 LEU B O 1
ATOM 5767 N N . PHE B 1 325 ? 5.332 -14.492 -14.586 1 98.75 325 PHE B N 1
ATOM 5768 C CA . PHE B 1 325 ? 6.602 -13.781 -14.57 1 98.75 325 PHE B CA 1
ATOM 5769 C C . PHE B 1 325 ? 7.391 -14.055 -15.844 1 98.75 325 PHE B C 1
ATOM 5771 O O . PHE B 1 325 ? 7.906 -13.125 -16.469 1 98.75 325 PHE B O 1
ATOM 5778 N N . PHE B 1 326 ? 7.453 -15.344 -16.219 1 98.75 326 PHE B N 1
ATOM 5779 C CA . PHE B 1 326 ? 8.188 -15.781 -17.406 1 98.75 326 PHE B CA 1
ATOM 5780 C C . PHE B 1 326 ? 7.629 -15.125 -18.656 1 98.75 326 PHE B C 1
ATOM 5782 O O . PHE B 1 326 ? 8.375 -14.562 -19.469 1 98.75 326 PHE B O 1
ATOM 5789 N N . MET B 1 327 ? 6.32 -15.18 -18.844 1 98.94 327 MET B N 1
ATOM 5790 C CA . MET B 1 327 ? 5.664 -14.625 -20.016 1 98.94 327 MET B CA 1
ATOM 5791 C C . MET B 1 327 ? 5.918 -13.125 -20.125 1 98.94 327 MET B C 1
ATOM 5793 O O . MET B 1 327 ? 6.293 -12.633 -21.203 1 98.94 327 MET B O 1
ATOM 5797 N N . GLY B 1 328 ? 5.746 -12.461 -19 1 98.94 328 GLY B N 1
ATOM 5798 C CA . GLY B 1 328 ? 5.918 -11.016 -19 1 98.94 328 GLY B CA 1
ATOM 5799 C C . GLY B 1 328 ? 7.352 -10.578 -19.234 1 98.94 328 GLY B C 1
ATOM 5800 O O . GLY B 1 328 ? 7.609 -9.672 -20.031 1 98.94 328 GLY B O 1
ATOM 5801 N N . ALA B 1 329 ? 8.25 -11.219 -18.562 1 98.88 329 ALA B N 1
ATOM 5802 C CA . ALA B 1 329 ? 9.664 -10.859 -18.672 1 98.88 329 ALA B CA 1
ATOM 5803 C C . ALA B 1 329 ? 10.18 -11.102 -20.094 1 98.88 329 ALA B C 1
ATOM 5805 O O . ALA B 1 329 ? 10.914 -10.281 -20.641 1 98.88 329 ALA B O 1
ATOM 5806 N N . THR B 1 330 ? 9.82 -12.234 -20.656 1 98.88 330 THR B N 1
ATOM 5807 C CA . THR B 1 330 ? 10.32 -12.57 -21.984 1 98.88 330 THR B CA 1
ATOM 5808 C C . THR B 1 330 ? 9.656 -11.695 -23.047 1 98.88 330 THR B C 1
ATOM 5810 O O . THR B 1 330 ? 10.281 -11.344 -24.047 1 98.88 330 THR B O 1
ATOM 5813 N N . LEU B 1 331 ? 8.398 -11.352 -22.859 1 98.94 331 LEU B N 1
ATOM 5814 C CA . LEU B 1 331 ? 7.801 -10.359 -23.75 1 98.94 331 LEU B CA 1
ATOM 5815 C C . LEU B 1 331 ? 8.484 -9.008 -23.609 1 98.94 331 LEU B C 1
ATOM 5817 O O . LEU B 1 331 ? 8.719 -8.312 -24.594 1 98.94 331 LEU B O 1
ATOM 5821 N N . GLY B 1 332 ? 8.727 -8.594 -22.375 1 98.88 332 GLY B N 1
ATOM 5822 C CA . GLY B 1 332 ? 9.477 -7.375 -22.156 1 98.88 332 GLY B CA 1
ATOM 5823 C C . GLY B 1 332 ? 10.828 -7.367 -22.844 1 98.88 332 GLY B C 1
ATOM 5824 O O . GLY B 1 332 ? 11.234 -6.355 -23.422 1 98.88 332 GLY B O 1
ATOM 5825 N N . ASN B 1 333 ? 11.5 -8.523 -22.734 1 98.69 333 ASN B N 1
ATOM 5826 C CA . ASN B 1 333 ? 12.758 -8.711 -23.453 1 98.69 333 ASN B CA 1
ATOM 5827 C C . ASN B 1 333 ? 12.602 -8.477 -24.953 1 98.69 333 ASN B C 1
ATOM 5829 O O . ASN B 1 333 ? 13.375 -7.734 -25.547 1 98.69 333 ASN B O 1
ATOM 5833 N N . THR B 1 334 ? 11.586 -9.008 -25.531 1 98.62 334 THR B N 1
ATOM 5834 C CA . THR B 1 334 ? 11.312 -8.867 -26.953 1 98.62 334 THR B CA 1
ATOM 5835 C C . THR B 1 334 ? 11.008 -7.418 -27.312 1 98.62 334 THR B C 1
ATOM 5837 O O . THR B 1 334 ? 11.484 -6.906 -28.312 1 98.62 334 THR B O 1
ATOM 5840 N N . LEU B 1 335 ? 10.266 -6.73 -26.516 1 98.62 335 LEU B N 1
ATOM 5841 C CA . LEU B 1 335 ? 9.789 -5.379 -26.797 1 98.62 335 LEU B CA 1
ATOM 5842 C C . LEU B 1 335 ? 10.914 -4.359 -26.625 1 98.62 335 LEU B C 1
ATOM 5844 O O . LEU B 1 335 ? 10.812 -3.229 -27.094 1 98.62 335 LEU B O 1
ATOM 5848 N N . SER B 1 336 ? 11.922 -4.703 -25.938 1 97.75 336 SER B N 1
ATOM 5849 C CA . SER B 1 336 ? 13.008 -3.762 -25.641 1 97.75 336 SER B CA 1
ATOM 5850 C C . SER B 1 336 ? 13.594 -3.189 -26.938 1 97.75 336 SER B C 1
ATOM 5852 O O . SER B 1 336 ? 13.945 -2.01 -26.984 1 97.75 336 SER B O 1
ATOM 5854 N N . GLU B 1 337 ? 13.656 -3.975 -27.953 1 94.25 337 GLU B N 1
ATOM 5855 C CA . GLU B 1 337 ? 14.219 -3.549 -29.234 1 94.25 337 GLU B CA 1
ATOM 5856 C C . GLU B 1 337 ? 13.289 -2.572 -29.953 1 94.25 337 GLU B C 1
ATOM 5858 O O . GLU B 1 337 ? 13.75 -1.674 -30.656 1 94.25 337 GLU B O 1
ATOM 5863 N N . PHE B 1 338 ? 12.078 -2.684 -29.719 1 96.56 338 PHE B N 1
ATOM 5864 C CA . PHE B 1 338 ? 11.094 -1.892 -30.438 1 96.56 338 PHE B CA 1
ATOM 5865 C C . PHE B 1 338 ? 10.773 -0.603 -29.688 1 96.56 338 PHE B C 1
ATOM 5867 O O . PHE B 1 338 ? 10.539 0.438 -30.312 1 96.56 338 PHE B O 1
ATOM 5874 N N . ILE B 1 339 ? 10.766 -0.705 -28.391 1 96.56 339 ILE B N 1
ATOM 5875 C CA . ILE B 1 339 ? 10.328 0.399 -27.531 1 96.56 339 ILE B CA 1
ATOM 5876 C C . ILE B 1 339 ? 11.523 1.278 -27.172 1 96.56 339 ILE B C 1
ATOM 5878 O O . ILE B 1 339 ? 11.359 2.434 -26.781 1 96.56 339 ILE B O 1
ATOM 5882 N N . HIS B 1 340 ? 12.703 0.809 -27.312 1 96.12 340 HIS B N 1
ATOM 5883 C CA . HIS B 1 340 ? 13.953 1.506 -27.031 1 96.12 340 HIS B CA 1
ATOM 5884 C C . HIS B 1 340 ? 14.047 1.897 -25.562 1 96.12 340 HIS B C 1
ATOM 5886 O O . HIS B 1 340 ? 14.297 3.061 -25.234 1 96.12 340 HIS B O 1
ATOM 5892 N N . LEU B 1 341 ? 13.797 1.022 -24.641 1 97.75 341 LEU B N 1
ATOM 5893 C CA . LEU B 1 341 ? 14.055 1.07 -23.203 1 97.75 341 LEU B CA 1
ATOM 5894 C C . LEU B 1 341 ? 15 -0.051 -22.781 1 97.75 341 LEU B C 1
ATOM 5896 O O . LEU B 1 341 ? 15.125 -1.059 -23.484 1 97.75 341 LEU B O 1
ATOM 5900 N N . PRO B 1 342 ? 15.719 0.135 -21.75 1 98.12 342 PRO B N 1
ATOM 5901 C CA . PRO B 1 342 ? 16.688 -0.879 -21.328 1 98.12 342 PRO B CA 1
ATOM 5902 C C . PRO B 1 342 ? 16.062 -2.262 -21.172 1 98.12 342 PRO B C 1
ATOM 5904 O O . PRO B 1 342 ? 14.969 -2.387 -20.625 1 98.12 342 PRO B O 1
ATOM 5907 N N . LEU B 1 343 ? 16.781 -3.291 -21.578 1 98.31 343 LEU B N 1
ATOM 5908 C CA . LEU B 1 343 ? 16.312 -4.668 -21.656 1 98.31 343 LEU B CA 1
ATOM 5909 C C . LEU B 1 343 ? 15.898 -5.18 -20.281 1 98.31 343 LEU B C 1
ATOM 5911 O O . LEU B 1 343 ? 14.781 -5.676 -20.094 1 98.31 343 LEU B O 1
ATOM 5915 N N . SER B 1 344 ? 16.781 -5.027 -19.266 1 98.56 344 SER B N 1
ATOM 5916 C CA . SER B 1 344 ? 16.5 -5.539 -17.922 1 98.56 344 SER B CA 1
ATOM 5917 C C . SER B 1 344 ? 15.305 -4.82 -17.297 1 98.56 344 SER B C 1
ATOM 5919 O O . SER B 1 344 ? 14.523 -5.422 -16.562 1 98.56 344 SER B O 1
ATOM 5921 N N . PHE B 1 345 ? 15.156 -3.516 -17.641 1 98.62 345 PHE B N 1
ATOM 5922 C CA . PHE B 1 345 ? 14.047 -2.723 -17.125 1 98.62 345 PHE B CA 1
ATOM 5923 C C . PHE B 1 345 ? 12.719 -3.207 -17.688 1 98.62 345 PHE B C 1
ATOM 5925 O O . PHE B 1 345 ? 11.75 -3.406 -16.953 1 98.62 345 PHE B O 1
ATOM 5932 N N . LEU B 1 346 ? 12.672 -3.479 -18.969 1 98.75 346 LEU B N 1
ATOM 5933 C CA . LEU B 1 346 ? 11.43 -3.914 -19.609 1 98.75 346 LEU B CA 1
ATOM 5934 C C . LEU B 1 346 ? 11.086 -5.344 -19.203 1 98.75 346 LEU B C 1
ATOM 5936 O O . LEU B 1 346 ? 9.906 -5.691 -19.094 1 98.75 346 LEU B O 1
ATOM 5940 N N . ALA B 1 347 ? 12.133 -6.184 -19.047 1 98.88 347 ALA B N 1
ATOM 5941 C CA . ALA B 1 347 ? 11.891 -7.527 -18.531 1 98.88 347 ALA B CA 1
ATOM 5942 C C . ALA B 1 347 ? 11.234 -7.477 -17.156 1 98.88 347 ALA B C 1
ATOM 5944 O O . ALA B 1 347 ? 10.25 -8.18 -16.906 1 98.88 347 ALA B O 1
ATOM 5945 N N . GLY B 1 348 ? 11.812 -6.641 -16.297 1 98.81 348 GLY B N 1
ATOM 5946 C CA . GLY B 1 348 ? 11.25 -6.48 -14.969 1 98.81 348 GLY B CA 1
ATOM 5947 C C . GLY B 1 348 ? 9.836 -5.914 -14.977 1 98.81 348 GLY B C 1
ATOM 5948 O O . GLY B 1 348 ? 8.969 -6.387 -14.242 1 98.81 348 GLY B O 1
ATOM 5949 N N . LEU B 1 349 ? 9.641 -4.906 -15.797 1 98.88 349 LEU B N 1
ATOM 5950 C CA . LEU B 1 349 ? 8.32 -4.289 -15.922 1 98.88 349 LEU B CA 1
ATOM 5951 C C . LEU B 1 349 ? 7.289 -5.305 -16.406 1 98.88 349 LEU B C 1
ATOM 5953 O O . LEU B 1 349 ? 6.168 -5.348 -15.898 1 98.88 349 LEU B O 1
ATOM 5957 N N . GLY B 1 350 ? 7.676 -6.047 -17.391 1 98.94 350 GLY B N 1
ATOM 5958 C CA . GLY B 1 350 ? 6.793 -7.078 -17.906 1 98.94 350 GLY B CA 1
ATOM 5959 C C . GLY B 1 350 ? 6.461 -8.148 -16.891 1 98.94 350 GLY B C 1
ATOM 5960 O O . GLY B 1 350 ? 5.309 -8.578 -16.781 1 98.94 350 GLY B O 1
ATOM 5961 N N . MET B 1 351 ? 7.469 -8.562 -16.188 1 98.81 351 MET B N 1
ATOM 5962 C CA . MET B 1 351 ? 7.316 -9.57 -15.141 1 98.81 351 MET B CA 1
ATOM 5963 C C . MET B 1 351 ? 6.25 -9.156 -14.133 1 98.81 351 MET B C 1
ATOM 5965 O O . MET B 1 351 ? 5.305 -9.906 -13.883 1 98.81 351 MET B O 1
ATOM 5969 N N . ILE B 1 352 ? 6.32 -7.945 -13.672 1 98.88 352 ILE B N 1
ATOM 5970 C CA . ILE B 1 352 ? 5.469 -7.465 -12.586 1 98.88 352 ILE B CA 1
ATOM 5971 C C . ILE B 1 352 ? 4.094 -7.098 -13.141 1 98.88 352 ILE B C 1
ATOM 5973 O O . ILE B 1 352 ? 3.068 -7.426 -12.531 1 98.88 352 ILE B O 1
ATOM 5977 N N . ALA B 1 353 ? 4.035 -6.441 -14.25 1 98.94 353 ALA B N 1
ATOM 5978 C CA . ALA B 1 353 ? 2.775 -5.957 -14.797 1 98.94 353 ALA B CA 1
ATOM 5979 C C . ALA B 1 353 ? 1.896 -7.117 -15.266 1 98.94 353 ALA B C 1
ATOM 5981 O O . ALA B 1 353 ? 0.672 -7.074 -15.117 1 98.94 353 ALA B O 1
ATOM 5982 N N . THR B 1 354 ? 2.467 -8.102 -15.875 1 98.94 354 THR B N 1
ATOM 5983 C CA . THR B 1 354 ? 1.695 -9.266 -16.297 1 98.94 354 THR B CA 1
ATOM 5984 C C . THR B 1 354 ? 1.124 -10.008 -15.094 1 98.94 354 THR B C 1
ATOM 5986 O O . THR B 1 354 ? -0.041 -10.406 -15.102 1 98.94 354 THR B O 1
ATOM 5989 N N . PHE B 1 355 ? 1.933 -10.156 -14.094 1 98.81 355 PHE B N 1
ATOM 5990 C CA . PHE B 1 355 ? 1.44 -10.758 -12.867 1 98.81 355 PHE B CA 1
ATOM 5991 C C . PHE B 1 355 ? 0.297 -9.938 -12.281 1 98.81 355 PHE B C 1
ATOM 5993 O O . PHE B 1 355 ? -0.715 -10.5 -11.852 1 98.81 355 PHE B O 1
ATOM 6000 N N . CYS B 1 356 ? 0.482 -8.648 -12.266 1 98.81 356 CYS B N 1
ATOM 6001 C CA . CYS B 1 356 ? -0.522 -7.742 -11.719 1 98.81 356 CYS B CA 1
ATOM 6002 C C . CYS B 1 356 ? -1.853 -7.902 -12.453 1 98.81 356 CYS B C 1
ATOM 6004 O O . CYS B 1 356 ? -2.904 -7.992 -11.812 1 98.81 356 CYS B O 1
ATOM 6006 N N . GLY B 1 357 ? -1.823 -7.93 -13.75 1 98.62 357 GLY B N 1
ATOM 6007 C CA . GLY B 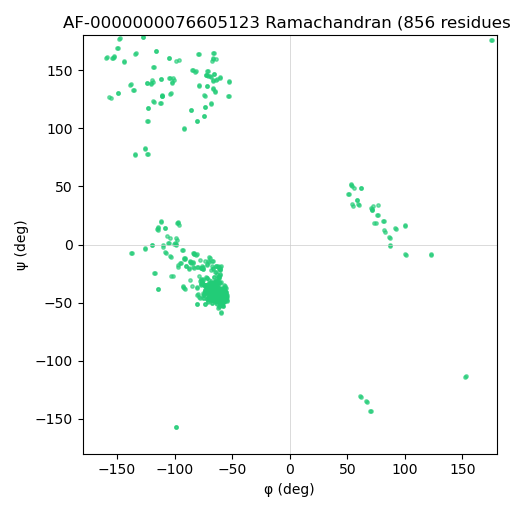1 357 ? -3.041 -8.109 -14.523 1 98.62 357 GLY B CA 1
ATOM 6008 C C . GLY B 1 357 ? -3.734 -9.43 -14.25 1 98.62 357 GLY B C 1
ATOM 6009 O O . GLY B 1 357 ? -4.965 -9.492 -14.195 1 98.62 357 GLY B O 1
ATOM 6010 N N . GLY B 1 358 ? -2.975 -10.445 -14.094 1 98.56 358 GLY B N 1
ATOM 6011 C CA . GLY B 1 358 ? -3.529 -11.766 -13.828 1 98.56 358 GLY B CA 1
ATOM 6012 C C . GLY B 1 358 ? -4.074 -11.914 -12.422 1 98.56 358 GLY B C 1
ATOM 6013 O O . GLY B 1 358 ? -5.141 -12.5 -12.219 1 98.56 358 GLY B O 1
ATOM 6014 N N . ALA B 1 359 ? -3.344 -11.383 -11.445 1 98.25 359 ALA B N 1
ATOM 6015 C CA . ALA B 1 359 ? -3.689 -11.555 -10.039 1 98.25 359 ALA B CA 1
ATOM 6016 C C . ALA B 1 359 ? -4.664 -10.477 -9.57 1 98.25 359 ALA B C 1
ATOM 6018 O O . ALA B 1 359 ? -5.32 -10.633 -8.539 1 98.25 359 ALA B O 1
ATOM 6019 N N . ASN B 1 360 ? -4.742 -9.344 -10.281 1 98.38 360 ASN B N 1
ATOM 6020 C CA . ASN B 1 360 ? -5.609 -8.219 -9.945 1 98.38 360 ASN B CA 1
ATOM 6021 C C . ASN B 1 360 ? -5.312 -7.68 -8.555 1 98.38 360 ASN B C 1
ATOM 6023 O O . ASN B 1 360 ? -6.234 -7.395 -7.785 1 98.38 360 ASN B O 1
ATOM 6027 N N . THR B 1 361 ? -4.113 -7.633 -8.172 1 98 361 THR B N 1
ATOM 6028 C CA . THR B 1 361 ? -3.639 -7.098 -6.902 1 98 361 THR B CA 1
ATOM 6029 C C . THR B 1 361 ? -2.607 -5.996 -7.133 1 98 361 THR B C 1
ATOM 6031 O O . THR B 1 361 ? -1.41 -6.207 -6.938 1 98 361 THR B O 1
ATOM 6034 N N . PRO B 1 362 ? -3.018 -4.785 -7.484 1 98.19 362 PRO B N 1
ATOM 6035 C CA . PRO B 1 362 ? -2.092 -3.746 -7.941 1 98.19 362 PRO B CA 1
ATOM 6036 C C . PRO B 1 362 ? -1.133 -3.287 -6.844 1 98.19 362 PRO B C 1
ATOM 6038 O O . PRO B 1 362 ? 0.046 -3.041 -7.113 1 98.19 362 PRO B O 1
ATOM 6041 N N . ILE B 1 363 ? -1.552 -3.215 -5.574 1 98.31 363 ILE B N 1
ATOM 6042 C CA . ILE B 1 363 ? -0.668 -2.746 -4.512 1 98.31 363 ILE B CA 1
ATOM 6043 C C . ILE B 1 363 ? 0.342 -3.838 -4.16 1 98.31 363 ILE B C 1
ATOM 6045 O O . ILE B 1 363 ? 1.536 -3.564 -4.02 1 98.31 363 ILE B O 1
ATOM 6049 N N . ALA B 1 364 ? -0.16 -5.039 -4.098 1 98.5 364 ALA B N 1
ATOM 6050 C CA . ALA B 1 364 ? 0.738 -6.148 -3.793 1 98.5 364 ALA B CA 1
ATOM 6051 C C . ALA B 1 364 ? 1.776 -6.332 -4.895 1 98.5 364 ALA B C 1
ATOM 6053 O O . ALA B 1 364 ? 2.955 -6.562 -4.617 1 98.5 364 ALA B O 1
ATOM 6054 N N . ALA B 1 365 ? 1.359 -6.281 -6.105 1 98.75 365 ALA B N 1
ATOM 6055 C CA . ALA B 1 365 ? 2.262 -6.41 -7.246 1 98.75 365 ALA B CA 1
ATOM 6056 C C . ALA B 1 365 ? 3.311 -5.301 -7.242 1 98.75 365 ALA B C 1
ATOM 6058 O O . ALA B 1 365 ? 4.477 -5.535 -7.57 1 98.75 365 ALA B O 1
ATOM 6059 N N . PHE B 1 366 ? 2.867 -4.094 -6.922 1 98.75 366 PHE B N 1
ATOM 6060 C CA . PHE B 1 366 ? 3.799 -2.979 -6.816 1 98.75 366 PHE B CA 1
ATOM 6061 C C . PHE B 1 366 ? 4.828 -3.234 -5.723 1 98.75 366 PHE B C 1
ATOM 6063 O O . PHE B 1 366 ? 6.023 -3.012 -5.922 1 98.75 366 PHE B O 1
ATOM 6070 N N . LEU B 1 367 ? 4.391 -3.693 -4.566 1 98.69 367 LEU B N 1
ATOM 6071 C CA . LEU B 1 367 ? 5.301 -3.971 -3.459 1 98.69 367 LEU B CA 1
ATOM 6072 C C . LEU B 1 367 ? 6.25 -5.113 -3.809 1 98.69 367 LEU B C 1
ATOM 6074 O O . LEU B 1 367 ? 7.402 -5.125 -3.371 1 98.69 367 LEU B O 1
ATOM 6078 N N . LEU B 1 368 ? 5.754 -6.012 -4.605 1 98.56 368 LEU B N 1
ATOM 6079 C CA . LEU B 1 368 ? 6.617 -7.078 -5.102 1 98.56 368 LEU B CA 1
ATOM 6080 C C . LEU B 1 368 ? 7.793 -6.508 -5.891 1 98.56 368 LEU B C 1
ATOM 6082 O O . LEU B 1 368 ? 8.93 -6.953 -5.727 1 98.56 368 LEU B O 1
ATOM 6086 N N . ALA B 1 369 ? 7.52 -5.539 -6.734 1 98.56 369 ALA B N 1
ATOM 6087 C CA . ALA B 1 369 ? 8.578 -4.867 -7.484 1 98.56 369 ALA B CA 1
ATOM 6088 C C . ALA B 1 369 ? 9.555 -4.168 -6.547 1 98.56 369 ALA B C 1
ATOM 6090 O O . ALA B 1 369 ? 10.773 -4.215 -6.762 1 98.56 369 ALA B O 1
ATOM 6091 N N . VAL B 1 370 ? 9.023 -3.514 -5.516 1 98.06 370 VAL B N 1
ATOM 6092 C CA . VAL B 1 370 ? 9.844 -2.781 -4.562 1 98.06 370 VAL B CA 1
ATOM 6093 C C . VAL B 1 370 ? 10.805 -3.742 -3.865 1 98.06 370 VAL B C 1
ATOM 6095 O O . VAL B 1 370 ? 12 -3.451 -3.732 1 98.06 370 VAL B O 1
ATOM 6098 N N . GLU B 1 371 ? 10.312 -4.898 -3.426 1 97.31 371 GLU B N 1
ATOM 6099 C CA . GLU B 1 371 ? 11.133 -5.867 -2.703 1 97.31 371 GLU B CA 1
ATOM 6100 C C . GLU B 1 371 ? 12.102 -6.578 -3.641 1 97.31 371 GLU B C 1
ATOM 6102 O O . GLU B 1 371 ? 13.266 -6.797 -3.289 1 97.31 371 GLU B O 1
ATOM 6107 N N . MET B 1 372 ? 11.664 -6.898 -4.844 1 97.19 372 MET B N 1
ATOM 6108 C CA . MET B 1 372 ? 12.469 -7.711 -5.754 1 97.19 372 MET B CA 1
ATOM 6109 C C . MET B 1 372 ? 13.586 -6.883 -6.375 1 97.19 372 MET B C 1
ATOM 6111 O O . MET B 1 372 ? 14.664 -7.406 -6.664 1 97.19 372 MET B O 1
ATOM 6115 N N . PHE B 1 373 ? 13.312 -5.59 -6.598 1 97.19 373 PHE B N 1
ATOM 6116 C CA . PHE B 1 373 ? 14.281 -4.789 -7.34 1 97.19 373 PHE B CA 1
ATOM 6117 C C . PHE B 1 373 ? 14.875 -3.703 -6.453 1 97.19 373 PHE B C 1
ATOM 6119 O O . PHE B 1 373 ? 15.43 -2.719 -6.953 1 97.19 373 PHE B O 1
ATOM 6126 N N . ASP B 1 374 ? 14.664 -3.789 -5.156 1 93.31 374 ASP B N 1
ATOM 6127 C CA . ASP B 1 374 ? 15.289 -2.928 -4.156 1 93.31 374 ASP B CA 1
ATOM 6128 C C . ASP B 1 374 ? 14.93 -1.461 -4.395 1 93.31 374 ASP B C 1
ATOM 6130 O O . ASP B 1 374 ? 15.805 -0.593 -4.367 1 93.31 374 ASP B O 1
ATOM 6134 N N . GLY B 1 375 ? 13.805 -1.271 -4.832 1 94.56 375 GLY B N 1
ATOM 6135 C CA . GLY B 1 375 ? 13.297 0.087 -4.941 1 94.56 375 GLY B CA 1
ATOM 6136 C C . GLY B 1 375 ? 13.672 0.762 -6.246 1 94.56 375 GLY B C 1
ATOM 6137 O O . GLY B 1 375 ? 13.336 1.931 -6.465 1 94.56 375 GLY B O 1
ATOM 6138 N N . LYS B 1 376 ? 14.281 0.102 -7.188 1 95.56 376 LYS B N 1
ATOM 6139 C CA . LYS B 1 376 ? 14.641 0.683 -8.477 1 95.56 376 LYS B CA 1
ATOM 6140 C C . LYS B 1 376 ? 13.414 0.864 -9.367 1 95.56 376 LYS B C 1
ATOM 6142 O O . LYS B 1 376 ? 12.633 -0.073 -9.555 1 95.56 376 LYS B O 1
ATOM 6147 N N . GLY B 1 377 ? 13.258 2.059 -9.859 1 96.88 377 GLY B N 1
ATOM 6148 C CA . GLY B 1 377 ? 12.227 2.332 -10.844 1 96.88 377 GLY B CA 1
ATOM 6149 C C . GLY B 1 377 ? 10.82 2.303 -10.266 1 96.88 377 GLY B C 1
ATOM 6150 O O . GLY B 1 377 ? 9.859 1.992 -10.969 1 96.88 377 GLY B O 1
ATOM 6151 N N . ILE B 1 378 ? 10.633 2.643 -9.047 1 97.5 378 ILE B N 1
ATOM 6152 C CA . ILE B 1 378 ? 9.383 2.389 -8.336 1 97.5 378 ILE B CA 1
ATOM 6153 C C . ILE B 1 378 ? 8.258 3.223 -8.953 1 97.5 378 ILE B C 1
ATOM 6155 O O . ILE B 1 378 ? 7.109 2.781 -9.008 1 97.5 378 ILE B O 1
ATOM 6159 N N . GLU B 1 379 ? 8.531 4.418 -9.453 1 97.69 379 GLU B N 1
ATOM 6160 C CA . GLU B 1 379 ? 7.477 5.234 -10.047 1 97.69 379 GLU B CA 1
ATOM 6161 C C . GLU B 1 379 ? 6.902 4.574 -11.297 1 97.69 379 GLU B C 1
ATOM 6163 O O . GLU B 1 379 ? 5.684 4.562 -11.5 1 97.69 379 GLU B O 1
ATOM 6168 N N . PHE B 1 380 ? 7.805 4.004 -12.117 1 98.62 380 PHE B N 1
ATOM 6169 C CA . PHE B 1 380 ? 7.379 3.324 -13.336 1 98.62 380 PHE B CA 1
ATOM 6170 C C . PHE B 1 380 ? 6.578 2.07 -13.008 1 98.62 380 PHE B C 1
ATOM 6172 O O . PHE B 1 380 ? 5.551 1.802 -13.633 1 98.62 380 PHE B O 1
ATOM 6179 N N . PHE B 1 381 ? 7.066 1.33 -12.023 1 98.81 381 PHE B N 1
ATOM 6180 C CA . PHE B 1 381 ? 6.375 0.103 -11.641 1 98.81 381 PHE B CA 1
ATOM 6181 C C . PHE B 1 381 ? 5 0.413 -11.062 1 98.81 381 PHE B C 1
ATOM 6183 O O . PHE B 1 381 ? 4.047 -0.343 -11.273 1 98.81 381 PHE B O 1
ATOM 6190 N N . PHE B 1 382 ? 4.891 1.514 -10.305 1 98.75 382 PHE B N 1
ATOM 6191 C CA . PHE B 1 382 ? 3.602 1.898 -9.742 1 98.75 382 PHE B CA 1
ATOM 6192 C C . PHE B 1 382 ? 2.596 2.203 -10.844 1 98.75 382 PHE B C 1
ATOM 6194 O O . PHE B 1 382 ? 1.468 1.706 -10.82 1 98.75 382 PHE B O 1
ATOM 6201 N N . VAL B 1 383 ? 2.992 2.975 -11.789 1 98.5 383 VAL B N 1
ATOM 6202 C CA . VAL B 1 383 ? 2.137 3.328 -12.922 1 98.5 383 VAL B CA 1
ATOM 6203 C C . VAL B 1 383 ? 1.779 2.072 -13.711 1 98.5 383 VAL B C 1
ATOM 6205 O O . VAL B 1 383 ? 0.618 1.868 -14.07 1 98.5 383 VAL B O 1
ATOM 6208 N N . ALA B 1 384 ? 2.773 1.222 -13.961 1 98.81 384 ALA B N 1
ATOM 6209 C CA . ALA B 1 384 ? 2.561 0.013 -14.758 1 98.81 384 ALA B CA 1
ATOM 6210 C C . ALA B 1 384 ? 1.561 -0.919 -14.078 1 98.81 384 ALA B C 1
ATOM 6212 O O . ALA B 1 384 ? 0.713 -1.52 -14.742 1 98.81 384 ALA B O 1
ATOM 6213 N N . CYS B 1 385 ? 1.658 -1.078 -12.758 1 98.75 385 CYS B N 1
ATOM 6214 C CA . CYS B 1 385 ? 0.755 -1.961 -12.031 1 98.75 385 CYS B CA 1
ATOM 6215 C C . CYS B 1 385 ? -0.677 -1.443 -12.086 1 98.75 385 CYS B C 1
ATOM 6217 O O . CYS B 1 385 ? -1.612 -2.217 -12.297 1 98.75 385 CYS B O 1
ATOM 6219 N N . LEU B 1 386 ? -0.822 -0.163 -11.922 1 98 386 LEU B N 1
ATOM 6220 C CA . LEU B 1 386 ? -2.168 0.4 -11.938 1 98 386 LEU B CA 1
ATOM 6221 C C . LEU B 1 386 ? -2.787 0.295 -13.32 1 98 386 LEU B C 1
ATOM 6223 O O . LEU B 1 386 ? -3.971 -0.028 -13.461 1 98 386 LEU B O 1
ATOM 6227 N N . VAL B 1 387 ? -1.987 0.581 -14.336 1 98.19 387 VAL B N 1
ATOM 6228 C CA . VAL B 1 387 ? -2.469 0.483 -15.711 1 98.19 387 VAL B CA 1
ATOM 6229 C C . VAL B 1 387 ? -2.838 -0.964 -16.031 1 98.19 387 VAL B C 1
ATOM 6231 O O . VAL B 1 387 ? -3.9 -1.231 -16.594 1 98.19 387 VAL B O 1
ATOM 6234 N N . SER B 1 388 ? -1.972 -1.862 -15.695 1 98.75 388 SER B N 1
ATOM 6235 C CA . SER B 1 388 ? -2.234 -3.275 -15.945 1 98.75 388 SER B CA 1
ATOM 6236 C C . SER B 1 388 ? -3.5 -3.738 -15.227 1 98.75 388 SER B C 1
ATOM 6238 O O . SER B 1 388 ? -4.309 -4.473 -15.797 1 98.75 388 SER B O 1
ATOM 6240 N N . TYR B 1 389 ? -3.686 -3.295 -13.977 1 98.31 389 TYR B N 1
ATOM 6241 C CA . TYR B 1 389 ? -4.867 -3.633 -13.195 1 98.31 389 TYR B CA 1
ATOM 6242 C C . TYR B 1 389 ? -6.137 -3.168 -13.891 1 98.31 389 TYR B C 1
ATOM 6244 O O . TYR B 1 389 ? -7.102 -3.928 -14.008 1 98.31 389 TYR B O 1
ATOM 6252 N N . ILE B 1 390 ? -6.121 -1.976 -14.352 1 97 390 ILE B N 1
ATOM 6253 C CA . ILE B 1 390 ? -7.312 -1.379 -14.945 1 97 390 ILE B CA 1
ATOM 6254 C C . ILE B 1 390 ? -7.648 -2.086 -16.25 1 97 390 ILE B C 1
ATOM 6256 O O . ILE B 1 390 ? -8.805 -2.439 -16.5 1 9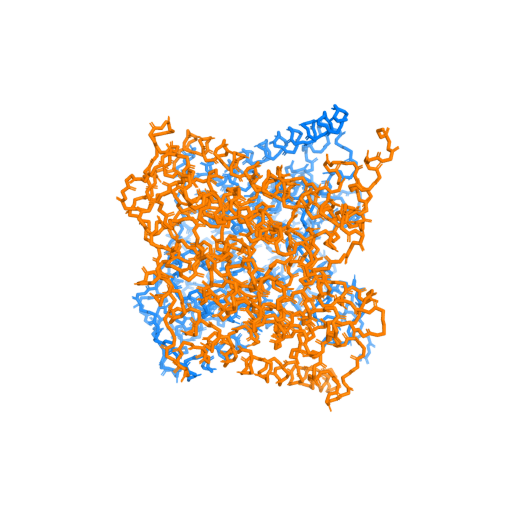7 390 ILE B O 1
ATOM 6260 N N . PHE B 1 391 ? -6.688 -2.439 -17.031 1 97.06 391 PHE B N 1
ATOM 6261 C CA . PHE B 1 391 ? -6.941 -2.873 -18.406 1 97.06 391 PHE B CA 1
ATOM 6262 C C . PHE B 1 391 ? -7.141 -4.383 -18.469 1 97.06 391 PHE B C 1
ATOM 6264 O O . PHE B 1 391 ? -7.609 -4.91 -19.469 1 97.06 391 PHE B O 1
ATOM 6271 N N . SER B 1 392 ? -6.84 -5.09 -17.391 1 97.31 392 SER B N 1
ATOM 6272 C CA . SER B 1 392 ? -7.156 -6.516 -17.359 1 97.31 392 SER B CA 1
ATOM 6273 C C . SER B 1 392 ? -8.664 -6.738 -17.25 1 97.31 392 SER B C 1
ATOM 6275 O O . SER B 1 392 ? -9.148 -7.855 -17.469 1 97.31 392 SER B O 1
ATOM 6277 N N . GLY B 1 393 ? -9.414 -5.676 -16.906 1 93.62 393 GLY B N 1
ATOM 6278 C CA . GLY B 1 393 ? -10.867 -5.762 -16.859 1 93.62 393 GLY B CA 1
ATOM 6279 C C . GLY B 1 393 ? -11.367 -6.699 -15.773 1 93.62 393 GLY B C 1
ATOM 6280 O O . GLY B 1 393 ? -10.945 -6.613 -14.625 1 93.62 393 GLY B O 1
ATOM 6281 N N . HIS B 1 394 ? -12.32 -7.512 -16.156 1 92.38 394 HIS B N 1
ATOM 6282 C CA . HIS B 1 394 ? -12.891 -8.445 -15.195 1 92.38 394 HIS B CA 1
ATOM 6283 C C . HIS B 1 394 ? -12.234 -9.82 -15.312 1 92.38 394 HIS B C 1
ATOM 6285 O O . HIS B 1 394 ? -12.828 -10.828 -14.914 1 92.38 394 HIS B O 1
ATOM 6291 N N . HIS B 1 395 ? -11.109 -9.875 -15.938 1 96 395 HIS B N 1
ATOM 6292 C CA . HIS B 1 395 ? -10.406 -11.141 -16.125 1 96 395 HIS B CA 1
ATOM 6293 C C . HIS B 1 395 ? -9.336 -11.336 -15.055 1 96 395 HIS B C 1
ATOM 6295 O O . HIS B 1 395 ? -8.875 -10.375 -14.445 1 96 395 HIS B O 1
ATOM 6301 N N . GLY B 1 396 ? -8.961 -12.57 -14.859 1 97.12 396 GLY B N 1
ATOM 6302 C CA . GLY B 1 396 ? -7.945 -12.906 -13.875 1 97.12 396 GLY B CA 1
ATOM 6303 C C . GLY B 1 396 ? -7.742 -14.398 -13.711 1 97.12 396 GLY B C 1
ATOM 6304 O O . GLY B 1 396 ? -8.453 -15.203 -14.328 1 97.12 396 GLY B O 1
ATOM 6305 N N . LEU B 1 397 ? -6.832 -14.719 -12.93 1 97.88 397 LEU B N 1
ATOM 6306 C CA . LEU B 1 397 ? -6.441 -16.109 -12.719 1 97.88 397 LEU B CA 1
ATOM 6307 C C . LEU B 1 397 ? -7.543 -16.891 -12 1 97.88 397 LEU B C 1
ATOM 6309 O O . LEU B 1 397 ? -7.699 -18.094 -12.211 1 97.88 397 LEU B O 1
ATOM 6313 N N . TRP B 1 398 ? -8.273 -16.203 -11.117 1 97.94 398 TRP B N 1
ATOM 6314 C CA . TRP B 1 398 ? -9.18 -16.906 -10.211 1 97.94 398 TRP B CA 1
ATOM 6315 C C . TRP B 1 398 ? -10.602 -16.391 -10.352 1 97.94 398 TRP B C 1
ATOM 6317 O O . TRP B 1 398 ? -10.953 -15.359 -9.773 1 97.94 398 TRP B O 1
ATOM 6327 N N . PRO B 1 399 ? -11.422 -17.141 -10.953 1 97.19 399 PRO B N 1
ATOM 6328 C CA . PRO B 1 399 ? -12.805 -16.766 -11.227 1 97.19 399 PRO B CA 1
ATOM 6329 C C . PRO B 1 399 ? -13.602 -16.469 -9.953 1 97.19 399 PRO B C 1
ATOM 6331 O O . PRO B 1 399 ? -14.617 -15.758 -10.008 1 97.19 399 PRO B O 1
ATOM 6334 N N . SER B 1 400 ? -13.188 -16.891 -8.805 1 97.25 400 SER B N 1
ATOM 6335 C CA . SER B 1 400 ? -13.922 -16.734 -7.555 1 97.25 400 SER B CA 1
ATOM 6336 C C . SER B 1 400 ? -13.719 -15.352 -6.957 1 97.25 400 SER B C 1
ATOM 6338 O O . SER B 1 400 ? -14.398 -14.969 -6.008 1 97.25 400 SER B O 1
ATOM 6340 N N . GLN B 1 401 ? -12.797 -14.539 -7.5 1 97.56 401 GLN B N 1
ATOM 6341 C CA . GLN B 1 401 ? -12.578 -13.188 -7.004 1 97.56 401 GLN B CA 1
ATOM 6342 C C . GLN B 1 401 ? -13.789 -12.297 -7.266 1 97.56 401 GLN B C 1
ATOM 6344 O O . GLN B 1 401 ? -14.344 -12.305 -8.367 1 97.56 401 GLN B O 1
ATOM 6349 N N . LYS B 1 402 ? -14.18 -11.555 -6.277 1 97.56 402 LYS B N 1
ATOM 6350 C CA . LYS B 1 402 ? -15.273 -10.594 -6.434 1 97.56 402 LYS B CA 1
ATOM 6351 C C . LYS B 1 402 ? -14.758 -9.273 -7.004 1 97.56 402 LYS B C 1
ATOM 6353 O O . LYS B 1 402 ? -13.609 -8.891 -6.77 1 97.56 402 LYS B O 1
ATOM 6358 N N . ILE B 1 403 ? -15.578 -8.57 -7.742 1 96.81 403 ILE B N 1
ATOM 6359 C CA . ILE B 1 403 ? -15.188 -7.352 -8.438 1 96.81 403 ILE B CA 1
ATOM 6360 C C . IL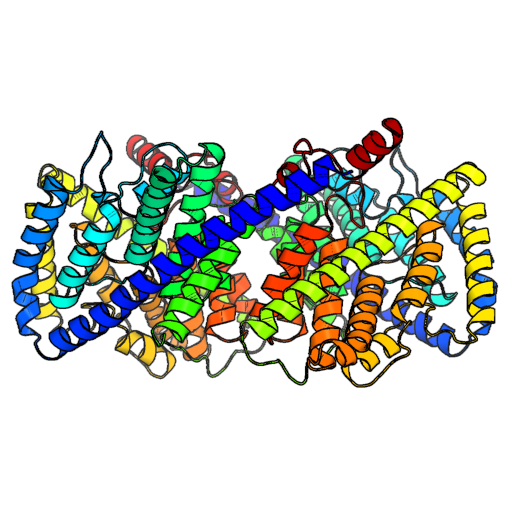E B 1 403 ? -15.867 -6.145 -7.789 1 96.81 403 ILE B C 1
ATOM 6362 O O . ILE B 1 403 ? -17.094 -6.121 -7.633 1 96.81 403 ILE B O 1
ATOM 6366 N N . PHE B 1 404 ? -15.109 -5.16 -7.438 1 96.75 404 PHE B N 1
ATOM 6367 C CA . PHE B 1 404 ? -15.609 -3.893 -6.906 1 96.75 404 PHE B CA 1
ATOM 6368 C C . PHE B 1 404 ? -15.031 -2.717 -7.688 1 96.75 404 PHE B C 1
ATOM 6370 O O . PHE B 1 404 ? -14.297 -2.91 -8.656 1 96.75 404 PHE B O 1
ATOM 6377 N N . GLU B 1 405 ? -15.414 -1.471 -7.344 1 93.69 405 GLU B N 1
ATOM 6378 C CA . GLU B 1 405 ? -14.867 -0.283 -7.992 1 93.69 405 GLU B CA 1
ATOM 6379 C C . GLU B 1 405 ? -13.352 -0.2 -7.805 1 93.69 405 GLU B C 1
ATOM 6381 O O . GLU B 1 405 ? -12.828 -0.63 -6.777 1 93.69 405 GLU B O 1
ATOM 6386 N N . PRO B 1 406 ? -12.672 0.27 -8.789 1 94.06 406 PRO B N 1
ATOM 6387 C CA . PRO B 1 406 ? -13.141 1.062 -9.93 1 94.06 406 PRO B CA 1
ATOM 6388 C C . PRO B 1 406 ? -13.523 0.198 -11.125 1 94.06 406 PRO B C 1
ATOM 6390 O O . PRO B 1 406 ? -14.172 0.681 -12.055 1 94.06 406 PRO B O 1
ATOM 6393 N N . LYS B 1 407 ? -13.195 -1.062 -11.148 1 93.81 407 LYS B N 1
ATOM 6394 C CA . LYS B 1 407 ? -13.406 -1.896 -12.328 1 93.81 407 LYS B CA 1
ATOM 6395 C C . LYS B 1 407 ? -14.891 -2.135 -12.578 1 93.81 407 LYS B C 1
ATOM 6397 O O . LYS B 1 407 ? -15.336 -2.168 -13.727 1 93.81 407 LYS B O 1
ATOM 6402 N N . SER B 1 408 ? -15.703 -2.344 -11.5 1 93.5 408 SER B N 1
ATOM 6403 C CA . SER B 1 408 ? -17.125 -2.572 -11.695 1 93.5 408 SER B CA 1
ATOM 6404 C C . SER B 1 408 ? -17.781 -1.396 -12.406 1 93.5 408 SER B C 1
ATOM 6406 O O . SER B 1 408 ? -18.562 -1.589 -13.344 1 93.5 408 SER B O 1
ATOM 6408 N N . ARG B 1 409 ? -17.391 -0.204 -11.992 1 90.69 409 ARG B N 1
ATOM 6409 C CA . ARG B 1 409 ? -17.938 0.994 -12.625 1 90.69 409 ARG B CA 1
ATOM 6410 C C . ARG B 1 409 ? -17.406 1.149 -14.047 1 90.69 409 ARG B C 1
ATOM 6412 O O . ARG B 1 409 ? -18.172 1.438 -14.969 1 90.69 409 ARG B O 1
ATOM 6419 N N . LEU B 1 410 ? -16.156 0.958 -14.25 1 91.81 410 LEU B N 1
ATOM 6420 C CA . LEU B 1 410 ? -15.516 1.151 -15.539 1 91.81 410 LEU B CA 1
ATOM 6421 C C . LEU B 1 410 ? -16.062 0.179 -16.578 1 91.81 410 LEU B C 1
ATOM 6423 O O . LEU B 1 410 ? -16.172 0.519 -17.75 1 91.81 410 LEU B O 1
ATOM 6427 N N . TYR B 1 411 ? -16.453 -0.998 -16.141 1 92.06 411 TYR B N 1
ATOM 6428 C CA . TYR B 1 411 ? -16.875 -2.031 -17.078 1 92.06 411 TYR B CA 1
ATOM 6429 C C . TYR B 1 411 ? -18.359 -2.354 -16.922 1 92.06 411 TYR B C 1
ATOM 6431 O O . TYR B 1 411 ? -18.844 -3.377 -17.406 1 92.06 411 TYR B O 1
ATOM 6439 N N . ASN B 1 412 ? -19.125 -1.491 -16.219 1 89.81 412 ASN B N 1
ATOM 6440 C CA . ASN B 1 412 ? -20.562 -1.573 -16.031 1 89.81 412 ASN B CA 1
ATOM 6441 C C . ASN B 1 412 ? -20.984 -2.928 -15.477 1 89.81 412 ASN B C 1
ATOM 6443 O O . ASN B 1 412 ? -21.828 -3.609 -16.047 1 89.81 412 ASN B O 1
ATOM 6447 N N . ILE B 1 413 ? -20.266 -3.291 -14.398 1 91.69 413 ILE B N 1
ATOM 6448 C CA . ILE B 1 413 ? -20.547 -4.52 -13.664 1 91.69 413 ILE B CA 1
ATOM 6449 C C . ILE B 1 413 ? -21.094 -4.18 -12.273 1 91.69 413 ILE B C 1
ATOM 6451 O O . ILE B 1 413 ? -20.656 -3.207 -11.656 1 91.69 413 ILE B O 1
ATOM 6455 N N . GLU B 1 414 ? -22.047 -4.965 -11.789 1 93.06 414 GLU B N 1
ATOM 6456 C CA . GLU B 1 414 ? -22.547 -4.785 -10.43 1 93.06 414 GLU B CA 1
ATOM 6457 C C . GLU B 1 414 ? -21.469 -5.125 -9.406 1 93.06 414 GLU B C 1
ATOM 6459 O O . GLU B 1 414 ? -20.75 -6.117 -9.555 1 93.06 414 GLU B O 1
ATOM 6464 N N . ASP B 1 415 ? -21.391 -4.375 -8.328 1 94.38 415 ASP B N 1
ATOM 6465 C CA . ASP B 1 415 ? -20.406 -4.621 -7.277 1 94.38 415 ASP B CA 1
ATOM 6466 C C . ASP B 1 415 ? -20.656 -5.961 -6.59 1 94.38 415 ASP B C 1
ATOM 6468 O O . ASP B 1 415 ? -21.812 -6.297 -6.281 1 94.38 415 ASP B O 1
ATOM 6472 N N . GLY B 1 416 ? -19.578 -6.684 -6.484 1 94.56 416 GLY B N 1
ATOM 6473 C CA . GLY B 1 416 ? -19.688 -7.871 -5.652 1 94.56 416 GLY B CA 1
ATOM 6474 C C . GLY B 1 416 ? -19.859 -9.148 -6.453 1 94.56 416 GLY B C 1
ATOM 6475 O O . GLY B 1 416 ? -19.766 -10.25 -5.902 1 94.56 416 GLY B O 1
ATOM 6476 N N . LEU B 1 417 ? -20.062 -8.992 -7.742 1 95.69 417 LEU B N 1
ATOM 6477 C CA . LEU B 1 417 ? -20.109 -10.195 -8.578 1 95.69 417 LEU B CA 1
ATOM 6478 C C . LEU B 1 417 ? -18.719 -10.781 -8.742 1 95.69 417 LEU B C 1
ATOM 6480 O O . LEU B 1 417 ? -17.719 -10.047 -8.789 1 95.69 417 LEU B O 1
ATOM 6484 N N . SER B 1 418 ? -18.625 -12.102 -8.828 1 96.06 418 SER B N 1
ATOM 6485 C CA . SER B 1 418 ? -17.344 -12.742 -9.102 1 96.06 418 SER B CA 1
ATOM 6486 C C . SER B 1 418 ? -17 -12.688 -10.586 1 96.06 418 SER B C 1
ATOM 6488 O O . SER B 1 418 ? -17.875 -12.422 -11.422 1 96.06 418 SER B O 1
ATOM 6490 N N . ILE B 1 419 ? -15.82 -12.922 -10.898 1 95.12 419 ILE B N 1
ATOM 6491 C CA . ILE B 1 419 ? -15.375 -12.984 -12.289 1 95.12 419 ILE B CA 1
ATOM 6492 C C . ILE B 1 419 ? -16.172 -14.055 -13.031 1 95.12 419 ILE B C 1
ATOM 6494 O O . ILE B 1 419 ? -16.594 -13.844 -14.172 1 95.12 419 ILE B O 1
ATOM 6498 N N . GLU B 1 420 ? -16.359 -15.133 -12.375 1 94.81 420 GLU B N 1
ATOM 6499 C CA . GLU B 1 420 ? -17.125 -16.234 -12.961 1 94.81 420 GLU B CA 1
ATOM 6500 C C . GLU B 1 420 ? -18.547 -15.805 -13.305 1 94.81 420 GLU B C 1
ATOM 6502 O O . GLU B 1 420 ? -19.047 -16.141 -14.375 1 94.81 420 GLU B O 1
ATOM 6507 N N . ASP B 1 421 ? -19.156 -15.102 -12.391 1 94.56 421 ASP B N 1
ATOM 6508 C CA . ASP B 1 421 ? -20.516 -14.633 -12.602 1 94.56 421 ASP B CA 1
ATOM 6509 C C . ASP B 1 421 ? -20.609 -13.734 -13.836 1 94.56 421 ASP B C 1
ATOM 6511 O O . ASP B 1 421 ? -21.547 -13.844 -14.625 1 94.56 421 ASP B O 1
ATOM 6515 N N . VAL B 1 422 ? -19.672 -12.914 -14.008 1 93.19 422 VAL B N 1
ATOM 6516 C CA . VAL B 1 422 ? -19.672 -11.953 -15.102 1 93.19 422 VAL B CA 1
ATOM 6517 C C . VAL B 1 422 ? -19.438 -12.672 -16.422 1 93.19 422 VAL B C 1
ATOM 6519 O O . VAL B 1 422 ? -20.094 -12.367 -17.422 1 93.19 422 VAL B O 1
ATOM 6522 N N . GLU B 1 423 ? -18.547 -13.633 -16.422 1 90.75 423 GLU B N 1
ATOM 6523 C CA . GLU B 1 423 ? -18.25 -14.375 -17.641 1 90.75 423 GLU B CA 1
ATOM 6524 C C . GLU B 1 423 ? -19.438 -15.234 -18.078 1 90.75 423 GLU B C 1
ATOM 6526 O O . GLU B 1 423 ? -19.703 -15.383 -19.266 1 90.75 423 GLU B O 1
ATOM 6531 N N . LYS B 1 424 ? -20.125 -15.789 -17.141 1 89.75 424 LYS B N 1
ATOM 6532 C CA . LYS B 1 424 ? -21.297 -16.594 -17.453 1 89.75 424 LYS B CA 1
ATOM 6533 C C . LYS B 1 424 ? -22.422 -15.742 -18.047 1 89.75 424 LYS B C 1
ATOM 6535 O O . LYS B 1 424 ? -23.109 -16.172 -18.984 1 89.75 424 LYS B O 1
ATOM 6540 N N . LYS B 1 425 ? -22.609 -14.602 -17.469 1 86.38 425 LYS B N 1
ATOM 6541 C CA . LYS B 1 425 ? -23.641 -13.695 -17.969 1 86.38 425 LYS B CA 1
ATOM 6542 C C . LYS B 1 425 ? -23.328 -13.25 -19.391 1 86.38 425 LYS B C 1
ATOM 6544 O O . LYS B 1 425 ? -24.25 -13.039 -20.188 1 86.38 425 LYS B O 1
ATOM 6549 N N . LYS B 1 426 ? -22.109 -13.102 -19.734 1 81.12 426 LYS B N 1
ATOM 6550 C CA . LYS B 1 426 ? -21.688 -12.695 -21.062 1 81.12 426 LYS B CA 1
ATOM 6551 C C . LYS B 1 426 ? -21.922 -13.805 -22.078 1 81.12 426 LYS B C 1
ATOM 6553 O O . LYS B 1 426 ? -22.297 -13.539 -23.219 1 81.12 426 LYS B O 1
ATOM 6558 N N . ARG B 1 427 ? -21.781 -14.984 -21.703 1 76.62 427 ARG B N 1
ATOM 6559 C CA . ARG B 1 427 ? -21.953 -16.125 -22.594 1 76.62 427 ARG B CA 1
ATOM 6560 C C . ARG B 1 427 ? -23.438 -16.375 -22.875 1 76.62 427 ARG B C 1
ATOM 6562 O O . ARG B 1 427 ? -23.797 -16.797 -23.969 1 76.62 427 ARG B O 1
ATOM 6569 N N . HIS B 1 428 ? -24.188 -16.031 -21.922 1 71.12 428 HIS B N 1
ATOM 6570 C CA . HIS B 1 428 ? -25.609 -16.234 -22.125 1 71.12 428 HIS B CA 1
ATOM 6571 C C . HIS B 1 428 ? -26.203 -15.141 -23 1 71.12 428 HIS B C 1
ATOM 6573 O O . HIS B 1 428 ? -27.266 -15.32 -23.594 1 71.12 428 HIS B O 1
ATOM 6579 N N . LYS B 1 429 ? -25.672 -14.031 -23.016 1 68.81 429 LYS B N 1
ATOM 6580 C CA . LYS B 1 429 ? -26.156 -12.945 -23.859 1 68.81 429 LYS B CA 1
ATOM 6581 C C . LYS B 1 429 ? -25.703 -13.125 -25.297 1 68.81 429 LYS B C 1
ATOM 6583 O O . LYS B 1 429 ? -26.297 -12.547 -26.219 1 68.81 429 LYS B O 1
ATOM 6588 N N . LYS B 1 430 ? -24.688 -14.102 -25.484 1 53.84 430 LYS B N 1
ATOM 6589 C CA . LYS B 1 430 ? -24.281 -14.375 -26.859 1 53.84 430 LYS B CA 1
ATOM 6590 C C . LYS B 1 430 ? -25.047 -15.555 -27.453 1 53.84 430 LYS B C 1
ATOM 6592 O O . LYS B 1 430 ? -25.344 -16.516 -26.734 1 53.84 430 LYS B O 1
#

Nearest PDB structures (foldseek):
  6d0n-assembly1_A  TM=9.675E-01  e=1.157E-21  Enterococcus casseliflavus EC10
  6d0k-assembly1_A  TM=9.652E-01  e=9.732E-22  Enterococcus casseliflavus EC10
  6d0j-assembly1_A  TM=9.652E-01  e=1.061E-21  Enterococcus casseliflavus EC10
  6v2j-assembly1_A-2  TM=8.552E-01  e=3.762E-13  Escherichia coli K-12
  3nd0-assembly1_A  TM=8.269E-01  e=5.999E-12  Synechocystis sp. PCC 6803

Foldseek 3Di:
DVVVVVVVVVVLVVLLVLLLVLQLVLLVVLLVLVVLLVVLLVLCQVPVVLLLCQLVLQLVLLVCQVVPQDDPHDGLLLQVLQLLCVLVVNHAQELCSLVSQSVLQSSQSNNFFQFAFLSSSLSNLQNVLNVVCVVVVPDPVCSSLSSLLSQLSSNCSNAVQNVLSLQCSQDLSAFPGGHCVSNSSNNSSSVSSSCCNCVVSNDDHDAAEQPDDDDDDPLVLVLLLVVLLVLLVLLLVLQVLLQVLLVVLCVVVVNSSSNLSSVLSVVLVVLCVVVVDSCLTHLNVVVLRVQLPDADDQCQLVSNSVSNSSNNSSRRHRHCLSSSLSNQLNNLSNCCVVSVGRRNVSSLLRSLSNSLSASSRLVSSLSVSCVRHVNPPSVSSSSSSVSSNQSSALTHNRQSHWYAPPRCVVVVHDGGHGSVRVVVVVVVVD/DVVVVVVVVVVLVVLLVLLLVLLLVLLVVLLVLVVLLVVLLVLCQVPVVLLVCQLVLQLVLLVCQVVPQDDPHDGLLLQVLQLLCVLVVNHAQELCSLVSQSVLLSSQSNNFFQFAFLSSSLSNLQNVLNVVCVVVVPDPVCSSLSSLLSQLSSNCSNAVQNVLSLQCSQDQSAFPGGHCVSNSSNNSSSVSSSCCNCVVSVDDHDAAEQPDDDDDDPLVLVLLLVVLLVLLVLLLVLQVLLQVLLVVLCVVVVNSSSVLSSVLSVVLVVLCVVVVDSCLTHLNVVVLRVQLPDADDQCQLVSNSVSNSSNNSSRRHRHCLSSSLSNQLNNLSNCCVVSVGRRNVSSLLRSLSNSLSASSRLVSSLSVSCVRHVNPPSVSSSSSSVSSNQSSALTHNRQSHWYAPPRCVVVVHDGGHGSVRVVVVVVVVD

Solvent-accessible surface area (backbone atoms only — not comparable to full-atom values): 38322 Å² total; per-residue (Å²): 113,66,64,43,48,50,46,29,51,54,52,51,51,51,34,48,49,54,12,40,54,48,1,47,54,35,3,49,52,36,36,50,49,54,55,50,44,52,53,32,40,51,51,22,71,78,35,62,74,40,31,75,43,20,24,60,47,19,34,52,43,18,48,47,41,73,72,66,26,57,57,97,91,27,51,44,84,51,44,58,34,34,43,38,27,24,55,73,67,75,42,65,55,48,57,62,39,20,62,52,37,49,54,32,23,47,47,27,32,31,19,38,36,20,30,26,56,46,42,28,28,26,35,28,11,26,8,52,28,40,47,51,31,61,73,68,63,52,53,74,80,51,41,36,42,39,30,31,14,14,30,0,8,12,41,0,29,60,61,62,33,30,70,23,8,19,43,33,31,34,19,51,56,26,34,47,44,53,49,38,64,37,47,64,24,9,41,38,2,0,42,39,0,20,44,34,13,34,69,68,67,62,48,82,66,89,81,60,66,62,82,51,69,79,72,92,46,74,65,50,51,52,52,44,51,54,51,15,44,52,23,2,46,51,22,34,50,40,31,51,48,18,52,45,42,28,53,52,41,32,63,78,44,71,62,38,44,29,60,27,10,23,52,29,22,48,52,50,41,52,48,37,63,71,69,69,52,66,68,44,31,22,56,32,60,68,59,44,56,39,15,36,75,46,90,62,68,65,58,47,24,56,52,35,42,51,39,27,22,43,26,51,16,22,62,48,47,26,16,60,57,49,45,29,28,32,28,15,14,31,39,17,32,46,42,18,78,75,70,71,49,52,40,17,36,31,8,51,48,15,19,42,10,9,33,8,8,20,56,40,25,37,66,28,34,31,41,40,46,35,65,58,43,59,35,61,56,50,71,60,43,46,52,19,12,50,46,1,33,61,65,17,55,76,44,38,72,48,45,55,28,25,32,26,38,40,51,14,67,41,54,76,41,68,71,63,42,26,31,47,56,54,54,52,54,54,54,66,77,96,113,65,65,42,50,49,45,28,50,54,52,49,51,49,37,47,50,53,12,40,52,48,2,47,53,34,3,49,51,37,37,50,52,53,55,49,46,52,52,33,39,50,51,22,72,77,34,62,73,42,32,75,44,20,24,60,48,19,34,53,44,18,47,48,42,74,72,65,26,55,58,96,92,29,51,45,83,51,43,60,32,34,45,38,27,25,55,72,67,75,44,65,55,47,58,62,39,20,64,51,37,48,55,32,24,48,47,27,33,32,20,38,34,20,32,26,54,45,42,29,29,26,33,28,10,26,9,51,28,39,47,49,32,62,74,68,63,53,53,76,81,51,42,37,42,40,30,30,13,14,30,0,6,13,41,0,29,61,62,63,33,31,70,25,10,18,44,34,32,33,20,50,55,26,33,49,43,52,48,37,62,36,45,65,24,9,40,38,3,0,43,39,0,20,45,34,13,35,70,68,68,60,48,81,67,90,79,63,65,63,83,50,72,79,72,91,47,72,65,50,52,52,52,44,52,54,51,15,45,52,24,2,48,50,22,37,50,42,31,51,48,18,51,46,42,28,52,52,40,33,63,77,44,73,63,38,43,29,60,26,9,24,53,31,22,47,53,50,40,52,50,37,62,72,69,69,50,66,67,44,30,24,55,32,61,67,61,45,56,39,16,36,76,47,91,61,68,66,58,47,23,55,51,35,42,52,40,27,23,43,27,52,17,22,62,49,48,26,17,59,55,49,44,30,28,33,29,14,14,31,40,18,33,46,43,18,78,77,69,72,49,52,39,18,37,30,8,52,48,16,20,40,11,10,33,8,8,21,56,40,24,37,66,27,35,32,42,38,46,34,64,58,44,58,35,61,56,48,69,59,43,45,52,19,11,50,45,1,33,60,65,18,56,76,45,39,72,47,46,55,28,25,31,26,39,41,54,14,66,41,54,75,42,68,71,65,42,26,31,46,58,53,54,52,56,54,55,67,75,97

Organism: NCBI:txid33932

Secondary structure (DSSP, 8-state):
-HHHHHHHHHHHHHHHHHHHHHHHHHHHHHHHHHHHHHHHHHHHHH-GGGGGGHHHHHHHHHHHHHHHSEETTEEGGGTHHHHHHHHTTSS---TTHHHHHHHHHHHHHHTT---BSHHHHHHHHHHHHHHHHHHTT--HHHHHHHHHHHHHHHHHHHHT-HHHHHHHHHHTTEET---GGGHHHHHHHHHHHHHIIIIIS-----------PPPP-HHHHHHHHHHHHHHHHHHHHHHHHHHHHHHHHHHHTTT-HHHHHHHHHHHHHHHHHHHTSSTTSTT-HHHHHHTTTS---TTHHHHHHHHHHHHHHTT--SBSHHHHHHHHHHHHHHHHHHHTS-HHHHHHHHHHHHHHHHHT-HHHHHHHHHHHTTTTTHHHHHHHHHHHHHHTTT--S-TT-EE-TTHHHHTT--TT-BHHHHHHHHHHH-/-HHHHHHHHHHHHHHHHHHHHHHHHHHHHHHHHHHHHHHHHHHHHH-GGGGGGHHHHHHHHHHHHHHHSEETTEEGGGTHHHHHHHHTTSS---TTHHHHHHHHHHHHHHTT---BSHHHHHHHHHHHHHHHHHHTT--HHHHHHHHHHHHHHHHHHHHT-HHHHHHHHHHTTEET---GGGHHHHHHHHHHHHHIIIIIS-----------PPPP-HHHHHHHHHHHHHHHHHHHHHHHHHHHHHHHHHHHTTT-HHHHHHHHHHHHHHHHHHHTS-TTSTT-HHHHHHTTTS---TTHHHHHHHHHHHHHHTT--SBSHHHHHHHHHHHHHHHHHHHTS-HHHHHHHHHHHHHHHHHT-HHHHHHHHHHHTTTTTHHHHHHHHHHHHHHTTT--S-TT-EE-TTHHHHTT--TT-BHHHHHHHHHHH-

Sequence (860 aa):
MNIAYRTLMATLIKWIFFGTIIGIIIGSTTALLLTTNDMLGETRENNSWLIFFLPLGGIVIGFMYMNFGKSFGNDSAKGNNLVIEGVHGKAKVLKRMGPLVYIGTFITVLLGGSTGREGAAIQMGGSVSQAVNQFFKVSILDKKILIMSGISAGFGAAFGTPITGAVFGMEMVALGKMKYKVLVPCLVASFVGHYVTEKGWGVEHETFIIKTVPESSFATYGKVIVVAIIFSLLSVLYSQLRHGIQRISEKYTKKNHMVRAFVGGVLIVILFLIIGSQDYNGRGLDMLEQSFKEDVPPFAFIAKLIFTAITMGTGFVGGEAIPLFFMGATLGNTLSEFIHLPLSFLAGLGMIATFCGGANTPIAAFLLAVEMFDGKGIEFFFVACLVSYIFSGHHGLWPSQKIFEPKSRLYNIEDGLSIEDVEKKKRHKKMNIAYRTLMATLIKWIFFGTIIGIIIGSTTALLLTTNDMLGETRENNSWLIFFLPLGGIVIGFMYMNFGKSFGNDSAKGNNLVIEGVHGKAKVLKRMGPLVYIGTFITVLLGGSTGREGAAIQMGGSVSQAVNQFFKVSILDKKILIMSGISAGFGAAFGTPITGAVFGMEMVALGKMKYKVLVPCLVASFVGHYVTEKGWGVEHETFIIKTVPESSFATYGKVIVVAIIFSLLSVLYSQLRHGIQRISEKYTKKNHMVRAFVGGVLIVILFLIIGSQDYNGRGLDMLEQSFKEDVPPFAFIAKLIFTAITMGTGFVGGEAIPLFFMGATLGNTLSEFIHLPLSFLAGLGMIATFCGGANTPIAAFLLAVEMFDGKGIEFFFVACLVSYIFSGHHGLWPSQKIFEPKSRLYNIEDGLSIEDVEKKKRHKK

InterPro domains:
  IPR001807 Chloride channel [PF00654] (57-392)
  IPR001807 Chloride channel [PR00762] (101-120)
  IPR001807 Chloride channel [PR00762] (152-171)
  IPR001807 Chloride channel [PR00762] (316-336)
  IPR014743 Chloride channel, core [SSF81340] (12-404)
  IPR050368 Voltage-gated ClC-type chloride channel [PTHR43427] (16-391)